Protein AF-A0A0S2KA77-F1 (afdb_monomer_lite)

InterPro domains:
  IPR001279 Metallo-beta-lactamase [PF00753] (304-527)
  IPR001279 Metallo-beta-lactamase [SM00849] (305-527)
  IPR029228 Alkyl sulfatase dimerisation domain [PF14863] (564-701)
  IPR029229 Alkyl sulfatase, C-terminal [PF14864] (712-833)
  IPR036527 SCP2 sterol-binding domain superfamily [G3DSA:3.30.1050.10] (709-834)
  IPR036527 SCP2 sterol-binding domain superfamily [SSF55718] (713-833)
  IPR036866 Ribonuclease Z/Hydroxyacylglutathione hydrolase-like [SSF56281] (205-703)
  IPR038536 Alkyl/aryl-sulfatase, dimerisation domain superfamily [G3DSA:1.25.40.880] (563-703)
  IPR044097 Alkyl/aryl-sulfatase Bds1/ SdsA1 , MBL-fold [cd07710] (288-533)
  IPR052195 Bacterial Alkyl/Aryl-Sulfatase [PTHR43223] (208-832)

pLDDT: mean 91.42, std 13.58, range [25.47, 98.94]

Radius of gyration: 31.45 Å; chains: 1; bounding box: 67×103×109 Å

Structure (mmCIF, N/CA/C/O backbone):
data_AF-A0A0S2KA77-F1
#
_entry.id   AF-A0A0S2KA77-F1
#
loop_
_atom_site.group_PDB
_atom_site.id
_atom_site.type_symbol
_atom_site.label_atom_id
_atom_site.label_alt_id
_atom_site.label_comp_id
_atom_site.label_asym_id
_atom_site.label_entity_id
_atom_site.label_seq_id
_atom_site.pdbx_PDB_ins_code
_atom_site.Cartn_x
_atom_site.Cartn_y
_atom_site.Cartn_z
_atom_site.occupancy
_atom_site.B_iso_or_equiv
_atom_site.auth_seq_id
_atom_site.auth_comp_id
_atom_site.auth_asym_id
_atom_site.auth_atom_id
_atom_site.pdbx_PDB_model_num
ATOM 1 N N . MET A 1 1 ? -24.319 67.300 56.321 1.00 33.41 1 MET A N 1
ATOM 2 C CA . MET A 1 1 ? -23.966 68.676 55.883 1.00 33.41 1 MET A CA 1
ATOM 3 C C . MET A 1 1 ? -23.239 68.600 54.540 1.00 33.41 1 MET A C 1
ATOM 5 O O . MET A 1 1 ? -22.687 67.552 54.251 1.00 33.41 1 MET A O 1
ATOM 9 N N . LYS A 1 2 ? -23.291 69.681 53.742 1.00 35.16 2 LYS A N 1
ATOM 10 C CA . LYS A 1 2 ? -22.674 69.912 52.405 1.00 35.16 2 LYS A CA 1
ATOM 11 C C . LYS A 1 2 ? -21.312 69.193 52.207 1.00 35.16 2 LYS A C 1
ATOM 13 O O . LYS A 1 2 ? -20.524 69.181 53.144 1.00 35.16 2 LYS A O 1
ATOM 18 N N . ARG A 1 3 ? -20.955 68.676 51.017 1.00 28.61 3 ARG A N 1
ATOM 19 C CA . ARG A 1 3 ? -20.763 69.432 49.751 1.00 28.61 3 ARG A CA 1
ATOM 20 C C . ARG A 1 3 ? -20.876 68.576 48.459 1.00 28.61 3 ARG A C 1
ATOM 22 O O . ARG A 1 3 ? -20.350 67.475 48.415 1.00 28.61 3 ARG A O 1
ATOM 29 N N . LEU A 1 4 ? -21.477 69.165 47.414 1.00 33.25 4 LEU A N 1
ATOM 30 C CA . LEU A 1 4 ? -21.161 68.983 45.972 1.00 33.25 4 LEU A CA 1
ATOM 31 C C . LEU A 1 4 ? -19.953 69.896 45.596 1.00 33.25 4 LEU A C 1
ATOM 33 O O . LEU A 1 4 ? -19.579 70.693 46.465 1.00 33.25 4 LEU A O 1
ATOM 37 N N . PRO A 1 5 ? -19.374 69.917 44.368 1.00 49.50 5 PRO A N 1
ATOM 38 C CA . PRO A 1 5 ? -19.813 69.360 43.069 1.00 49.50 5 PRO A CA 1
ATOM 39 C C . PRO A 1 5 ? -18.779 68.318 42.529 1.00 49.50 5 PRO A C 1
ATOM 41 O O . PRO A 1 5 ? -18.072 67.751 43.352 1.00 49.50 5 PRO A O 1
ATOM 44 N N . ALA A 1 6 ? -18.632 67.941 41.245 1.00 26.34 6 ALA A N 1
ATOM 45 C CA . ALA A 1 6 ? -19.124 68.484 39.967 1.00 26.34 6 ALA A CA 1
ATOM 46 C C . ALA A 1 6 ? -19.244 67.421 38.843 1.00 26.34 6 ALA A C 1
ATOM 48 O O . ALA A 1 6 ? -19.049 66.233 39.072 1.00 26.34 6 ALA A O 1
ATOM 49 N N . VAL A 1 7 ? -19.553 67.890 37.627 1.00 30.00 7 VAL A N 1
ATOM 50 C CA . VAL A 1 7 ? -19.587 67.160 36.346 1.00 30.00 7 VAL A CA 1
ATOM 51 C C . VAL A 1 7 ? -18.491 67.715 35.431 1.00 30.00 7 VAL A C 1
ATOM 53 O O . VAL A 1 7 ? -18.299 68.930 35.409 1.00 30.00 7 VAL A O 1
ATOM 56 N N . LEU A 1 8 ? -17.860 66.872 34.606 1.00 26.75 8 LEU A N 1
ATOM 57 C CA . LEU A 1 8 ? -17.358 67.304 33.298 1.00 26.75 8 LEU A CA 1
ATOM 58 C C . LEU A 1 8 ? -17.497 66.166 32.275 1.00 26.75 8 LEU A C 1
ATOM 60 O O . LEU A 1 8 ? -16.966 65.077 32.478 1.00 26.75 8 LEU A O 1
ATOM 64 N N . CYS A 1 9 ? -18.216 66.423 31.184 1.00 26.44 9 CYS A N 1
ATOM 65 C CA . CYS A 1 9 ? -18.263 65.530 30.029 1.00 26.44 9 CYS A CA 1
ATOM 66 C C . CYS A 1 9 ? -17.059 65.781 29.119 1.00 26.44 9 CYS A C 1
ATOM 68 O O . CYS A 1 9 ? -16.676 66.933 28.918 1.00 26.44 9 CYS A O 1
ATOM 70 N N . LEU A 1 10 ? -16.573 64.733 28.456 1.00 26.20 10 LEU A N 1
ATOM 71 C CA . LEU A 1 10 ? -15.947 64.874 27.143 1.00 26.20 10 LEU A CA 1
ATOM 72 C C . LEU A 1 10 ? -16.241 63.630 26.303 1.00 26.20 10 LEU A C 1
ATOM 74 O O . LEU A 1 10 ? -15.699 62.550 26.515 1.00 26.20 10 LEU A O 1
ATOM 78 N N . THR A 1 11 ? -17.179 63.802 25.379 1.00 29.02 11 THR A N 1
ATOM 79 C CA . THR A 1 11 ? -17.528 62.839 24.339 1.00 29.02 11 THR A CA 1
ATOM 80 C C . THR A 1 11 ? -16.498 62.894 23.218 1.00 29.02 11 THR A C 1
ATOM 82 O O . THR A 1 11 ? -16.337 63.949 22.605 1.00 29.02 11 THR A O 1
ATOM 85 N N . SER A 1 12 ? -15.911 61.751 22.873 1.00 28.08 12 SER A N 1
ATOM 86 C CA . SER A 1 12 ? -15.261 61.540 21.577 1.00 28.08 12 SER A CA 1
ATOM 87 C C . SER A 1 12 ? -15.871 60.300 20.944 1.00 28.08 12 SER A C 1
ATOM 89 O O . SER A 1 12 ? -15.640 59.184 21.400 1.00 28.08 12 SER A O 1
ATOM 91 N N . ALA A 1 13 ? -16.702 60.506 19.925 1.00 30.12 13 ALA A N 1
ATOM 92 C CA . ALA A 1 13 ? -17.252 59.421 19.130 1.00 30.12 13 ALA A CA 1
ATOM 93 C C . ALA A 1 13 ? -16.216 58.953 18.104 1.00 30.12 13 ALA A C 1
ATOM 95 O O . ALA A 1 13 ? -15.575 59.780 17.459 1.00 30.12 13 ALA A O 1
ATOM 96 N N . LEU A 1 14 ? -16.126 57.642 17.893 1.00 25.47 14 LEU A N 1
ATOM 97 C CA . LEU A 1 14 ? -15.603 57.069 16.658 1.00 25.47 14 LEU A CA 1
ATOM 98 C C . LEU A 1 14 ? -16.346 55.763 16.376 1.00 25.47 14 LEU A C 1
ATOM 100 O O . LEU A 1 14 ? -16.062 54.711 16.940 1.00 25.47 14 LEU A O 1
ATOM 104 N N . VAL A 1 15 ? -17.356 55.885 15.517 1.00 34.94 15 VAL A N 1
ATOM 105 C CA . VAL A 1 15 ? -17.971 54.757 14.820 1.00 34.94 15 VAL A CA 1
ATOM 106 C C . VAL A 1 15 ? -16.930 54.205 13.854 1.00 34.94 15 VAL A C 1
ATOM 108 O O . VAL A 1 15 ? -16.428 54.961 13.026 1.00 34.94 15 VAL A O 1
ATOM 111 N N . LEU A 1 16 ? -16.651 52.905 13.916 1.00 28.48 16 LEU A N 1
ATOM 112 C CA . LEU A 1 16 ? -15.954 52.185 12.853 1.00 28.48 16 LEU A CA 1
ATOM 113 C C . LEU A 1 16 ? -16.519 50.767 12.752 1.00 28.48 16 LEU A C 1
ATOM 115 O O . LEU A 1 16 ? -16.420 49.969 13.682 1.00 28.48 16 LEU A O 1
ATOM 119 N N . SER A 1 17 ? -17.155 50.486 11.617 1.00 30.53 17 SER A N 1
ATOM 120 C CA . SER A 1 17 ? -17.720 49.182 11.285 1.00 30.53 17 SER A CA 1
ATOM 121 C C . SER A 1 17 ? -16.620 48.132 11.154 1.00 30.53 17 SER A C 1
ATOM 123 O O . SER A 1 17 ? -15.739 48.279 10.309 1.00 30.53 17 SER A O 1
ATOM 125 N N . TYR A 1 18 ? -16.720 47.027 11.894 1.00 26.33 18 TYR A N 1
ATOM 126 C CA . TYR A 1 18 ? -15.957 45.815 11.587 1.00 26.33 18 TYR A CA 1
ATOM 127 C C . TYR A 1 18 ? -16.744 44.952 10.592 1.00 26.33 18 TYR A C 1
ATOM 129 O O . TYR A 1 18 ? -17.479 44.038 10.953 1.00 26.33 18 TYR A O 1
ATOM 137 N N . CYS A 1 19 ? -16.610 45.303 9.314 1.00 39.09 19 CYS A N 1
ATOM 138 C CA . CYS A 1 19 ? -17.022 44.493 8.168 1.00 39.09 19 CYS A CA 1
ATOM 139 C C . CYS A 1 19 ? -15.986 44.657 7.053 1.00 39.09 19 CYS A C 1
ATOM 141 O O . CYS A 1 19 ? -16.243 45.284 6.030 1.00 39.09 19 CYS A O 1
ATOM 143 N N . THR A 1 20 ? -14.806 44.084 7.271 1.00 27.17 20 THR A N 1
ATOM 144 C CA . THR A 1 20 ? -13.839 43.790 6.211 1.00 27.17 20 THR A CA 1
ATOM 145 C C . THR A 1 20 ? -13.246 42.417 6.472 1.00 27.17 20 THR A C 1
ATOM 147 O O . THR A 1 20 ? -12.421 42.232 7.365 1.00 27.17 20 THR A O 1
ATOM 150 N N . THR A 1 21 ? -13.682 41.450 5.675 1.00 34.03 21 THR A N 1
ATOM 151 C CA . THR A 1 21 ? -12.939 40.220 5.422 1.00 34.03 21 THR A CA 1
ATOM 152 C C . THR A 1 21 ? -11.523 40.581 4.975 1.00 34.03 21 THR A C 1
ATOM 154 O O . THR A 1 21 ? -11.365 41.153 3.895 1.00 34.03 21 THR A O 1
ATOM 157 N N . ASN A 1 22 ? -10.497 40.199 5.740 1.00 29.06 22 ASN A N 1
ATOM 158 C CA . ASN A 1 22 ? -9.128 40.131 5.220 1.00 29.06 22 ASN A CA 1
ATOM 159 C C . ASN A 1 22 ? -8.992 38.896 4.316 1.00 29.06 22 ASN A C 1
ATOM 161 O O . ASN A 1 22 ? -8.219 37.980 4.582 1.00 29.06 22 ASN A O 1
ATOM 165 N N . ALA A 1 23 ? -9.747 38.892 3.218 1.00 34.31 23 ALA A N 1
ATOM 166 C CA . ALA A 1 23 ? -9.221 38.295 2.011 1.00 34.31 23 ALA A CA 1
ATOM 167 C C . ALA A 1 23 ? -8.035 39.176 1.609 1.00 34.31 23 ALA A C 1
ATOM 169 O O . ALA A 1 23 ? -8.206 40.382 1.406 1.00 34.31 23 ALA A O 1
ATOM 170 N N . ASN A 1 24 ? -6.842 38.590 1.498 1.00 29.36 24 ASN A N 1
ATOM 171 C CA . ASN A 1 24 ? -5.805 39.221 0.693 1.00 29.36 24 ASN A CA 1
ATOM 172 C C . ASN A 1 24 ? -6.441 39.552 -0.663 1.00 29.36 24 ASN A C 1
ATOM 174 O O . ASN A 1 24 ? -7.117 38.678 -1.221 1.00 29.36 24 ASN A O 1
ATOM 178 N N . PRO A 1 25 ? -6.245 40.758 -1.222 1.00 31.30 25 PRO A N 1
ATOM 179 C CA . PRO A 1 25 ? -6.501 40.957 -2.629 1.00 31.30 25 PRO A CA 1
ATOM 180 C C . PRO A 1 25 ? -5.458 40.124 -3.374 1.00 31.30 25 PRO A C 1
ATOM 182 O O . PRO A 1 25 ? -4.401 40.619 -3.756 1.00 31.30 25 PRO A O 1
ATOM 185 N N . VAL A 1 26 ? -5.779 38.845 -3.590 1.00 34.81 26 VAL A N 1
ATOM 186 C CA . VAL A 1 26 ? -5.343 38.147 -4.790 1.00 34.81 26 VAL A CA 1
ATOM 187 C C . VAL A 1 26 ? -5.852 39.041 -5.902 1.00 34.81 26 VAL A C 1
ATOM 189 O O . VAL A 1 26 ? -7.052 39.090 -6.184 1.00 34.81 26 VAL A O 1
ATOM 192 N N . THR A 1 27 ? -4.953 39.852 -6.450 1.00 31.89 27 THR A N 1
ATOM 193 C CA . THR A 1 27 ? -5.211 40.561 -7.688 1.00 31.89 27 THR A CA 1
ATOM 194 C C . THR A 1 27 ? -5.478 39.465 -8.692 1.00 31.89 27 THR A C 1
ATOM 196 O O . THR A 1 27 ? -4.549 38.799 -9.143 1.00 31.89 27 THR A O 1
ATOM 199 N N . ASN A 1 28 ? -6.760 39.232 -8.960 1.00 39.97 28 ASN A N 1
ATOM 200 C CA . ASN A 1 28 ? -7.223 38.260 -9.928 1.00 39.97 28 ASN A CA 1
ATOM 201 C C . ASN A 1 28 ? -6.955 38.876 -11.307 1.00 39.97 28 ASN A C 1
ATOM 203 O O . ASN A 1 28 ? -7.856 39.374 -11.982 1.00 39.97 28 ASN A O 1
ATOM 207 N N . VAL A 1 29 ? -5.663 38.983 -11.631 1.00 46.34 29 VAL A N 1
ATOM 208 C CA . VAL A 1 29 ? -5.160 39.410 -12.928 1.00 46.34 29 VAL A CA 1
ATOM 209 C C . VAL A 1 29 ? -5.723 38.387 -13.892 1.00 46.34 29 VAL A C 1
ATOM 211 O O . VAL A 1 29 ? -5.432 37.199 -13.767 1.00 46.34 29 VAL A O 1
ATOM 214 N N . ALA A 1 30 ? -6.604 38.836 -14.785 1.00 58.44 30 ALA A N 1
ATOM 215 C CA . ALA A 1 30 ? -7.172 37.953 -15.787 1.00 58.44 30 ALA A CA 1
ATOM 216 C C . ALA A 1 30 ? -6.007 37.276 -16.531 1.00 58.44 30 ALA A C 1
ATOM 218 O O . ALA A 1 30 ? -5.078 37.994 -16.919 1.00 58.44 30 ALA A O 1
ATOM 219 N N . PRO A 1 31 ? -6.018 35.937 -16.683 1.00 71.81 31 PRO A N 1
ATOM 220 C CA . PRO A 1 31 ? -4.905 35.217 -17.287 1.00 71.81 31 PRO A CA 1
ATOM 221 C C . PRO A 1 31 ? -4.590 35.824 -18.650 1.00 71.81 31 PRO A C 1
ATOM 223 O O . PRO A 1 31 ? -5.504 36.148 -19.418 1.00 71.81 31 PRO A O 1
ATOM 226 N N . THR A 1 32 ? -3.304 36.011 -18.942 1.00 90.50 32 THR A N 1
ATOM 227 C CA . THR A 1 32 ? -2.899 36.536 -20.247 1.00 90.50 32 THR A CA 1
ATOM 228 C C . THR A 1 32 ? -3.339 35.558 -21.343 1.00 90.50 32 THR A C 1
ATOM 230 O O . THR A 1 32 ? -3.573 34.376 -21.061 1.00 90.50 32 THR A O 1
ATOM 233 N N . PRO A 1 33 ? -3.452 35.991 -22.611 1.00 93.81 33 PRO A N 1
ATOM 234 C CA . PRO A 1 33 ? -3.825 35.073 -23.682 1.00 93.81 33 PRO A CA 1
ATOM 235 C C . PRO A 1 33 ? -2.863 33.880 -23.807 1.00 93.81 33 PRO A C 1
ATOM 237 O O . PRO A 1 33 ? -3.310 32.794 -24.163 1.00 93.81 33 PRO A O 1
ATOM 240 N N . ALA A 1 34 ? -1.586 34.058 -23.445 1.00 93.62 34 ALA A N 1
ATOM 241 C CA . ALA A 1 34 ? -0.591 32.994 -23.328 1.00 93.62 34 ALA A CA 1
ATOM 242 C C . ALA A 1 34 ? -0.938 31.980 -22.219 1.00 93.62 34 ALA A C 1
ATOM 244 O O . ALA A 1 34 ? -0.999 30.780 -22.487 1.00 93.62 34 ALA A O 1
ATOM 245 N N . ASP A 1 35 ? -1.237 32.449 -21.001 1.00 92.81 35 ASP A N 1
ATOM 246 C CA . ASP A 1 35 ? -1.592 31.576 -19.867 1.00 92.81 35 ASP A CA 1
ATOM 247 C C . ASP A 1 35 ? -2.894 30.806 -20.150 1.00 92.81 35 ASP A C 1
ATOM 249 O O . ASP A 1 35 ? -2.994 29.605 -19.901 1.00 92.81 35 ASP A O 1
ATOM 253 N N . ALA A 1 36 ? -3.891 31.486 -20.728 1.00 94.31 36 ALA A N 1
ATOM 254 C CA . ALA A 1 36 ? -5.165 30.884 -21.111 1.00 94.31 36 ALA A CA 1
ATOM 255 C C . ALA A 1 36 ? -5.007 29.855 -22.247 1.00 94.31 36 ALA A C 1
ATOM 257 O O . ALA A 1 36 ? -5.675 28.821 -22.238 1.00 94.31 36 ALA A O 1
ATOM 258 N N . PHE A 1 37 ? -4.104 30.104 -23.201 1.00 97.00 37 PHE A N 1
ATOM 259 C CA . PHE A 1 37 ? -3.769 29.157 -24.264 1.00 97.00 37 PHE A CA 1
ATOM 260 C C . PHE A 1 37 ? -3.074 27.904 -23.716 1.00 97.00 37 PHE A C 1
ATOM 262 O O . PHE A 1 37 ? -3.484 26.788 -24.039 1.00 97.00 37 PHE A O 1
ATOM 269 N N . MET A 1 38 ? -2.087 28.065 -22.826 1.00 95.62 38 MET A N 1
ATOM 270 C CA . MET A 1 38 ? -1.446 26.929 -22.155 1.00 95.62 38 MET A CA 1
ATOM 271 C C . MET A 1 38 ? -2.445 26.134 -21.309 1.00 95.62 38 MET A C 1
ATOM 273 O O . MET A 1 38 ? -2.487 24.913 -21.427 1.00 95.62 38 MET A O 1
ATOM 277 N N . ALA A 1 39 ? -3.312 26.791 -20.532 1.00 92.31 39 ALA A N 1
ATOM 278 C CA . ALA A 1 39 ? -4.360 26.117 -19.760 1.00 92.31 39 ALA A CA 1
ATOM 279 C C . ALA A 1 39 ? -5.334 25.322 -20.654 1.00 92.31 39 ALA A C 1
ATOM 281 O O . ALA A 1 39 ? -5.694 24.188 -20.326 1.00 92.31 39 ALA A O 1
ATOM 282 N N . ASN A 1 40 ? -5.707 25.874 -21.816 1.00 96.06 40 ASN A N 1
ATOM 283 C CA . ASN A 1 40 ? -6.549 25.188 -22.797 1.00 96.06 40 ASN A CA 1
ATOM 284 C C . ASN A 1 40 ? -5.897 23.917 -23.365 1.00 96.06 40 ASN A C 1
ATOM 286 O O . ASN A 1 40 ? -6.624 22.986 -23.704 1.00 96.06 40 ASN A O 1
ATOM 290 N N . ILE A 1 41 ? -4.566 23.847 -23.461 1.00 95.81 41 ILE A N 1
ATOM 291 C CA . ILE A 1 41 ? -3.851 22.624 -23.861 1.00 95.81 41 ILE A CA 1
ATOM 292 C C . ILE A 1 41 ? -3.684 21.680 -22.660 1.00 95.81 41 ILE A C 1
ATOM 294 O O . ILE A 1 41 ? -3.951 20.485 -22.774 1.00 95.81 41 ILE A O 1
ATOM 298 N N . ALA A 1 42 ? -3.296 22.208 -21.496 1.00 88.62 42 ALA A N 1
ATOM 299 C CA . ALA A 1 42 ? -2.946 21.430 -20.307 1.00 88.62 42 ALA A CA 1
ATOM 300 C C . ALA A 1 42 ? -4.094 20.564 -19.758 1.00 88.62 42 ALA A C 1
ATOM 302 O O . ALA A 1 42 ? -3.833 19.517 -19.168 1.00 88.62 42 ALA A O 1
ATOM 303 N N . GLN A 1 43 ? -5.359 20.932 -20.001 1.00 92.69 43 GLN A N 1
ATOM 304 C CA . GLN A 1 43 ? -6.517 20.091 -19.647 1.00 92.69 43 GLN A CA 1
ATOM 305 C C . GLN A 1 43 ? -6.514 18.707 -20.334 1.00 92.69 43 GLN A C 1
ATOM 307 O O . GLN A 1 43 ? -7.209 17.797 -19.886 1.00 92.69 43 GLN A O 1
ATOM 312 N N . TYR A 1 44 ? -5.729 18.538 -21.404 1.00 89.75 44 TYR A N 1
ATOM 313 C CA . TYR A 1 44 ? -5.564 17.280 -22.133 1.00 89.75 44 TYR A CA 1
ATOM 314 C C . TYR A 1 44 ? -4.325 16.476 -21.713 1.00 89.75 44 TYR A C 1
ATOM 316 O O . TYR A 1 44 ? -4.019 15.471 -22.349 1.00 89.75 44 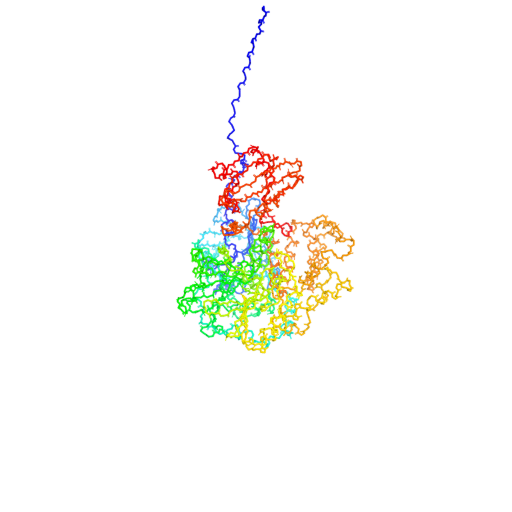TYR A O 1
ATOM 324 N N . CYS A 1 45 ? -3.618 16.879 -20.649 1.00 88.06 45 CYS A N 1
ATOM 325 C CA . CYS A 1 45 ? -2.428 16.177 -20.163 1.00 88.06 45 CYS A CA 1
ATOM 326 C C . CYS A 1 45 ? -2.679 14.667 -19.961 1.00 88.06 45 CYS A C 1
ATOM 328 O O . CYS A 1 45 ? -3.687 14.254 -19.384 1.00 88.06 45 CYS A O 1
ATOM 330 N N . GLY A 1 46 ? -1.760 13.844 -20.468 1.00 75.50 46 GLY A N 1
ATOM 331 C CA . GLY A 1 46 ? -1.834 12.384 -20.512 1.00 75.50 46 GLY A CA 1
ATOM 332 C C . GLY A 1 46 ? -2.600 11.803 -21.710 1.00 75.50 46 GLY A C 1
ATOM 333 O O . GLY A 1 46 ? -2.441 10.616 -21.997 1.00 75.50 46 GLY A O 1
ATOM 334 N N . GLN A 1 47 ? -3.396 12.597 -22.433 1.00 85.75 47 GLN A N 1
ATOM 335 C CA . GLN A 1 47 ? -4.259 12.118 -23.521 1.00 85.75 47 GLN A CA 1
ATOM 336 C C . GLN A 1 47 ? -3.561 12.170 -24.887 1.00 85.75 47 GLN A C 1
ATOM 338 O O . GLN A 1 47 ? -2.660 12.981 -25.119 1.00 85.75 47 GLN A O 1
ATOM 343 N N . SER A 1 48 ? -3.994 11.293 -25.798 1.00 91.12 48 SER A N 1
ATOM 344 C CA . SER A 1 48 ? -3.505 11.220 -27.180 1.00 91.12 48 SER A CA 1
ATOM 345 C C . SER A 1 48 ? -4.657 11.334 -28.169 1.00 91.12 48 SER A C 1
ATOM 347 O O . SER A 1 48 ? -5.759 10.878 -27.875 1.00 91.12 48 SER A O 1
ATOM 349 N N . PHE A 1 49 ? -4.406 11.920 -29.339 1.00 96.25 49 PHE A N 1
ATOM 350 C CA . PHE A 1 49 ? -5.430 12.240 -30.336 1.00 96.25 49 PHE A CA 1
ATOM 351 C C . PHE A 1 49 ? -4.926 11.938 -31.743 1.00 96.25 49 PHE A C 1
ATOM 353 O O . PHE A 1 49 ? -3.800 12.301 -32.095 1.00 96.25 49 PHE A O 1
ATOM 360 N N . SER A 1 50 ? -5.761 11.283 -32.549 1.00 96.25 50 SER A N 1
ATOM 361 C CA . SER A 1 50 ? -5.470 11.039 -33.960 1.00 96.25 50 SER A CA 1
ATOM 362 C C . SER A 1 50 ? -5.601 12.328 -34.768 1.00 96.25 50 SER A C 1
ATOM 364 O O . SER A 1 50 ? -6.433 13.191 -34.476 1.00 96.25 50 SER A O 1
ATOM 366 N N . GLY A 1 51 ? -4.761 12.459 -35.790 1.00 95.88 51 GLY A N 1
ATOM 367 C CA . GLY A 1 51 ? -4.727 13.619 -36.662 1.00 95.88 51 GLY A CA 1
ATOM 368 C C . GLY A 1 51 ? -4.726 13.293 -38.147 1.00 95.88 51 GLY A C 1
ATOM 369 O O . GLY A 1 51 ? -4.588 12.147 -38.573 1.00 95.88 51 GLY A O 1
ATOM 370 N N . ARG A 1 52 ? -4.897 14.343 -38.946 1.00 95.62 52 ARG A N 1
ATOM 371 C CA . ARG A 1 52 ? -4.920 14.307 -40.409 1.00 95.62 52 ARG A CA 1
ATOM 372 C C . ARG A 1 52 ? -4.351 15.599 -40.987 1.00 95.62 52 ARG A C 1
ATOM 374 O O . ARG A 1 52 ? -4.537 16.679 -40.426 1.00 95.62 52 ARG A O 1
ATOM 381 N N . ILE A 1 53 ? -3.704 15.503 -42.142 1.00 94.94 53 ILE A N 1
ATOM 382 C CA . ILE A 1 53 ? -3.269 16.677 -42.905 1.00 94.94 53 ILE A CA 1
ATOM 383 C C . ILE A 1 53 ? -4.516 17.392 -43.449 1.00 94.94 53 ILE A C 1
ATOM 385 O O . ILE A 1 53 ? -5.385 16.762 -44.055 1.00 94.94 53 ILE A O 1
ATOM 389 N N . VAL A 1 54 ? -4.612 18.705 -43.231 1.00 94.75 54 VAL A N 1
ATOM 390 C CA . VAL A 1 54 ? -5.704 19.560 -43.741 1.00 94.75 54 VAL A CA 1
ATOM 391 C C . VAL A 1 54 ? -5.226 20.644 -44.712 1.00 94.75 54 VAL A C 1
ATOM 393 O O . VAL A 1 54 ? -6.038 21.173 -45.467 1.00 94.75 54 VAL A O 1
ATOM 396 N N . ALA A 1 55 ? -3.923 20.937 -44.752 1.00 92.94 55 ALA A N 1
ATOM 397 C CA . ALA A 1 55 ? -3.291 21.709 -45.823 1.00 92.94 55 ALA A CA 1
ATOM 398 C C . ALA A 1 55 ? -1.851 21.229 -46.059 1.00 92.94 55 ALA A C 1
ATOM 400 O O . ALA A 1 55 ? -1.128 20.965 -45.100 1.00 92.94 55 ALA A O 1
ATOM 401 N N . ASN A 1 56 ? -1.437 21.141 -47.325 1.00 90.75 56 ASN A N 1
ATOM 402 C CA . ASN A 1 56 ? -0.061 20.841 -47.728 1.00 90.75 56 ASN A CA 1
ATOM 403 C C . ASN A 1 56 ? 0.223 21.461 -49.107 1.00 90.75 56 ASN A C 1
ATOM 405 O O . ASN A 1 56 ? 0.229 20.775 -50.125 1.00 90.75 56 ASN A O 1
ATOM 409 N N . ASN A 1 57 ? 0.379 22.783 -49.139 1.00 88.44 57 ASN A N 1
ATOM 410 C CA . ASN A 1 57 ? 0.529 23.565 -50.366 1.00 88.44 57 ASN A CA 1
ATOM 411 C C . ASN A 1 57 ? 1.911 24.246 -50.412 1.00 88.44 57 ASN A C 1
ATOM 413 O O . ASN A 1 57 ? 2.377 24.687 -49.361 1.00 88.44 57 ASN A O 1
ATOM 417 N N . PRO A 1 58 ? 2.572 24.321 -51.582 1.00 85.38 58 PRO A N 1
ATOM 418 C CA . PRO A 1 58 ? 2.466 23.297 -52.625 1.00 85.38 58 PRO A CA 1
ATOM 419 C C . PRO A 1 58 ? 2.776 21.899 -52.034 1.00 85.38 58 PRO A C 1
ATOM 421 O O . PRO A 1 58 ? 3.445 21.824 -50.996 1.00 85.38 58 PRO A O 1
ATOM 424 N N . PRO A 1 59 ? 2.298 20.804 -52.653 1.00 79.06 59 PRO A N 1
ATOM 425 C CA . PRO A 1 59 ? 2.691 19.454 -52.258 1.00 79.06 59 PRO A CA 1
ATOM 426 C C . PRO A 1 59 ? 4.210 19.279 -52.340 1.00 79.06 59 PRO A C 1
ATOM 428 O O . PRO A 1 59 ? 4.864 19.901 -53.181 1.00 79.06 59 PRO A O 1
ATOM 431 N N . VAL A 1 60 ? 4.759 18.435 -51.471 1.00 79.31 60 VAL A N 1
ATOM 432 C CA . VAL A 1 60 ? 6.182 18.081 -51.462 1.00 79.31 60 VAL A CA 1
ATOM 433 C C . VAL A 1 60 ? 6.316 16.667 -52.023 1.00 79.31 60 VAL A C 1
ATOM 435 O O . VAL A 1 60 ? 5.566 15.784 -51.616 1.00 79.31 60 VAL A O 1
ATOM 438 N N . ASP A 1 61 ? 7.242 16.456 -52.960 1.00 71.56 61 ASP A N 1
ATOM 439 C CA . ASP A 1 61 ? 7.572 15.107 -53.435 1.00 71.56 61 ASP A CA 1
ATOM 440 C C . ASP A 1 61 ? 8.159 14.282 -52.269 1.00 71.56 61 ASP A C 1
ATOM 442 O O . ASP A 1 61 ? 8.990 14.792 -51.515 1.00 71.56 61 ASP A O 1
ATOM 446 N N . ASP A 1 62 ? 7.725 13.025 -52.125 1.00 72.88 62 ASP A N 1
ATOM 447 C CA . ASP A 1 62 ? 8.060 12.125 -51.006 1.00 72.88 62 ASP A CA 1
ATOM 448 C C . ASP A 1 62 ? 7.760 12.713 -49.602 1.00 72.88 62 ASP A C 1
ATOM 450 O O . ASP A 1 62 ? 8.589 12.662 -48.690 1.00 72.88 62 ASP A O 1
ATOM 454 N N . ASP A 1 63 ? 6.555 13.270 -49.407 1.00 80.56 63 ASP A N 1
ATOM 455 C CA . ASP A 1 63 ? 6.105 13.793 -48.107 1.00 80.56 63 ASP A CA 1
ATOM 456 C C . ASP A 1 63 ? 6.086 12.691 -47.013 1.00 80.56 63 ASP A C 1
ATOM 458 O O . ASP A 1 63 ? 5.308 11.736 -47.112 1.00 80.56 63 ASP A O 1
ATOM 462 N N . PRO A 1 64 ? 6.882 12.817 -45.928 1.00 81.38 64 PRO A N 1
ATOM 463 C CA . PRO A 1 64 ? 6.983 11.794 -44.885 1.00 81.38 64 PRO A CA 1
ATOM 464 C C . PRO A 1 64 ? 5.711 11.636 -44.037 1.00 81.38 64 PRO A C 1
ATOM 466 O O . PRO A 1 64 ? 5.595 10.659 -43.298 1.00 81.38 64 PRO A O 1
ATOM 469 N N . PHE A 1 65 ? 4.764 12.576 -44.113 1.00 86.12 65 PHE A N 1
ATOM 470 C CA . PHE A 1 65 ? 3.477 12.511 -43.422 1.00 86.12 65 PHE A CA 1
ATOM 471 C C . PHE A 1 65 ? 2.377 11.858 -44.280 1.00 86.12 65 PHE A C 1
ATOM 473 O O . PHE A 1 65 ? 1.340 11.464 -43.739 1.00 86.12 65 PHE A O 1
ATOM 480 N N . GLU A 1 66 ? 2.554 11.740 -45.602 1.00 85.12 66 GLU A N 1
ATOM 481 C CA . GLU A 1 66 ? 1.507 11.222 -46.488 1.00 85.12 66 GLU A CA 1
ATOM 482 C C . GLU A 1 66 ? 1.298 9.708 -46.298 1.00 85.12 66 GLU A C 1
ATOM 484 O O . GLU A 1 66 ? 2.231 8.906 -46.269 1.00 85.12 66 GLU A O 1
ATOM 489 N N . GLY A 1 67 ? 0.036 9.305 -46.119 1.00 83.94 67 GLY A N 1
ATOM 490 C CA . GLY A 1 67 ? -0.344 7.911 -45.861 1.00 83.94 67 GLY A CA 1
ATOM 491 C C . GLY A 1 67 ? 0.009 7.373 -44.465 1.00 83.94 67 GLY A C 1
ATOM 492 O O . GLY A 1 67 ? -0.325 6.224 -44.176 1.00 83.94 67 GLY A O 1
ATOM 493 N N . GLN A 1 68 ? 0.639 8.170 -43.595 1.00 91.56 68 GLN A N 1
ATOM 494 C CA . GLN A 1 68 ? 1.007 7.763 -42.236 1.00 91.56 68 GLN A CA 1
ATOM 495 C C . GLN A 1 68 ? -0.109 8.020 -41.216 1.00 91.56 68 GLN A C 1
ATOM 497 O O . GLN A 1 68 ? -0.929 8.927 -41.365 1.00 91.56 68 GLN A O 1
ATOM 502 N N . SER A 1 69 ? -0.110 7.236 -40.134 1.00 92.38 69 SER A N 1
ATOM 503 C CA . SER A 1 69 ? -0.916 7.543 -38.947 1.00 92.38 69 SER A CA 1
ATOM 504 C C . SER A 1 69 ? -0.295 8.726 -38.210 1.00 92.38 69 SER A C 1
ATOM 506 O O . SER A 1 69 ? 0.883 8.672 -37.859 1.00 92.38 69 SER A O 1
ATOM 508 N N . LEU A 1 70 ? -1.072 9.780 -37.970 1.00 96.62 70 LEU A N 1
ATOM 509 C CA . LEU A 1 70 ? -0.632 10.958 -37.227 1.00 96.62 70 LEU A CA 1
ATOM 510 C C . LEU A 1 70 ? -1.259 10.930 -35.834 1.00 96.62 70 LEU A C 1
ATOM 512 O O . LEU A 1 70 ? -2.481 10.846 -35.718 1.00 96.62 70 LEU A O 1
ATOM 516 N N . VAL A 1 71 ? -0.447 11.014 -34.780 1.00 95.94 71 VAL A N 1
ATOM 517 C CA . VAL A 1 71 ? -0.937 11.056 -33.391 1.00 95.94 71 VAL A CA 1
ATOM 518 C C . VAL A 1 71 ? -0.173 12.118 -32.614 1.00 95.94 71 VAL A C 1
ATOM 520 O O . VAL A 1 71 ? 1.054 12.114 -32.613 1.00 95.94 71 VAL A O 1
ATOM 523 N N . MET A 1 72 ? -0.888 13.018 -31.939 1.00 96.81 72 MET A N 1
ATOM 524 C CA . MET A 1 72 ? -0.297 13.868 -30.902 1.00 96.81 72 MET A CA 1
ATOM 525 C C . MET A 1 72 ? -0.591 13.278 -29.527 1.00 96.81 72 MET A C 1
ATOM 527 O O . MET A 1 72 ? -1.686 12.763 -29.303 1.00 96.81 72 MET A O 1
ATOM 531 N N . GLN A 1 73 ? 0.337 13.415 -28.587 1.00 92.12 73 GLN A N 1
ATOM 532 C CA . GLN A 1 73 ? 0.085 13.183 -27.165 1.00 92.12 73 GLN A CA 1
ATOM 533 C C . GLN A 1 73 ? 0.363 14.476 -26.407 1.00 92.12 73 GLN A C 1
ATOM 535 O O . GLN A 1 73 ? 1.467 14.990 -26.499 1.00 92.12 73 GLN A O 1
ATOM 540 N N . VAL A 1 74 ? -0.574 14.999 -25.615 1.00 90.94 74 VAL A N 1
ATOM 541 C CA . VAL A 1 74 ? -0.255 16.090 -24.673 1.00 90.94 74 VAL A CA 1
ATOM 542 C C . VAL A 1 74 ? 0.357 15.432 -23.440 1.00 90.94 74 VAL A C 1
ATOM 544 O O . VAL A 1 74 ? -0.356 14.984 -22.549 1.00 90.94 74 VAL A O 1
ATOM 547 N N . ARG A 1 75 ? 1.679 15.239 -23.436 1.00 79.31 75 ARG A N 1
ATOM 548 C CA . ARG A 1 75 ? 2.328 14.245 -22.566 1.00 79.31 75 ARG A CA 1
ATOM 549 C C . ARG A 1 75 ? 2.767 14.787 -21.217 1.00 79.31 75 ARG A C 1
ATOM 551 O O . ARG A 1 75 ? 2.592 14.111 -20.210 1.00 79.31 75 ARG A O 1
ATOM 558 N N . GLU A 1 76 ? 3.363 15.972 -21.204 1.00 71.69 76 GLU A N 1
ATOM 559 C CA . GLU A 1 76 ? 3.934 16.576 -19.997 1.00 71.69 76 GLU A CA 1
ATOM 560 C C . GLU A 1 76 ? 3.388 18.000 -19.899 1.00 71.69 76 GLU A C 1
ATOM 562 O O . GLU A 1 76 ? 3.410 18.730 -20.887 1.00 71.69 76 GLU A O 1
ATOM 567 N N . CYS A 1 77 ? 2.845 18.390 -18.748 1.00 79.69 77 CYS A N 1
ATOM 568 C CA . CYS A 1 77 ? 2.304 19.730 -18.518 1.00 79.69 77 CYS A CA 1
ATOM 569 C C . CYS A 1 77 ? 2.720 20.208 -17.130 1.00 79.69 77 CYS A C 1
ATOM 571 O O . CYS A 1 77 ? 2.402 19.576 -16.126 1.00 79.69 77 CYS A O 1
ATOM 573 N N . THR A 1 78 ? 3.396 21.347 -17.089 1.00 78.81 78 THR A N 1
ATOM 574 C CA . THR A 1 78 ? 3.711 22.114 -15.881 1.00 78.81 78 THR A CA 1
ATOM 575 C C . THR A 1 78 ? 3.129 23.521 -16.035 1.00 78.81 78 THR A C 1
ATOM 577 O O . THR A 1 78 ? 2.638 23.876 -17.108 1.00 78.81 78 THR A O 1
ATOM 580 N N . ALA A 1 79 ? 3.214 24.358 -14.999 1.00 74.50 79 ALA A N 1
ATOM 581 C CA . ALA A 1 79 ? 2.783 25.757 -15.094 1.00 74.50 79 ALA A CA 1
ATOM 582 C C . ALA A 1 79 ? 3.522 26.556 -16.192 1.00 74.50 79 ALA A C 1
ATOM 584 O O . ALA A 1 79 ? 2.951 27.489 -16.749 1.00 74.50 79 ALA A O 1
ATOM 585 N N . ASN A 1 80 ? 4.766 26.174 -16.515 1.00 85.00 80 ASN A N 1
ATOM 586 C CA . ASN A 1 80 ? 5.653 26.932 -17.403 1.00 85.00 80 ASN A CA 1
ATOM 587 C C . ASN A 1 80 ? 6.064 26.179 -18.678 1.00 85.00 80 ASN A C 1
ATOM 589 O O . ASN A 1 80 ? 6.718 26.768 -19.529 1.00 85.00 80 ASN A O 1
ATOM 593 N N . GLU A 1 81 ? 5.733 24.898 -18.837 1.00 91.81 81 G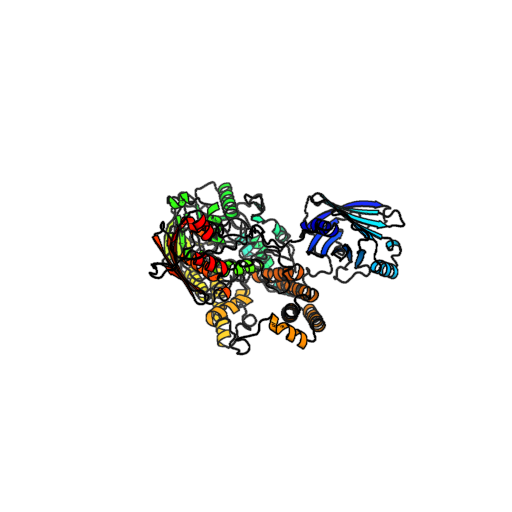LU A N 1
ATOM 594 C CA . GLU A 1 81 ? 6.118 24.111 -20.014 1.00 91.81 81 GLU A CA 1
ATOM 595 C C . GLU A 1 81 ? 5.117 22.989 -20.299 1.00 91.81 81 GLU A C 1
ATOM 597 O O . GLU A 1 81 ? 4.736 22.247 -19.391 1.00 91.81 81 GLU A O 1
ATOM 602 N N . ILE A 1 82 ? 4.731 22.847 -21.568 1.00 89.19 82 ILE A N 1
ATOM 603 C CA . ILE A 1 82 ? 3.921 21.746 -22.094 1.00 89.19 82 ILE A CA 1
ATOM 604 C C . ILE A 1 82 ? 4.711 21.030 -23.192 1.00 89.19 82 ILE A C 1
ATOM 606 O O . ILE A 1 82 ? 5.238 21.673 -24.098 1.00 89.19 82 ILE A O 1
ATOM 610 N N . ARG A 1 83 ? 4.771 19.697 -23.142 1.00 92.00 83 ARG A N 1
ATOM 611 C CA . ARG A 1 83 ? 5.429 18.854 -24.149 1.00 92.00 83 ARG A CA 1
ATOM 612 C C . ARG A 1 83 ? 4.411 17.984 -24.860 1.00 92.00 83 ARG A C 1
ATOM 614 O O . ARG A 1 83 ? 3.654 17.249 -24.223 1.00 92.00 83 ARG A O 1
ATOM 621 N N . ILE A 1 84 ? 4.430 18.061 -26.184 1.00 96.62 84 ILE A N 1
ATOM 622 C CA . ILE A 1 84 ? 3.493 17.395 -27.076 1.00 96.62 84 ILE A CA 1
ATOM 623 C C . ILE A 1 84 ? 4.279 16.551 -28.091 1.00 96.62 84 ILE A C 1
ATOM 625 O O . ILE A 1 84 ? 4.674 17.068 -29.140 1.00 96.62 84 ILE A O 1
ATOM 629 N N . PRO A 1 85 ? 4.573 15.274 -27.793 1.00 94.69 85 PRO A N 1
ATOM 630 C CA . PRO A 1 85 ? 5.081 14.337 -28.786 1.00 94.69 85 PRO A CA 1
ATOM 631 C C . PRO A 1 85 ? 4.144 14.215 -29.983 1.00 94.69 85 PRO A C 1
ATOM 633 O O . PRO A 1 85 ? 2.919 14.199 -29.824 1.00 94.69 85 PRO A O 1
ATOM 636 N N . PHE A 1 86 ? 4.740 14.144 -31.170 1.00 96.00 86 PHE A N 1
ATOM 637 C CA . PHE A 1 86 ? 4.034 14.049 -32.438 1.00 96.00 86 PHE A CA 1
ATOM 638 C C . PHE A 1 86 ? 4.600 12.900 -33.275 1.00 96.00 86 PHE A C 1
ATOM 640 O O . PHE A 1 86 ? 5.733 12.944 -33.759 1.00 96.00 86 PHE A O 1
ATOM 647 N N . HIS A 1 87 ? 3.771 11.877 -33.446 1.00 92.69 87 HIS A N 1
ATOM 648 C CA . HIS A 1 87 ? 4.117 10.601 -34.052 1.00 92.69 87 HIS A CA 1
ATOM 649 C C . HIS A 1 87 ? 3.637 10.525 -35.492 1.00 92.69 87 HIS A C 1
ATOM 651 O O . HIS A 1 87 ? 2.518 10.940 -35.809 1.00 92.69 87 HIS A O 1
ATOM 657 N N . VAL A 1 88 ? 4.488 9.956 -36.346 1.00 94.25 88 VAL A N 1
ATOM 658 C CA . VAL A 1 88 ? 4.261 9.818 -37.788 1.00 94.25 88 VAL A CA 1
ATOM 659 C C . VAL A 1 88 ? 4.508 8.360 -38.171 1.00 94.25 88 VAL A C 1
ATOM 661 O O . VAL A 1 88 ? 5.635 7.941 -38.427 1.00 94.25 88 VAL A O 1
ATOM 664 N N . GLY A 1 89 ? 3.457 7.544 -38.128 1.00 91.00 89 GLY A N 1
ATOM 665 C CA . GLY A 1 89 ? 3.586 6.090 -38.216 1.00 91.00 89 GLY A CA 1
ATOM 666 C C . GLY A 1 89 ? 4.434 5.550 -37.058 1.00 91.00 89 GLY A C 1
ATOM 667 O O . GLY A 1 89 ? 4.043 5.679 -35.901 1.00 91.00 89 GLY A O 1
ATOM 668 N N . ASN A 1 90 ? 5.595 4.973 -37.383 1.00 84.94 90 ASN A N 1
ATOM 669 C CA . ASN A 1 90 ? 6.574 4.455 -36.413 1.00 84.94 90 ASN A CA 1
ATOM 670 C C . ASN A 1 90 ? 7.724 5.441 -36.110 1.00 84.94 90 ASN A C 1
ATOM 672 O O . ASN A 1 90 ? 8.665 5.087 -35.405 1.00 84.94 90 ASN A O 1
ATOM 676 N N . ASP A 1 91 ? 7.698 6.653 -36.672 1.00 87.94 91 ASP A N 1
ATOM 677 C CA . ASP A 1 91 ? 8.682 7.694 -36.376 1.00 87.94 91 ASP A CA 1
ATOM 678 C C . ASP A 1 91 ? 8.224 8.499 -35.151 1.00 87.94 91 ASP A C 1
ATOM 680 O O . ASP A 1 91 ? 7.200 9.193 -35.183 1.00 87.94 91 ASP A O 1
ATOM 684 N N . HIS A 1 92 ? 8.985 8.369 -34.060 1.00 88.44 92 HIS A N 1
ATOM 685 C CA . HIS A 1 92 ? 8.717 9.002 -32.766 1.00 88.44 92 HIS A CA 1
ATOM 686 C C . HIS A 1 92 ? 9.757 10.089 -32.430 1.00 88.44 92 HIS A C 1
ATOM 688 O O . HIS A 1 92 ? 9.955 10.426 -31.260 1.00 88.44 92 HIS A O 1
ATOM 694 N N . SER A 1 93 ? 10.456 10.622 -33.437 1.00 88.12 93 SER A N 1
ATOM 695 C CA . SER A 1 93 ? 11.552 11.584 -33.250 1.00 88.12 93 SER A CA 1
ATOM 696 C C . SER A 1 93 ? 11.129 12.921 -32.642 1.00 88.12 93 SER A C 1
ATOM 698 O O . SER A 1 93 ? 11.983 13.607 -32.090 1.00 88.12 93 SER A O 1
ATOM 700 N N . ARG A 1 94 ? 9.853 13.322 -32.759 1.00 92.94 94 ARG A N 1
ATOM 701 C CA . ARG A 1 94 ? 9.427 14.727 -32.620 1.00 92.94 94 ARG A CA 1
ATOM 702 C C . ARG A 1 94 ? 8.649 14.987 -31.340 1.00 92.94 94 ARG A C 1
ATOM 704 O O . ARG A 1 94 ? 7.650 14.330 -31.057 1.00 92.94 94 ARG A O 1
ATOM 711 N N . THR A 1 95 ? 9.048 16.023 -30.608 1.00 94.38 95 THR A N 1
ATOM 712 C CA . THR A 1 95 ? 8.263 16.605 -29.514 1.00 94.38 95 THR A CA 1
ATOM 713 C C . THR A 1 95 ? 8.208 18.120 -29.642 1.00 94.38 95 THR A C 1
ATOM 715 O O . THR A 1 95 ? 9.241 18.789 -29.655 1.00 94.38 95 THR A O 1
ATOM 718 N N . TRP A 1 96 ? 7.000 18.679 -29.690 1.00 97.88 96 TRP A N 1
ATOM 719 C CA . TRP A 1 96 ? 6.797 20.115 -29.531 1.00 97.88 96 TRP A CA 1
ATOM 720 C C . TRP A 1 96 ? 6.916 20.489 -28.055 1.00 97.88 96 TRP A C 1
ATOM 722 O O . TRP A 1 96 ? 6.268 19.881 -27.208 1.00 97.88 96 TRP A O 1
ATOM 732 N N . ILE A 1 97 ? 7.725 21.492 -27.741 1.00 95.38 97 ILE A N 1
ATOM 733 C CA . ILE A 1 97 ? 7.901 22.047 -26.401 1.00 95.38 97 ILE A CA 1
ATOM 734 C C . ILE A 1 97 ? 7.368 23.477 -26.429 1.00 95.38 97 ILE A C 1
ATOM 736 O O . ILE A 1 97 ? 7.916 24.324 -27.133 1.00 95.38 97 ILE A O 1
ATOM 740 N N . LEU A 1 98 ? 6.301 23.731 -25.680 1.00 97.50 98 LEU A N 1
ATOM 741 C CA . LEU A 1 98 ? 5.681 25.037 -25.512 1.00 97.50 98 LEU A CA 1
ATOM 742 C C . LEU A 1 98 ? 6.016 25.571 -24.114 1.00 97.50 98 LEU A C 1
ATOM 744 O O . LEU A 1 98 ? 5.446 25.109 -23.127 1.00 97.50 98 LEU A O 1
ATOM 748 N N . THR A 1 99 ? 6.932 26.531 -24.028 1.00 94.50 99 THR A N 1
ATOM 749 C CA . THR A 1 99 ? 7.437 27.092 -22.766 1.00 94.50 99 THR A CA 1
ATOM 750 C C . THR A 1 99 ? 6.904 28.513 -22.557 1.00 94.50 99 THR A C 1
ATOM 752 O O . THR A 1 99 ? 6.912 29.329 -23.479 1.00 94.50 99 THR A O 1
ATOM 755 N N . ARG A 1 100 ? 6.473 28.843 -21.338 1.00 95.06 100 ARG A N 1
ATOM 756 C CA . ARG A 1 100 ? 6.123 30.203 -20.916 1.00 95.06 100 ARG A CA 1
ATOM 757 C C . ARG A 1 100 ? 7.398 31.030 -20.754 1.00 95.06 100 ARG A C 1
ATOM 759 O O . ARG A 1 100 ? 8.280 30.660 -19.982 1.00 95.06 100 ARG A O 1
ATOM 766 N N . THR A 1 101 ? 7.501 32.136 -21.482 1.00 91.19 101 THR A N 1
ATOM 767 C CA . THR A 1 101 ? 8.542 33.160 -21.276 1.00 91.19 101 THR A CA 1
ATOM 768 C C . THR A 1 101 ? 7.970 34.298 -20.430 1.00 91.19 101 THR A C 1
ATOM 770 O O . THR A 1 101 ? 6.795 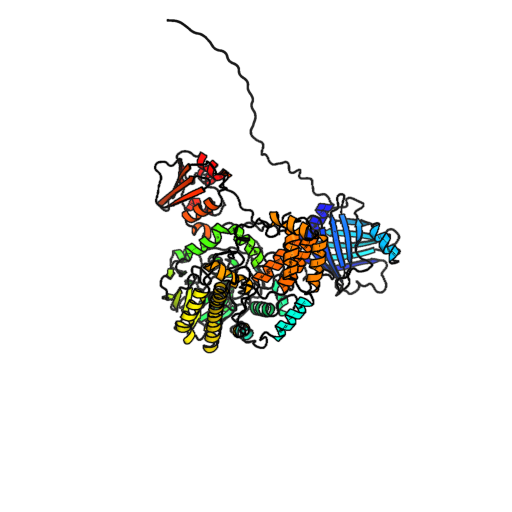34.245 -20.075 1.00 91.19 101 THR A O 1
ATOM 773 N N . ASP A 1 102 ? 8.751 35.331 -20.103 1.00 84.88 102 ASP A N 1
ATOM 774 C CA . ASP A 1 102 ? 8.229 36.495 -19.369 1.00 84.88 102 ASP A CA 1
ATOM 775 C C . ASP A 1 102 ? 7.106 37.195 -20.170 1.00 84.88 102 ASP A C 1
ATOM 777 O O . ASP A 1 102 ? 5.974 37.345 -19.696 1.00 84.88 102 ASP A O 1
ATOM 781 N N . ASP A 1 103 ? 7.385 37.523 -21.436 1.00 85.00 103 ASP A N 1
ATOM 782 C CA . ASP A 1 103 ? 6.519 38.354 -22.285 1.00 85.00 103 ASP A CA 1
ATOM 783 C C . ASP A 1 103 ? 5.541 37.569 -23.187 1.00 85.00 103 ASP A C 1
ATOM 785 O O . ASP A 1 103 ? 4.644 38.166 -23.783 1.00 85.00 103 ASP A O 1
ATOM 789 N N . GLY A 1 104 ? 5.665 36.240 -23.287 1.00 94.25 104 GLY A N 1
ATOM 790 C CA . GLY A 1 104 ? 4.811 35.428 -24.161 1.00 94.25 104 GLY A CA 1
ATOM 791 C C . GLY A 1 104 ? 5.079 33.926 -24.074 1.00 94.25 104 GLY A C 1
ATOM 792 O O . GLY A 1 104 ? 5.244 33.381 -22.980 1.00 94.25 104 GLY A O 1
ATOM 793 N N . LEU A 1 105 ? 5.103 33.246 -25.223 1.00 97.06 105 LEU A N 1
ATOM 794 C CA . LEU A 1 105 ? 5.387 31.812 -25.335 1.00 97.06 105 LEU A CA 1
ATOM 795 C C . LEU A 1 105 ? 6.551 31.541 -26.295 1.00 97.06 105 LEU A C 1
ATOM 797 O O . LEU A 1 105 ? 6.757 32.255 -27.275 1.00 97.06 105 LEU A O 1
ATOM 801 N N . ARG A 1 106 ? 7.263 30.446 -26.040 1.00 97.69 106 ARG A N 1
ATOM 802 C CA . ARG A 1 106 ? 8.295 29.862 -26.898 1.00 97.69 106 ARG A CA 1
ATOM 803 C C . ARG A 1 106 ? 7.831 28.498 -27.387 1.00 97.69 106 ARG A C 1
ATOM 805 O O . ARG A 1 106 ? 7.439 27.672 -26.570 1.00 97.69 106 ARG A O 1
ATOM 812 N N . LEU A 1 107 ? 7.939 28.237 -28.685 1.00 98.25 107 LEU A N 1
ATOM 813 C CA . LEU A 1 107 ? 7.770 26.908 -29.272 1.00 98.25 107 LEU A CA 1
ATOM 814 C C . LEU A 1 107 ? 9.128 26.377 -29.731 1.00 98.25 107 LEU A C 1
ATOM 816 O O . LEU A 1 107 ? 9.845 27.062 -30.459 1.00 98.25 107 LEU A O 1
ATOM 820 N N . LYS A 1 108 ? 9.462 25.143 -29.351 1.00 97.50 108 LYS A N 1
ATOM 821 C CA . LYS A 1 108 ? 10.658 24.411 -29.786 1.00 97.50 108 LYS A CA 1
ATOM 822 C C . LYS A 1 108 ? 10.326 22.990 -30.242 1.00 97.50 108 LYS A C 1
ATOM 824 O O . LYS A 1 108 ? 9.355 22.402 -29.782 1.00 97.50 108 LYS A O 1
ATOM 829 N N . HIS A 1 109 ? 11.132 22.450 -31.149 1.00 97.19 109 HIS A N 1
ATOM 830 C CA . HIS A 1 109 ? 10.980 21.120 -31.737 1.00 97.19 109 HIS A CA 1
ATOM 831 C C . HIS A 1 109 ? 12.160 20.249 -31.302 1.00 97.19 109 HIS A C 1
ATOM 833 O O . HIS A 1 109 ? 13.245 20.352 -31.866 1.00 97.19 109 HIS A O 1
ATOM 839 N N . ASP A 1 110 ? 11.968 19.427 -30.272 1.00 92.12 110 ASP A N 1
ATOM 840 C CA . ASP A 1 110 ? 12.954 18.438 -29.816 1.00 92.12 110 ASP A CA 1
ATOM 841 C C . ASP A 1 110 ? 12.885 17.255 -30.794 1.00 92.12 110 ASP A C 1
ATOM 843 O O . ASP A 1 110 ? 11.889 16.528 -30.828 1.00 92.12 110 ASP A O 1
ATOM 847 N N . HIS A 1 111 ? 13.893 17.153 -31.661 1.00 91.56 111 HIS A N 1
ATOM 848 C CA . HIS A 1 111 ? 14.101 16.072 -32.621 1.00 91.56 111 HIS A CA 1
ATOM 849 C C . HIS A 1 111 ? 15.231 15.154 -32.145 1.00 91.56 111 HIS A C 1
ATOM 851 O O . HIS A 1 111 ? 16.301 15.616 -31.731 1.00 91.56 111 HIS A O 1
ATOM 857 N N . ARG A 1 112 ? 14.973 13.847 -32.204 1.00 83.00 112 ARG A N 1
ATOM 858 C CA . ARG A 1 112 ? 15.836 12.784 -31.677 1.00 83.00 112 ARG A CA 1
ATOM 859 C C . ARG A 1 112 ? 16.039 11.682 -32.705 1.00 83.00 112 ARG A C 1
ATOM 861 O O . ARG A 1 112 ? 15.129 11.388 -33.476 1.00 83.00 112 ARG A O 1
ATOM 868 N N . HIS A 1 113 ? 17.189 11.024 -32.659 1.00 77.94 113 HIS A N 1
ATOM 869 C CA . HIS A 1 113 ? 17.392 9.726 -33.304 1.00 77.94 113 HIS A CA 1
ATOM 870 C C . HIS A 1 113 ? 16.827 8.587 -32.433 1.00 77.94 113 HIS A C 1
ATOM 872 O O . HIS A 1 113 ? 16.565 8.783 -31.247 1.00 77.94 113 HIS A O 1
ATOM 878 N N . GLU A 1 114 ? 16.639 7.389 -33.001 1.00 73.62 114 GLU A N 1
ATOM 879 C CA . GLU A 1 114 ? 16.065 6.222 -32.297 1.00 73.62 114 GLU A CA 1
ATOM 880 C C . GLU A 1 114 ? 16.893 5.782 -31.073 1.00 73.62 114 GLU A C 1
ATOM 882 O O . GLU A 1 114 ? 16.334 5.367 -30.059 1.00 73.62 114 GLU A O 1
ATOM 887 N N . ASP A 1 115 ? 18.218 5.965 -31.121 1.00 61.22 115 ASP A N 1
ATOM 888 C CA . ASP A 1 115 ? 19.131 5.741 -29.988 1.00 61.22 115 ASP A CA 1
ATOM 889 C C . ASP A 1 115 ? 19.031 6.812 -28.879 1.00 61.22 115 ASP A C 1
ATOM 891 O O . ASP A 1 115 ? 19.646 6.690 -27.818 1.00 61.22 115 ASP A O 1
ATOM 895 N N . GLY A 1 116 ? 18.232 7.855 -29.112 1.00 57.19 116 GLY A N 1
ATOM 896 C CA . GLY A 1 116 ? 17.961 8.950 -28.196 1.00 57.19 116 GLY A CA 1
ATOM 897 C C . GLY A 1 116 ? 18.923 10.135 -28.255 1.00 57.19 116 GLY A C 1
ATOM 898 O O . GLY A 1 116 ? 18.732 11.100 -27.505 1.00 57.19 116 GLY A O 1
ATOM 899 N N . SER A 1 117 ? 19.921 10.100 -29.139 1.00 67.06 117 SER A N 1
ATOM 900 C CA . SER A 1 117 ? 20.791 11.249 -29.399 1.00 67.06 117 SER A CA 1
ATOM 901 C C . SER A 1 117 ? 20.040 12.415 -30.068 1.00 67.06 117 SER A C 1
ATOM 903 O O . SER A 1 117 ? 18.947 12.248 -30.618 1.00 67.06 117 SER A O 1
ATOM 905 N N . ASP A 1 118 ? 20.599 13.622 -29.949 1.00 69.38 118 ASP A N 1
ATOM 906 C CA . ASP A 1 118 ? 20.093 14.828 -30.617 1.00 69.38 118 ASP A CA 1
ATOM 907 C C . ASP A 1 118 ? 20.220 14.677 -32.143 1.00 69.38 118 ASP A C 1
ATOM 909 O O . ASP A 1 118 ? 21.303 14.360 -32.638 1.00 69.38 118 ASP A O 1
ATOM 913 N N . ASP A 1 119 ? 19.149 14.963 -32.890 1.00 88.00 119 ASP A N 1
ATOM 914 C CA . ASP A 1 119 ? 19.259 15.194 -34.336 1.00 88.00 119 ASP A CA 1
ATOM 915 C C . ASP A 1 119 ? 20.010 16.518 -34.593 1.00 88.00 119 ASP A C 1
ATOM 917 O O . ASP A 1 119 ? 19.877 17.468 -33.818 1.00 88.00 119 ASP A O 1
ATOM 921 N N . ALA A 1 120 ? 20.777 16.622 -35.684 1.00 82.50 120 ALA A N 1
ATOM 922 C CA . ALA A 1 120 ? 21.469 17.866 -36.047 1.00 82.50 120 ALA A CA 1
ATOM 923 C C . ALA A 1 120 ? 20.496 19.055 -36.226 1.00 82.50 120 ALA A C 1
ATOM 925 O O . ALA A 1 120 ? 20.835 20.200 -35.926 1.00 82.50 120 ALA A O 1
ATOM 926 N N . VAL A 1 121 ? 19.259 18.773 -36.647 1.00 92.19 121 VAL A N 1
ATOM 927 C CA . VAL A 1 121 ? 18.170 19.733 -36.860 1.00 92.19 121 VAL A CA 1
ATOM 928 C C . VAL A 1 121 ? 17.171 19.647 -35.696 1.00 92.19 121 VAL A C 1
ATOM 930 O O . VAL A 1 121 ? 15.981 19.381 -35.878 1.00 92.19 121 VAL A O 1
ATOM 933 N N . THR A 1 122 ? 17.657 19.878 -34.472 1.00 91.38 122 THR A N 1
ATOM 934 C CA . THR A 1 122 ? 16.860 19.858 -33.229 1.00 91.38 122 THR A CA 1
ATOM 935 C C . THR A 1 122 ? 16.750 21.232 -32.560 1.00 91.38 122 THR A C 1
ATOM 937 O O . THR A 1 122 ? 17.467 22.178 -32.887 1.00 91.38 122 THR A O 1
ATOM 940 N N . MET A 1 123 ? 15.815 21.359 -31.616 1.00 89.50 123 MET A N 1
ATOM 941 C CA . MET A 1 123 ? 15.522 22.559 -30.820 1.00 89.50 123 MET A CA 1
ATOM 942 C C . MET A 1 123 ? 15.290 23.832 -31.655 1.00 89.50 123 MET A C 1
ATOM 944 O O . MET A 1 123 ? 15.526 24.956 -31.199 1.00 89.50 123 MET A O 1
ATOM 948 N N . TYR A 1 124 ? 14.770 23.678 -32.874 1.00 96.44 124 TYR A N 1
ATOM 949 C CA . TYR A 1 124 ? 14.338 24.799 -33.707 1.00 96.44 124 TYR A CA 1
ATOM 950 C C . TYR A 1 124 ? 12.921 25.254 -33.350 1.00 96.44 124 TYR A C 1
ATOM 952 O O . TYR A 1 124 ? 12.138 24.506 -32.768 1.00 96.44 124 TYR A O 1
ATOM 960 N N . GLY A 1 125 ? 12.562 26.482 -33.702 1.00 96.88 125 GLY A N 1
ATOM 961 C CA . GLY A 1 125 ? 11.254 27.058 -33.421 1.00 96.88 125 GLY A CA 1
ATOM 962 C C . GLY A 1 125 ? 11.305 28.579 -33.321 1.00 96.88 125 GLY A C 1
ATOM 963 O O . GLY A 1 125 ? 12.088 29.222 -34.020 1.00 96.88 125 GLY A O 1
ATOM 964 N N . GLY A 1 126 ? 10.472 29.148 -32.457 1.00 96.81 126 GLY A N 1
ATOM 965 C CA . GLY A 1 126 ? 10.237 30.586 -32.403 1.00 96.81 126 GLY A CA 1
ATOM 966 C C . GLY A 1 126 ? 9.647 31.058 -31.081 1.00 96.81 126 GLY A C 1
ATOM 967 O O . GLY A 1 126 ? 9.136 30.255 -30.298 1.00 96.81 126 GLY A O 1
ATOM 968 N N . ASP A 1 127 ? 9.679 32.369 -30.878 1.00 96.81 127 ASP A N 1
ATOM 969 C CA . ASP A 1 127 ? 9.001 33.063 -29.781 1.00 96.81 127 ASP A CA 1
ATOM 970 C C . ASP A 1 127 ? 7.807 33.849 -30.341 1.00 96.81 127 ASP A C 1
ATOM 972 O O . ASP A 1 127 ? 7.814 34.249 -31.505 1.00 96.81 127 ASP A O 1
ATOM 976 N N . THR A 1 128 ? 6.773 34.080 -29.534 1.00 96.44 128 THR A N 1
ATOM 977 C CA . THR A 1 128 ? 5.618 34.898 -29.935 1.00 96.44 128 THR A CA 1
ATOM 978 C C . THR A 1 128 ? 6.008 36.368 -30.130 1.00 96.44 128 THR A C 1
ATOM 980 O O . THR A 1 128 ? 6.423 37.015 -29.170 1.00 96.44 128 THR A O 1
ATOM 983 N N . GLU A 1 129 ? 5.831 36.913 -31.342 1.00 88.81 129 GLU A N 1
ATOM 984 C CA . GLU A 1 129 ? 6.011 38.356 -31.626 1.00 88.81 129 GLU A CA 1
ATOM 985 C C . GLU A 1 129 ? 4.832 39.210 -31.104 1.00 88.81 129 GLU A C 1
ATOM 987 O O . GLU A 1 129 ? 5.029 40.353 -30.695 1.00 88.81 129 GLU A O 1
ATOM 992 N N . ASP A 1 130 ? 3.618 38.649 -31.090 1.00 89.38 130 ASP A N 1
ATOM 993 C CA . ASP A 1 130 ? 2.371 39.294 -30.657 1.00 89.38 130 ASP A CA 1
ATOM 994 C C . ASP A 1 130 ? 1.754 38.570 -29.447 1.00 89.38 130 ASP A C 1
ATOM 996 O O . ASP A 1 130 ? 1.969 37.378 -29.243 1.00 89.38 130 ASP A O 1
ATOM 1000 N N . VAL A 1 131 ? 0.885 39.253 -28.690 1.00 89.19 131 VAL A N 1
ATOM 1001 C CA . VAL A 1 131 ? 0.182 38.683 -27.513 1.00 89.19 131 VAL A CA 1
ATOM 1002 C C . VAL A 1 131 ? -0.737 37.487 -27.827 1.00 89.19 131 VAL A C 1
ATOM 1004 O O . VAL A 1 131 ? -1.196 36.802 -26.910 1.00 89.19 131 VAL A O 1
ATOM 1007 N N . GLY A 1 132 ? -1.042 37.255 -29.107 1.00 93.31 132 GLY A N 1
ATOM 1008 C CA . GLY A 1 132 ? -1.885 36.160 -29.582 1.00 93.31 132 GLY A CA 1
ATOM 1009 C C . GLY A 1 132 ? -3.298 36.157 -28.989 1.00 93.31 132 GLY A C 1
ATOM 1010 O O . GLY A 1 132 ? -3.882 37.195 -28.665 1.00 93.31 132 GLY A O 1
ATOM 1011 N N . THR A 1 133 ? -3.879 34.965 -28.861 1.00 96.06 133 THR A N 1
ATOM 1012 C CA . THR A 1 133 ? -5.195 34.748 -28.243 1.00 96.06 133 THR A CA 1
ATOM 1013 C C . THR A 1 133 ? -5.175 33.503 -27.353 1.00 96.06 133 THR A C 1
ATOM 1015 O O . THR A 1 133 ? -4.291 32.658 -27.470 1.00 96.06 133 THR A O 1
ATOM 1018 N N . ALA A 1 134 ? -6.205 33.325 -26.521 1.00 95.25 134 ALA A N 1
ATOM 1019 C CA . ALA A 1 134 ? -6.400 32.095 -25.744 1.00 95.25 134 ALA A CA 1
ATOM 1020 C C . ALA A 1 134 ? -6.621 30.831 -26.609 1.00 95.25 134 ALA A C 1
ATOM 1022 O O . ALA A 1 134 ? -6.675 29.728 -26.069 1.00 95.25 134 ALA A O 1
ATOM 1023 N N . MET A 1 135 ? -6.785 30.977 -27.931 1.00 97.06 135 MET A N 1
ATOM 1024 C CA . MET A 1 135 ? -7.076 29.884 -28.869 1.00 97.06 135 MET A CA 1
ATOM 1025 C C . MET A 1 135 ? -6.040 29.743 -29.990 1.00 97.06 135 MET A C 1
ATOM 1027 O O . MET A 1 135 ? -6.054 28.725 -30.666 1.00 97.06 135 MET A O 1
ATOM 1031 N N . ARG A 1 136 ? -5.148 30.716 -30.212 1.00 97.69 136 ARG A N 1
ATOM 1032 C CA . ARG A 1 136 ? -4.114 30.678 -31.260 1.00 97.69 136 ARG A CA 1
ATOM 1033 C C . ARG A 1 136 ? -2.897 31.509 -30.873 1.00 97.69 136 ARG A C 1
ATOM 1035 O O . ARG A 1 136 ? -3.056 32.646 -30.423 1.00 97.69 136 ARG A O 1
ATOM 1042 N N . GLN A 1 137 ? -1.718 30.944 -31.110 1.00 97.88 137 GLN A N 1
ATOM 1043 C CA . GLN A 1 137 ? -0.404 31.543 -30.878 1.00 97.88 137 GLN A CA 1
ATOM 1044 C C . GLN A 1 137 ? 0.498 31.269 -32.092 1.00 97.88 137 GLN A C 1
ATOM 1046 O O . GLN A 1 137 ? 0.413 30.193 -32.691 1.00 97.88 137 GLN A O 1
ATOM 1051 N N . GLU A 1 138 ? 1.328 32.243 -32.470 1.00 97.81 138 GLU A N 1
ATOM 1052 C CA . GLU A 1 138 ? 2.208 32.178 -33.646 1.00 97.81 138 GLU A CA 1
ATOM 1053 C C . GLU A 1 138 ? 3.660 32.446 -33.245 1.00 97.81 138 GLU A C 1
ATOM 1055 O O . GLU A 1 138 ? 3.931 33.322 -32.429 1.00 97.81 138 GLU A O 1
ATOM 1060 N N . PHE A 1 139 ? 4.584 31.692 -33.835 1.00 97.88 139 PHE A N 1
ATOM 1061 C CA . PHE A 1 139 ? 5.990 31.603 -33.452 1.00 97.88 139 PHE A CA 1
ATOM 1062 C C . PHE A 1 139 ? 6.869 31.794 -34.698 1.00 97.88 139 PHE A C 1
ATOM 1064 O O . PHE A 1 139 ? 7.200 30.822 -35.387 1.00 97.88 139 PHE A O 1
ATOM 1071 N N . PRO A 1 140 ? 7.211 33.040 -35.053 1.00 97.50 140 PRO A N 1
ATOM 1072 C CA . PRO A 1 140 ? 8.196 33.337 -36.086 1.00 97.50 140 PRO A CA 1
ATOM 1073 C C . PRO A 1 140 ? 9.581 32.813 -35.702 1.00 97.50 140 PRO A C 1
ATOM 1075 O O . PRO A 1 140 ? 9.953 32.809 -34.529 1.00 97.50 140 PRO A O 1
ATOM 1078 N N . VAL A 1 141 ? 10.333 32.337 -36.695 1.00 97.06 141 VAL A N 1
ATOM 1079 C CA . VAL A 1 141 ? 11.619 31.660 -36.484 1.00 97.06 141 VAL A CA 1
ATOM 1080 C C . VAL A 1 141 ? 12.641 32.509 -35.717 1.00 97.06 141 VAL A C 1
ATOM 1082 O O . VAL A 1 141 ? 12.927 33.647 -36.085 1.00 97.06 141 VAL A O 1
ATOM 1085 N N . ASP A 1 142 ? 13.198 31.940 -34.641 1.00 95.44 142 ASP A N 1
ATOM 1086 C CA . ASP A 1 142 ? 14.166 32.627 -33.781 1.00 95.44 142 ASP A CA 1
ATOM 1087 C C . ASP A 1 142 ? 15.606 32.567 -34.320 1.00 95.44 142 ASP A C 1
ATOM 1089 O O . ASP A 1 142 ? 15.944 31.775 -35.204 1.00 95.44 142 ASP A O 1
ATOM 1093 N N . GLN A 1 143 ? 16.487 33.400 -33.754 1.00 93.81 143 GLN A N 1
ATOM 1094 C CA . GLN A 1 143 ? 17.881 33.491 -34.201 1.00 93.81 143 GLN A CA 1
ATOM 1095 C C . GLN A 1 143 ? 18.637 32.161 -34.061 1.00 93.81 143 GLN A C 1
ATOM 1097 O O . GLN A 1 143 ? 19.411 31.816 -34.947 1.00 93.81 143 GLN A O 1
ATOM 1102 N N . PHE A 1 144 ? 18.376 31.382 -33.002 1.00 91.88 144 PHE A N 1
ATOM 1103 C CA . PHE A 1 144 ? 18.964 30.046 -32.837 1.00 91.88 144 PHE A CA 1
ATOM 1104 C C . PHE A 1 144 ? 18.633 29.143 -34.032 1.00 91.88 144 PHE A C 1
ATOM 1106 O O . PHE A 1 144 ? 19.506 28.476 -34.586 1.00 91.88 144 PHE A O 1
ATOM 1113 N N . SER A 1 145 ? 17.368 29.147 -34.450 1.00 94.69 145 SER A N 1
ATOM 1114 C CA . SER A 1 145 ? 16.897 28.343 -35.574 1.00 94.69 145 SER A CA 1
ATOM 1115 C C . SER A 1 145 ? 17.445 28.859 -36.902 1.00 94.69 145 SER A C 1
ATOM 1117 O O . SER A 1 145 ? 17.816 28.055 -37.747 1.00 94.69 145 SER A O 1
ATOM 1119 N N . ILE A 1 146 ? 17.553 30.181 -37.080 1.00 95.06 146 ILE A N 1
ATOM 1120 C CA . ILE A 1 146 ? 18.206 30.800 -38.245 1.00 95.06 146 ILE A CA 1
ATOM 1121 C C . ILE A 1 146 ? 19.668 30.351 -38.358 1.00 95.06 146 ILE A C 1
ATOM 1123 O O . ILE A 1 146 ? 20.102 29.947 -39.439 1.00 95.06 146 ILE A O 1
ATOM 1127 N N . ASP A 1 147 ? 20.417 30.386 -37.256 1.00 86.56 147 ASP A N 1
ATOM 1128 C CA . ASP A 1 147 ? 21.831 30.010 -37.224 1.00 86.56 147 ASP A CA 1
ATOM 1129 C C . ASP A 1 147 ? 22.010 28.512 -37.524 1.00 86.56 147 ASP A C 1
ATOM 1131 O O . ASP A 1 147 ? 22.821 28.148 -38.379 1.00 86.56 147 ASP A O 1
ATOM 1135 N N . MET A 1 148 ? 21.201 27.647 -36.896 1.00 95.62 148 MET A N 1
ATOM 1136 C CA . MET A 1 148 ? 21.219 26.200 -37.136 1.00 95.62 148 MET A CA 1
ATOM 1137 C C . MET A 1 148 ? 20.808 25.851 -38.573 1.00 95.62 148 MET A C 1
ATOM 1139 O O . MET A 1 148 ? 21.551 25.162 -39.268 1.00 95.62 148 MET A O 1
ATOM 1143 N N . PHE A 1 149 ? 19.691 26.385 -39.082 1.00 94.81 149 PHE A N 1
ATOM 1144 C CA . PHE A 1 149 ? 19.272 26.134 -40.465 1.00 94.81 149 PHE A CA 1
ATOM 1145 C C . PHE A 1 149 ? 20.295 26.656 -41.482 1.00 94.81 149 PHE A C 1
ATOM 1147 O O . PHE A 1 149 ? 20.464 26.049 -42.536 1.00 94.81 149 PHE A O 1
ATOM 1154 N N . THR A 1 150 ? 21.005 27.748 -41.182 1.00 92.62 150 THR A N 1
ATOM 1155 C CA . THR A 1 150 ? 22.101 28.236 -42.034 1.00 92.62 150 THR A CA 1
ATOM 1156 C C . THR A 1 150 ? 23.302 27.287 -42.004 1.00 92.62 150 THR A C 1
ATOM 1158 O O . THR A 1 150 ? 23.921 27.063 -43.044 1.00 92.62 150 THR A O 1
ATOM 1161 N N . HIS A 1 151 ? 23.622 26.703 -40.843 1.00 91.62 151 HIS A N 1
ATOM 1162 C CA . HIS A 1 151 ? 24.697 25.718 -40.693 1.00 91.62 151 HIS A CA 1
ATOM 1163 C C . HIS A 1 151 ? 24.405 24.421 -41.464 1.00 91.62 151 HIS A C 1
ATOM 1165 O O . HIS A 1 151 ? 25.237 23.980 -42.255 1.00 91.62 151 HIS A O 1
ATOM 1171 N N . GLU A 1 152 ? 23.193 23.885 -41.311 1.00 93.00 152 GLU A N 1
ATOM 1172 C CA . GLU A 1 152 ? 22.726 22.640 -41.941 1.00 93.00 152 GLU A CA 1
ATOM 1173 C C . GLU A 1 152 ? 22.245 22.825 -43.400 1.00 93.00 152 GLU A C 1
ATOM 1175 O O . GLU A 1 152 ? 21.726 21.905 -44.030 1.00 93.00 152 GLU A O 1
ATOM 1180 N N . GLY A 1 153 ? 22.399 24.024 -43.978 1.00 93.31 153 GLY A N 1
ATOM 1181 C CA . GLY A 1 153 ? 22.061 24.318 -45.380 1.00 93.31 153 GLY A CA 1
ATOM 1182 C C . GLY A 1 153 ? 20.559 24.442 -45.692 1.00 93.31 153 GLY A C 1
ATOM 1183 O O . GLY A 1 153 ? 20.172 24.576 -46.855 1.00 93.31 153 GLY A O 1
ATOM 1184 N N . LEU A 1 154 ? 19.701 24.462 -44.672 1.00 90.50 154 LEU A N 1
ATOM 1185 C CA . LEU A 1 154 ? 18.239 24.537 -44.742 1.00 90.50 154 LEU A CA 1
ATOM 1186 C C . LEU A 1 154 ? 17.721 25.977 -44.937 1.00 90.50 154 LEU A C 1
ATOM 1188 O O . LEU A 1 154 ? 16.781 26.417 -44.276 1.00 90.50 154 LEU A O 1
ATOM 1192 N N . MET A 1 155 ? 18.297 26.712 -45.895 1.00 91.19 155 MET A N 1
ATOM 1193 C CA . MET A 1 155 ? 18.023 28.142 -46.139 1.00 91.19 155 MET A CA 1
ATOM 1194 C C . MET A 1 155 ? 16.538 28.479 -46.384 1.00 91.19 155 MET A C 1
ATOM 1196 O O . MET A 1 155 ? 16.110 29.604 -46.145 1.00 91.19 155 MET A O 1
ATOM 1200 N N . VAL A 1 156 ? 15.736 27.509 -46.835 1.00 88.88 156 VAL A N 1
ATOM 1201 C CA . VAL A 1 156 ? 14.280 27.656 -47.029 1.00 88.88 156 VAL A CA 1
ATOM 1202 C C . VAL A 1 156 ? 13.486 27.746 -45.721 1.00 88.88 156 VAL A C 1
ATOM 1204 O O . VAL A 1 156 ? 12.304 28.063 -45.757 1.00 88.88 156 VAL A O 1
ATOM 1207 N N . SER A 1 157 ? 14.098 27.443 -44.574 1.00 92.31 157 SER A N 1
ATOM 1208 C CA . SER A 1 157 ? 13.451 27.472 -43.256 1.00 92.31 157 SER A CA 1
ATOM 1209 C C . SER A 1 157 ? 13.665 28.785 -42.489 1.00 92.31 157 SER A C 1
ATOM 1211 O O . SER A 1 157 ? 13.075 28.977 -41.428 1.00 92.31 157 SER A O 1
ATOM 1213 N N . LEU A 1 158 ? 14.457 29.717 -43.035 1.00 94.62 158 LEU A N 1
ATOM 1214 C CA . LEU A 1 158 ? 14.787 31.013 -42.416 1.00 94.62 158 LEU A CA 1
ATOM 1215 C C . LEU A 1 158 ? 13.617 32.013 -42.372 1.00 94.62 158 LEU A C 1
ATOM 1217 O O . LEU A 1 158 ? 13.747 33.097 -41.812 1.00 94.62 158 LEU A O 1
ATOM 1221 N N . THR A 1 159 ? 12.483 31.660 -42.973 1.00 95.31 159 THR A N 1
ATOM 1222 C CA . THR A 1 159 ? 11.251 32.463 -43.043 1.00 95.31 159 THR A CA 1
ATOM 1223 C C . THR A 1 159 ? 10.044 31.734 -42.451 1.00 95.31 159 THR A C 1
ATOM 1225 O O . THR A 1 159 ? 8.908 32.196 -42.612 1.00 95.31 159 THR A O 1
ATOM 1228 N N . ASN A 1 160 ? 10.278 30.594 -41.785 1.00 97.00 160 ASN A N 1
ATOM 1229 C CA . ASN A 1 160 ? 9.237 29.792 -41.154 1.00 97.00 160 ASN A CA 1
ATOM 1230 C C . ASN A 1 160 ? 8.502 30.598 -40.067 1.00 97.00 160 ASN A C 1
ATOM 1232 O O . ASN A 1 160 ? 9.103 31.320 -39.270 1.00 97.00 160 ASN A O 1
ATOM 1236 N N . VAL A 1 161 ? 7.189 30.409 -40.012 1.00 97.31 161 VAL A N 1
ATOM 1237 C CA . VAL A 1 161 ? 6.328 30.785 -38.892 1.00 97.31 161 VAL A CA 1
ATOM 1238 C C . VAL A 1 161 ? 5.531 29.546 -38.534 1.00 97.31 161 VAL A C 1
ATOM 1240 O O . VAL A 1 161 ? 4.820 28.996 -39.377 1.00 97.31 161 VAL A O 1
ATOM 1243 N N . TRP A 1 162 ? 5.662 29.096 -37.294 1.00 98.38 162 TRP A N 1
ATOM 1244 C CA . TRP A 1 162 ? 4.816 28.040 -36.757 1.00 98.38 162 TRP A CA 1
ATOM 1245 C C . TRP A 1 162 ? 3.586 28.649 -36.099 1.00 98.38 162 TRP A C 1
ATOM 1247 O O . TRP A 1 162 ? 3.657 29.751 -35.563 1.00 98.38 162 TRP A O 1
ATOM 1257 N N . ALA A 1 163 ? 2.469 27.935 -36.085 1.00 97.81 163 ALA A N 1
ATOM 1258 C CA . ALA A 1 163 ? 1.325 28.313 -35.269 1.00 97.81 163 ALA A CA 1
ATOM 1259 C C . ALA A 1 163 ? 0.699 27.090 -34.605 1.00 97.81 163 ALA A C 1
ATOM 1261 O O . ALA A 1 163 ? 0.679 25.990 -35.162 1.00 97.81 163 ALA A O 1
ATOM 1262 N N . MET A 1 164 ? 0.172 27.306 -33.406 1.00 98.44 164 MET A N 1
ATOM 1263 C CA . MET A 1 164 ? -0.645 26.336 -32.690 1.00 98.44 164 MET A CA 1
ATOM 1264 C C . MET A 1 164 ? -2.004 26.962 -32.404 1.00 98.44 164 MET A C 1
ATOM 1266 O O . MET A 1 164 ? -2.090 28.115 -31.979 1.00 98.44 164 MET A O 1
ATOM 1270 N N . GLU A 1 165 ? -3.071 26.206 -32.638 1.00 98.19 165 GLU A N 1
ATOM 1271 C CA . GLU A 1 165 ? -4.448 26.668 -32.477 1.00 98.19 165 GLU A CA 1
ATOM 1272 C C . GLU A 1 165 ? -5.287 25.581 -31.796 1.00 98.19 165 GLU A C 1
ATOM 1274 O O . GLU A 1 165 ? -5.226 24.417 -32.181 1.00 98.19 165 GLU A O 1
ATOM 1279 N N . ILE A 1 166 ? -6.072 25.942 -30.782 1.00 97.75 166 ILE A N 1
ATOM 1280 C CA . ILE A 1 166 ? -6.854 25.004 -29.976 1.00 97.75 166 ILE A CA 1
ATOM 1281 C C . ILE A 1 166 ? -8.303 25.460 -29.798 1.00 97.75 166 ILE A C 1
ATOM 1283 O O . ILE A 1 166 ? -8.597 26.575 -29.367 1.00 97.75 166 ILE A O 1
ATOM 1287 N N . HIS A 1 167 ? -9.214 24.531 -30.077 1.00 96.81 167 HIS A N 1
ATOM 1288 C CA . HIS A 1 167 ? -10.646 24.632 -29.822 1.00 96.81 167 HIS A CA 1
ATOM 1289 C C . HIS A 1 167 ? -11.027 23.512 -28.847 1.00 96.81 167 HIS A C 1
ATOM 1291 O O . HIS A 1 167 ? -11.231 22.378 -29.294 1.00 96.81 167 HIS A O 1
ATOM 1297 N N . PRO A 1 168 ? -11.091 23.791 -27.528 1.00 93.06 168 PRO A N 1
ATOM 1298 C CA . PRO A 1 168 ? -11.375 22.785 -26.508 1.00 93.06 168 PRO A CA 1
ATOM 1299 C C . PRO A 1 168 ? -12.599 21.914 -26.822 1.00 93.06 168 PRO A C 1
ATOM 1301 O O . PRO A 1 168 ? -13.657 22.407 -27.216 1.00 93.06 168 PRO A O 1
ATOM 1304 N N . GLY A 1 169 ? -12.427 20.601 -26.668 1.00 88.94 169 GLY A N 1
ATOM 1305 C CA . GLY A 1 169 ? -13.427 19.564 -26.935 1.00 88.94 169 GLY A CA 1
ATOM 1306 C C . GLY A 1 169 ? -13.703 19.319 -28.419 1.00 88.94 169 GLY A C 1
ATOM 1307 O O . GLY A 1 169 ? -14.678 18.646 -28.744 1.00 88.94 169 GLY A O 1
ATOM 1308 N N . ARG A 1 170 ? -12.903 19.907 -29.320 1.00 95.00 170 ARG A N 1
ATOM 1309 C CA . ARG A 1 170 ? -13.079 19.794 -30.772 1.00 95.00 170 ARG A CA 1
ATOM 1310 C C . ARG A 1 170 ? -11.776 19.483 -31.495 1.00 95.00 170 ARG A C 1
ATOM 1312 O O . ARG A 1 170 ? -11.583 18.349 -31.906 1.00 95.00 170 ARG A O 1
ATOM 1319 N N . HIS A 1 171 ? -10.891 20.465 -31.663 1.00 96.56 171 HIS A N 1
ATOM 1320 C CA . HIS A 1 171 ? -9.721 20.315 -32.532 1.00 96.56 171 HIS A CA 1
ATOM 1321 C C . HIS A 1 171 ? -8.483 21.022 -31.980 1.00 96.56 171 HIS A C 1
ATOM 1323 O O . HIS A 1 171 ? -8.577 22.140 -31.469 1.00 96.56 171 HIS A O 1
ATOM 1329 N N . PHE A 1 172 ? -7.324 20.392 -32.153 1.00 98.19 172 PHE A N 1
ATOM 1330 C CA . PHE A 1 172 ? -6.015 21.040 -32.078 1.00 98.19 172 PHE A CA 1
ATOM 1331 C C . PHE A 1 172 ? -5.440 21.134 -33.491 1.00 98.19 172 PHE A C 1
ATOM 1333 O O . PHE A 1 172 ? -5.584 20.202 -34.281 1.00 98.19 172 PHE A O 1
ATOM 1340 N N . TYR A 1 173 ? -4.776 22.237 -33.810 1.00 98.31 173 TYR A N 1
ATOM 1341 C CA . TYR A 1 173 ? -4.052 22.409 -35.058 1.00 98.31 173 TYR A CA 1
ATOM 1342 C C . TYR A 1 173 ? -2.605 22.786 -34.789 1.00 98.31 173 TYR A C 1
ATOM 1344 O O . TYR A 1 173 ? -2.320 23.664 -33.974 1.00 98.31 173 TYR A O 1
ATOM 1352 N N . TYR A 1 174 ? -1.718 22.173 -35.562 1.00 97.94 174 TYR A N 1
ATOM 1353 C CA . TYR A 1 174 ? -0.341 22.609 -35.727 1.00 97.94 174 TYR A CA 1
ATOM 1354 C C . TYR A 1 174 ? -0.135 23.031 -37.184 1.00 97.94 174 TYR A C 1
ATOM 1356 O O . TYR A 1 174 ? -0.598 22.357 -38.110 1.00 97.94 174 TYR A O 1
ATOM 1364 N N . GLU A 1 175 ? 0.540 24.155 -37.387 1.00 97.50 175 GLU A N 1
ATOM 1365 C CA . GLU A 1 175 ? 0.703 24.806 -38.681 1.00 97.50 175 GLU A CA 1
ATOM 1366 C C . GLU A 1 175 ? 2.147 25.281 -38.877 1.00 97.50 175 GLU A C 1
ATOM 1368 O O . GLU A 1 175 ? 2.797 25.751 -37.944 1.00 97.50 175 GLU A O 1
ATOM 1373 N N . LEU A 1 176 ? 2.637 25.172 -40.111 1.00 96.00 176 LEU A N 1
ATOM 1374 C CA . LEU A 1 176 ? 3.893 25.738 -40.587 1.00 96.00 176 LEU A CA 1
ATOM 1375 C C . LEU A 1 176 ? 3.608 26.523 -41.872 1.00 96.00 176 LEU A C 1
ATOM 1377 O O . LEU A 1 176 ? 3.207 25.946 -42.885 1.00 96.00 176 LEU A O 1
ATOM 1381 N N . ALA A 1 177 ? 3.868 27.825 -41.834 1.00 95.56 177 ALA A N 1
ATOM 1382 C CA . ALA A 1 177 ? 3.832 28.723 -42.980 1.00 95.56 177 ALA A CA 1
ATOM 1383 C C . ALA A 1 177 ? 5.220 29.334 -43.240 1.00 95.56 177 ALA A C 1
ATOM 1385 O O . ALA A 1 177 ? 6.098 29.288 -42.376 1.00 95.56 177 ALA A O 1
ATOM 1386 N N . ARG A 1 178 ? 5.432 29.937 -44.415 1.00 93.00 178 ARG A N 1
ATOM 1387 C CA . ARG A 1 178 ? 6.638 30.735 -44.716 1.00 93.00 178 ARG A CA 1
ATOM 1388 C C . ARG A 1 178 ? 6.266 32.135 -45.180 1.00 93.00 178 ARG A C 1
ATOM 1390 O O . ARG A 1 178 ? 5.380 32.291 -46.011 1.00 93.00 178 ARG A O 1
ATOM 1397 N N . ARG A 1 179 ? 6.955 33.162 -44.669 1.00 88.38 179 ARG A N 1
ATOM 1398 C CA . ARG A 1 179 ? 6.658 34.578 -44.988 1.00 88.38 179 ARG A CA 1
ATOM 1399 C C . ARG A 1 179 ? 7.009 34.988 -46.432 1.00 88.38 179 ARG A C 1
ATOM 1401 O O . ARG A 1 179 ? 6.551 36.034 -46.881 1.00 88.38 179 ARG A O 1
ATOM 1408 N N . ASP A 1 180 ? 7.812 34.202 -47.150 1.00 87.62 180 ASP A N 1
ATOM 1409 C CA . ASP A 1 180 ? 8.372 34.517 -48.478 1.00 87.62 180 ASP A CA 1
ATOM 1410 C C . ASP A 1 180 ? 7.883 33.606 -49.623 1.00 87.62 180 ASP A C 1
ATOM 1412 O O . ASP A 1 180 ? 8.296 33.780 -50.770 1.00 87.62 180 ASP A O 1
ATOM 1416 N N . SER A 1 181 ? 7.006 32.642 -49.336 1.00 88.44 181 SER A N 1
ATOM 1417 C CA . SER A 1 181 ? 6.481 31.676 -50.308 1.00 88.44 181 SER A CA 1
ATOM 1418 C C . SER A 1 181 ? 5.028 31.304 -49.995 1.00 88.44 181 SER A C 1
ATOM 1420 O O . SER A 1 181 ? 4.478 31.691 -48.971 1.00 88.44 181 SER A O 1
ATOM 1422 N N . ASP A 1 182 ? 4.385 30.541 -50.877 1.00 88.69 182 ASP A N 1
ATOM 1423 C CA . ASP A 1 182 ? 3.034 29.999 -50.690 1.00 88.69 182 ASP A CA 1
ATOM 1424 C C . ASP A 1 182 ? 3.006 28.715 -49.836 1.00 88.69 182 ASP A C 1
ATOM 1426 O O . ASP A 1 182 ? 1.996 28.006 -49.807 1.00 88.69 182 ASP A O 1
ATOM 1430 N N . ARG A 1 183 ? 4.102 28.409 -49.120 1.00 93.31 183 ARG A N 1
ATOM 1431 C CA . ARG A 1 183 ? 4.206 27.211 -48.284 1.00 93.31 183 ARG A CA 1
ATOM 1432 C C . ARG A 1 183 ? 3.250 27.291 -47.095 1.00 93.31 183 ARG A C 1
ATOM 1434 O O . ARG A 1 183 ? 3.432 28.126 -46.212 1.00 93.31 183 ARG A O 1
ATOM 1441 N N . LEU A 1 184 ? 2.311 26.349 -47.040 1.00 93.62 184 LEU A N 1
ATOM 1442 C CA . LEU A 1 184 ? 1.417 26.095 -45.914 1.00 93.62 184 LEU A CA 1
ATOM 1443 C C . LEU A 1 184 ? 1.287 24.586 -45.670 1.00 93.62 184 LEU A C 1
ATOM 1445 O O . LEU A 1 184 ? 0.791 23.852 -46.525 1.00 93.62 184 LEU A O 1
ATOM 1449 N N . PHE A 1 185 ? 1.671 24.145 -44.477 1.00 94.62 185 PHE A N 1
ATOM 1450 C CA . PHE A 1 185 ? 1.417 22.809 -43.945 1.00 94.62 185 PHE A CA 1
ATOM 1451 C C . PHE A 1 185 ? 0.569 22.928 -42.679 1.00 94.62 185 PHE A C 1
ATOM 1453 O O . PHE A 1 185 ? 0.904 23.720 -41.802 1.00 94.62 185 PHE A O 1
ATOM 1460 N N . ARG A 1 186 ? -0.520 22.163 -42.564 1.00 96.62 186 ARG A N 1
ATOM 1461 C CA . ARG A 1 186 ? -1.399 22.176 -41.385 1.00 96.62 186 ARG A CA 1
ATOM 1462 C C . ARG A 1 186 ? -1.929 20.777 -41.092 1.00 96.62 186 ARG A C 1
ATOM 1464 O O . ARG A 1 186 ? -2.489 20.130 -41.979 1.00 96.62 186 ARG A O 1
ATOM 1471 N N . VAL A 1 187 ? -1.803 20.355 -39.837 1.00 97.00 187 VAL A N 1
ATOM 1472 C CA . VAL A 1 187 ? -2.359 19.107 -39.294 1.00 97.00 187 VAL A CA 1
ATOM 1473 C C . VAL A 1 187 ? -3.475 19.458 -38.312 1.00 97.00 187 VAL A C 1
ATOM 1475 O O . VAL A 1 187 ? -3.336 20.392 -37.526 1.00 97.00 187 VAL A O 1
ATOM 1478 N N . GLU A 1 188 ? -4.585 18.730 -38.382 1.00 97.81 188 GLU A N 1
ATOM 1479 C CA . GLU A 1 188 ? -5.717 18.784 -37.451 1.00 97.81 188 GLU A CA 1
ATOM 1480 C C . GLU A 1 188 ? -5.742 17.504 -36.618 1.00 97.81 188 GLU A C 1
ATOM 1482 O O . GLU A 1 188 ? -5.610 16.427 -37.192 1.00 97.81 188 GLU A O 1
ATOM 1487 N N . PHE A 1 189 ? -5.969 17.610 -35.310 1.00 98.12 189 PHE A N 1
ATOM 1488 C CA . PHE A 1 189 ? -6.172 16.485 -34.394 1.00 98.12 189 PHE A CA 1
ATOM 1489 C C . PHE A 1 189 ? -7.546 16.585 -33.725 1.00 98.12 189 PHE A C 1
ATOM 1491 O O . PHE A 1 189 ? -7.964 17.682 -33.343 1.00 98.12 189 PHE A O 1
ATOM 1498 N N . ASP A 1 190 ? -8.252 15.462 -33.585 1.00 96.94 190 ASP A N 1
ATOM 1499 C CA . ASP A 1 190 ? -9.597 15.410 -32.994 1.00 96.94 190 ASP A CA 1
ATOM 1500 C C . ASP A 1 190 ? -9.525 15.299 -31.463 1.00 96.94 190 ASP A C 1
ATOM 1502 O O . ASP A 1 190 ? -9.241 14.236 -30.921 1.00 96.94 190 ASP A O 1
ATOM 1506 N N . LEU A 1 191 ? -9.809 16.398 -30.755 1.00 95.69 191 LEU A N 1
ATOM 1507 C CA . LEU A 1 191 ? -9.844 16.443 -29.286 1.00 95.69 191 LEU A CA 1
ATOM 1508 C C . LEU A 1 191 ? -11.150 15.883 -28.693 1.00 95.69 191 LEU A C 1
ATOM 1510 O O . LEU A 1 191 ? -11.288 15.818 -27.471 1.00 95.69 191 LEU A O 1
ATOM 1514 N N . GLY A 1 192 ? -12.129 15.527 -29.528 1.00 91.50 192 GLY A N 1
ATOM 1515 C CA . GLY A 1 192 ? -13.387 14.916 -29.103 1.00 91.50 192 GLY A CA 1
ATOM 1516 C C . GLY A 1 192 ? -13.287 13.408 -28.858 1.00 91.50 192 GLY A C 1
ATOM 1517 O O . GLY A 1 192 ? -14.153 12.854 -28.179 1.00 91.50 192 GLY A O 1
ATOM 1518 N N . GLN A 1 193 ? -12.254 12.742 -29.388 1.00 90.31 193 GLN A N 1
ATOM 1519 C CA . GLN A 1 193 ? -12.057 11.292 -29.272 1.00 90.31 193 GLN A CA 1
ATOM 1520 C C . GLN A 1 193 ? -10.599 10.949 -28.918 1.00 90.31 193 GLN A C 1
ATOM 1522 O O . GLN A 1 193 ? -9.758 10.832 -29.811 1.00 90.31 193 GLN A O 1
ATOM 1527 N N . PRO A 1 194 ? -10.279 10.758 -27.622 1.00 89.75 194 PRO A N 1
ATOM 1528 C CA . PRO A 1 194 ? -8.977 10.246 -27.210 1.00 89.75 194 PRO A CA 1
ATOM 1529 C C . PRO A 1 194 ? -8.701 8.861 -27.812 1.00 89.75 194 PRO A C 1
ATOM 1531 O O . PRO A 1 194 ? -9.569 7.986 -27.810 1.00 89.75 194 PRO A O 1
ATOM 1534 N N . VAL A 1 195 ? -7.474 8.649 -28.282 1.00 85.69 195 VAL A N 1
ATOM 1535 C CA . VAL A 1 195 ? -6.971 7.362 -28.782 1.00 85.69 195 VAL A CA 1
ATOM 1536 C C . VAL A 1 195 ? -5.949 6.760 -27.817 1.00 85.69 195 VAL A C 1
ATOM 1538 O O . VAL A 1 195 ? -5.457 7.435 -26.910 1.00 85.69 195 VAL A O 1
ATOM 1541 N N . SER A 1 196 ? -5.617 5.479 -28.011 1.00 77.12 196 SER A N 1
ATOM 1542 C CA . SER A 1 196 ? -4.537 4.828 -27.260 1.00 77.12 196 SER A CA 1
ATOM 1543 C C . SER A 1 196 ? -3.220 5.590 -27.428 1.00 77.12 196 SER A C 1
ATOM 1545 O O . SER A 1 196 ? -2.925 6.100 -28.513 1.00 77.12 196 SER A O 1
ATOM 1547 N N . ALA A 1 197 ? -2.433 5.673 -26.356 1.00 74.88 197 ALA A N 1
ATOM 1548 C CA . ALA A 1 197 ? -1.177 6.406 -26.385 1.00 74.88 197 ALA A CA 1
ATOM 1549 C C . ALA A 1 197 ? -0.157 5.689 -27.289 1.00 74.88 197 ALA A C 1
ATOM 1551 O O . ALA A 1 197 ? 0.003 4.469 -27.169 1.00 74.88 197 ALA A O 1
ATOM 1552 N N . PRO A 1 198 ? 0.548 6.409 -28.178 1.00 76.88 198 PRO A N 1
ATOM 1553 C CA . PRO A 1 198 ? 1.608 5.810 -28.972 1.00 76.88 198 PRO A CA 1
ATOM 1554 C C . PRO A 1 198 ? 2.824 5.476 -28.080 1.00 76.88 198 PRO A C 1
ATOM 1556 O O . PRO A 1 198 ? 2.883 5.905 -26.920 1.00 76.88 198 PRO A O 1
ATOM 1559 N N . PRO A 1 199 ? 3.820 4.719 -28.579 1.00 73.31 199 PRO A N 1
ATOM 1560 C CA . PRO A 1 199 ? 5.043 4.459 -27.821 1.00 73.31 199 PRO A CA 1
ATOM 1561 C C . PRO A 1 199 ? 5.765 5.771 -27.455 1.00 73.31 199 PRO A C 1
ATOM 1563 O O . PRO A 1 199 ? 5.574 6.775 -28.137 1.00 73.31 199 PRO A O 1
ATOM 1566 N N . PRO A 1 200 ? 6.609 5.814 -26.412 1.00 71.38 200 PRO A N 1
ATOM 1567 C CA . PRO A 1 200 ? 7.318 7.036 -26.036 1.00 71.38 200 PRO A CA 1
ATOM 1568 C C . PRO A 1 200 ? 8.127 7.652 -27.197 1.00 71.38 200 PRO A C 1
ATOM 1570 O O . PRO A 1 200 ? 8.689 6.899 -27.999 1.00 71.38 200 PRO A O 1
ATOM 1573 N N . PRO A 1 201 ? 8.230 8.996 -27.278 1.00 80.81 201 PRO A N 1
ATOM 1574 C CA . PRO A 1 201 ? 9.197 9.646 -28.158 1.00 80.81 201 PRO A CA 1
ATOM 1575 C C . PRO A 1 201 ? 10.620 9.185 -27.834 1.00 80.81 201 PRO A C 1
ATOM 1577 O O . PRO A 1 201 ? 10.946 8.893 -26.677 1.00 80.81 201 PRO A O 1
ATOM 1580 N N . TRP A 1 202 ? 11.473 9.143 -28.855 1.00 77.56 202 TRP A N 1
ATOM 1581 C CA . TRP A 1 202 ? 12.878 8.779 -28.686 1.00 77.56 202 TRP A CA 1
ATOM 1582 C C . TRP A 1 202 ? 13.615 9.802 -27.795 1.00 77.56 202 TRP A C 1
ATOM 1584 O O . TRP A 1 202 ? 13.153 10.924 -27.593 1.00 77.56 202 TRP A O 1
ATOM 1594 N N . GLY A 1 203 ? 14.749 9.422 -27.199 1.00 59.81 203 GLY A N 1
ATOM 1595 C CA . GLY A 1 203 ? 15.587 10.342 -26.402 1.00 59.81 203 GLY A CA 1
ATOM 1596 C C . GLY A 1 203 ? 15.079 10.724 -25.010 1.00 59.81 203 GLY A C 1
ATOM 1597 O O . GLY A 1 203 ? 15.749 11.479 -24.306 1.00 59.81 203 GLY A O 1
ATOM 1598 N N . ARG A 1 204 ? 13.940 10.183 -24.565 1.00 61.06 204 ARG A N 1
ATOM 1599 C CA . ARG A 1 204 ? 13.479 10.263 -23.169 1.00 61.06 204 ARG A CA 1
ATOM 1600 C C . ARG A 1 204 ? 13.468 8.852 -22.567 1.00 61.06 204 ARG A C 1
ATOM 1602 O O . ARG A 1 204 ? 12.933 7.944 -23.204 1.00 61.06 204 ARG A O 1
ATOM 1609 N N . PRO A 1 205 ? 14.036 8.630 -21.366 1.00 51.88 205 PRO A N 1
ATOM 1610 C CA . PRO A 1 205 ? 14.133 7.298 -20.784 1.00 51.88 205 PRO A CA 1
ATOM 1611 C C . PRO A 1 205 ? 12.778 6.832 -20.244 1.00 51.88 205 PRO A C 1
ATOM 1613 O O . PRO A 1 205 ? 12.519 6.880 -19.055 1.00 51.88 205 PRO A O 1
ATOM 1616 N N . ASN A 1 206 ? 11.926 6.323 -21.127 1.00 56.88 206 ASN A N 1
ATOM 1617 C CA . ASN A 1 206 ? 10.901 5.346 -20.756 1.00 56.88 206 ASN A CA 1
ATOM 1618 C C . ASN A 1 206 ? 11.306 3.932 -21.186 1.00 56.88 206 ASN A C 1
ATOM 1620 O O . ASN A 1 206 ? 10.708 2.956 -20.754 1.00 56.88 206 ASN A O 1
ATOM 1624 N N . THR A 1 207 ? 12.333 3.783 -22.020 1.00 71.44 207 THR A N 1
ATOM 1625 C CA . THR A 1 207 ? 12.859 2.472 -22.394 1.00 71.44 207 THR A CA 1
ATOM 1626 C C . THR A 1 207 ? 13.662 1.850 -21.250 1.00 71.44 207 THR A C 1
ATOM 1628 O O . THR A 1 207 ? 14.311 2.529 -20.447 1.00 71.44 207 THR A O 1
ATOM 1631 N N . ALA A 1 208 ? 13.625 0.523 -21.166 1.00 83.62 208 ALA A N 1
ATOM 1632 C CA . ALA A 1 208 ? 14.571 -0.211 -20.343 1.00 83.62 208 ALA A CA 1
ATOM 1633 C C . ALA A 1 208 ? 15.978 -0.059 -20.933 1.00 83.62 208 ALA A C 1
ATOM 1635 O O . ALA A 1 208 ? 16.176 -0.186 -22.139 1.00 83.62 208 ALA A O 1
ATOM 1636 N N . SER A 1 209 ? 16.953 0.225 -20.076 1.00 86.62 209 SER A N 1
ATOM 1637 C CA . SER A 1 209 ? 18.365 0.212 -20.454 1.00 86.62 209 SER A CA 1
ATOM 1638 C C . SER A 1 209 ? 18.847 -1.205 -20.771 1.00 86.62 209 SER A C 1
ATOM 1640 O O . SER A 1 209 ? 18.317 -2.177 -20.229 1.00 86.62 209 SER A O 1
ATOM 1642 N N . ASP A 1 210 ? 19.957 -1.334 -21.503 1.00 86.44 210 ASP A N 1
ATOM 1643 C CA . ASP A 1 210 ? 20.607 -2.634 -21.713 1.00 86.44 210 ASP A CA 1
ATOM 1644 C C . ASP A 1 210 ? 20.913 -3.381 -20.402 1.00 86.44 210 ASP A C 1
ATOM 1646 O O . ASP A 1 210 ? 20.971 -4.609 -20.385 1.00 86.44 210 ASP A O 1
ATOM 1650 N N . ALA A 1 211 ? 21.161 -2.665 -19.297 1.00 91.19 211 ALA A N 1
ATOM 1651 C CA . ALA A 1 211 ? 21.394 -3.283 -17.994 1.00 91.19 211 ALA A CA 1
ATOM 1652 C C . ALA A 1 211 ? 20.118 -3.955 -17.463 1.00 91.19 211 ALA A C 1
ATOM 1654 O O . ALA A 1 211 ? 20.161 -5.131 -17.097 1.00 91.19 211 ALA A O 1
ATOM 1655 N N . THR A 1 212 ? 18.990 -3.243 -17.511 1.00 94.94 212 THR A N 1
ATOM 1656 C CA . THR A 1 212 ? 17.656 -3.758 -17.171 1.00 94.94 212 THR A CA 1
ATOM 1657 C C . THR A 1 212 ? 17.252 -4.911 -18.095 1.00 94.94 212 THR A C 1
ATOM 1659 O O . THR A 1 212 ? 16.915 -5.991 -17.613 1.00 94.94 212 THR A O 1
ATOM 1662 N N . THR A 1 213 ? 17.388 -4.757 -19.416 1.00 91.75 213 THR A N 1
ATOM 1663 C CA . THR A 1 213 ? 17.053 -5.811 -20.390 1.00 91.75 213 THR A CA 1
ATOM 1664 C C . THR A 1 213 ? 17.913 -7.066 -20.203 1.00 91.75 213 THR A C 1
ATOM 1666 O O . THR A 1 213 ? 17.389 -8.183 -20.236 1.00 91.75 213 THR A O 1
ATOM 1669 N N . ARG A 1 214 ? 19.221 -6.933 -19.921 1.00 94.44 214 ARG A N 1
ATOM 1670 C CA . ARG A 1 214 ? 20.083 -8.084 -19.575 1.00 94.44 214 ARG A CA 1
ATOM 1671 C C . ARG A 1 214 ? 19.636 -8.781 -18.290 1.00 94.44 214 ARG A C 1
ATOM 1673 O O . ARG A 1 214 ? 19.626 -10.010 -18.256 1.00 94.44 214 ARG A O 1
ATOM 1680 N N . GLN A 1 215 ? 19.248 -8.030 -17.258 1.00 96.75 215 GLN A N 1
ATOM 1681 C CA . GLN A 1 215 ? 18.706 -8.598 -16.020 1.00 96.75 215 GLN A CA 1
ATOM 1682 C C . GLN A 1 215 ? 17.403 -9.365 -16.288 1.00 96.75 215 GLN A C 1
ATOM 1684 O O . GLN A 1 215 ? 17.276 -10.512 -15.867 1.00 96.75 215 GLN A O 1
ATOM 1689 N N . HIS A 1 216 ? 16.465 -8.789 -17.045 1.00 97.12 216 HIS A N 1
ATOM 1690 C CA . HIS A 1 216 ? 15.198 -9.443 -17.391 1.00 97.12 216 HIS A CA 1
ATOM 1691 C C . HIS A 1 216 ? 15.409 -10.693 -18.253 1.00 97.12 216 HIS A C 1
ATOM 1693 O O . HIS A 1 216 ? 14.776 -11.719 -18.018 1.00 97.12 216 HIS A O 1
ATOM 1699 N N . THR A 1 217 ? 16.369 -10.657 -19.179 1.00 95.94 217 THR A N 1
ATOM 1700 C CA . THR A 1 217 ? 16.777 -11.824 -19.977 1.00 95.94 217 THR A CA 1
ATOM 1701 C C . THR A 1 217 ? 17.331 -12.947 -19.095 1.00 95.94 217 THR A C 1
ATOM 1703 O O . THR A 1 217 ? 16.962 -14.105 -19.272 1.00 95.94 217 THR A O 1
ATOM 1706 N N . ALA A 1 218 ? 18.173 -12.619 -18.109 1.00 97.50 218 ALA A N 1
ATOM 1707 C CA . ALA A 1 218 ? 18.696 -13.602 -17.163 1.00 97.50 218 ALA A CA 1
ATOM 1708 C C . ALA A 1 218 ? 17.584 -14.214 -16.291 1.00 97.50 218 ALA A C 1
ATOM 1710 O O . ALA A 1 218 ? 17.567 -15.425 -16.094 1.00 97.50 218 ALA A O 1
ATOM 1711 N N . LEU A 1 219 ? 16.626 -13.399 -15.834 1.00 97.12 219 LEU A N 1
ATOM 1712 C CA . LEU A 1 219 ? 15.478 -13.840 -15.032 1.00 97.12 219 LEU A CA 1
ATOM 1713 C C . LEU A 1 219 ? 14.524 -14.757 -15.809 1.00 97.12 219 LEU A C 1
ATOM 1715 O O . LEU A 1 219 ? 14.095 -15.777 -15.275 1.00 97.12 219 LEU A O 1
ATOM 1719 N N . ARG A 1 220 ? 14.238 -14.441 -17.082 1.00 95.69 220 ARG A N 1
ATOM 1720 C CA . ARG A 1 220 ? 13.475 -15.315 -17.997 1.00 95.69 220 ARG A CA 1
ATOM 1721 C C . ARG A 1 220 ? 14.118 -16.699 -18.163 1.00 95.69 220 ARG A C 1
ATOM 1723 O O . ARG A 1 220 ? 13.410 -17.660 -18.428 1.00 95.69 220 ARG A O 1
ATOM 1730 N N . ALA A 1 221 ? 15.438 -16.803 -17.994 1.00 96.00 221 ALA A N 1
ATOM 1731 C CA . ALA A 1 221 ? 16.188 -18.054 -18.100 1.00 96.00 221 ALA A CA 1
ATOM 1732 C C . ALA A 1 221 ? 16.418 -18.786 -16.758 1.00 96.00 221 ALA A C 1
ATOM 1734 O O . ALA A 1 221 ? 16.912 -19.913 -16.776 1.00 96.00 221 ALA A O 1
ATOM 1735 N N . SER A 1 222 ? 16.124 -18.164 -15.606 1.00 95.44 222 SER A N 1
ATOM 1736 C CA . SER A 1 222 ? 16.415 -18.718 -14.269 1.00 95.44 222 SER A CA 1
ATOM 1737 C C . SER A 1 222 ? 15.189 -18.973 -13.386 1.00 95.44 222 SER A C 1
ATOM 1739 O O . SER A 1 222 ? 15.309 -19.649 -12.359 1.00 95.44 222 SER A O 1
ATOM 1741 N N . LEU A 1 223 ? 14.034 -18.413 -13.747 1.00 96.81 223 LEU A N 1
ATOM 1742 C CA . LEU A 1 223 ? 12.751 -18.651 -13.089 1.00 96.81 223 LEU A CA 1
ATOM 1743 C C . LEU A 1 223 ? 11.946 -19.717 -13.857 1.00 96.81 223 LEU A C 1
ATOM 1745 O O . LEU A 1 223 ? 12.085 -19.794 -15.079 1.00 96.81 223 LEU A O 1
ATOM 1749 N N . PRO A 1 224 ? 11.094 -20.505 -13.175 1.00 96.94 224 PRO A N 1
ATOM 1750 C CA . PRO A 1 224 ? 10.436 -21.680 -13.749 1.00 96.94 224 PRO A CA 1
ATOM 1751 C C . PRO A 1 224 ? 9.205 -21.302 -14.591 1.00 96.94 224 PRO A C 1
ATOM 1753 O O . PRO A 1 224 ? 8.063 -21.607 -14.240 1.00 96.94 224 PRO A O 1
ATOM 1756 N N . PHE A 1 225 ? 9.411 -20.561 -15.684 1.00 96.62 225 PHE A N 1
ATOM 1757 C CA . PHE A 1 225 ? 8.339 -20.120 -16.591 1.00 96.62 225 PHE A CA 1
ATOM 1758 C C . PHE A 1 225 ? 7.644 -21.280 -17.320 1.00 96.62 225 PHE A C 1
ATOM 1760 O O . PHE A 1 225 ? 6.547 -21.096 -17.840 1.00 96.62 225 PHE A O 1
ATOM 1767 N N . GLU A 1 226 ? 8.243 -22.470 -17.316 1.00 96.62 226 GLU A N 1
ATOM 1768 C CA . GLU A 1 226 ? 7.621 -23.727 -17.728 1.00 96.62 226 GLU A CA 1
ATOM 1769 C C . GLU A 1 226 ? 6.544 -24.247 -16.757 1.00 96.62 226 GLU A C 1
ATOM 1771 O O . GLU A 1 226 ? 5.758 -25.108 -17.146 1.00 96.62 226 GLU A O 1
ATOM 1776 N N . ASP A 1 227 ? 6.477 -23.739 -15.518 1.00 97.19 227 ASP A N 1
ATOM 1777 C CA . ASP A 1 227 ? 5.373 -24.019 -14.592 1.00 97.19 227 ASP A CA 1
ATOM 1778 C C . ASP A 1 227 ? 4.193 -23.067 -14.861 1.00 97.19 227 ASP A C 1
ATOM 1780 O O . ASP A 1 227 ? 4.073 -21.966 -14.304 1.00 97.19 227 ASP A O 1
ATOM 1784 N N . ASP A 1 228 ? 3.308 -23.524 -15.746 1.00 95.94 228 ASP A N 1
ATOM 1785 C CA . ASP A 1 228 ? 2.080 -22.852 -16.166 1.00 95.94 228 ASP A CA 1
ATOM 1786 C C . ASP A 1 228 ? 0.850 -23.208 -15.307 1.00 95.94 228 ASP A C 1
ATOM 1788 O O . ASP A 1 228 ? -0.249 -22.718 -15.589 1.00 95.94 228 ASP A O 1
ATOM 1792 N N . ARG A 1 229 ? 1.014 -23.991 -14.223 1.00 97.56 229 ARG A N 1
ATOM 1793 C CA . ARG A 1 229 ? -0.097 -24.482 -13.380 1.00 97.56 229 ARG A CA 1
ATOM 1794 C C . ARG A 1 229 ? -1.028 -23.363 -12.913 1.00 97.56 229 ARG A C 1
ATOM 1796 O O . ARG A 1 229 ? -2.243 -23.533 -12.964 1.00 97.56 229 ARG A O 1
ATOM 1803 N N . ASP A 1 230 ? -0.479 -22.205 -12.538 1.00 98.38 230 ASP A N 1
ATOM 1804 C CA . ASP A 1 230 ? -1.274 -21.048 -12.104 1.00 98.38 230 ASP A CA 1
ATOM 1805 C C . ASP A 1 230 ? -2.225 -20.518 -13.192 1.00 98.38 230 ASP A C 1
ATOM 1807 O O . ASP A 1 230 ? -3.304 -20.033 -12.862 1.00 98.38 230 ASP A O 1
ATOM 1811 N N . PHE A 1 231 ? -1.878 -20.613 -14.483 1.00 98.12 231 PHE A N 1
ATOM 1812 C CA . PHE A 1 231 ? -2.774 -20.177 -15.559 1.00 98.12 231 PHE A CA 1
ATOM 1813 C C . PHE A 1 231 ? -4.004 -21.082 -15.626 1.00 98.12 231 PHE A C 1
ATOM 1815 O O . PHE A 1 231 ? -5.131 -20.580 -15.608 1.00 98.12 231 PHE A O 1
ATOM 1822 N N . ALA A 1 232 ? -3.798 -22.402 -15.599 1.00 97.94 232 ALA A N 1
ATOM 1823 C CA . ALA A 1 232 ? -4.879 -23.382 -15.555 1.00 97.94 232 ALA A CA 1
ATOM 1824 C C . ALA A 1 232 ? -5.717 -23.269 -14.267 1.00 97.94 232 ALA A C 1
ATOM 1826 O O . ALA A 1 232 ? -6.944 -23.326 -14.325 1.00 97.94 232 ALA A O 1
ATOM 1827 N N . GLU A 1 233 ? -5.075 -23.063 -13.112 1.00 98.38 233 GLU A N 1
ATOM 1828 C CA . GLU A 1 233 ? -5.751 -22.829 -11.829 1.00 98.38 233 GLU A CA 1
ATOM 1829 C C . GLU A 1 233 ? -6.569 -21.526 -11.860 1.00 98.38 233 GLU A C 1
ATOM 1831 O O . GLU A 1 233 ? -7.723 -21.518 -11.440 1.00 98.38 233 GLU A O 1
ATOM 1836 N N . SER A 1 234 ? -6.042 -20.437 -12.427 1.00 97.50 234 SER A N 1
ATOM 1837 C CA . SER A 1 234 ? -6.782 -19.174 -12.519 1.00 97.50 234 SER A CA 1
ATOM 1838 C C . SER A 1 234 ? -8.017 -19.280 -13.420 1.00 97.50 234 SER A C 1
ATOM 1840 O O . SER A 1 234 ? -9.064 -18.734 -13.076 1.00 97.50 234 SER A O 1
ATOM 1842 N N . GLN A 1 235 ? -7.928 -19.989 -14.552 1.00 97.81 235 GLN A N 1
ATOM 1843 C CA . GLN A 1 235 ? -9.018 -20.129 -15.531 1.00 97.81 235 GLN A CA 1
ATOM 1844 C C . GLN A 1 235 ? -10.077 -21.161 -15.125 1.00 97.81 235 GLN A C 1
ATOM 1846 O O . GLN A 1 235 ? -11.189 -21.156 -15.659 1.00 97.81 235 GLN A O 1
ATOM 1851 N N . ARG A 1 236 ? -9.755 -22.061 -14.191 1.00 98.44 236 ARG A N 1
ATOM 1852 C CA . ARG A 1 236 ? -10.653 -23.138 -13.780 1.00 98.44 236 ARG A CA 1
ATOM 1853 C C . ARG A 1 236 ? -11.942 -22.587 -13.169 1.00 98.44 236 ARG A C 1
ATOM 1855 O O . ARG A 1 236 ? -11.912 -21.794 -12.234 1.00 98.44 236 ARG A O 1
ATOM 1862 N N . GLY A 1 237 ? -13.071 -23.071 -13.686 1.00 98.31 237 GLY A N 1
ATOM 1863 C CA . GLY A 1 237 ? -14.401 -22.703 -13.204 1.00 98.31 237 GLY A CA 1
ATOM 1864 C C . GLY A 1 237 ? -14.976 -21.420 -13.803 1.00 98.31 237 GLY A C 1
ATOM 1865 O O . GLY A 1 237 ? -16.041 -21.006 -13.365 1.00 98.31 237 GLY A O 1
ATOM 1866 N N . PHE A 1 238 ? -14.315 -20.779 -14.775 1.00 98.69 238 PHE A N 1
ATOM 1867 C CA . PHE A 1 238 ? -14.847 -19.575 -15.426 1.00 98.69 238 PHE A CA 1
ATOM 1868 C C . PHE A 1 238 ? -16.270 -19.793 -15.966 1.00 98.69 238 PHE A C 1
ATOM 1870 O O . PHE A 1 238 ? -16.493 -20.685 -16.787 1.00 98.69 238 PHE A O 1
ATOM 1877 N N . ILE A 1 239 ? -17.208 -18.955 -15.519 1.00 98.56 239 ILE A N 1
ATOM 1878 C CA . ILE A 1 239 ? -18.597 -18.933 -15.994 1.00 98.56 239 ILE A CA 1
ATOM 1879 C C . ILE A 1 239 ? -18.742 -17.858 -17.071 1.00 98.56 239 ILE A C 1
ATOM 1881 O O . ILE A 1 239 ? -19.102 -18.152 -18.210 1.00 98.56 239 ILE A O 1
ATOM 1885 N N . ALA A 1 240 ? -18.461 -16.607 -16.700 1.00 98.19 240 ALA A N 1
ATOM 1886 C CA . ALA A 1 240 ? -18.631 -15.441 -17.555 1.00 98.19 240 ALA A CA 1
ATOM 1887 C C . ALA A 1 240 ? -17.810 -14.247 -17.044 1.00 98.19 240 ALA A C 1
ATOM 1889 O O . ALA A 1 240 ? -17.554 -14.108 -15.847 1.00 98.19 240 ALA A O 1
ATOM 1890 N N . ALA A 1 241 ? -17.471 -13.342 -17.959 1.00 96.25 241 ALA A N 1
ATOM 1891 C CA . ALA A 1 241 ? -17.041 -11.980 -17.658 1.00 96.25 241 ALA A CA 1
ATOM 1892 C C . ALA A 1 241 ? -18.168 -11.014 -18.070 1.00 96.25 241 ALA A C 1
ATOM 1894 O O . ALA A 1 241 ? -18.930 -11.342 -18.988 1.00 96.25 241 ALA A O 1
ATOM 1895 N N . PRO A 1 242 ? -18.312 -9.852 -17.412 1.00 92.62 242 PRO A N 1
ATOM 1896 C CA . PRO A 1 242 ? -19.300 -8.857 -17.810 1.00 92.62 242 PRO A CA 1
ATOM 1897 C C . PRO A 1 242 ? -19.027 -8.326 -19.230 1.00 92.62 242 PRO A C 1
ATOM 1899 O O . PRO A 1 242 ? -17.881 -8.312 -19.678 1.00 92.62 242 PRO A O 1
ATOM 1902 N N . PRO A 1 243 ? -20.046 -7.799 -19.934 1.00 90.88 243 PRO A N 1
ATOM 1903 C CA . PRO A 1 243 ? -19.867 -7.127 -21.223 1.00 90.88 243 PRO A CA 1
ATOM 1904 C C . PRO A 1 243 ? -19.278 -5.705 -21.095 1.00 90.88 243 PRO A C 1
ATOM 1906 O O . PRO A 1 243 ? -19.242 -4.972 -22.082 1.00 90.88 243 PRO A O 1
ATOM 1909 N N . TYR A 1 244 ? -18.878 -5.294 -19.887 1.00 90.81 244 TYR A N 1
ATOM 1910 C CA . TYR A 1 244 ? -18.309 -3.987 -19.565 1.00 90.81 244 TYR A CA 1
ATOM 1911 C C . TYR A 1 244 ? -16.946 -4.146 -18.883 1.00 90.81 244 TYR A C 1
ATOM 1913 O O . TYR A 1 244 ? -16.737 -5.046 -18.076 1.00 90.81 244 TYR A O 1
ATOM 1921 N N . ASP A 1 245 ? -16.040 -3.220 -19.172 1.00 91.88 245 ASP A N 1
ATOM 1922 C CA . ASP A 1 245 ? -14.687 -3.126 -18.617 1.00 91.88 245 ASP A CA 1
ATOM 1923 C C . ASP A 1 245 ? -14.579 -2.101 -17.470 1.00 91.88 245 ASP A C 1
ATOM 1925 O O . ASP A 1 245 ? -13.551 -2.018 -16.793 1.00 91.88 245 ASP A O 1
ATOM 1929 N N . ARG A 1 246 ? -15.639 -1.312 -17.246 1.00 95.62 246 ARG A N 1
ATOM 1930 C CA . ARG A 1 246 ? -15.694 -0.196 -16.294 1.00 95.62 246 ARG A CA 1
ATOM 1931 C C . ARG A 1 246 ? -16.911 -0.257 -15.383 1.00 95.62 246 ARG A C 1
ATOM 1933 O O . ARG A 1 246 ? -18.030 -0.471 -15.841 1.00 95.62 246 ARG A O 1
ATOM 1940 N N . ILE A 1 247 ? -16.693 0.044 -14.105 1.00 96.81 247 ILE A N 1
ATOM 1941 C CA . ILE A 1 247 ? -17.752 0.252 -13.109 1.00 96.81 247 ILE A CA 1
ATOM 1942 C C . ILE A 1 247 ? -17.847 1.754 -12.841 1.00 96.81 247 ILE A C 1
ATOM 1944 O O . ILE A 1 247 ? -16.848 2.406 -12.523 1.00 96.81 247 ILE A O 1
ATOM 1948 N N . MET A 1 248 ? -19.051 2.306 -12.988 1.00 94.50 248 MET A N 1
ATOM 1949 C CA . MET A 1 248 ? -19.320 3.740 -12.884 1.00 94.50 248 MET A CA 1
ATOM 1950 C C . MET A 1 248 ? -19.988 4.076 -11.550 1.00 94.50 248 MET A C 1
ATOM 1952 O O . MET A 1 248 ? -20.917 3.396 -11.122 1.00 94.50 248 MET A O 1
ATOM 1956 N N . GLY A 1 249 ? -19.544 5.158 -10.914 1.00 90.19 249 GLY A N 1
ATOM 1957 C CA . GLY A 1 249 ? -20.186 5.722 -9.731 1.00 90.19 249 GLY A CA 1
ATOM 1958 C C . GLY A 1 249 ? -21.433 6.533 -10.084 1.00 90.19 249 GLY A C 1
ATOM 1959 O O . GLY A 1 249 ? -21.591 7.008 -11.210 1.00 90.19 249 GLY A O 1
ATOM 1960 N N . ALA A 1 250 ? -22.304 6.761 -9.098 1.00 88.00 250 ALA A N 1
ATOM 1961 C CA . ALA A 1 250 ? -23.559 7.500 -9.285 1.00 88.00 250 ALA A CA 1
ATOM 1962 C C . ALA A 1 250 ? -23.371 8.951 -9.787 1.00 88.00 250 ALA A C 1
ATOM 1964 O O . ALA A 1 250 ? -24.285 9.522 -10.378 1.00 88.00 250 ALA A O 1
ATOM 1965 N N . ALA A 1 251 ? -22.186 9.542 -9.586 1.00 82.31 251 ALA A N 1
ATOM 1966 C CA . ALA A 1 251 ? -21.820 10.864 -10.099 1.00 82.31 251 ALA A CA 1
ATOM 1967 C C . ALA A 1 251 ? -21.237 10.842 -11.532 1.00 82.31 251 ALA A C 1
ATOM 1969 O O . ALA A 1 251 ? -20.780 11.872 -12.023 1.00 82.31 251 ALA A O 1
ATOM 1970 N N . GLY A 1 252 ? -21.218 9.684 -12.205 1.00 84.25 252 GLY A N 1
ATOM 1971 C CA . GLY A 1 252 ? -20.645 9.513 -13.546 1.00 84.25 252 GLY A CA 1
ATOM 1972 C C . GLY A 1 252 ? -19.117 9.391 -13.579 1.00 84.25 252 GLY A C 1
ATOM 1973 O O . GLY A 1 252 ? -18.534 9.326 -14.659 1.00 84.25 252 GLY A O 1
ATOM 1974 N N . ASN A 1 253 ? -18.454 9.342 -12.421 1.00 85.81 253 ASN A N 1
ATOM 1975 C CA . ASN A 1 253 ? -17.026 9.053 -12.319 1.00 85.81 253 ASN A CA 1
ATOM 1976 C C . ASN A 1 253 ? -16.744 7.558 -12.534 1.00 85.81 253 ASN A C 1
ATOM 1978 O O . ASN A 1 253 ? -17.549 6.705 -12.165 1.00 85.81 253 ASN A O 1
ATOM 1982 N N . VAL A 1 254 ? -15.567 7.232 -13.063 1.00 88.88 254 VAL A N 1
ATOM 1983 C CA . VAL A 1 254 ? -15.078 5.847 -13.111 1.00 88.88 254 VAL A CA 1
ATOM 1984 C C . VAL A 1 254 ? -14.659 5.425 -11.698 1.00 88.88 254 VAL A C 1
ATOM 1986 O O . VAL A 1 254 ? -13.852 6.107 -11.064 1.00 88.88 254 VAL A O 1
ATOM 1989 N N . VAL A 1 255 ? -15.219 4.321 -11.201 1.00 93.50 255 VAL A N 1
ATOM 1990 C CA . VAL A 1 255 ? -14.856 3.697 -9.915 1.00 93.50 255 VAL A CA 1
ATOM 1991 C C . VAL A 1 255 ? -13.833 2.586 -10.135 1.00 93.50 255 VAL A C 1
ATOM 1993 O O . VAL A 1 255 ? -12.847 2.513 -9.403 1.00 93.50 255 VAL A O 1
ATOM 1996 N N . TRP A 1 256 ? -14.036 1.772 -11.171 1.00 96.06 256 TRP A N 1
ATOM 1997 C CA . TRP A 1 256 ? -13.123 0.713 -11.595 1.00 96.06 256 TRP A CA 1
ATOM 1998 C C . TRP A 1 256 ? -12.962 0.730 -13.114 1.00 96.06 256 TRP A C 1
ATOM 2000 O O . TRP A 1 256 ? -13.926 1.001 -13.828 1.00 96.06 256 TRP A O 1
ATOM 2010 N N . ASP A 1 257 ? -11.755 0.441 -13.595 1.00 94.00 257 ASP A N 1
ATOM 2011 C CA . ASP A 1 257 ? -11.426 0.293 -15.014 1.00 94.00 257 ASP A CA 1
ATOM 2012 C C . ASP A 1 257 ? -10.437 -0.869 -15.152 1.00 94.00 257 ASP A C 1
ATOM 2014 O O . ASP A 1 257 ? -9.281 -0.775 -14.724 1.00 94.00 257 ASP A O 1
ATOM 2018 N N . MET A 1 258 ? -10.935 -1.970 -15.708 1.00 95.19 258 MET A N 1
ATOM 2019 C CA . MET A 1 258 ? -10.175 -3.171 -16.034 1.00 95.19 258 MET A CA 1
ATOM 2020 C C . MET A 1 258 ? -9.563 -3.077 -17.442 1.00 95.19 258 MET A C 1
ATOM 2022 O O . MET A 1 258 ? -8.448 -3.554 -17.666 1.00 95.19 258 MET A O 1
ATOM 2026 N N . GLY A 1 259 ? -10.262 -2.420 -18.375 1.00 90.50 259 GLY A N 1
ATOM 2027 C CA . GLY A 1 259 ? -9.880 -2.288 -19.787 1.00 90.50 259 GLY A CA 1
ATOM 2028 C C . GLY A 1 259 ? -8.550 -1.562 -19.994 1.00 90.50 259 GLY A C 1
ATOM 2029 O O . GLY A 1 259 ? -7.760 -1.926 -20.865 1.00 90.50 259 GLY A O 1
ATOM 2030 N N . ARG A 1 260 ? -8.199 -0.616 -19.112 1.00 89.88 260 ARG A N 1
ATOM 2031 C CA . ARG A 1 260 ? -6.893 0.077 -19.125 1.00 89.88 260 ARG A CA 1
ATOM 2032 C C . ARG A 1 260 ? -5.668 -0.847 -19.006 1.00 89.88 260 ARG A C 1
ATOM 2034 O O . ARG A 1 260 ? -4.545 -0.385 -19.194 1.00 89.88 260 ARG A O 1
ATOM 2041 N N . TYR A 1 261 ? -5.861 -2.126 -18.681 1.00 93.56 261 TYR A N 1
ATOM 2042 C CA . TYR A 1 261 ? -4.805 -3.131 -18.556 1.00 93.56 261 TYR A CA 1
ATOM 2043 C C . TYR A 1 261 ? -4.721 -4.130 -19.721 1.00 93.56 261 TYR A C 1
ATOM 2045 O O . TYR A 1 261 ? -3.844 -4.996 -19.704 1.00 93.56 261 TYR A O 1
ATOM 2053 N N . GLU A 1 262 ? -5.572 -4.015 -20.747 1.00 89.56 262 GLU A N 1
ATOM 2054 C CA . GLU A 1 262 ? -5.618 -4.946 -21.891 1.00 89.56 262 GLU A CA 1
ATOM 2055 C C . GLU A 1 262 ? -4.270 -5.137 -22.601 1.00 89.56 262 GLU A C 1
ATOM 2057 O O . GLU A 1 262 ? -4.011 -6.210 -23.143 1.00 89.56 262 GLU A O 1
ATOM 2062 N N . PHE A 1 263 ? -3.359 -4.157 -22.532 1.00 86.44 263 PHE A N 1
ATOM 2063 C CA . PHE A 1 263 ? -2.011 -4.274 -23.101 1.00 86.44 263 PHE A CA 1
ATOM 2064 C C . PHE A 1 263 ? -1.225 -5.500 -22.588 1.00 86.44 263 PHE A C 1
ATOM 2066 O O . PHE A 1 263 ? -0.385 -6.035 -23.308 1.00 86.44 263 PHE A O 1
ATOM 2073 N N . LEU A 1 264 ? -1.524 -5.990 -21.377 1.00 93.00 264 LEU A N 1
ATOM 2074 C CA . LEU A 1 264 ? -0.919 -7.194 -20.789 1.00 93.00 264 LEU A CA 1
ATOM 2075 C C . LEU A 1 264 ? -1.335 -8.504 -21.482 1.00 93.00 264 LEU A C 1
ATOM 2077 O O . LEU A 1 264 ? -0.715 -9.541 -21.239 1.00 93.00 264 LEU A O 1
ATOM 2081 N N . LEU A 1 265 ? -2.381 -8.476 -22.315 1.00 92.81 265 LEU A N 1
ATOM 2082 C CA . LEU A 1 265 ? -2.927 -9.638 -23.026 1.00 92.81 265 LEU A CA 1
ATOM 2083 C C . LEU A 1 265 ? -2.382 -9.787 -24.456 1.00 92.81 265 LEU A C 1
ATOM 2085 O O . LEU A 1 265 ? -2.645 -10.792 -25.112 1.00 92.81 265 LEU A O 1
ATOM 2089 N N . ASN A 1 266 ? -1.572 -8.836 -24.931 1.00 85.62 266 ASN A N 1
ATOM 2090 C CA . ASN A 1 266 ? -1.060 -8.797 -26.307 1.00 85.62 266 ASN A CA 1
ATOM 2091 C C . ASN A 1 266 ? 0.007 -9.864 -26.637 1.00 85.62 266 ASN A C 1
ATOM 2093 O O . ASN A 1 266 ? 0.526 -9.882 -27.751 1.00 85.62 266 ASN A O 1
ATOM 2097 N N . GLY A 1 267 ? 0.387 -10.723 -25.683 1.00 80.06 267 GLY A N 1
ATOM 2098 C CA . GLY A 1 267 ? 1.451 -11.724 -25.864 1.00 80.06 267 GLY A CA 1
ATOM 2099 C C . GLY A 1 267 ? 2.853 -11.128 -26.063 1.00 80.06 267 GLY A C 1
ATOM 2100 O O . GLY A 1 267 ? 3.752 -11.823 -26.530 1.00 80.06 267 GLY A O 1
ATOM 2101 N N . GLN A 1 268 ? 3.035 -9.845 -25.738 1.00 85.75 268 GLN A N 1
ATOM 2102 C CA . GLN A 1 268 ? 4.299 -9.124 -25.851 1.00 85.75 268 GLN A CA 1
ATOM 2103 C C . GLN A 1 268 ? 5.049 -9.133 -24.518 1.00 85.75 268 GLN A C 1
ATOM 2105 O O . GLN A 1 268 ? 4.504 -8.724 -23.497 1.00 85.75 268 GLN A O 1
ATOM 2110 N N . ASP A 1 269 ? 6.329 -9.491 -24.548 1.00 89.06 269 ASP A N 1
ATOM 2111 C CA . ASP A 1 269 ? 7.255 -9.272 -23.437 1.00 89.06 269 ASP A CA 1
ATOM 2112 C C . ASP A 1 269 ? 7.685 -7.797 -23.372 1.00 89.06 269 ASP A C 1
ATOM 2114 O O . ASP A 1 269 ? 8.143 -7.228 -24.366 1.00 89.06 269 ASP A O 1
ATOM 2118 N N . TYR A 1 270 ? 7.563 -7.174 -22.196 1.00 89.06 270 TYR A N 1
ATOM 2119 C CA . TYR A 1 270 ? 7.941 -5.776 -21.980 1.00 89.06 270 TYR A CA 1
ATOM 2120 C C . TYR A 1 270 ? 9.216 -5.683 -21.144 1.00 89.06 270 TYR A C 1
ATOM 2122 O O . TYR A 1 270 ? 9.213 -6.007 -19.961 1.00 89.06 270 TYR A O 1
ATOM 2130 N N . ASP A 1 271 ? 10.310 -5.172 -21.711 1.00 88.75 271 ASP A N 1
ATOM 2131 C CA . ASP A 1 271 ? 11.558 -5.018 -20.949 1.00 88.75 271 ASP A CA 1
ATOM 2132 C C . ASP A 1 271 ? 11.487 -3.933 -19.861 1.00 88.75 271 ASP A C 1
ATOM 2134 O O . ASP A 1 271 ? 12.308 -3.934 -18.949 1.00 88.75 271 ASP A O 1
ATOM 2138 N N . SER A 1 272 ? 10.480 -3.056 -19.885 1.00 91.88 272 SER A N 1
ATOM 2139 C CA . SER A 1 272 ? 10.167 -2.123 -18.792 1.00 91.88 272 SER A CA 1
ATOM 2140 C C . SER A 1 272 ? 9.349 -2.746 -17.649 1.00 91.88 272 SER A C 1
ATOM 2142 O O . SER A 1 272 ? 8.971 -2.037 -16.715 1.00 91.88 272 SER A O 1
ATOM 2144 N N . ILE A 1 273 ? 9.055 -4.051 -17.688 1.00 97.25 273 ILE A N 1
ATOM 2145 C CA . ILE A 1 273 ? 8.382 -4.790 -16.611 1.00 97.25 273 ILE A CA 1
ATOM 2146 C C . ILE A 1 273 ? 9.256 -5.983 -16.212 1.00 97.25 273 ILE A C 1
ATOM 2148 O O . ILE A 1 273 ? 9.691 -6.759 -17.060 1.00 97.25 273 ILE A O 1
ATOM 2152 N N . HIS A 1 274 ? 9.486 -6.170 -14.912 1.00 98.56 274 HIS A N 1
ATOM 2153 C CA . HIS A 1 274 ? 10.136 -7.374 -14.401 1.00 98.56 274 HIS A CA 1
ATOM 2154 C C . HIS A 1 274 ? 9.348 -8.626 -14.857 1.00 98.56 274 HIS A C 1
ATOM 2156 O O . HIS A 1 274 ? 8.145 -8.705 -14.599 1.00 98.56 274 HIS A O 1
ATOM 2162 N N . PRO A 1 275 ? 9.964 -9.632 -15.506 1.00 98.25 275 PRO A N 1
ATOM 2163 C CA . PRO A 1 275 ? 9.224 -10.661 -16.252 1.00 98.25 275 PRO A CA 1
ATOM 2164 C C . PRO A 1 275 ? 8.322 -11.532 -15.361 1.00 98.25 275 PRO A C 1
ATOM 2166 O O . PRO A 1 275 ? 7.219 -11.910 -15.748 1.00 98.25 275 PRO A O 1
ATOM 2169 N N . SER A 1 276 ? 8.745 -11.787 -14.121 1.00 98.50 276 SER A N 1
ATOM 2170 C CA . SER A 1 276 ? 7.921 -12.470 -13.112 1.00 98.50 276 SER A CA 1
ATOM 2171 C C . SER A 1 276 ? 6.704 -11.635 -12.692 1.00 98.50 276 SER A C 1
ATOM 2173 O O . SER A 1 276 ? 5.617 -12.173 -12.500 1.00 98.50 276 SER A O 1
ATOM 2175 N N . LEU A 1 277 ? 6.863 -10.308 -12.591 1.00 98.69 277 LEU A N 1
ATOM 2176 C CA . LEU A 1 277 ? 5.749 -9.404 -12.301 1.00 98.69 277 LEU A CA 1
ATOM 2177 C C . LEU A 1 277 ? 4.791 -9.338 -13.494 1.00 98.69 277 LEU A C 1
ATOM 2179 O O . LEU A 1 277 ? 3.583 -9.308 -13.295 1.00 98.69 277 LEU A O 1
ATOM 2183 N N . GLN A 1 278 ? 5.305 -9.373 -14.726 1.00 98.62 278 GLN A N 1
ATOM 2184 C CA . GLN A 1 278 ? 4.457 -9.438 -15.912 1.00 98.62 278 GLN A CA 1
ATOM 2185 C C . GLN A 1 278 ? 3.587 -10.710 -15.910 1.00 98.62 278 GLN A C 1
ATOM 2187 O O . GLN A 1 278 ? 2.386 -10.602 -16.141 1.00 98.62 278 GLN A O 1
ATOM 2192 N N . ARG A 1 279 ? 4.137 -11.883 -15.546 1.00 98.38 279 ARG A N 1
ATOM 2193 C CA . ARG A 1 279 ? 3.356 -13.124 -15.342 1.00 98.38 279 ARG A CA 1
ATOM 2194 C C . ARG A 1 279 ? 2.218 -12.922 -14.337 1.00 98.38 279 ARG A C 1
ATOM 2196 O O . ARG A 1 279 ? 1.074 -13.242 -14.653 1.00 98.38 279 ARG A O 1
ATOM 2203 N N . GLN A 1 280 ? 2.512 -12.361 -13.161 1.00 98.69 280 GLN A N 1
ATOM 2204 C CA . GLN A 1 280 ? 1.500 -12.084 -12.132 1.00 98.69 280 GLN A CA 1
ATOM 2205 C C . GLN A 1 280 ? 0.433 -11.098 -12.625 1.00 98.69 280 GLN A C 1
ATOM 2207 O O . GLN A 1 280 ? -0.761 -11.320 -12.433 1.00 98.69 280 GLN A O 1
ATOM 2212 N N . ALA A 1 281 ? 0.852 -10.043 -13.324 1.00 98.56 281 ALA A N 1
ATOM 2213 C CA . ALA A 1 281 ? -0.046 -9.057 -13.900 1.00 98.56 281 ALA A CA 1
ATOM 2214 C C . ALA A 1 281 ? -0.971 -9.683 -14.958 1.00 98.56 281 ALA A C 1
ATOM 2216 O O . ALA A 1 281 ? -2.165 -9.391 -14.958 1.00 98.56 281 ALA A O 1
ATOM 2217 N N . THR A 1 282 ? -0.472 -10.565 -15.826 1.00 98.31 282 THR A N 1
ATOM 2218 C CA . THR A 1 282 ? -1.306 -11.287 -16.800 1.00 98.31 282 THR A CA 1
ATOM 2219 C C . THR A 1 282 ? -2.253 -12.280 -16.113 1.00 98.31 282 THR A C 1
ATOM 2221 O O . THR A 1 282 ? -3.413 -12.363 -16.504 1.00 98.31 282 THR A O 1
ATOM 2224 N N . LEU A 1 283 ? -1.837 -12.974 -15.046 1.00 98.50 283 LEU A N 1
ATOM 2225 C CA . LEU A 1 283 ? -2.732 -13.839 -14.256 1.00 98.50 283 LEU A CA 1
ATOM 2226 C C . LEU A 1 283 ? -3.871 -13.042 -13.596 1.00 98.50 283 LEU A C 1
ATOM 2228 O O . LEU A 1 283 ? -5.036 -13.433 -13.677 1.00 98.50 283 LEU A O 1
ATOM 2232 N N . ASN A 1 284 ? -3.562 -11.870 -13.036 1.00 98.50 284 ASN A N 1
ATOM 2233 C CA . ASN A 1 284 ? -4.552 -10.946 -12.478 1.00 98.50 284 ASN A CA 1
ATOM 2234 C C . ASN A 1 284 ? -5.433 -10.258 -13.545 1.00 98.50 284 ASN A C 1
ATOM 2236 O O . ASN A 1 284 ? -6.358 -9.539 -13.175 1.00 98.50 284 ASN A O 1
ATOM 2240 N N . MET A 1 285 ? -5.203 -10.463 -14.853 1.00 97.75 285 MET A N 1
ATOM 2241 C CA . MET A 1 285 ? -6.172 -10.071 -15.895 1.00 97.75 285 MET A CA 1
ATOM 2242 C C . MET A 1 285 ? -7.373 -11.019 -15.985 1.00 97.75 285 MET A C 1
ATOM 2244 O O . MET A 1 285 ? -8.323 -10.723 -16.702 1.00 97.75 285 MET A O 1
ATOM 2248 N N . ASN A 1 286 ? -7.359 -12.155 -15.286 1.00 95.75 286 ASN A N 1
ATOM 2249 C CA . ASN A 1 286 ? -8.388 -13.183 -15.395 1.00 95.75 286 ASN A CA 1
ATOM 2250 C C . ASN A 1 286 ? -9.598 -12.889 -14.478 1.00 95.75 286 ASN A C 1
ATOM 2252 O O . ASN A 1 286 ? -9.839 -13.575 -13.476 1.00 95.75 286 ASN A O 1
ATOM 2256 N N . TYR A 1 287 ? -10.315 -11.807 -14.802 1.00 97.19 287 TYR A N 1
ATOM 2257 C CA . TYR A 1 287 ? -11.490 -11.300 -14.079 1.00 97.19 287 TYR A CA 1
ATOM 2258 C C . TYR A 1 287 ? -12.791 -12.033 -14.453 1.00 97.19 287 TYR A C 1
ATOM 2260 O O . TYR A 1 287 ? -12.807 -12.870 -15.356 1.00 97.19 287 TYR A O 1
ATOM 2268 N N . GLY A 1 288 ? -13.875 -11.748 -13.726 1.00 98.06 288 GLY A N 1
ATOM 2269 C CA . GLY A 1 288 ? -15.209 -12.317 -13.960 1.00 98.06 288 GLY A CA 1
ATOM 2270 C C . GLY A 1 288 ? -15.711 -13.212 -12.823 1.00 98.06 288 GLY A C 1
ATOM 2271 O O . GLY A 1 288 ? -15.193 -13.165 -11.706 1.00 98.06 288 GLY A O 1
ATOM 2272 N N . LEU A 1 289 ? -16.736 -14.011 -13.124 1.00 98.81 289 LEU A N 1
ATOM 2273 C CA . LEU A 1 289 ? -17.392 -14.953 -12.217 1.00 98.81 289 LEU A CA 1
ATOM 2274 C C . LEU A 1 289 ? -16.875 -16.384 -12.433 1.00 98.81 289 LEU A C 1
ATOM 2276 O O . LEU A 1 289 ? -16.809 -16.865 -13.567 1.00 98.81 289 LEU A O 1
ATOM 2280 N N . TYR A 1 290 ? -16.578 -17.074 -11.332 1.00 98.88 290 TYR A N 1
ATOM 2281 C CA . TYR A 1 290 ? -16.021 -18.427 -11.310 1.00 98.88 290 TYR A CA 1
ATOM 2282 C C . TYR A 1 290 ? -16.821 -19.347 -10.382 1.00 98.88 290 TYR A C 1
ATOM 2284 O O . TYR A 1 290 ? -17.100 -18.972 -9.247 1.00 98.88 290 TYR A O 1
ATOM 2292 N N . GLU A 1 291 ? -17.120 -20.567 -10.828 1.00 98.75 291 GLU A N 1
ATOM 2293 C CA . GLU A 1 291 ? -17.560 -21.689 -9.993 1.00 98.75 291 GLU A CA 1
ATOM 2294 C C . GLU A 1 291 ? -16.334 -22.423 -9.431 1.00 98.75 291 GLU A C 1
ATOM 2296 O O . GLU A 1 291 ? -15.586 -23.085 -10.152 1.00 98.75 291 GLU A O 1
ATOM 2301 N N . VAL A 1 292 ? -16.100 -22.291 -8.128 1.00 98.56 292 VAL A N 1
ATOM 2302 C CA . VAL A 1 292 ? -14.925 -22.851 -7.442 1.00 98.56 292 VAL A CA 1
ATOM 2303 C C . VAL A 1 292 ? -15.214 -24.253 -6.905 1.00 98.56 292 VAL A C 1
ATOM 2305 O O . VAL A 1 292 ? -14.367 -25.151 -7.010 1.00 98.56 292 VAL A O 1
ATOM 2308 N N . VAL A 1 293 ? -16.426 -24.444 -6.373 1.00 98.38 293 VAL A N 1
ATOM 2309 C CA . VAL A 1 293 ? -16.995 -25.738 -5.978 1.00 98.38 293 VAL A CA 1
ATOM 2310 C C . VAL A 1 293 ? -18.403 -25.840 -6.572 1.00 98.38 293 VAL A C 1
ATOM 2312 O O . VAL A 1 293 ? -19.214 -24.965 -6.261 1.00 98.38 293 VAL A O 1
ATOM 2315 N N . PRO A 1 294 ? -18.702 -26.874 -7.387 1.00 97.69 294 PRO A N 1
ATOM 2316 C CA . PRO A 1 294 ? -19.973 -26.996 -8.097 1.00 97.69 294 PRO A CA 1
ATOM 2317 C C . PRO A 1 294 ? -21.201 -26.806 -7.211 1.00 97.69 294 PRO A C 1
ATOM 2319 O O . PRO A 1 294 ? -21.265 -27.382 -6.124 1.00 97.69 294 PRO A O 1
ATOM 2322 N N . ASP A 1 295 ? -22.149 -25.994 -7.684 1.00 95.94 295 ASP A N 1
ATOM 2323 C CA . ASP A 1 295 ? -23.399 -25.624 -7.000 1.00 95.94 295 ASP A CA 1
ATOM 2324 C C . ASP A 1 295 ? -23.252 -24.947 -5.613 1.00 95.94 295 ASP A C 1
ATOM 2326 O O . ASP A 1 295 ? -24.273 -24.612 -5.005 1.00 95.94 295 ASP A O 1
ATOM 2330 N N . PHE A 1 296 ? -22.029 -24.720 -5.101 1.00 98.44 296 PHE A N 1
ATOM 2331 C CA . PHE A 1 296 ? -21.789 -24.372 -3.692 1.00 98.44 296 PHE A CA 1
ATOM 2332 C C . PHE A 1 296 ? -20.933 -23.116 -3.450 1.00 98.44 296 PHE A C 1
ATOM 2334 O O . PHE A 1 296 ? -21.362 -22.259 -2.681 1.00 98.44 296 PHE A O 1
ATOM 2341 N N . ILE A 1 297 ? -19.748 -22.976 -4.065 1.00 98.81 297 ILE A N 1
ATOM 2342 C CA . ILE A 1 297 ? -18.873 -21.797 -3.872 1.00 98.81 297 ILE A CA 1
ATOM 2343 C C . ILE A 1 297 ? -18.530 -21.166 -5.210 1.00 98.81 297 ILE A C 1
ATOM 2345 O O . ILE A 1 297 ? -17.994 -21.826 -6.104 1.00 98.81 297 ILE A O 1
ATOM 2349 N N . TYR A 1 298 ? -18.732 -19.856 -5.278 1.00 98.88 298 TYR A N 1
ATOM 2350 C CA . TYR A 1 298 ? -18.407 -19.000 -6.405 1.00 98.88 298 TYR A CA 1
ATOM 2351 C C . TYR A 1 298 ? -17.480 -17.859 -5.972 1.00 98.88 298 TYR A C 1
ATOM 2353 O O . TYR A 1 298 ? -17.453 -17.477 -4.802 1.00 98.88 298 TYR A O 1
ATOM 2361 N N . GLN A 1 299 ? -16.736 -17.280 -6.912 1.00 98.75 299 GLN A N 1
ATOM 2362 C CA . GLN A 1 299 ? -15.988 -16.040 -6.691 1.00 98.75 299 GLN A CA 1
ATOM 2363 C C . GLN A 1 299 ? -16.177 -15.066 -7.852 1.00 98.75 299 GLN A C 1
ATOM 2365 O O . GLN A 1 299 ? -16.012 -15.446 -9.013 1.00 98.75 299 GLN A O 1
ATOM 2370 N N . ILE A 1 300 ? -16.451 -13.801 -7.530 1.00 98.38 300 ILE A N 1
ATOM 2371 C CA . ILE A 1 300 ? -16.208 -12.673 -8.435 1.00 98.38 300 ILE A CA 1
ATOM 2372 C C . ILE A 1 300 ? -14.776 -12.195 -8.191 1.00 98.38 300 ILE A C 1
ATOM 2374 O O . ILE A 1 300 ? -14.398 -11.929 -7.048 1.00 98.38 300 ILE A O 1
ATOM 2378 N N . ARG A 1 301 ? -13.989 -12.067 -9.263 1.00 98.56 301 ARG A N 1
ATOM 2379 C CA . ARG A 1 301 ? -12.579 -11.653 -9.211 1.00 98.56 301 ARG A CA 1
ATOM 2380 C C . ARG A 1 301 ? -12.306 -10.496 -10.166 1.00 98.56 301 ARG A C 1
ATOM 2382 O O . ARG A 1 301 ? -12.919 -10.420 -11.231 1.00 98.56 301 ARG A O 1
ATOM 2389 N N . GLY A 1 302 ? -11.360 -9.622 -9.817 1.00 97.19 302 GLY A N 1
ATOM 2390 C CA . GLY A 1 302 ? -10.910 -8.517 -10.680 1.00 97.19 302 GLY A CA 1
ATOM 2391 C C . GLY A 1 302 ? -11.927 -7.383 -10.880 1.00 97.19 302 GLY A C 1
ATOM 2392 O O . GLY A 1 302 ? -11.805 -6.617 -11.832 1.00 97.19 302 GLY A O 1
ATOM 2393 N N . TYR A 1 303 ? -12.926 -7.279 -9.999 1.00 97.69 303 TYR A N 1
ATOM 2394 C CA . TYR A 1 303 ? -13.834 -6.124 -9.893 1.00 97.69 303 TYR A CA 1
ATOM 2395 C C . TYR A 1 303 ? -13.283 -5.031 -8.954 1.00 97.69 303 TYR A C 1
ATOM 2397 O O . TYR A 1 303 ? -13.807 -3.920 -8.928 1.00 97.69 303 TYR A O 1
ATOM 2405 N N . ASP A 1 304 ? -12.251 -5.363 -8.175 1.00 97.44 304 ASP A N 1
ATOM 2406 C CA . ASP A 1 304 ? -11.570 -4.510 -7.199 1.00 97.44 304 ASP A CA 1
ATOM 2407 C C . ASP A 1 304 ? -10.165 -5.094 -6.916 1.00 97.44 304 ASP A C 1
ATOM 2409 O O . ASP A 1 304 ? -9.688 -5.959 -7.664 1.00 97.44 304 ASP A O 1
ATOM 2413 N N . LEU A 1 305 ? -9.504 -4.664 -5.833 1.00 97.75 305 LEU A N 1
ATOM 2414 C CA . LEU A 1 305 ? -8.277 -5.302 -5.335 1.00 97.75 305 LEU A CA 1
ATOM 2415 C C . LEU A 1 305 ? -8.534 -6.720 -4.790 1.00 97.75 305 LEU A C 1
ATOM 2417 O O . LEU A 1 305 ? -7.748 -7.630 -5.062 1.00 97.75 305 LEU A O 1
ATOM 2421 N N . ALA A 1 306 ? -9.628 -6.888 -4.044 1.00 98.44 306 ALA A N 1
ATOM 2422 C CA . ALA A 1 306 ? -10.076 -8.148 -3.454 1.00 98.44 306 ALA A CA 1
ATOM 2423 C C . ALA A 1 306 ? -11.043 -8.929 -4.363 1.00 98.44 306 ALA A C 1
ATOM 2425 O O . ALA A 1 306 ? -11.586 -8.417 -5.347 1.00 98.44 306 ALA A O 1
ATOM 2426 N N . ASN A 1 307 ? -11.266 -10.191 -4.005 1.00 98.69 307 ASN A N 1
ATOM 2427 C CA . ASN A 1 307 ? -12.353 -11.027 -4.498 1.00 98.69 307 ASN A CA 1
ATOM 2428 C C . ASN A 1 307 ? -13.570 -10.902 -3.569 1.00 98.69 307 ASN A C 1
ATOM 2430 O O . ASN A 1 307 ? -13.421 -10.701 -2.367 1.00 98.69 307 ASN A O 1
ATOM 2434 N N . MET A 1 308 ? -14.768 -11.142 -4.103 1.00 98.88 308 MET A N 1
ATOM 2435 C CA . MET A 1 308 ? -15.945 -11.461 -3.287 1.00 98.88 308 MET A CA 1
ATOM 2436 C C . MET A 1 308 ? -16.285 -12.933 -3.488 1.00 98.88 308 MET A C 1
ATOM 2438 O O . MET A 1 308 ? -16.458 -13.389 -4.622 1.00 98.88 308 MET A O 1
ATOM 2442 N N . THR A 1 309 ? -16.373 -13.680 -2.390 1.00 98.94 309 THR A N 1
ATOM 2443 C CA . THR A 1 309 ? -16.704 -15.109 -2.408 1.00 98.94 309 THR A CA 1
ATOM 2444 C C . THR A 1 309 ? -18.176 -15.286 -2.046 1.00 98.94 309 THR A C 1
ATOM 2446 O O . THR A 1 309 ? -18.612 -14.811 -1.004 1.00 98.94 309 THR A O 1
ATOM 2449 N N . LEU A 1 310 ? -18.948 -15.965 -2.896 1.00 98.88 310 LEU A N 1
ATOM 2450 C CA . LEU A 1 310 ? -20.367 -16.242 -2.672 1.00 98.88 310 LEU A CA 1
ATOM 2451 C C . LEU A 1 310 ? -20.539 -17.728 -2.366 1.00 98.88 310 LEU A C 1
ATOM 2453 O O . LEU A 1 310 ? -20.147 -18.577 -3.168 1.00 98.88 310 LEU A O 1
ATOM 2457 N N . ILE A 1 311 ? -21.131 -18.044 -1.218 1.00 98.81 311 ILE A N 1
ATOM 2458 C CA . ILE A 1 311 ? -21.390 -19.416 -0.781 1.00 98.81 311 ILE A CA 1
ATOM 2459 C C . ILE A 1 311 ? -22.897 -19.634 -0.722 1.00 98.81 311 ILE A C 1
ATOM 2461 O O . ILE A 1 311 ? -23.627 -18.839 -0.128 1.00 98.81 311 ILE A O 1
ATOM 2465 N N . ARG A 1 312 ? -23.370 -20.704 -1.359 1.00 98.69 312 ARG A N 1
ATOM 2466 C CA . ARG A 1 312 ? -24.789 -21.047 -1.425 1.00 98.69 312 ARG A CA 1
ATOM 2467 C C . ARG A 1 312 ? -25.233 -21.724 -0.128 1.00 98.69 312 ARG A C 1
ATOM 2469 O O . ARG A 1 312 ? -24.800 -22.840 0.160 1.00 98.69 312 ARG A O 1
ATOM 2476 N N . GLY A 1 313 ? -26.090 -21.050 0.632 1.00 98.38 313 GLY A N 1
ATOM 2477 C CA . GLY A 1 313 ? -26.792 -21.618 1.781 1.00 98.38 313 GLY A CA 1
ATOM 2478 C C . GLY A 1 313 ? -28.106 -22.304 1.398 1.00 98.38 313 GLY A C 1
ATOM 2479 O O . GLY A 1 313 ? -28.437 -22.465 0.220 1.00 98.38 313 GLY A O 1
ATOM 2480 N N . GLU A 1 314 ? -28.873 -22.709 2.409 1.00 97.94 314 GLU A N 1
ATOM 2481 C CA . GLU A 1 314 ? -30.220 -23.270 2.254 1.00 97.94 314 GLU A CA 1
ATOM 2482 C C . GLU A 1 314 ? -31.229 -22.239 1.731 1.00 97.94 314 GLU A C 1
ATOM 2484 O O . GLU A 1 314 ? -32.143 -22.605 0.986 1.00 97.94 314 GLU A O 1
ATOM 2489 N N . THR A 1 315 ? -31.089 -20.966 2.123 1.00 97.75 315 THR A N 1
ATOM 2490 C CA . THR A 1 315 ? -32.066 -19.911 1.811 1.00 97.75 315 THR A CA 1
ATOM 2491 C C . THR A 1 315 ? -31.502 -18.727 1.027 1.00 97.75 315 THR A C 1
ATOM 2493 O O . THR A 1 315 ? -32.285 -18.026 0.380 1.00 97.75 315 THR A O 1
ATOM 2496 N N . GLY A 1 316 ? -30.180 -18.527 0.998 1.00 98.31 316 GLY A N 1
ATOM 2497 C CA . GLY A 1 316 ? -29.570 -17.449 0.226 1.00 98.31 316 GLY A CA 1
ATOM 2498 C C . GLY A 1 316 ? -28.049 -17.516 0.052 1.00 98.31 316 GLY A C 1
ATOM 2499 O O . GLY A 1 316 ? -27.445 -18.589 0.026 1.00 98.31 316 GLY A O 1
ATOM 2500 N N . TRP A 1 317 ? -27.437 -16.344 -0.128 1.00 98.81 317 TRP A N 1
ATOM 2501 C CA . TRP A 1 317 ? -25.992 -16.160 -0.233 1.00 98.81 317 TRP A CA 1
ATOM 2502 C C . TRP A 1 317 ? -25.366 -15.822 1.123 1.00 98.81 317 TRP A C 1
ATOM 2504 O O . TRP A 1 317 ? -25.744 -14.845 1.774 1.00 98.81 317 TRP A O 1
ATOM 2514 N N . ILE A 1 318 ? -24.320 -16.563 1.477 1.00 98.94 318 ILE A N 1
ATOM 2515 C CA . ILE A 1 318 ? -23.345 -16.177 2.495 1.00 98.94 318 ILE A CA 1
ATOM 2516 C C . ILE A 1 318 ? -22.169 -15.538 1.753 1.00 98.94 318 ILE A C 1
ATOM 2518 O O . ILE A 1 318 ? -21.510 -16.201 0.949 1.00 98.94 318 ILE A O 1
ATOM 2522 N N . LEU A 1 319 ? -21.913 -14.254 1.993 1.00 98.94 319 LEU A N 1
ATOM 2523 C CA . LEU A 1 319 ? -20.811 -13.527 1.363 1.00 98.94 319 LEU A CA 1
ATOM 2524 C C . LEU A 1 319 ? -19.566 -13.573 2.253 1.00 98.94 319 LEU A C 1
ATOM 2526 O O . LEU A 1 319 ? -19.646 -13.301 3.446 1.00 98.94 319 LEU A O 1
ATOM 2530 N N . PHE A 1 320 ? -18.420 -13.899 1.669 1.00 98.88 320 PHE A N 1
ATOM 2531 C CA . PHE A 1 320 ? -17.103 -13.851 2.301 1.00 98.88 320 PHE A CA 1
ATOM 2532 C C . PHE A 1 320 ? -16.291 -12.751 1.620 1.00 98.88 320 PHE A C 1
ATOM 2534 O O . PHE A 1 320 ? -15.907 -12.896 0.452 1.00 98.88 320 PHE A O 1
ATOM 2541 N N . ASP A 1 321 ? -16.073 -11.677 2.380 1.00 98.69 321 ASP A N 1
ATOM 2542 C CA . ASP A 1 321 ? -15.586 -10.360 1.966 1.00 98.69 321 ASP A CA 1
ATOM 2543 C C . ASP A 1 321 ? -16.437 -9.673 0.878 1.00 98.69 321 ASP A C 1
ATOM 2545 O O . ASP A 1 321 ? -17.111 -10.303 0.062 1.00 98.69 321 ASP A O 1
ATOM 2549 N N . VAL A 1 322 ? -16.463 -8.338 0.907 1.00 98.38 322 VAL A N 1
ATOM 2550 C CA . VAL A 1 322 ? -17.424 -7.509 0.153 1.00 98.38 322 VAL A CA 1
ATOM 2551 C C . VAL A 1 322 ? -16.772 -6.309 -0.540 1.00 98.38 322 VAL A C 1
ATOM 2553 O O . VAL A 1 322 ? -17.413 -5.279 -0.721 1.00 98.38 322 VAL A O 1
ATOM 2556 N N . LEU A 1 323 ? -15.518 -6.463 -0.980 1.00 98.56 323 LEU A N 1
ATOM 2557 C CA . LEU A 1 323 ? -14.752 -5.490 -1.777 1.00 98.56 323 LEU A CA 1
ATOM 2558 C C . LEU A 1 323 ? -14.522 -4.128 -1.079 1.00 98.56 323 LEU A C 1
ATOM 2560 O O . LEU A 1 323 ? -14.910 -3.908 0.071 1.00 98.56 323 LEU A O 1
ATOM 2564 N N . LEU A 1 324 ? -13.855 -3.195 -1.772 1.00 95.62 324 LEU A N 1
ATOM 2565 C CA . LEU A 1 324 ? -13.446 -1.897 -1.223 1.00 95.62 324 LEU A CA 1
ATOM 2566 C C . LEU A 1 324 ? -14.560 -0.847 -1.264 1.00 95.62 324 LEU A C 1
ATOM 2568 O O . LEU A 1 324 ? -14.565 0.080 -0.445 1.00 95.62 324 LEU A O 1
ATOM 2572 N N . THR A 1 325 ? -15.474 -0.933 -2.234 1.00 95.88 325 THR A N 1
ATOM 2573 C CA . THR A 1 325 ? -16.480 0.111 -2.470 1.00 95.88 325 THR A CA 1
ATOM 2574 C C . THR A 1 325 ? -17.858 -0.462 -2.766 1.00 95.88 325 THR A C 1
ATOM 2576 O O . THR A 1 325 ? -18.027 -1.568 -3.276 1.00 95.88 325 THR A O 1
ATOM 2579 N N . SER A 1 326 ? -18.880 0.315 -2.421 1.00 96.62 326 SER A N 1
ATOM 2580 C CA . SER A 1 326 ? -20.282 -0.091 -2.538 1.00 96.62 326 SER A CA 1
ATOM 2581 C C . SER A 1 326 ? -20.662 -0.354 -3.997 1.00 96.62 326 SER A C 1
ATOM 2583 O O . SER A 1 326 ? -21.471 -1.227 -4.288 1.00 96.62 326 SER A O 1
ATOM 2585 N N . GLU A 1 327 ? -20.059 0.380 -4.932 1.00 97.94 327 GLU A N 1
ATOM 2586 C CA . GLU A 1 327 ? -20.299 0.241 -6.365 1.00 97.94 327 GLU A CA 1
ATOM 2587 C C . GLU A 1 327 ? -19.663 -1.031 -6.943 1.00 97.94 327 GLU A C 1
ATOM 2589 O O . GLU A 1 327 ? -20.301 -1.696 -7.760 1.00 97.94 327 GLU A O 1
ATOM 2594 N N . THR A 1 328 ? -18.445 -1.402 -6.522 1.00 98.50 328 THR A N 1
ATOM 2595 C CA . THR A 1 328 ? -17.804 -2.649 -6.977 1.00 98.50 328 THR A CA 1
ATOM 2596 C C . THR A 1 328 ? -18.526 -3.867 -6.412 1.00 98.50 328 THR A C 1
ATOM 2598 O O . THR A 1 328 ? -18.838 -4.791 -7.165 1.00 98.50 328 THR A O 1
ATOM 2601 N N . ALA A 1 329 ? -18.885 -3.837 -5.125 1.00 98.62 329 ALA A N 1
ATOM 2602 C CA . ALA A 1 329 ? -19.633 -4.902 -4.460 1.00 98.62 329 ALA A CA 1
ATOM 2603 C C . ALA A 1 329 ? -21.040 -5.093 -5.052 1.00 98.62 329 ALA A C 1
ATOM 2605 O O . ALA A 1 329 ? -21.423 -6.218 -5.382 1.00 98.62 329 ALA A O 1
ATOM 2606 N N . ALA A 1 330 ? -21.782 -4.002 -5.280 1.00 98.44 330 ALA A N 1
ATOM 2607 C CA . ALA A 1 330 ? -23.094 -4.056 -5.923 1.00 98.44 330 ALA A CA 1
ATOM 2608 C C . ALA A 1 330 ? -23.013 -4.605 -7.356 1.00 98.44 330 ALA A C 1
ATOM 2610 O O . ALA A 1 330 ? -23.807 -5.468 -7.727 1.00 98.44 330 ALA A O 1
ATOM 2611 N N . ALA A 1 331 ? -22.043 -4.151 -8.161 1.00 98.44 331 ALA A N 1
ATOM 2612 C CA . ALA A 1 331 ? -21.854 -4.639 -9.530 1.00 98.44 331 ALA A CA 1
ATOM 2613 C C . ALA A 1 331 ? -21.487 -6.133 -9.570 1.00 98.44 331 ALA A C 1
ATOM 2615 O O . ALA A 1 331 ? -21.988 -6.873 -10.419 1.00 98.44 331 ALA A O 1
ATOM 2616 N N . ALA A 1 332 ? -20.645 -6.581 -8.637 1.00 98.56 332 ALA A N 1
ATOM 2617 C CA . ALA A 1 332 ? -20.231 -7.971 -8.501 1.00 98.56 332 ALA A CA 1
ATOM 2618 C C . ALA A 1 332 ? -21.394 -8.892 -8.081 1.00 98.56 332 ALA A C 1
ATOM 2620 O O . ALA A 1 332 ? -21.615 -9.919 -8.722 1.00 98.56 332 ALA A O 1
ATOM 2621 N N . LEU A 1 333 ? -22.179 -8.515 -7.062 1.00 98.69 333 LEU A N 1
ATOM 2622 C CA . LEU A 1 333 ? -23.348 -9.293 -6.628 1.00 98.69 333 LEU A CA 1
ATOM 2623 C C . LEU A 1 333 ? -24.458 -9.296 -7.691 1.00 98.69 333 LEU A C 1
ATOM 2625 O O . LEU A 1 333 ? -25.049 -10.342 -7.956 1.00 98.69 333 LEU A O 1
ATOM 2629 N N . ALA A 1 334 ? -24.713 -8.159 -8.346 1.00 98.31 334 ALA A N 1
ATOM 2630 C CA . ALA A 1 334 ? -25.687 -8.075 -9.433 1.00 98.31 334 ALA A CA 1
ATOM 2631 C C . ALA A 1 334 ? -25.304 -8.984 -10.612 1.00 98.31 334 ALA A C 1
ATOM 2633 O O . ALA A 1 334 ? -26.156 -9.712 -11.118 1.00 98.31 334 ALA A O 1
ATOM 2634 N N . PHE A 1 335 ? -24.026 -9.002 -11.010 1.00 98.50 335 PHE A N 1
ATOM 2635 C CA . PHE A 1 335 ? -23.545 -9.894 -12.066 1.00 98.50 335 PHE A CA 1
ATOM 2636 C C . PHE A 1 335 ? -23.605 -11.373 -11.651 1.00 98.50 335 PHE A C 1
ATOM 2638 O O . PHE A 1 335 ? -24.024 -12.212 -12.446 1.00 98.50 335 PHE A O 1
ATOM 2645 N N . ALA A 1 336 ? -23.272 -11.709 -10.400 1.00 98.12 336 ALA A N 1
ATOM 2646 C CA . ALA A 1 336 ? -23.443 -13.070 -9.889 1.00 98.12 336 ALA A CA 1
ATOM 2647 C C . ALA A 1 336 ? -24.916 -13.523 -9.942 1.00 98.12 336 ALA A C 1
ATOM 2649 O O . ALA A 1 336 ? -25.205 -14.603 -10.455 1.00 98.12 336 ALA A O 1
ATOM 2650 N N . ASN A 1 337 ? -25.851 -12.676 -9.500 1.00 98.31 337 ASN A N 1
ATOM 2651 C CA . ASN A 1 337 ? -27.291 -12.947 -9.557 1.00 98.31 337 ASN A CA 1
ATOM 2652 C C . ASN A 1 337 ? -27.829 -13.046 -11.000 1.00 98.31 337 ASN A C 1
ATOM 2654 O O . ASN A 1 337 ? -28.732 -13.842 -11.252 1.00 98.31 337 ASN A O 1
ATOM 2658 N N . GLU A 1 338 ? -27.271 -12.296 -11.958 1.00 97.94 338 GLU A N 1
ATOM 2659 C CA . GLU A 1 338 ? -27.614 -12.413 -13.386 1.00 97.94 338 GLU A CA 1
ATOM 2660 C C . GLU A 1 338 ? -27.274 -13.807 -13.943 1.00 97.94 338 GLU A C 1
ATOM 2662 O O . GLU A 1 338 ? -28.077 -14.392 -14.670 1.00 97.94 338 GLU A O 1
ATOM 2667 N N . GLN A 1 339 ? -26.104 -14.352 -13.588 1.00 98.19 339 GLN A N 1
ATOM 2668 C CA . GLN A 1 339 ? -25.627 -15.638 -14.113 1.00 98.19 339 GLN A CA 1
ATOM 2669 C C . GLN A 1 339 ? -26.161 -16.858 -13.339 1.00 98.19 339 GLN A C 1
ATOM 2671 O O . GLN A 1 339 ? -26.395 -17.907 -13.938 1.00 98.19 339 GLN A O 1
ATOM 2676 N N . LEU A 1 340 ? -26.337 -16.743 -12.017 1.00 97.81 340 LEU A N 1
ATOM 2677 C CA . LEU A 1 340 ? -26.661 -17.864 -11.115 1.00 97.81 340 LEU A CA 1
ATOM 2678 C C . LEU A 1 340 ? -28.134 -17.899 -10.672 1.00 97.81 340 LEU A C 1
ATOM 2680 O O . LEU A 1 340 ? -28.594 -18.904 -10.126 1.00 97.81 340 LEU A O 1
ATOM 2684 N N . GLY A 1 341 ? -28.877 -16.818 -10.922 1.00 97.06 341 GLY A N 1
ATOM 2685 C CA . GLY A 1 341 ? -30.192 -16.566 -10.343 1.00 97.06 341 GLY A CA 1
ATOM 2686 C C . GLY A 1 341 ? -30.099 -15.773 -9.037 1.00 97.06 341 GLY A C 1
ATOM 2687 O O . GLY A 1 341 ? -29.169 -15.933 -8.249 1.00 97.06 341 GLY A O 1
ATOM 2688 N N . GLU A 1 342 ? -31.081 -14.901 -8.814 1.00 97.50 342 GLU A N 1
ATOM 2689 C CA . GLU A 1 342 ? -31.128 -14.022 -7.647 1.00 97.50 342 GLU A CA 1
ATOM 2690 C C . GLU A 1 342 ? -31.452 -14.796 -6.361 1.00 97.50 342 GLU A C 1
ATOM 2692 O O . GLU A 1 342 ? -32.470 -15.488 -6.273 1.00 97.50 342 GLU A O 1
ATOM 2697 N N . LEU A 1 343 ? -30.598 -14.634 -5.349 1.00 97.62 343 LEU A N 1
ATOM 2698 C CA . LEU A 1 343 ? -30.821 -15.088 -3.978 1.00 97.62 343 LEU A CA 1
ATOM 2699 C C . LEU A 1 343 ? -30.598 -13.918 -3.002 1.00 97.62 343 LEU A C 1
ATOM 2701 O O . LEU A 1 343 ? -29.747 -13.061 -3.265 1.00 97.62 343 LEU A O 1
ATOM 2705 N N . PRO A 1 344 ? -31.328 -13.861 -1.870 1.00 97.88 344 PRO A N 1
ATOM 2706 C CA . PRO A 1 344 ? -31.079 -12.862 -0.836 1.00 97.88 344 PRO A CA 1
ATOM 2707 C C . PRO A 1 344 ? -29.722 -13.114 -0.169 1.00 97.88 344 PRO A C 1
ATOM 2709 O O . PRO A 1 344 ? -29.315 -14.262 -0.010 1.00 97.88 344 PRO A O 1
ATOM 2712 N N . VAL A 1 345 ? -29.043 -12.063 0.288 1.00 98.69 345 VAL A N 1
ATOM 2713 C CA . VAL A 1 345 ? -27.918 -12.225 1.222 1.00 98.69 345 VAL A CA 1
ATOM 2714 C C . VAL A 1 345 ? -28.486 -12.630 2.584 1.00 98.69 345 VAL A C 1
ATOM 2716 O O . VAL A 1 345 ? -29.423 -11.996 3.065 1.00 98.69 345 VAL A O 1
ATOM 2719 N N . THR A 1 346 ? -27.949 -13.688 3.192 1.00 98.62 346 THR A N 1
ATOM 2720 C CA . THR A 1 346 ? -28.373 -14.221 4.504 1.00 98.62 346 THR A CA 1
ATOM 2721 C C . THR A 1 346 ? -27.296 -14.043 5.572 1.00 98.62 346 THR A C 1
ATOM 2723 O O . THR A 1 346 ? -27.608 -13.860 6.751 1.00 98.62 346 THR A O 1
ATOM 2726 N N . ALA A 1 347 ? -26.025 -14.004 5.170 1.00 98.88 347 ALA A N 1
ATOM 2727 C CA . ALA A 1 347 ? -24.917 -13.643 6.044 1.00 98.88 347 ALA A CA 1
ATOM 2728 C C . ALA A 1 347 ? -23.762 -12.984 5.278 1.00 98.88 347 ALA A C 1
ATOM 2730 O O . ALA A 1 347 ? -23.600 -13.177 4.073 1.00 98.88 347 ALA A O 1
ATOM 2731 N N . ILE A 1 348 ? -22.945 -12.223 6.001 1.00 98.94 348 ILE A N 1
ATOM 2732 C CA . ILE A 1 348 ? -21.680 -11.655 5.529 1.00 98.94 348 ILE A CA 1
ATOM 2733 C C . ILE A 1 348 ? -20.591 -12.033 6.531 1.00 98.94 348 ILE A C 1
ATOM 2735 O O . ILE A 1 348 ? -20.809 -11.989 7.740 1.00 98.94 348 ILE A O 1
ATOM 2739 N N . VAL A 1 349 ? -19.412 -12.384 6.041 1.00 98.94 349 VAL A N 1
ATOM 2740 C CA . VAL A 1 349 ? -18.210 -12.616 6.834 1.00 98.94 349 VAL A CA 1
ATOM 2741 C C . VAL A 1 349 ? -17.163 -11.607 6.388 1.00 98.94 349 VAL A C 1
ATOM 2743 O O . VAL A 1 349 ? -16.756 -11.627 5.228 1.00 98.94 349 VAL A O 1
ATOM 2746 N N . TYR A 1 350 ? -16.728 -10.739 7.301 1.00 98.81 350 TYR A N 1
ATOM 2747 C CA . TYR A 1 350 ? -15.482 -9.998 7.133 1.00 98.81 350 TYR A CA 1
ATOM 2748 C C . TYR A 1 350 ? -14.354 -10.890 7.637 1.00 98.81 350 TYR A C 1
ATOM 2750 O O . TYR A 1 350 ? -14.319 -11.242 8.819 1.00 98.81 350 TYR A O 1
ATOM 2758 N N . SER A 1 351 ? -13.433 -11.268 6.761 1.00 98.56 351 SER A N 1
ATOM 2759 C CA . SER A 1 351 ? -12.299 -12.100 7.151 1.00 98.56 351 SER A CA 1
ATOM 2760 C C . SER A 1 351 ? -11.345 -11.379 8.092 1.00 98.56 351 SER A C 1
ATOM 2762 O O . SER A 1 351 ? -10.807 -12.002 9.007 1.00 98.56 351 SER A O 1
ATOM 2764 N N . HIS A 1 352 ? -11.151 -10.074 7.890 1.00 98.06 352 HIS A N 1
ATOM 2765 C CA . HIS A 1 352 ? -10.209 -9.274 8.658 1.00 98.06 352 HIS A CA 1
ATOM 2766 C C . HIS A 1 352 ? -10.446 -7.760 8.549 1.00 98.06 352 HIS A C 1
ATOM 2768 O O . HIS A 1 352 ? -11.326 -7.294 7.828 1.00 98.06 352 HIS A O 1
ATOM 2774 N N . SER A 1 353 ? -9.665 -6.979 9.300 1.00 94.81 353 SER A N 1
ATOM 2775 C CA . SER A 1 353 ? -9.876 -5.541 9.521 1.00 94.81 353 SER A CA 1
ATOM 2776 C C . SER A 1 353 ? -9.356 -4.580 8.431 1.00 94.81 353 SER A C 1
ATOM 2778 O O . SER A 1 353 ? -9.201 -3.395 8.731 1.00 94.81 353 SER A O 1
ATOM 2780 N N . HIS A 1 354 ? -9.101 -5.018 7.189 1.00 93.56 354 HIS A N 1
ATOM 2781 C CA . HIS A 1 354 ? -8.734 -4.109 6.087 1.00 93.56 354 HIS A CA 1
ATOM 2782 C C . HIS A 1 354 ? -9.927 -3.734 5.194 1.00 93.56 354 HIS A C 1
ATOM 2784 O O . HIS A 1 354 ? -10.882 -4.485 4.994 1.00 93.56 354 HIS A O 1
ATOM 2790 N N . ILE A 1 355 ? -9.877 -2.506 4.677 1.00 91.75 355 ILE A N 1
ATOM 2791 C CA . ILE A 1 355 ? -11.016 -1.821 4.054 1.00 91.75 355 ILE A CA 1
ATOM 2792 C C . ILE A 1 355 ? -11.455 -2.421 2.710 1.00 91.75 355 ILE A C 1
ATOM 2794 O O . ILE A 1 355 ? -12.610 -2.260 2.334 1.00 91.75 355 ILE A O 1
ATOM 2798 N N . ASP A 1 356 ? -10.594 -3.150 2.006 1.00 95.19 356 ASP A N 1
ATOM 2799 C CA . ASP A 1 356 ? -10.927 -3.897 0.788 1.00 95.19 356 ASP A CA 1
ATOM 2800 C C . ASP A 1 356 ? -11.750 -5.174 1.028 1.00 95.19 356 ASP A C 1
ATOM 2802 O O . ASP A 1 356 ? -12.238 -5.769 0.069 1.00 95.19 356 ASP A O 1
ATOM 2806 N N . HIS A 1 357 ? -11.998 -5.532 2.293 1.00 98.06 357 HIS A N 1
ATOM 2807 C CA . HIS A 1 357 ? -12.771 -6.717 2.682 1.00 98.06 357 HIS A CA 1
ATOM 2808 C C . HIS A 1 357 ? -14.150 -6.381 3.258 1.00 98.06 357 HIS A C 1
ATOM 2810 O O . HIS A 1 357 ? -15.077 -7.179 3.127 1.00 98.06 357 HIS A O 1
ATOM 2816 N N . PHE A 1 358 ? -14.320 -5.191 3.845 1.00 96.56 358 PHE A N 1
ATOM 2817 C CA . PHE A 1 358 ? -15.603 -4.720 4.392 1.00 96.56 358 PHE A CA 1
ATOM 2818 C C . PHE A 1 358 ? -16.167 -3.468 3.699 1.00 96.56 358 PHE A C 1
ATOM 2820 O O . PHE A 1 358 ? -17.348 -3.154 3.864 1.00 96.56 358 PHE A O 1
ATOM 2827 N N . GLY A 1 359 ? -15.349 -2.729 2.943 1.00 95.06 359 GLY A N 1
ATOM 2828 C CA . GLY A 1 359 ? -15.663 -1.379 2.472 1.00 95.06 359 GLY A CA 1
ATOM 2829 C C . GLY A 1 359 ? -16.875 -1.295 1.547 1.00 95.06 359 GLY A C 1
ATOM 2830 O O . GLY A 1 359 ? -17.578 -0.285 1.549 1.00 95.06 359 GLY A O 1
ATOM 2831 N N . GLY A 1 360 ? -17.173 -2.346 0.787 1.00 97.19 360 GLY A N 1
ATOM 2832 C CA . GLY A 1 360 ? -18.334 -2.403 -0.096 1.00 97.19 360 GLY A CA 1
ATOM 2833 C C . GLY A 1 360 ? -19.620 -2.947 0.526 1.00 97.19 360 GLY A C 1
ATOM 2834 O O . GLY A 1 360 ? -20.602 -3.099 -0.197 1.00 97.19 360 GLY A O 1
ATOM 2835 N N . VAL A 1 361 ? -19.686 -3.182 1.846 1.00 97.94 361 VAL A N 1
ATOM 2836 C CA . VAL A 1 361 ? -20.867 -3.779 2.513 1.00 97.94 361 VAL A CA 1
ATOM 2837 C C . VAL A 1 361 ? -22.199 -3.087 2.177 1.00 97.94 361 VAL A C 1
ATOM 2839 O O . VAL A 1 361 ? -23.205 -3.753 1.934 1.00 97.94 361 VAL A O 1
ATOM 2842 N N . ARG A 1 362 ? -22.208 -1.751 2.073 1.00 95.88 362 ARG A N 1
ATOM 2843 C CA . ARG A 1 362 ? -23.398 -0.951 1.717 1.00 95.88 362 ARG A CA 1
ATOM 2844 C C . ARG A 1 362 ? -23.900 -1.191 0.285 1.00 95.88 362 ARG A C 1
ATOM 2846 O O . ARG A 1 362 ? -25.001 -0.761 -0.044 1.00 95.88 362 ARG A O 1
ATOM 2853 N N . GLY A 1 363 ? -23.112 -1.857 -0.559 1.00 97.06 363 GLY A N 1
ATOM 2854 C CA . GLY A 1 363 ? -23.495 -2.298 -1.900 1.00 97.06 363 GLY A CA 1
ATOM 2855 C C . GLY A 1 363 ? -24.234 -3.639 -1.946 1.00 97.06 363 GLY A C 1
ATOM 2856 O O . GLY A 1 363 ? -24.817 -3.957 -2.980 1.00 97.06 363 GLY A O 1
ATOM 2857 N N . VAL A 1 364 ? -24.218 -4.423 -0.859 1.00 98.25 364 VAL A N 1
ATOM 2858 C CA . VAL A 1 364 ? -24.762 -5.797 -0.835 1.00 98.25 364 VAL A CA 1
ATOM 2859 C C . VAL A 1 364 ? -25.822 -6.049 0.242 1.00 98.25 364 VAL A C 1
ATOM 2861 O O . VAL A 1 364 ? -26.536 -7.044 0.150 1.00 98.25 364 VAL A O 1
ATOM 2864 N N . VAL A 1 365 ? -25.966 -5.171 1.243 1.00 97.75 365 VAL A N 1
ATOM 2865 C CA . VAL A 1 365 ? -26.995 -5.302 2.291 1.00 97.75 365 VAL A CA 1
ATOM 2866 C C . VAL A 1 365 ? -27.473 -3.944 2.822 1.00 97.75 365 VAL A C 1
ATOM 2868 O O . VAL A 1 365 ? -26.695 -2.993 2.927 1.00 97.75 365 VAL A O 1
ATOM 2871 N N . ASP A 1 366 ? -28.751 -3.863 3.205 1.00 94.56 366 ASP A N 1
ATOM 2872 C CA . ASP A 1 366 ? -29.292 -2.748 3.988 1.00 94.56 366 ASP A CA 1
ATOM 2873 C C . ASP A 1 366 ? -29.081 -3.008 5.495 1.00 94.56 366 ASP A C 1
ATOM 2875 O O . ASP A 1 366 ? -29.372 -4.080 6.028 1.00 94.56 366 ASP A O 1
ATOM 2879 N N . GLU A 1 367 ? -28.617 -2.002 6.230 1.00 91.31 367 GLU A N 1
ATOM 2880 C CA . GLU A 1 367 ? -28.469 -2.059 7.690 1.00 91.31 367 GLU A CA 1
ATOM 2881 C C . GLU A 1 367 ? -29.806 -2.310 8.413 1.00 91.31 367 GLU A C 1
ATOM 2883 O O . GLU A 1 367 ? -29.815 -2.847 9.522 1.00 91.31 367 GLU A O 1
ATOM 2888 N N . ALA A 1 368 ? -30.946 -2.003 7.784 1.00 93.94 368 ALA A N 1
ATOM 2889 C CA . ALA A 1 368 ? -32.272 -2.374 8.271 1.00 93.94 368 ALA A CA 1
ATOM 2890 C C . ALA A 1 368 ? -32.543 -3.893 8.236 1.00 93.94 368 ALA A C 1
ATOM 2892 O O . ALA A 1 368 ? -33.384 -4.377 9.003 1.00 93.94 368 ALA A O 1
ATOM 2893 N N . ASP A 1 369 ? -31.860 -4.659 7.378 1.00 96.88 369 ASP A N 1
ATOM 2894 C CA . ASP A 1 369 ? -31.913 -6.126 7.370 1.00 96.88 369 ASP A CA 1
ATOM 2895 C C . ASP A 1 369 ? -31.039 -6.713 8.480 1.00 96.88 369 ASP A C 1
ATOM 2897 O O . ASP A 1 369 ? -31.490 -7.594 9.218 1.00 96.88 369 ASP A O 1
ATOM 2901 N N . VAL A 1 370 ? -29.841 -6.153 8.670 1.00 96.25 370 VAL A N 1
ATOM 2902 C CA . VAL A 1 370 ? -28.920 -6.509 9.763 1.00 96.25 370 VAL A CA 1
ATOM 2903 C C . VAL A 1 370 ? -29.556 -6.218 11.129 1.00 96.25 370 VAL A C 1
ATOM 2905 O O . VAL A 1 370 ? -29.662 -7.101 11.979 1.00 96.25 370 VAL A O 1
ATOM 2908 N N . SER A 1 371 ? -30.100 -5.011 11.313 1.00 91.94 371 SER A N 1
ATOM 2909 C CA . SER A 1 371 ? -30.776 -4.577 12.550 1.00 91.94 371 SER A CA 1
ATOM 2910 C C . SER A 1 371 ? -32.026 -5.398 12.881 1.00 91.94 371 SER A C 1
ATOM 2912 O O . SER A 1 371 ? -32.413 -5.511 14.043 1.00 91.94 371 SER A O 1
ATOM 2914 N N . ALA A 1 372 ? -32.679 -5.966 11.865 1.00 95.62 372 ALA A N 1
ATOM 2915 C CA . ALA A 1 372 ? -33.836 -6.837 12.035 1.00 95.62 372 ALA A CA 1
ATOM 2916 C C . ALA A 1 372 ? -33.468 -8.321 12.216 1.00 95.62 372 ALA A C 1
ATOM 2918 O O . ALA A 1 372 ? -34.371 -9.151 12.333 1.00 95.62 372 ALA A O 1
ATOM 2919 N N . GLY A 1 373 ? -32.175 -8.667 12.207 1.00 95.56 373 GLY A N 1
ATOM 2920 C CA . GLY A 1 373 ? -31.691 -10.044 12.296 1.00 95.56 373 GLY A CA 1
ATOM 2921 C C . GLY A 1 373 ? -31.988 -10.896 11.058 1.00 95.56 373 GLY A C 1
ATOM 2922 O O . GLY A 1 373 ? -31.985 -12.120 11.165 1.00 95.56 373 GLY A O 1
ATOM 2923 N N . ARG A 1 374 ? -32.275 -10.274 9.902 1.00 97.12 374 ARG A N 1
ATOM 2924 C CA . ARG A 1 374 ? -32.431 -10.975 8.612 1.00 97.12 374 ARG A CA 1
ATOM 2925 C C . ARG A 1 374 ? -31.085 -11.336 7.988 1.00 97.12 374 ARG A C 1
ATOM 2927 O O . ARG A 1 374 ? -31.006 -12.352 7.310 1.00 97.12 374 ARG A O 1
ATOM 2934 N N . VAL A 1 375 ? -30.055 -10.529 8.247 1.00 98.56 375 VAL A N 1
ATOM 2935 C CA . VAL A 1 375 ? -28.666 -10.796 7.852 1.00 98.56 375 VAL A CA 1
ATOM 2936 C C . VAL A 1 375 ? -27.778 -10.758 9.085 1.00 98.56 375 VAL A C 1
ATOM 2938 O O . VAL A 1 375 ? -27.901 -9.847 9.903 1.00 98.56 375 VAL A O 1
ATOM 2941 N N . GLN A 1 376 ? -26.884 -11.735 9.221 1.00 98.38 376 GLN A N 1
ATOM 2942 C CA . GLN A 1 376 ? -25.849 -11.733 10.259 1.00 98.38 376 GLN A CA 1
ATOM 2943 C C . GLN A 1 376 ? -24.493 -11.368 9.656 1.00 98.38 376 GLN A C 1
ATOM 2945 O O . GLN A 1 376 ? -24.136 -11.853 8.585 1.00 98.38 376 GLN A O 1
ATOM 2950 N N . ILE A 1 377 ? -23.738 -10.521 10.351 1.00 98.75 377 ILE A N 1
ATOM 2951 C CA . ILE A 1 377 ? -22.378 -10.137 9.975 1.00 98.75 377 ILE A CA 1
ATOM 2952 C C . ILE A 1 377 ? -21.404 -10.737 10.992 1.00 98.75 377 ILE A C 1
ATOM 2954 O O . ILE A 1 377 ? -21.508 -10.452 12.186 1.00 98.75 377 ILE A O 1
ATOM 2958 N N . TYR A 1 378 ? -20.472 -11.559 10.515 1.00 98.88 378 TYR A N 1
ATOM 2959 C CA . TYR A 1 378 ? -19.426 -12.216 11.298 1.00 98.88 378 TYR A CA 1
ATOM 2960 C C . TYR A 1 378 ? -18.089 -11.500 11.095 1.00 98.88 378 TYR A C 1
ATOM 2962 O O . TYR A 1 378 ? -17.767 -11.105 9.975 1.00 98.88 378 TYR A O 1
ATOM 2970 N N . ALA A 1 379 ? -17.298 -11.368 12.158 1.00 98.75 379 ALA A N 1
ATOM 2971 C CA . ALA A 1 379 ? -15.938 -10.834 12.096 1.00 98.75 379 ALA A CA 1
ATOM 2972 C C . ALA A 1 379 ? -15.047 -11.440 13.200 1.00 98.75 379 ALA A C 1
ATOM 2974 O O . ALA A 1 379 ? -15.579 -11.879 14.226 1.00 98.75 379 ALA A O 1
ATOM 2975 N N . PRO A 1 380 ? -13.711 -11.438 13.039 1.00 98.56 380 PRO A N 1
ATOM 2976 C CA . PRO A 1 380 ? -12.788 -11.858 14.090 1.00 98.56 380 PRO A CA 1
ATOM 2977 C C . PRO A 1 380 ? -12.814 -10.912 15.300 1.00 98.56 380 PRO A C 1
ATOM 2979 O O . PRO A 1 380 ? -13.156 -9.726 15.204 1.00 98.56 380 PRO A O 1
ATOM 2982 N N . VAL A 1 381 ? -12.397 -11.426 16.456 1.00 97.81 381 VAL A N 1
ATOM 2983 C CA . VAL A 1 381 ? -12.169 -10.625 17.665 1.00 97.81 381 VAL A CA 1
ATOM 2984 C C . VAL A 1 381 ? -11.201 -9.465 17.391 1.00 97.81 381 VAL A C 1
ATOM 2986 O O . VAL A 1 381 ? -10.184 -9.624 16.724 1.00 97.81 381 VAL A O 1
ATOM 2989 N N . GLY A 1 382 ? -11.538 -8.271 17.890 1.00 94.94 382 GLY A N 1
ATOM 2990 C CA . GLY A 1 382 ? -10.764 -7.038 17.679 1.00 94.94 382 GLY A CA 1
ATOM 2991 C C . GLY A 1 382 ? -11.104 -6.248 16.405 1.00 94.94 382 GLY A C 1
ATOM 2992 O O . GLY A 1 382 ? -10.707 -5.090 16.303 1.00 94.94 382 GLY A O 1
ATOM 2993 N N . PHE A 1 383 ? -11.896 -6.798 15.472 1.00 95.44 383 PHE A N 1
ATOM 2994 C CA . PHE A 1 383 ? -12.181 -6.180 14.164 1.00 95.44 383 PHE A CA 1
ATOM 2995 C C . PHE A 1 383 ? -12.562 -4.685 14.220 1.00 95.44 383 PHE A C 1
ATOM 2997 O O . PHE A 1 383 ? -11.973 -3.877 13.506 1.00 95.44 383 PHE A O 1
ATOM 3004 N N . MET A 1 384 ? -13.514 -4.298 15.082 1.00 91.06 384 MET A N 1
ATOM 3005 C CA . MET A 1 384 ? -13.998 -2.907 15.168 1.00 91.06 384 MET A CA 1
ATOM 3006 C C . MET A 1 384 ? -12.966 -1.927 15.739 1.00 91.06 384 MET A C 1
ATOM 3008 O O . MET A 1 384 ? -13.011 -0.742 15.418 1.00 91.06 384 MET A O 1
ATOM 3012 N N . GLU A 1 385 ? -12.059 -2.397 16.596 1.00 89.38 385 GLU A N 1
ATOM 3013 C CA . GLU A 1 385 ? -10.983 -1.563 17.135 1.00 89.38 385 GLU A CA 1
ATOM 3014 C C . GLU A 1 385 ? -9.963 -1.266 16.033 1.00 89.38 385 GLU A C 1
ATOM 3016 O O . GLU A 1 385 ? -9.626 -0.106 15.795 1.00 89.38 385 GLU A O 1
ATOM 3021 N N . GLU A 1 386 ? -9.561 -2.303 15.299 1.00 89.75 386 GLU A N 1
ATOM 3022 C CA . GLU A 1 386 ? -8.443 -2.250 14.356 1.00 89.75 386 GLU A CA 1
ATOM 3023 C C . GLU A 1 386 ? -8.824 -1.657 12.992 1.00 89.75 386 GLU A C 1
ATOM 3025 O O . GLU A 1 386 ? -8.044 -0.909 12.403 1.00 89.75 386 GLU A O 1
ATOM 3030 N N . ALA A 1 387 ? -10.068 -1.857 12.537 1.00 86.50 387 ALA A N 1
ATOM 3031 C CA . ALA A 1 387 ? -10.600 -1.184 11.347 1.00 86.50 387 ALA A CA 1
ATOM 3032 C C . ALA A 1 387 ? -10.615 0.356 11.491 1.00 86.50 387 ALA A C 1
ATOM 3034 O O . ALA A 1 387 ? -10.574 1.082 10.492 1.00 86.50 387 ALA A O 1
ATOM 3035 N N . ILE A 1 388 ? -10.651 0.864 12.731 1.00 82.62 388 ILE A N 1
ATOM 3036 C CA . ILE A 1 388 ? -10.628 2.296 13.059 1.00 82.62 388 ILE A CA 1
ATOM 3037 C C . ILE A 1 388 ? -9.213 2.767 13.432 1.00 82.62 388 ILE A C 1
ATOM 3039 O O . ILE A 1 388 ? -8.768 3.791 12.910 1.00 82.62 388 ILE A O 1
ATOM 3043 N N . SER A 1 389 ? -8.498 2.041 14.302 1.00 78.75 389 SER A N 1
ATOM 3044 C CA . SER A 1 389 ? -7.184 2.440 14.839 1.00 78.75 389 SER A CA 1
ATOM 3045 C C . SER A 1 389 ? -6.171 2.730 13.723 1.00 78.75 389 SER A C 1
ATOM 3047 O O . SER A 1 389 ? -5.520 3.780 13.722 1.00 78.75 389 SER A O 1
ATOM 3049 N N . GLU A 1 390 ? -6.097 1.836 12.733 1.00 72.62 390 GLU A N 1
ATOM 3050 C CA . GLU A 1 390 ? -5.100 1.871 11.669 1.00 72.62 390 GLU A CA 1
ATOM 3051 C C . GLU A 1 390 ? -5.315 3.067 10.732 1.00 72.62 390 GLU A C 1
ATOM 3053 O O . GLU A 1 390 ? -4.364 3.705 10.284 1.00 72.62 390 GLU A O 1
ATOM 3058 N N . ASN A 1 391 ? -6.575 3.406 10.457 1.00 69.25 391 ASN A N 1
ATOM 3059 C CA . ASN A 1 391 ? -6.942 4.345 9.399 1.00 69.25 391 ASN A CA 1
ATOM 3060 C C . ASN A 1 391 ? -7.032 5.807 9.865 1.00 69.25 391 ASN A C 1
ATOM 3062 O O . ASN A 1 391 ? -7.029 6.715 9.032 1.00 69.25 391 ASN A O 1
ATOM 3066 N N . VAL A 1 392 ? -7.110 6.058 11.177 1.00 77.69 392 VAL A N 1
ATOM 3067 C CA . VAL A 1 392 ? -7.443 7.385 11.724 1.00 77.69 392 VAL A CA 1
ATOM 3068 C C . VAL A 1 392 ? -6.205 8.155 12.183 1.00 77.69 392 VAL A C 1
ATOM 3070 O O . VAL A 1 392 ? -5.915 9.222 11.641 1.00 77.69 392 VAL A O 1
ATOM 3073 N N . TYR A 1 393 ? -5.439 7.637 13.150 1.00 81.81 393 TYR A N 1
ATOM 3074 C CA . TYR A 1 393 ? -4.414 8.435 13.845 1.00 81.81 393 TYR A CA 1
ATOM 3075 C C . TYR A 1 393 ? -3.244 8.868 12.953 1.00 81.81 393 TYR A C 1
ATOM 3077 O O . TYR A 1 393 ? -2.719 9.968 13.117 1.00 81.81 393 TYR A O 1
ATOM 3085 N N . ALA A 1 394 ? -2.868 8.035 11.981 1.00 84.00 394 ALA A N 1
ATOM 3086 C CA . ALA A 1 394 ? -1.858 8.345 10.969 1.00 84.00 394 ALA A CA 1
ATOM 3087 C C . ALA A 1 394 ? -2.460 8.502 9.554 1.00 84.00 394 ALA A C 1
ATOM 3089 O O . ALA A 1 394 ? -1.719 8.542 8.567 1.00 84.00 394 ALA A O 1
ATOM 3090 N N . GLY A 1 395 ? -3.789 8.639 9.443 1.00 83.31 395 GLY A N 1
ATOM 3091 C CA . GLY A 1 395 ? -4.541 8.540 8.187 1.00 83.31 395 GLY A CA 1
ATOM 3092 C C . GLY A 1 395 ? -4.063 9.469 7.067 1.00 83.31 395 GLY A C 1
ATOM 3093 O O . GLY A 1 395 ? -3.954 9.036 5.918 1.00 83.31 395 GLY A O 1
ATOM 3094 N N . ASN A 1 396 ? -3.686 10.716 7.381 1.00 87.56 396 ASN A N 1
ATOM 3095 C CA . ASN A 1 396 ? -3.148 11.654 6.383 1.00 87.56 396 ASN A CA 1
ATOM 3096 C C . ASN A 1 396 ? -1.807 11.170 5.799 1.00 87.56 396 ASN A C 1
ATOM 3098 O O . ASN A 1 396 ? -1.629 11.108 4.581 1.00 87.56 396 ASN A O 1
ATOM 3102 N N . ALA A 1 397 ? -0.876 10.766 6.669 1.00 90.56 397 ALA A N 1
ATOM 3103 C CA . ALA A 1 397 ? 0.430 10.255 6.262 1.00 90.56 397 ALA A CA 1
ATOM 3104 C C . ALA A 1 397 ? 0.303 8.938 5.483 1.00 90.56 397 ALA A C 1
ATOM 3106 O O . ALA A 1 397 ? 0.948 8.762 4.448 1.00 90.56 397 ALA A O 1
ATOM 3107 N N . MET A 1 398 ? -0.566 8.040 5.949 1.00 89.81 398 MET A N 1
ATOM 3108 C CA . MET A 1 398 ? -0.808 6.740 5.330 1.00 89.81 398 MET A CA 1
ATOM 3109 C C . MET A 1 398 ? -1.483 6.864 3.967 1.00 89.81 398 MET A C 1
ATOM 3111 O O . MET A 1 398 ? -1.038 6.223 3.022 1.00 89.81 398 MET A O 1
ATOM 3115 N N . THR A 1 399 ? -2.483 7.737 3.818 1.00 88.25 399 THR A N 1
ATOM 3116 C CA . THR A 1 399 ? -3.156 7.988 2.531 1.00 88.25 399 THR A CA 1
ATOM 3117 C C . THR A 1 399 ? -2.186 8.572 1.505 1.00 88.25 399 THR A C 1
ATOM 3119 O O . THR A 1 399 ? -2.100 8.084 0.373 1.00 88.25 399 THR A O 1
ATOM 3122 N N . ARG A 1 400 ? -1.382 9.567 1.906 1.00 92.06 400 ARG A N 1
ATOM 3123 C CA . ARG A 1 400 ? -0.360 10.161 1.038 1.00 92.06 400 ARG A CA 1
ATOM 3124 C C . ARG A 1 400 ? 0.679 9.125 0.602 1.00 92.06 400 ARG A C 1
ATOM 3126 O O . ARG A 1 400 ? 0.980 9.034 -0.585 1.00 92.06 400 ARG A O 1
ATOM 3133 N N . ARG A 1 401 ? 1.168 8.275 1.507 1.00 94.81 401 ARG A N 1
ATOM 3134 C CA . ARG A 1 401 ? 2.131 7.202 1.183 1.00 94.81 401 ARG A CA 1
ATOM 3135 C C . ARG A 1 401 ? 1.511 6.042 0.391 1.00 94.81 401 ARG A C 1
ATOM 3137 O O . ARG A 1 401 ? 2.177 5.469 -0.467 1.00 94.81 401 ARG A O 1
ATOM 3144 N N . ALA A 1 402 ? 0.235 5.728 0.607 1.00 92.62 402 ALA A N 1
ATOM 3145 C CA . ALA A 1 402 ? -0.502 4.746 -0.188 1.00 92.62 402 ALA A CA 1
ATOM 3146 C C . ALA A 1 402 ? -0.603 5.166 -1.663 1.00 92.62 402 ALA A C 1
ATOM 3148 O O . ALA A 1 402 ? -0.588 4.303 -2.540 1.00 92.62 402 ALA A O 1
ATOM 3149 N N . SER A 1 403 ? -0.630 6.475 -1.957 1.00 91.88 403 SER A N 1
ATOM 3150 C CA . SER A 1 403 ? -0.610 6.964 -3.343 1.00 91.88 403 SER A CA 1
ATOM 3151 C C . SER A 1 403 ? 0.623 6.497 -4.128 1.00 91.88 403 SER A C 1
ATOM 3153 O O . SER A 1 403 ? 0.484 6.149 -5.299 1.00 91.88 403 SER A O 1
ATOM 3155 N N . TYR A 1 404 ? 1.778 6.380 -3.462 1.00 96.38 404 TYR A N 1
ATOM 3156 C CA . TYR A 1 404 ? 3.001 5.804 -4.021 1.00 96.38 404 TYR A CA 1
ATOM 3157 C C . TYR A 1 404 ? 2.918 4.273 -4.132 1.00 96.38 404 TYR A C 1
ATOM 3159 O O . TYR A 1 404 ? 3.167 3.736 -5.205 1.00 96.38 404 TYR A O 1
ATOM 3167 N N . GLN A 1 405 ? 2.543 3.557 -3.060 1.00 97.06 405 GLN A N 1
ATOM 3168 C CA . GLN A 1 405 ? 2.489 2.078 -3.060 1.00 97.06 405 GLN A CA 1
ATOM 3169 C C . GLN A 1 405 ? 1.572 1.508 -4.154 1.00 97.06 405 GLN A C 1
ATOM 3171 O O . GLN A 1 405 ? 1.916 0.518 -4.799 1.00 97.06 405 GLN A O 1
ATOM 3176 N N . TYR A 1 406 ? 0.422 2.140 -4.383 1.00 95.56 406 TYR A N 1
ATOM 3177 C CA . TYR A 1 406 ? -0.551 1.692 -5.381 1.00 95.56 406 TYR A CA 1
ATOM 3178 C C . TYR A 1 406 ? -0.404 2.385 -6.743 1.00 95.56 406 TYR A C 1
ATOM 3180 O O . TYR A 1 406 ? -1.174 2.096 -7.655 1.00 95.56 406 TYR A O 1
ATOM 3188 N N . GLY A 1 407 ? 0.573 3.286 -6.906 1.00 92.88 407 GLY A N 1
ATOM 3189 C CA . GLY A 1 407 ? 0.827 3.969 -8.177 1.00 92.88 407 GLY A CA 1
ATOM 3190 C C . GLY A 1 407 ? -0.343 4.848 -8.620 1.00 92.88 407 GLY A C 1
ATOM 3191 O O . GLY A 1 407 ? -0.644 4.937 -9.805 1.00 92.88 407 GLY A O 1
ATOM 3192 N N . ASN A 1 408 ? -1.044 5.470 -7.668 1.00 84.81 408 ASN A N 1
ATOM 3193 C CA . ASN A 1 408 ? -2.306 6.168 -7.910 1.00 84.81 408 ASN A CA 1
ATOM 3194 C C . ASN A 1 408 ? -2.278 7.287 -8.978 1.00 84.81 408 ASN A C 1
ATOM 3196 O O . ASN A 1 408 ? -3.327 7.473 -9.607 1.00 84.81 408 ASN A O 1
ATOM 3200 N N . PRO A 1 409 ? -1.185 8.051 -9.179 1.00 82.19 409 PRO A N 1
ATOM 3201 C CA . PRO A 1 409 ? -1.095 9.045 -10.254 1.00 82.19 409 PRO A CA 1
ATOM 3202 C C . PRO A 1 409 ? -0.494 8.498 -11.564 1.00 82.19 409 PRO A C 1
ATOM 3204 O O . PRO A 1 409 ? -0.453 9.224 -12.559 1.00 82.19 409 PRO A O 1
ATOM 3207 N N . LEU A 1 410 ? -0.039 7.239 -11.592 1.00 83.00 410 LEU A N 1
ATOM 3208 C CA . LEU A 1 410 ? 0.592 6.637 -12.766 1.00 83.00 410 LEU A CA 1
ATOM 3209 C C . LEU A 1 410 ? -0.459 6.147 -13.778 1.00 83.00 410 LEU A C 1
ATOM 3211 O O . LEU A 1 410 ? -1.465 5.549 -13.383 1.00 83.00 410 LEU A O 1
ATOM 3215 N N . PRO A 1 411 ? -0.219 6.312 -15.092 1.00 81.62 411 PRO A N 1
ATOM 3216 C CA . PRO A 1 411 ? -1.040 5.678 -16.115 1.00 81.62 411 PRO A CA 1
ATOM 3217 C C . PRO A 1 411 ? -0.810 4.160 -16.136 1.00 81.62 411 PRO A C 1
ATOM 3219 O O . PRO A 1 411 ? 0.313 3.685 -15.930 1.00 81.62 411 PRO A O 1
ATOM 3222 N N . ALA A 1 412 ? -1.860 3.404 -16.461 1.00 85.31 412 ALA A N 1
ATOM 3223 C CA . ALA A 1 412 ? -1.744 1.980 -16.757 1.00 85.31 412 ALA A CA 1
ATOM 3224 C C . ALA A 1 412 ? -1.019 1.801 -18.102 1.00 85.31 412 ALA A C 1
ATOM 3226 O O . ALA A 1 412 ? -1.524 2.215 -19.143 1.00 85.31 412 ALA A O 1
ATOM 3227 N N . SER A 1 413 ? 0.209 1.280 -18.072 1.00 87.56 413 SER A N 1
ATOM 3228 C CA . SER A 1 413 ? 1.054 1.090 -19.264 1.00 87.56 413 SER A CA 1
ATOM 3229 C C . SER A 1 413 ? 2.301 0.259 -18.928 1.00 87.56 413 SER A C 1
ATOM 3231 O O . SER A 1 413 ? 2.666 0.176 -17.751 1.00 87.56 413 SER A O 1
ATOM 3233 N N . PRO A 1 414 ? 3.050 -0.260 -19.924 1.00 86.69 414 PRO A N 1
ATOM 3234 C CA . PRO A 1 414 ? 4.332 -0.936 -19.687 1.00 86.69 414 PRO A CA 1
ATOM 3235 C C . PRO A 1 414 ? 5.373 -0.110 -18.917 1.00 86.69 414 PRO A C 1
ATOM 3237 O O . PRO A 1 414 ? 6.293 -0.674 -18.321 1.00 86.69 414 PRO A O 1
ATOM 3240 N N . PHE A 1 415 ? 5.230 1.217 -18.907 1.00 85.25 415 PHE A N 1
ATOM 3241 C CA . PHE A 1 415 ? 6.152 2.167 -18.279 1.00 85.25 415 PHE A CA 1
ATOM 3242 C C . PHE A 1 415 ? 5.631 2.729 -16.948 1.00 85.25 415 PHE A C 1
ATOM 3244 O O . PHE A 1 415 ? 6.371 3.420 -16.253 1.00 85.25 415 PHE A O 1
ATOM 3251 N N . GLY A 1 416 ? 4.373 2.441 -16.599 1.00 87.56 416 GLY A N 1
ATOM 3252 C CA . GLY A 1 416 ? 3.681 2.954 -15.418 1.00 87.56 416 GLY A CA 1
ATOM 3253 C C . GLY A 1 416 ? 3.217 1.837 -14.485 1.00 87.56 416 GLY A C 1
ATOM 3254 O O . GLY A 1 416 ? 3.917 0.835 -14.288 1.00 87.56 416 GLY A O 1
ATOM 3255 N N . GLN A 1 417 ? 2.030 2.010 -13.904 1.00 94.94 417 GLN A N 1
ATOM 3256 C CA . GLN A 1 417 ? 1.409 0.995 -13.053 1.00 94.94 417 GLN A CA 1
ATOM 3257 C C . GLN A 1 417 ? 0.906 -0.163 -13.934 1.00 94.94 417 GLN A C 1
ATOM 3259 O O . GLN A 1 417 ? 0.392 0.047 -15.033 1.00 94.94 417 GLN A O 1
ATOM 3264 N N . VAL A 1 418 ? 1.129 -1.396 -13.476 1.00 97.25 418 VAL A N 1
ATOM 3265 C CA . VAL A 1 418 ? 0.804 -2.627 -14.228 1.00 97.25 418 VAL A CA 1
ATOM 3266 C C . VAL A 1 418 ? -0.072 -3.586 -13.424 1.00 97.25 418 VAL A C 1
ATOM 3268 O O . VAL A 1 418 ? -0.832 -4.362 -14.004 1.00 97.25 418 VAL A O 1
ATOM 3271 N N . ASP A 1 419 ? 0.060 -3.551 -12.095 1.00 98.50 419 ASP A N 1
ATOM 3272 C CA . ASP A 1 419 ? -0.605 -4.454 -11.164 1.00 98.50 419 ASP A CA 1
ATOM 3273 C C . ASP A 1 419 ? -0.433 -3.988 -9.703 1.00 98.50 419 ASP A C 1
ATOM 3275 O O . ASP A 1 419 ? 0.382 -3.104 -9.400 1.00 98.50 419 ASP A O 1
ATOM 3279 N N . SER A 1 420 ? -1.151 -4.631 -8.781 1.00 97.50 420 SER A N 1
ATOM 3280 C CA . SER A 1 420 ? -0.975 -4.522 -7.324 1.00 97.50 420 SER A CA 1
ATOM 3281 C C . SER A 1 420 ? -0.839 -5.893 -6.637 1.00 97.50 420 SER A C 1
ATOM 3283 O O . SER A 1 420 ? -1.048 -6.005 -5.435 1.00 97.50 420 SER A O 1
ATOM 3285 N N . ALA A 1 421 ? -0.405 -6.920 -7.381 1.00 97.81 421 ALA A N 1
ATOM 3286 C CA . ALA A 1 421 ? -0.010 -8.267 -6.959 1.00 97.81 421 ALA A CA 1
ATOM 3287 C C . ALA A 1 421 ? -1.134 -9.174 -6.439 1.00 97.81 421 ALA A C 1
ATOM 3289 O O . ALA A 1 421 ? -1.352 -10.259 -6.986 1.00 97.81 421 ALA A O 1
ATOM 3290 N N . ILE A 1 422 ? -1.851 -8.741 -5.408 1.00 98.00 422 ILE A N 1
ATOM 3291 C CA . ILE A 1 422 ? -3.042 -9.423 -4.874 1.00 98.00 422 ILE A CA 1
ATOM 3292 C C . ILE A 1 422 ? -4.302 -9.118 -5.715 1.00 98.00 422 ILE A C 1
ATOM 3294 O O . ILE A 1 422 ? -5.253 -9.893 -5.732 1.00 98.00 422 ILE A O 1
ATOM 3298 N N . GLY A 1 423 ? -4.240 -8.055 -6.520 1.00 97.56 423 GLY A N 1
ATOM 3299 C CA . GLY A 1 423 ? -5.197 -7.704 -7.568 1.00 97.56 423 GLY A CA 1
ATOM 3300 C C . GLY A 1 423 ? -4.642 -6.578 -8.446 1.00 97.56 423 GLY A C 1
ATOM 3301 O O . GLY A 1 423 ? -3.458 -6.241 -8.367 1.00 97.56 423 GLY A O 1
ATOM 3302 N N . LYS A 1 424 ? -5.481 -5.968 -9.289 1.00 97.12 424 LYS A N 1
ATOM 3303 C CA . LYS A 1 424 ? -5.042 -4.966 -10.283 1.00 97.12 424 LYS A CA 1
ATOM 3304 C C . LYS A 1 424 ? -4.674 -3.601 -9.694 1.00 97.12 424 LYS A C 1
ATOM 3306 O O . LYS A 1 424 ? -3.762 -2.938 -10.192 1.00 97.12 424 LYS A O 1
ATOM 3311 N N . GLY A 1 425 ? -5.386 -3.181 -8.654 1.00 94.38 425 GLY A N 1
ATOM 3312 C CA . GLY A 1 425 ? -5.298 -1.861 -8.030 1.00 94.38 425 GLY A CA 1
ATOM 3313 C C . GLY A 1 425 ? -6.509 -1.604 -7.134 1.00 94.38 425 GLY A C 1
ATOM 3314 O O . GLY A 1 425 ? -7.361 -2.473 -6.999 1.00 94.38 425 GLY A O 1
ATOM 3315 N N . LEU A 1 426 ? -6.599 -0.412 -6.542 1.00 93.12 426 LEU A N 1
ATOM 3316 C CA . LEU A 1 426 ? -7.716 -0.013 -5.674 1.00 93.12 426 LEU A CA 1
ATOM 3317 C C . LEU A 1 426 ? -8.841 0.672 -6.464 1.00 93.12 426 LEU A C 1
ATOM 3319 O O . LEU A 1 426 ? -8.573 1.619 -7.215 1.00 93.12 426 LEU A O 1
ATOM 3323 N N . ALA A 1 427 ? -10.094 0.280 -6.225 1.00 93.50 427 ALA A N 1
ATOM 3324 C CA . ALA A 1 427 ? -11.255 1.014 -6.719 1.00 93.50 427 ALA A CA 1
ATOM 3325 C C . ALA A 1 427 ? -11.421 2.411 -6.076 1.00 93.50 427 ALA A C 1
ATOM 3327 O O . ALA A 1 427 ? -10.890 2.746 -5.008 1.00 93.50 427 ALA A O 1
ATOM 3328 N N . ARG A 1 428 ? -12.157 3.290 -6.768 1.00 89.81 428 ARG A N 1
ATOM 3329 C CA . ARG A 1 428 ? -12.319 4.715 -6.421 1.00 89.81 428 ARG A CA 1
ATOM 3330 C C . ARG A 1 428 ? -13.778 5.146 -6.282 1.00 89.81 428 ARG A C 1
ATOM 3332 O O . ARG A 1 428 ? -14.218 6.102 -6.914 1.00 89.81 428 ARG A O 1
ATOM 3339 N N . GLY A 1 429 ? -14.493 4.438 -5.419 1.00 88.81 429 GLY A N 1
ATOM 3340 C CA . GLY A 1 429 ? -15.898 4.662 -5.087 1.00 88.81 429 GLY A CA 1
ATOM 3341 C C . GLY A 1 429 ? -16.122 5.017 -3.617 1.00 88.81 429 GLY A C 1
ATOM 3342 O O . GLY A 1 429 ? -15.238 5.572 -2.957 1.00 88.81 429 GLY A O 1
ATOM 3343 N N . SER A 1 430 ? -17.318 4.705 -3.123 1.00 89.81 430 SER A N 1
ATOM 3344 C CA . SER A 1 430 ? -17.773 4.976 -1.759 1.00 89.81 430 SER A CA 1
ATOM 3345 C C . SER A 1 430 ? -17.604 3.760 -0.840 1.00 89.81 430 SER A C 1
ATOM 3347 O O . SER A 1 430 ? -18.198 2.707 -1.067 1.00 89.81 430 SER A O 1
ATOM 3349 N N . SER A 1 431 ? -16.810 3.915 0.223 1.00 89.19 431 SER A N 1
ATOM 3350 C CA . SER A 1 431 ? -16.588 2.873 1.236 1.00 89.19 431 SER A CA 1
ATOM 3351 C C . SER A 1 431 ? -17.443 3.113 2.487 1.00 89.19 431 SER A C 1
ATOM 3353 O O . SER A 1 431 ? -17.511 4.234 3.004 1.00 89.19 431 SER A O 1
ATOM 3355 N N . GLY A 1 432 ? -18.072 2.054 2.986 1.00 88.75 432 GLY A N 1
ATOM 3356 C CA . GLY A 1 432 ? -18.892 2.016 4.193 1.00 88.75 432 GLY A CA 1
ATOM 3357 C C . GLY A 1 432 ? -18.411 0.968 5.198 1.00 88.75 432 GLY A C 1
ATOM 3358 O O . GLY A 1 432 ? -17.366 0.347 5.024 1.00 88.75 432 GLY A O 1
ATOM 3359 N N . LEU A 1 433 ? -19.181 0.804 6.268 1.00 92.00 433 LEU A N 1
ATOM 3360 C CA . LEU A 1 433 ? -18.985 -0.198 7.314 1.00 92.00 433 LEU A CA 1
ATOM 3361 C C . LEU A 1 433 ? -20.319 -0.421 8.043 1.00 92.00 433 LEU A C 1
ATOM 3363 O O . LEU A 1 433 ? -20.972 0.525 8.480 1.00 92.00 433 LEU A O 1
ATOM 3367 N N . ILE A 1 434 ? -20.704 -1.680 8.223 1.00 93.38 434 ILE A N 1
ATOM 3368 C CA . ILE A 1 434 ? -21.774 -2.078 9.143 1.00 93.38 434 ILE A CA 1
ATOM 3369 C C . ILE A 1 434 ? -21.127 -2.973 10.194 1.00 93.38 434 ILE A C 1
ATOM 3371 O O . ILE A 1 434 ? -20.378 -3.887 9.844 1.00 93.38 434 ILE A O 1
ATOM 3375 N N . ALA A 1 435 ? -21.367 -2.682 11.472 1.00 93.12 435 ALA A N 1
ATOM 3376 C CA . ALA A 1 435 ? -20.737 -3.402 12.574 1.00 93.12 435 ALA A CA 1
ATOM 3377 C C . ALA A 1 435 ? -21.123 -4.899 12.574 1.00 93.12 435 ALA A C 1
ATOM 3379 O O . ALA A 1 435 ? -22.267 -5.232 12.248 1.00 93.12 435 ALA A O 1
ATOM 3380 N N . PRO A 1 436 ? -20.204 -5.806 12.956 1.00 96.50 436 PRO A N 1
ATOM 3381 C CA . PRO A 1 436 ? -20.503 -7.226 13.056 1.00 96.50 436 PRO A CA 1
ATOM 3382 C C . PRO A 1 436 ? -21.545 -7.497 14.148 1.00 96.50 436 PRO A C 1
ATOM 3384 O O . PRO A 1 436 ? -21.489 -6.936 15.242 1.00 96.50 436 PRO A O 1
ATOM 3387 N N . THR A 1 437 ? -22.487 -8.391 13.853 1.00 97.62 437 THR A N 1
ATOM 3388 C CA . THR A 1 437 ? -23.491 -8.886 14.809 1.00 97.62 437 THR A CA 1
ATOM 3389 C C . THR A 1 437 ? -23.005 -10.112 15.578 1.00 97.62 437 THR A C 1
ATOM 3391 O O . THR A 1 437 ? -23.539 -10.420 16.641 1.00 97.62 437 THR A O 1
ATOM 3394 N N . VAL A 1 438 ? -22.014 -10.825 15.033 1.00 98.44 438 VAL A N 1
ATOM 3395 C CA . VAL A 1 438 ? -21.353 -11.982 15.641 1.00 98.44 438 VAL A CA 1
ATOM 3396 C C . VAL A 1 438 ? -19.846 -11.740 15.608 1.00 98.44 438 VAL A C 1
ATOM 3398 O O . VAL A 1 438 ? -19.289 -11.399 14.566 1.00 98.44 438 VAL A O 1
ATOM 3401 N N . VAL A 1 439 ? -19.187 -11.916 16.750 1.00 98.56 439 VAL A N 1
ATOM 3402 C CA . VAL A 1 439 ? -17.727 -11.833 16.866 1.00 98.56 439 VAL A CA 1
ATOM 3403 C C . VAL A 1 439 ? -17.208 -13.228 17.175 1.00 98.56 439 VAL A C 1
ATOM 3405 O O . VAL A 1 439 ? -17.644 -13.826 18.154 1.00 98.56 439 VAL A O 1
ATOM 3408 N N . VAL A 1 440 ? -16.295 -13.724 16.345 1.00 98.69 440 VAL A N 1
ATOM 3409 C CA . VAL A 1 440 ? -15.617 -15.011 16.529 1.00 98.69 440 VAL A CA 1
ATOM 3410 C C . VAL A 1 440 ? -14.495 -14.808 17.541 1.00 98.69 440 VAL A C 1
ATOM 3412 O O . VAL A 1 440 ? -13.562 -14.041 17.289 1.00 98.69 440 VAL A O 1
ATOM 3415 N N . THR A 1 441 ? -14.592 -15.450 18.704 1.00 98.06 441 THR A N 1
ATOM 3416 C CA . THR A 1 441 ? -13.753 -15.141 19.878 1.00 98.06 441 THR A CA 1
ATOM 3417 C C . THR A 1 441 ? -12.761 -16.227 20.259 1.00 98.06 441 THR A C 1
ATOM 3419 O O . THR A 1 441 ? -11.667 -15.888 20.711 1.00 98.06 441 THR A O 1
ATOM 3422 N N . ASP A 1 442 ? -13.103 -17.500 20.068 1.00 98.38 442 ASP A N 1
ATOM 3423 C CA . ASP A 1 442 ? -12.187 -18.605 20.357 1.00 98.38 442 ASP A CA 1
ATOM 3424 C C . ASP A 1 442 ? -11.133 -18.761 19.241 1.00 98.38 442 ASP A C 1
ATOM 3426 O O . ASP A 1 442 ? -11.337 -18.331 18.104 1.00 98.38 442 ASP A O 1
ATOM 3430 N N . ASP A 1 443 ? -10.000 -19.417 19.535 1.00 98.12 443 ASP A N 1
ATOM 3431 C CA . ASP A 1 443 ? -8.980 -19.753 18.519 1.00 98.12 443 ASP A CA 1
ATOM 3432 C C . ASP A 1 443 ? -9.596 -20.540 17.344 1.00 98.12 443 ASP A C 1
ATOM 3434 O O . ASP A 1 443 ? -9.178 -20.386 16.195 1.00 98.12 443 ASP A O 1
ATOM 3438 N N . PHE A 1 444 ? -10.600 -21.376 17.645 1.00 98.69 444 PHE A N 1
ATOM 3439 C CA . PHE A 1 444 ? -11.413 -22.122 16.688 1.00 98.69 444 PHE A CA 1
ATOM 3440 C C . PHE A 1 444 ? -12.878 -22.129 17.135 1.00 98.69 444 PHE A C 1
ATOM 3442 O O . PHE A 1 444 ? -13.175 -22.648 18.212 1.00 98.69 444 PHE A O 1
ATOM 3449 N N . GLU A 1 445 ? -13.790 -21.639 16.296 1.00 98.69 445 GLU A N 1
ATOM 3450 C CA . GLU A 1 445 ? -15.228 -21.560 16.601 1.00 98.69 445 GLU A CA 1
ATOM 3451 C C . GLU A 1 445 ? -16.046 -22.175 15.449 1.00 98.69 445 GLU A C 1
ATOM 3453 O O . GLU A 1 445 ? -15.802 -21.876 14.279 1.00 98.69 445 GLU A O 1
ATOM 3458 N N . GLU A 1 446 ? -16.986 -23.081 15.755 1.00 98.69 446 GLU A N 1
ATOM 3459 C CA . GLU A 1 446 ? -17.861 -23.719 14.755 1.00 98.69 446 GLU A CA 1
ATOM 3460 C C . GLU A 1 446 ? -19.242 -23.052 14.749 1.00 98.69 446 GLU A C 1
ATOM 3462 O O . GLU A 1 446 ? -19.915 -22.981 15.779 1.00 98.69 446 GLU A O 1
ATOM 3467 N N . HIS A 1 447 ? -19.694 -22.630 13.568 1.00 98.75 447 HIS A N 1
ATOM 3468 C CA . HIS A 1 447 ? -21.018 -22.057 13.347 1.00 98.75 447 HIS A CA 1
ATOM 3469 C C . HIS A 1 447 ? -21.776 -22.819 12.257 1.00 98.75 447 HIS A C 1
ATOM 3471 O O . HIS A 1 447 ? -21.198 -23.392 11.331 1.00 98.75 447 HIS A O 1
ATOM 3477 N N . MET A 1 448 ? -23.102 -22.770 12.358 1.00 98.62 448 MET A N 1
ATOM 3478 C CA . MET A 1 448 ? -24.021 -23.145 11.289 1.00 98.62 448 MET A CA 1
ATOM 3479 C C . MET A 1 448 ? -24.627 -21.858 10.729 1.00 98.62 448 MET A C 1
ATOM 3481 O O . MET A 1 448 ? -25.376 -21.180 11.432 1.00 98.62 448 MET A O 1
ATOM 3485 N N . ILE A 1 449 ? -24.279 -21.513 9.493 1.00 98.56 449 ILE A N 1
ATOM 3486 C CA . ILE A 1 449 ? -24.669 -20.269 8.823 1.00 98.56 449 ILE A CA 1
ATOM 3487 C C . ILE A 1 449 ? -25.520 -20.664 7.617 1.00 98.56 449 ILE A C 1
ATOM 3489 O O . ILE A 1 449 ? -25.002 -21.295 6.707 1.00 98.56 449 ILE A O 1
ATOM 3493 N N . ASP A 1 450 ? -26.825 -20.369 7.630 1.00 98.38 450 ASP A N 1
ATOM 3494 C CA . ASP A 1 450 ? -27.769 -20.722 6.545 1.00 98.38 450 ASP A CA 1
ATOM 3495 C C . ASP A 1 450 ? -27.623 -22.183 6.042 1.00 98.38 450 ASP A C 1
ATOM 3497 O O . ASP A 1 450 ? -27.504 -22.451 4.850 1.00 98.38 450 ASP A O 1
ATOM 3501 N N . GLY A 1 451 ? -27.535 -23.138 6.978 1.00 98.31 451 GLY A N 1
ATOM 3502 C CA . GLY A 1 451 ? -27.346 -24.572 6.699 1.00 98.31 451 GLY A CA 1
ATOM 3503 C C . GLY A 1 451 ? -25.920 -25.002 6.313 1.00 98.31 451 GLY A C 1
ATOM 3504 O O . GLY A 1 451 ? -25.647 -26.198 6.201 1.00 98.31 451 GLY A O 1
ATOM 3505 N N . VAL A 1 452 ? -24.984 -24.061 6.170 1.00 98.81 452 VAL A N 1
ATOM 3506 C CA . VAL A 1 452 ? -23.564 -24.325 5.912 1.00 98.81 452 VAL A CA 1
ATOM 3507 C C . VAL A 1 452 ? -22.789 -24.389 7.225 1.00 98.81 452 VAL A C 1
ATOM 3509 O O . VAL A 1 452 ? -22.771 -23.438 8.009 1.00 98.81 452 VAL A O 1
ATOM 3512 N N . ARG A 1 453 ? -22.094 -25.505 7.455 1.00 98.81 453 ARG A N 1
ATOM 3513 C CA . ARG A 1 453 ? -21.184 -25.659 8.592 1.00 98.81 453 ARG A CA 1
ATOM 3514 C C . ARG A 1 453 ? -19.831 -25.023 8.286 1.00 98.81 453 ARG A C 1
ATOM 3516 O O . ARG A 1 453 ? -19.195 -25.371 7.291 1.00 98.81 453 ARG A O 1
ATOM 3523 N N . VAL A 1 454 ? -19.385 -24.133 9.167 1.00 98.88 454 VAL A N 1
ATOM 3524 C CA . VAL A 1 454 ? -18.128 -23.386 9.039 1.00 98.88 454 VAL A CA 1
ATOM 3525 C C . VAL A 1 454 ? -17.362 -23.458 10.354 1.00 98.88 454 VAL A C 1
ATOM 3527 O O . VAL A 1 454 ? -17.930 -23.199 11.411 1.00 98.88 454 VAL A O 1
ATOM 3530 N N . VAL A 1 455 ? -16.074 -23.788 10.294 1.00 98.88 455 VAL A N 1
ATOM 3531 C CA . VAL A 1 455 ? -15.144 -23.676 11.425 1.00 98.88 455 VAL A CA 1
ATOM 3532 C C . VAL A 1 455 ? -14.194 -22.522 11.135 1.00 98.88 455 VAL A C 1
ATOM 3534 O O . VAL A 1 455 ? -13.378 -22.621 10.220 1.00 98.88 455 VAL A O 1
ATOM 3537 N N . PHE A 1 456 ? -14.290 -21.434 11.891 1.00 98.94 456 PHE A N 1
ATOM 3538 C CA . PHE A 1 456 ? -13.327 -20.340 11.804 1.00 98.94 456 PHE A CA 1
ATOM 3539 C C . PHE A 1 456 ? -12.047 -20.680 12.577 1.00 98.94 456 PHE A C 1
ATOM 3541 O O . PHE A 1 456 ? -12.079 -21.448 13.539 1.00 98.94 456 PHE A O 1
ATOM 3548 N N . GLN A 1 457 ? -10.922 -20.102 12.158 1.00 98.88 457 GLN A N 1
ATOM 3549 C CA . GLN A 1 457 ? -9.654 -20.088 12.891 1.00 98.88 457 GLN A CA 1
ATOM 3550 C C . GLN A 1 457 ? -9.208 -18.636 13.030 1.00 98.88 457 GLN A C 1
ATOM 3552 O O . GLN A 1 457 ? -8.838 -18.032 12.025 1.00 98.88 457 GLN A O 1
ATOM 3557 N N . ASN A 1 458 ? -9.187 -18.098 14.248 1.00 98.75 458 ASN A N 1
ATOM 3558 C CA . ASN A 1 458 ? -8.636 -16.768 14.509 1.00 98.75 458 ASN A CA 1
ATOM 3559 C C . ASN A 1 458 ? -7.107 -16.772 14.305 1.00 98.75 458 ASN A C 1
ATOM 3561 O O . ASN A 1 458 ? -6.389 -17.628 14.825 1.00 98.75 458 ASN A O 1
ATOM 3565 N N . THR A 1 459 ? -6.594 -15.794 13.559 1.00 98.31 459 THR A N 1
ATOM 3566 C CA . THR A 1 459 ? -5.172 -15.648 13.205 1.00 98.31 459 THR A CA 1
ATOM 3567 C C . THR A 1 459 ? -4.651 -14.223 13.450 1.00 98.31 459 THR A C 1
ATOM 3569 O O . THR A 1 459 ? -4.101 -13.597 12.544 1.00 98.31 459 THR A O 1
ATOM 3572 N N . PRO A 1 460 ? -4.782 -13.673 14.672 1.00 96.69 460 PRO A N 1
ATOM 3573 C CA . PRO A 1 460 ? -4.439 -12.281 14.952 1.00 96.69 460 PRO A CA 1
ATOM 3574 C C . PRO A 1 460 ? -2.942 -11.969 14.778 1.00 96.69 460 PRO A C 1
ATOM 3576 O O . PRO A 1 460 ? -2.060 -12.767 15.120 1.00 96.69 460 PRO A O 1
ATOM 3579 N N . GLY A 1 461 ? -2.655 -10.767 14.275 1.00 92.25 461 GLY A N 1
ATOM 3580 C CA . GLY A 1 461 ? -1.301 -10.247 14.059 1.00 92.25 461 GLY A CA 1
ATOM 3581 C C . GLY A 1 461 ? -0.549 -10.870 12.877 1.00 92.25 461 GLY A C 1
ATOM 3582 O O . GLY A 1 461 ? 0.687 -10.811 12.857 1.00 92.25 461 GLY A O 1
ATOM 3583 N N . THR A 1 462 ? -1.272 -11.484 11.933 1.00 97.12 462 THR A N 1
ATOM 3584 C CA . THR A 1 462 ? -0.711 -12.132 10.739 1.00 97.12 462 THR A CA 1
ATOM 3585 C C . THR A 1 462 ? -0.744 -11.191 9.533 1.00 97.12 462 THR A C 1
ATOM 3587 O O . THR A 1 462 ? 0.143 -10.339 9.466 1.00 97.12 462 THR A O 1
ATOM 3590 N N . GLU A 1 463 ? -1.719 -11.269 8.624 1.00 97.50 463 GLU A N 1
ATOM 3591 C CA . GLU A 1 463 ? -1.918 -10.213 7.621 1.00 97.50 463 GLU A CA 1
ATOM 3592 C C . GLU A 1 463 ? -2.513 -8.985 8.325 1.00 97.50 463 GLU A C 1
ATOM 3594 O O . GLU A 1 463 ? -1.901 -7.914 8.316 1.00 97.50 463 GLU A O 1
ATOM 3599 N N . ALA A 1 464 ? -3.592 -9.160 9.089 1.00 94.62 464 ALA A N 1
ATOM 3600 C CA . ALA A 1 464 ? -4.171 -8.093 9.904 1.00 94.62 464 ALA A CA 1
ATOM 3601 C C . ALA A 1 464 ? -3.996 -8.324 11.419 1.00 94.62 464 ALA A C 1
ATOM 3603 O O . ALA A 1 464 ? -3.732 -9.447 11.870 1.00 94.62 464 ALA A O 1
ATOM 3604 N N . PRO A 1 465 ? -4.161 -7.279 12.255 1.00 93.25 465 PRO A N 1
ATOM 3605 C CA . PRO A 1 465 ? -4.245 -7.443 13.705 1.00 93.25 465 PRO A CA 1
ATOM 3606 C C . PRO A 1 465 ? -5.429 -8.328 14.128 1.00 93.25 465 PRO A C 1
ATOM 3608 O O . PRO A 1 465 ? -5.252 -9.191 14.984 1.00 93.25 465 PRO A O 1
ATOM 3611 N N . ALA A 1 466 ? -6.583 -8.178 13.466 1.00 96.62 466 ALA A N 1
ATOM 3612 C CA . ALA A 1 466 ? -7.773 -9.010 13.624 1.00 96.62 466 ALA A CA 1
ATOM 3613 C C . ALA A 1 466 ? -8.116 -9.688 12.285 1.00 96.62 466 ALA A C 1
ATOM 3615 O O . ALA A 1 466 ? -8.544 -9.014 11.349 1.00 96.62 466 ALA A O 1
ATOM 3616 N N . GLU A 1 467 ? -7.917 -11.005 12.197 1.00 98.38 467 GLU A N 1
ATOM 3617 C CA . GLU A 1 467 ? -8.088 -11.828 10.988 1.00 98.38 467 GLU A CA 1
ATOM 3618 C C . GLU A 1 467 ? -8.515 -13.252 11.360 1.00 98.38 467 GLU A C 1
ATOM 3620 O O . GLU A 1 467 ? -8.135 -13.744 12.426 1.00 98.38 467 GLU A O 1
ATOM 3625 N N . MET A 1 468 ? -9.265 -13.924 10.482 1.00 98.75 468 MET A N 1
ATOM 3626 C CA . MET A 1 468 ? -9.600 -15.341 10.614 1.00 98.75 468 MET A CA 1
ATOM 3627 C C . MET A 1 468 ? -9.703 -16.084 9.272 1.00 98.75 468 MET A C 1
ATOM 3629 O O . MET A 1 468 ? -10.265 -15.584 8.299 1.00 98.75 468 MET A O 1
ATOM 3633 N N . ASN A 1 469 ? -9.229 -17.332 9.256 1.00 98.88 469 ASN A N 1
ATOM 3634 C CA . ASN A 1 469 ? -9.479 -18.300 8.182 1.00 98.88 469 ASN A CA 1
ATOM 3635 C C . ASN A 1 469 ? -10.814 -19.035 8.407 1.00 98.88 469 ASN A C 1
ATOM 3637 O O . ASN A 1 469 ? -11.350 -19.029 9.516 1.00 98.88 469 ASN A O 1
ATOM 3641 N N . ALA A 1 470 ? -11.314 -19.747 7.392 1.00 98.88 470 ALA A N 1
ATOM 3642 C CA . ALA A 1 470 ? -12.499 -20.599 7.499 1.00 98.88 470 ALA A CA 1
ATOM 3643 C C . ALA A 1 470 ? -12.295 -21.991 6.877 1.00 98.88 470 ALA A C 1
ATOM 3645 O O . ALA A 1 470 ? -11.653 -22.159 5.841 1.00 98.88 470 ALA A O 1
ATOM 3646 N N . TRP A 1 471 ? -12.883 -23.009 7.497 1.00 98.88 471 TRP A N 1
ATOM 3647 C CA . TRP A 1 471 ? -12.885 -24.393 7.033 1.00 98.88 471 TRP A CA 1
ATOM 3648 C C . TRP A 1 471 ? -14.319 -24.901 6.884 1.00 98.88 471 TRP A C 1
ATOM 3650 O O . TRP A 1 471 ? -15.117 -24.825 7.817 1.00 98.88 471 TRP A O 1
ATOM 3660 N N . PHE A 1 472 ? -14.626 -25.462 5.716 1.00 98.88 472 PHE A N 1
ATOM 3661 C CA . PHE A 1 472 ? -15.919 -26.056 5.390 1.00 98.88 472 PHE A CA 1
ATOM 3662 C C . PHE A 1 472 ? -15.769 -27.586 5.408 1.00 98.88 472 PHE A C 1
ATOM 3664 O O . PHE A 1 472 ? -15.371 -28.172 4.396 1.00 98.88 472 PHE A O 1
ATOM 3671 N N . PRO A 1 473 ? -16.029 -28.267 6.542 1.00 98.38 473 PRO A N 1
ATOM 3672 C CA . PRO A 1 473 ? -15.717 -29.689 6.707 1.00 98.38 473 PRO A CA 1
ATOM 3673 C C . PRO A 1 473 ? -16.475 -30.616 5.750 1.00 98.38 473 PRO A C 1
ATOM 3675 O O . PRO A 1 473 ? -15.943 -31.657 5.372 1.00 98.38 473 PRO A O 1
ATOM 3678 N N . ASP A 1 474 ? -17.697 -30.253 5.358 1.00 98.12 474 ASP A N 1
ATOM 3679 C CA . ASP A 1 474 ? -18.573 -31.115 4.555 1.00 98.12 474 ASP A CA 1
ATOM 3680 C C . ASP A 1 474 ? -18.240 -31.084 3.052 1.00 98.12 474 ASP A C 1
ATOM 3682 O O . ASP A 1 474 ? -18.418 -32.083 2.358 1.00 98.12 474 ASP A O 1
ATOM 3686 N N . SER A 1 475 ? -17.682 -29.971 2.563 1.00 97.88 475 SER A N 1
ATOM 3687 C CA . SER A 1 475 ? -17.176 -29.796 1.191 1.00 97.88 475 SER A CA 1
ATOM 3688 C C . SER A 1 475 ? -15.646 -29.888 1.084 1.00 97.88 475 SER A C 1
ATOM 3690 O O . SER A 1 475 ? -15.107 -29.883 -0.022 1.00 97.88 475 SER A O 1
ATOM 3692 N N . LYS A 1 476 ? -14.947 -29.978 2.225 1.00 98.69 476 LYS A N 1
ATOM 3693 C CA . LYS A 1 476 ? -13.481 -29.993 2.365 1.00 98.69 476 LYS A CA 1
ATOM 3694 C C . LYS A 1 476 ? -12.781 -28.790 1.726 1.00 98.69 476 LYS A C 1
ATOM 3696 O O . LYS A 1 476 ? -11.736 -28.929 1.079 1.00 98.69 476 LYS A O 1
ATOM 3701 N N . VAL A 1 477 ? -13.354 -27.606 1.914 1.00 98.88 477 VAL A N 1
ATOM 3702 C CA . VAL A 1 477 ? -12.790 -26.349 1.408 1.00 98.88 477 VAL A CA 1
ATOM 3703 C C . VAL A 1 477 ? -12.088 -25.613 2.537 1.00 98.88 477 VAL A C 1
ATOM 3705 O O . VAL A 1 477 ? -12.689 -25.365 3.581 1.00 98.88 477 VAL A O 1
ATOM 3708 N N . PHE A 1 478 ? -10.832 -25.228 2.322 1.00 98.94 478 PHE A N 1
ATOM 3709 C CA . PHE A 1 478 ? -10.122 -24.301 3.201 1.00 98.94 478 PHE A CA 1
ATOM 3710 C C . PHE A 1 478 ? -10.107 -22.907 2.571 1.00 98.94 478 PHE A C 1
ATOM 3712 O O . PHE A 1 478 ? -9.547 -22.715 1.496 1.00 98.94 478 PHE A O 1
ATOM 3719 N N . TRP A 1 479 ? -10.742 -21.939 3.221 1.00 98.81 479 TRP A N 1
ATOM 3720 C CA . TRP A 1 479 ? -10.752 -20.544 2.808 1.00 98.81 479 TRP A CA 1
ATOM 3721 C C . TRP A 1 479 ? -9.751 -19.774 3.681 1.00 98.81 479 TRP A C 1
ATOM 3723 O O . TRP A 1 479 ? -9.929 -19.632 4.890 1.00 98.81 479 TRP A O 1
ATOM 3733 N N . ALA A 1 480 ? -8.648 -19.362 3.066 1.00 98.50 480 ALA A N 1
ATOM 3734 C CA . ALA A 1 480 ? -7.388 -19.007 3.708 1.00 98.50 480 ALA A CA 1
ATOM 3735 C C . ALA A 1 480 ? -7.184 -17.492 3.889 1.00 98.50 480 ALA A C 1
ATOM 3737 O O . ALA A 1 480 ? -6.037 -17.036 3.900 1.00 98.50 480 ALA A O 1
ATOM 3738 N N . ALA A 1 481 ? -8.288 -16.733 3.965 1.00 98.50 481 ALA A N 1
ATOM 3739 C CA . ALA A 1 481 ? -8.302 -15.275 4.088 1.00 98.50 481 ALA A CA 1
ATOM 3740 C C . ALA A 1 481 ? -7.278 -14.615 3.154 1.00 98.50 481 ALA A C 1
ATOM 3742 O O . ALA A 1 481 ? -7.199 -14.977 1.973 1.00 98.50 481 ALA A O 1
ATOM 3743 N N . GLU A 1 482 ? -6.484 -13.693 3.693 1.00 98.62 482 GLU A N 1
ATOM 3744 C CA . GLU A 1 482 ? -5.300 -13.147 3.036 1.00 98.62 482 GLU A CA 1
ATOM 3745 C C . GLU A 1 482 ? -3.987 -13.742 3.598 1.00 98.62 482 GLU A C 1
ATOM 3747 O O . GLU A 1 482 ? -2.895 -13.552 3.053 1.00 98.62 482 GLU A O 1
ATOM 3752 N N . ASN A 1 483 ? -4.111 -14.590 4.624 1.00 98.62 483 ASN A N 1
ATOM 3753 C CA . ASN A 1 483 ? -3.070 -15.445 5.188 1.00 98.62 483 ASN A CA 1
ATOM 3754 C C . ASN A 1 483 ? -2.299 -16.259 4.135 1.00 98.62 483 ASN A C 1
ATOM 3756 O O . ASN A 1 483 ? -1.088 -16.454 4.285 1.00 98.62 483 ASN A O 1
ATOM 3760 N N . ILE A 1 484 ? -2.974 -16.746 3.088 1.00 98.62 484 ILE A N 1
ATOM 3761 C CA . ILE A 1 484 ? -2.353 -17.448 1.957 1.00 98.62 484 ILE A CA 1
ATOM 3762 C C . ILE A 1 484 ? -2.897 -16.878 0.647 1.00 98.62 484 ILE A C 1
ATOM 3764 O O . ILE A 1 484 ? -4.072 -17.039 0.335 1.00 98.62 484 ILE A O 1
ATOM 3768 N N . THR A 1 485 ? -2.025 -16.277 -0.159 1.00 98.06 485 THR A N 1
ATOM 3769 C CA . THR A 1 485 ? -2.337 -15.723 -1.491 1.00 98.06 485 THR A CA 1
ATOM 3770 C C . THR A 1 485 ? -1.321 -16.222 -2.531 1.00 98.06 485 THR A C 1
ATOM 3772 O O . THR A 1 485 ? -0.494 -17.087 -2.231 1.00 98.06 485 THR A O 1
ATOM 3775 N N . ALA A 1 486 ? -1.352 -15.714 -3.769 1.00 97.31 486 ALA A N 1
ATOM 3776 C CA . ALA A 1 486 ? -0.384 -16.082 -4.816 1.00 97.31 486 ALA A CA 1
ATOM 3777 C C . ALA A 1 486 ? 0.952 -15.302 -4.720 1.00 97.31 486 ALA A C 1
ATOM 3779 O O . ALA A 1 486 ? 1.633 -15.090 -5.720 1.00 97.31 486 ALA A O 1
ATOM 3780 N N . THR A 1 487 ? 1.307 -14.819 -3.528 1.00 98.38 487 THR A N 1
ATOM 3781 C CA . THR A 1 487 ? 2.505 -14.017 -3.249 1.00 98.38 487 THR A CA 1
ATOM 3782 C C . THR A 1 487 ? 2.885 -14.147 -1.776 1.00 98.38 487 THR A C 1
ATOM 3784 O O . THR A 1 487 ? 2.039 -14.433 -0.929 1.00 98.38 487 THR A O 1
ATOM 3787 N N . ILE A 1 488 ? 4.136 -13.837 -1.433 1.00 98.06 488 ILE A N 1
ATOM 3788 C CA . ILE A 1 488 ? 4.449 -13.390 -0.071 1.00 98.06 488 ILE A CA 1
ATOM 3789 C C . ILE A 1 488 ? 3.996 -11.943 0.094 1.00 98.06 488 ILE A C 1
ATOM 3791 O O . ILE A 1 488 ? 4.186 -11.094 -0.787 1.00 98.06 488 ILE A O 1
ATOM 3795 N N . HIS A 1 489 ? 3.361 -11.678 1.226 1.00 97.75 489 HIS A N 1
ATOM 3796 C CA . HIS A 1 489 ? 2.729 -10.406 1.530 1.00 97.75 489 HIS A CA 1
ATOM 3797 C C . HIS A 1 489 ? 3.684 -9.451 2.258 1.00 97.75 489 HIS A C 1
ATOM 3799 O O . HIS A 1 489 ? 4.860 -9.738 2.503 1.00 97.75 489 HIS A O 1
ATOM 3805 N N . ASN A 1 490 ? 3.180 -8.276 2.597 1.00 97.94 490 ASN A N 1
ATOM 3806 C CA . ASN A 1 490 ? 3.840 -7.303 3.440 1.00 97.94 490 ASN A CA 1
ATOM 3807 C C . ASN A 1 490 ? 3.879 -7.775 4.901 1.00 97.94 490 ASN A C 1
ATOM 3809 O O . ASN A 1 490 ? 2.843 -7.946 5.535 1.00 97.94 490 ASN A O 1
ATOM 3813 N N . ILE A 1 491 ? 5.084 -7.864 5.466 1.00 98.06 491 ILE A N 1
ATOM 3814 C CA . ILE A 1 491 ? 5.318 -7.810 6.921 1.00 98.06 491 ILE A CA 1
ATOM 3815 C C . ILE A 1 491 ? 5.311 -6.349 7.404 1.00 98.06 491 ILE A C 1
ATOM 3817 O O . ILE A 1 491 ? 4.946 -6.050 8.539 1.00 98.06 491 ILE A O 1
ATOM 3821 N N . TYR A 1 492 ? 5.665 -5.423 6.511 1.00 96.94 492 TYR A N 1
ATOM 3822 C CA . TYR A 1 492 ? 5.435 -3.990 6.657 1.00 96.94 492 TYR A CA 1
ATOM 3823 C C . TYR A 1 492 ? 4.963 -3.429 5.319 1.00 96.94 492 TYR A C 1
ATOM 3825 O O . TYR A 1 492 ? 5.663 -3.543 4.316 1.00 96.94 492 TYR A O 1
ATOM 3833 N N . THR A 1 493 ? 3.773 -2.838 5.306 1.00 95.19 493 THR A N 1
ATOM 3834 C CA . THR A 1 493 ? 3.194 -2.218 4.111 1.00 95.19 493 THR A CA 1
ATOM 3835 C C . THR A 1 493 ? 3.771 -0.811 3.920 1.00 95.19 493 THR A C 1
ATOM 3837 O O . THR A 1 493 ? 3.905 -0.051 4.883 1.00 95.19 493 THR A O 1
ATOM 3840 N N . LEU A 1 494 ? 4.157 -0.443 2.693 1.00 96.19 494 LEU A N 1
ATOM 3841 C CA . LEU A 1 494 ? 4.905 0.798 2.436 1.00 96.19 494 LEU A CA 1
ATOM 3842 C C . LEU A 1 494 ? 4.069 2.071 2.678 1.00 96.19 494 LEU A C 1
ATOM 3844 O O . LEU A 1 494 ? 4.640 3.109 3.030 1.00 96.19 494 LEU A O 1
ATOM 3848 N N . ARG A 1 495 ? 2.729 1.985 2.634 1.00 93.12 495 ARG A N 1
ATOM 3849 C CA . ARG A 1 495 ? 1.805 3.031 3.115 1.00 93.12 495 ARG A CA 1
ATOM 3850 C C . ARG A 1 495 ? 2.077 3.418 4.572 1.00 93.12 495 ARG A C 1
ATOM 3852 O O . ARG A 1 495 ? 1.916 4.578 4.932 1.00 93.12 495 ARG A O 1
ATOM 3859 N N . GLY A 1 496 ? 2.631 2.499 5.359 1.00 90.06 496 GLY A N 1
ATOM 3860 C CA . GLY A 1 496 ? 2.865 2.635 6.788 1.00 90.06 496 GLY A CA 1
ATOM 3861 C C . GLY A 1 496 ? 1.745 1.958 7.571 1.00 90.06 496 GLY A C 1
ATOM 3862 O O . GLY A 1 496 ? 0.574 2.214 7.318 1.00 90.06 496 GLY A O 1
ATOM 3863 N N . ALA A 1 497 ? 2.138 1.079 8.487 1.00 89.38 497 ALA A N 1
ATOM 3864 C CA . ALA A 1 497 ? 1.306 0.430 9.496 1.00 89.38 497 ALA A CA 1
ATOM 3865 C C . ALA A 1 497 ? 2.231 -0.087 10.616 1.00 89.38 497 ALA A C 1
ATOM 3867 O O . ALA A 1 497 ? 3.459 0.061 10.532 1.00 89.38 497 ALA A O 1
ATOM 3868 N N . LEU A 1 498 ? 1.665 -0.732 11.638 1.00 89.88 498 LEU A N 1
ATOM 3869 C CA . LEU A 1 498 ? 2.444 -1.541 12.577 1.00 89.88 498 LEU A CA 1
ATOM 3870 C C . LEU A 1 498 ? 3.102 -2.732 11.853 1.00 89.88 498 LEU A C 1
ATOM 3872 O O . LEU A 1 498 ? 2.622 -3.200 10.821 1.00 89.88 498 LEU A O 1
ATOM 3876 N N . VAL A 1 499 ? 4.227 -3.222 12.382 1.00 95.88 499 VAL A N 1
ATOM 3877 C CA . VAL A 1 499 ? 4.937 -4.364 11.786 1.00 95.88 499 VAL A CA 1
ATOM 3878 C C . VAL A 1 499 ? 4.292 -5.680 12.222 1.00 95.88 499 VAL A C 1
ATOM 3880 O O . VAL A 1 499 ? 4.263 -5.991 13.416 1.00 95.88 499 VAL A O 1
ATOM 3883 N N . ARG A 1 500 ? 3.843 -6.467 11.243 1.00 97.44 500 ARG A N 1
ATOM 3884 C CA . ARG A 1 500 ? 3.191 -7.778 11.399 1.00 97.44 500 ARG A CA 1
ATOM 3885 C C . ARG A 1 500 ? 4.164 -8.858 11.886 1.00 97.44 500 ARG A C 1
ATOM 3887 O O . ARG A 1 500 ? 5.383 -8.678 11.834 1.00 97.44 500 ARG A O 1
ATOM 3894 N N . ASP A 1 501 ? 3.654 -9.988 12.375 1.00 97.94 501 ASP A N 1
ATOM 3895 C CA . ASP A 1 501 ? 4.491 -11.060 12.926 1.00 97.94 501 ASP A CA 1
ATOM 3896 C C . ASP A 1 501 ? 4.660 -12.240 11.955 1.00 97.94 501 ASP A C 1
ATOM 3898 O O . ASP A 1 501 ? 3.853 -13.168 11.919 1.00 97.94 501 ASP A O 1
ATOM 3902 N N . ALA A 1 502 ? 5.762 -12.238 11.198 1.00 98.31 502 ALA A N 1
ATOM 3903 C CA . ALA A 1 502 ? 6.102 -13.314 10.262 1.00 98.31 502 ALA A CA 1
ATOM 3904 C C . ALA A 1 502 ? 6.213 -14.706 10.927 1.00 98.31 502 ALA A C 1
ATOM 3906 O O . ALA A 1 502 ? 5.945 -15.725 10.287 1.00 98.31 502 ALA A O 1
ATOM 3907 N N . LEU A 1 503 ? 6.591 -14.782 12.211 1.00 98.44 503 LEU A N 1
ATOM 3908 C CA . LEU A 1 503 ? 6.668 -16.053 12.932 1.00 98.44 503 LEU A CA 1
ATOM 3909 C C . LEU A 1 503 ? 5.280 -16.542 13.363 1.00 98.44 503 LEU A C 1
ATOM 3911 O O . LEU A 1 503 ? 5.014 -17.741 13.272 1.00 98.44 503 LEU A O 1
ATOM 3915 N N . SER A 1 504 ? 4.404 -15.638 13.812 1.00 98.25 504 SER A N 1
ATOM 3916 C CA . SER A 1 504 ? 2.994 -15.946 14.082 1.00 98.25 504 SER A CA 1
ATOM 3917 C C . SER A 1 504 ? 2.303 -16.434 12.810 1.00 98.25 504 SER A C 1
ATOM 3919 O O . SER A 1 504 ? 1.718 -17.513 12.803 1.00 98.25 504 SER A O 1
ATOM 3921 N N . TRP A 1 505 ? 2.484 -15.714 11.702 1.00 98.69 505 TRP A N 1
ATOM 3922 C CA . TRP A 1 505 ? 1.907 -16.037 10.396 1.00 98.69 505 TRP A CA 1
ATOM 3923 C C . TRP A 1 505 ? 2.303 -17.435 9.915 1.00 98.69 505 TRP A C 1
ATOM 3925 O O . TRP A 1 505 ? 1.446 -18.267 9.618 1.00 98.69 505 TRP A O 1
ATOM 3935 N N . SER A 1 506 ? 3.601 -17.753 9.954 1.00 98.88 506 SER A N 1
ATOM 3936 C CA . SER A 1 506 ? 4.087 -19.103 9.655 1.00 98.88 506 SER A CA 1
ATOM 3937 C C . SER A 1 506 ? 3.449 -20.173 10.556 1.00 98.88 506 SER A C 1
ATOM 3939 O O . SER A 1 506 ? 3.048 -21.236 10.079 1.00 98.88 506 SER A O 1
ATOM 3941 N N . ARG A 1 507 ? 3.310 -19.904 11.861 1.00 98.75 507 ARG A N 1
ATOM 3942 C CA . ARG A 1 507 ? 2.686 -20.844 12.807 1.00 98.75 507 ARG A CA 1
ATOM 3943 C C . ARG A 1 507 ? 1.207 -21.069 12.511 1.00 98.75 507 ARG A C 1
ATOM 3945 O O . ARG A 1 507 ? 0.793 -22.225 12.520 1.00 98.75 507 ARG A O 1
ATOM 3952 N N . GLN A 1 508 ? 0.454 -20.018 12.196 1.00 98.75 508 GLN A N 1
ATOM 3953 C CA . GLN A 1 508 ? -0.971 -20.114 11.881 1.00 98.75 508 GLN A CA 1
ATOM 3954 C C . GLN A 1 508 ? -1.223 -20.890 10.580 1.00 98.75 508 GLN A C 1
ATOM 3956 O O . GLN A 1 508 ? -2.056 -21.798 10.568 1.00 98.75 508 GLN A O 1
ATOM 3961 N N . ILE A 1 509 ? -0.419 -20.654 9.532 1.00 98.88 509 ILE A N 1
ATOM 3962 C CA . ILE A 1 509 ? -0.438 -21.470 8.303 1.00 98.88 509 ILE A CA 1
ATOM 3963 C C . ILE A 1 509 ? -0.085 -22.932 8.613 1.00 98.88 509 ILE A C 1
ATOM 3965 O O . ILE A 1 509 ? -0.714 -23.852 8.092 1.00 98.88 509 ILE A O 1
ATOM 3969 N N . ASN A 1 510 ? 0.913 -23.181 9.468 1.00 98.88 510 ASN A N 1
ATOM 3970 C CA . ASN A 1 510 ? 1.284 -24.544 9.847 1.00 98.88 510 ASN A CA 1
ATOM 3971 C C . ASN A 1 510 ? 0.165 -25.253 10.625 1.00 98.88 510 ASN A C 1
ATOM 3973 O O . ASN A 1 510 ? -0.055 -26.448 10.433 1.00 98.88 510 ASN A O 1
ATOM 3977 N N . GLU A 1 511 ? -0.539 -24.540 11.499 1.00 98.81 511 GLU A N 1
ATOM 3978 C CA . GLU A 1 511 ? -1.678 -25.081 12.233 1.00 98.81 511 GLU A CA 1
ATOM 3979 C C . GLU A 1 511 ? -2.850 -25.397 11.293 1.00 98.81 511 GLU A C 1
ATOM 3981 O O . GLU A 1 511 ? -3.343 -26.528 11.310 1.00 98.81 511 GLU A O 1
ATOM 3986 N N . ALA A 1 512 ? -3.193 -24.479 10.384 1.00 98.81 512 ALA A N 1
ATOM 3987 C CA . ALA A 1 512 ? -4.170 -24.709 9.321 1.00 98.81 512 ALA A CA 1
ATOM 3988 C C . ALA A 1 512 ? -3.797 -25.913 8.434 1.00 98.81 512 ALA A C 1
ATOM 3990 O O . ALA A 1 512 ? -4.643 -26.753 8.128 1.00 98.81 512 ALA A O 1
ATOM 3991 N N . LEU A 1 513 ? -2.519 -26.063 8.067 1.00 98.81 513 LEU A N 1
ATOM 3992 C CA . LEU A 1 513 ? -2.018 -27.189 7.270 1.00 98.81 513 LEU A CA 1
ATOM 3993 C C . LEU A 1 513 ? -2.271 -28.536 7.962 1.00 98.81 513 LEU A C 1
ATOM 3995 O O . LEU A 1 513 ? -2.725 -29.486 7.323 1.00 98.81 513 LEU A O 1
ATOM 3999 N N . TYR A 1 514 ? -1.993 -28.640 9.265 1.00 98.69 514 TYR A N 1
ATOM 4000 C CA . TYR A 1 514 ? -2.194 -29.892 9.999 1.00 98.69 514 TYR A CA 1
ATOM 4001 C C . TYR A 1 514 ? -3.647 -30.126 10.432 1.00 98.69 514 TYR A C 1
ATOM 4003 O O . TYR A 1 514 ? -4.036 -31.291 10.556 1.00 98.69 514 TYR A O 1
ATOM 4011 N N . ARG A 1 515 ? -4.460 -29.084 10.635 1.00 98.38 515 ARG A N 1
ATOM 4012 C CA . ARG A 1 515 ? -5.884 -29.219 10.992 1.00 98.38 515 ARG A CA 1
ATOM 4013 C C . ARG A 1 515 ? -6.795 -29.442 9.789 1.00 98.38 515 ARG A C 1
ATOM 4015 O O . ARG A 1 515 ? -7.678 -30.285 9.875 1.00 98.38 515 ARG A O 1
ATOM 4022 N N . PHE A 1 516 ? -6.558 -28.721 8.696 1.00 98.56 516 PHE A N 1
ATOM 4023 C CA . PHE A 1 516 ? -7.459 -28.633 7.543 1.00 98.56 516 PHE A CA 1
ATOM 4024 C C . PHE A 1 516 ? -6.767 -29.051 6.243 1.00 98.56 516 PHE A C 1
ATOM 4026 O O . PHE A 1 516 ? -7.284 -29.884 5.504 1.00 98.56 516 PHE A O 1
ATOM 4033 N N . GLY A 1 517 ? -5.551 -28.554 5.989 1.00 97.94 517 GLY A N 1
ATOM 4034 C CA . GLY A 1 517 ? -4.817 -28.782 4.735 1.00 97.94 517 GLY A CA 1
ATOM 4035 C C . GLY A 1 517 ? -4.527 -30.253 4.408 1.00 97.94 517 GLY A C 1
ATOM 4036 O O . GLY A 1 517 ? -4.353 -30.599 3.243 1.00 97.94 517 GLY A O 1
ATOM 4037 N N . ARG A 1 518 ? -4.520 -31.145 5.408 1.00 97.81 518 ARG A N 1
ATOM 4038 C CA . ARG A 1 518 ? -4.421 -32.601 5.197 1.00 97.81 518 ARG A CA 1
ATOM 4039 C C . ARG A 1 518 ? -5.665 -33.216 4.560 1.00 97.81 518 ARG A C 1
ATOM 4041 O O . ARG A 1 518 ? -5.511 -34.176 3.813 1.00 97.81 518 ARG A O 1
ATOM 4048 N N . ASP A 1 519 ? -6.843 -32.653 4.801 1.00 98.44 519 ASP A N 1
ATOM 4049 C CA . ASP A 1 519 ? -8.127 -33.158 4.303 1.00 98.44 519 ASP A CA 1
ATOM 4050 C C . ASP A 1 519 ? -8.735 -32.264 3.207 1.00 98.44 519 ASP A C 1
ATOM 4052 O O . ASP A 1 519 ? -9.649 -32.698 2.509 1.00 98.44 519 ASP A O 1
ATOM 4056 N N . ALA A 1 520 ? -8.217 -31.044 3.023 1.00 98.75 520 ALA A N 1
ATOM 4057 C CA . ALA A 1 520 ? -8.676 -30.085 2.022 1.00 98.75 520 ALA A CA 1
ATOM 4058 C C . ALA A 1 520 ? -8.549 -30.614 0.582 1.00 98.75 520 ALA A C 1
ATOM 4060 O O . ALA A 1 520 ? -7.499 -31.123 0.176 1.00 98.75 520 ALA A O 1
ATOM 4061 N N . GLU A 1 521 ? -9.612 -30.439 -0.204 1.00 98.81 521 GLU A N 1
ATOM 4062 C CA . GLU A 1 521 ? -9.660 -30.762 -1.638 1.00 98.81 521 GLU A CA 1
ATOM 4063 C C . GLU A 1 521 ? -9.651 -29.499 -2.516 1.00 98.81 521 GLU A C 1
ATOM 4065 O O . GLU A 1 521 ? -9.185 -29.553 -3.660 1.00 98.81 521 GLU A O 1
ATOM 4070 N N . VAL A 1 522 ? -10.074 -28.356 -1.958 1.00 98.88 522 VAL A N 1
ATOM 4071 C CA . VAL A 1 522 ? -9.967 -27.014 -2.557 1.00 98.88 522 VAL A CA 1
ATOM 4072 C C . VAL A 1 522 ? -9.457 -26.019 -1.509 1.00 98.88 522 VAL A C 1
ATOM 4074 O O . VAL A 1 522 ? -9.883 -26.063 -0.355 1.00 98.88 522 VAL A O 1
ATOM 4077 N N . MET A 1 523 ? -8.563 -25.116 -1.911 1.00 98.88 523 MET A N 1
ATOM 4078 C CA . MET A 1 523 ? -8.154 -23.951 -1.125 1.00 98.88 523 MET A CA 1
ATOM 4079 C C . MET A 1 523 ? -8.524 -22.667 -1.866 1.00 98.88 523 MET A C 1
ATOM 4081 O O . MET A 1 523 ? -8.249 -22.549 -3.057 1.00 98.88 523 MET A O 1
ATOM 4085 N N . VAL A 1 524 ? -9.137 -21.721 -1.165 1.00 98.44 524 VAL A N 1
ATOM 4086 C CA . VAL A 1 524 ? -9.684 -20.459 -1.689 1.00 98.44 524 VAL A CA 1
ATOM 4087 C C . VAL A 1 524 ? -9.135 -19.305 -0.851 1.00 98.44 524 VAL A C 1
ATOM 4089 O O . VAL A 1 524 ? -8.832 -19.517 0.317 1.00 98.44 524 VAL A O 1
ATOM 4092 N N . SER A 1 525 ? -9.019 -18.102 -1.409 1.00 97.94 525 SER A N 1
ATOM 4093 C CA . SER A 1 525 ? -8.475 -16.928 -0.708 1.00 97.94 525 SER A CA 1
ATOM 4094 C C . SER A 1 525 ? -9.262 -15.663 -1.056 1.00 97.94 525 SER A C 1
ATOM 4096 O O . SER A 1 525 ? -9.954 -15.622 -2.084 1.00 97.94 525 SER A O 1
ATOM 4098 N N . SER A 1 526 ? -9.128 -14.619 -0.234 1.00 98.12 526 SER A N 1
ATOM 4099 C CA . SER A 1 526 ? -9.728 -13.298 -0.479 1.00 98.12 526 SER A CA 1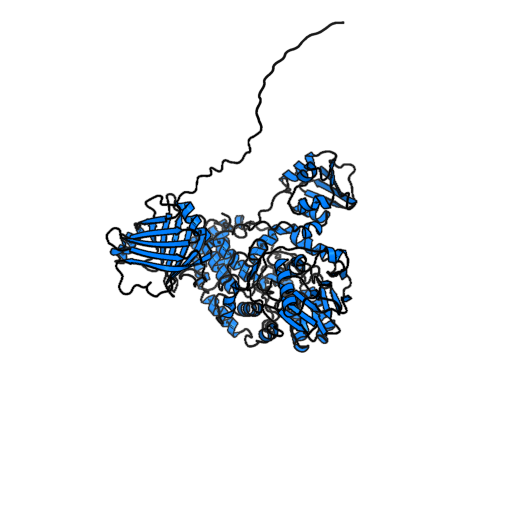
ATOM 4100 C C . SER A 1 526 ? -9.105 -12.563 -1.678 1.00 98.12 526 SER A C 1
ATOM 4102 O O . SER A 1 526 ? -9.722 -11.653 -2.218 1.00 98.12 526 SER A O 1
ATOM 4104 N N . HIS A 1 527 ? -7.941 -13.008 -2.166 1.00 98.69 527 HIS A N 1
ATOM 4105 C CA . HIS A 1 527 ? -7.260 -12.485 -3.358 1.00 98.69 527 HIS A CA 1
ATOM 4106 C C . HIS A 1 527 ? -6.797 -13.591 -4.313 1.00 98.69 527 HIS A C 1
ATOM 4108 O O . HIS A 1 527 ? -6.735 -14.769 -3.956 1.00 98.69 527 HIS A O 1
ATOM 4114 N N . ASN A 1 528 ? -6.414 -13.195 -5.533 1.00 98.31 528 ASN A N 1
ATOM 4115 C CA . ASN A 1 528 ? -5.931 -14.081 -6.599 1.00 98.31 528 ASN A CA 1
ATOM 4116 C C . ASN A 1 528 ? -6.913 -15.239 -6.906 1.00 98.31 528 ASN A C 1
ATOM 4118 O O . ASN A 1 528 ? -8.121 -15.022 -6.954 1.00 98.31 528 ASN A O 1
ATOM 4122 N N . TRP A 1 529 ? -6.418 -16.449 -7.192 1.00 98.56 529 TRP A N 1
ATOM 4123 C CA . TRP A 1 529 ? -7.210 -17.608 -7.629 1.00 98.56 529 TRP A CA 1
ATOM 4124 C C . TRP A 1 529 ? -7.044 -18.829 -6.700 1.00 98.56 529 TRP A C 1
ATOM 4126 O O . TRP A 1 529 ? -6.006 -18.938 -6.042 1.00 98.56 529 TRP A O 1
ATOM 4136 N N . PRO A 1 530 ? -8.009 -19.775 -6.671 1.00 98.69 530 PRO A N 1
ATOM 4137 C CA . PRO A 1 530 ? -7.954 -20.971 -5.821 1.00 98.69 530 PRO A CA 1
ATOM 4138 C C . PRO A 1 530 ? -6.835 -21.974 -6.177 1.00 98.69 530 PRO A C 1
ATOM 4140 O O . PRO A 1 530 ? -6.105 -21.824 -7.160 1.00 98.69 530 PRO A O 1
ATOM 4143 N N . ARG A 1 531 ? -6.708 -23.036 -5.374 1.00 98.56 531 ARG A N 1
ATOM 4144 C CA . ARG A 1 531 ? -5.895 -24.241 -5.636 1.00 98.56 531 ARG A CA 1
ATOM 4145 C C . ARG A 1 531 ? -6.754 -25.491 -5.444 1.00 98.56 531 ARG A C 1
ATOM 4147 O O . ARG A 1 531 ? -7.582 -25.534 -4.539 1.00 98.56 531 ARG A O 1
ATOM 4154 N N . TRP A 1 532 ? -6.545 -26.522 -6.262 1.00 98.75 532 TRP A N 1
ATOM 4155 C CA . TRP A 1 532 ? -7.329 -27.765 -6.216 1.00 98.75 532 TRP A CA 1
ATOM 4156 C C . TRP A 1 532 ? -6.428 -28.989 -6.116 1.00 98.75 532 TRP A C 1
ATOM 4158 O O . TRP A 1 532 ? -5.380 -29.057 -6.755 1.00 98.75 532 TRP A O 1
ATOM 4168 N N . GLY A 1 533 ? -6.900 -29.999 -5.389 1.00 98.44 533 GLY A N 1
ATOM 4169 C CA . GLY A 1 533 ? -6.168 -31.237 -5.158 1.00 98.44 533 GLY A CA 1
ATOM 4170 C C . GLY A 1 533 ? -5.285 -31.142 -3.917 1.00 98.44 533 GLY A C 1
ATOM 4171 O O . GLY A 1 533 ? -4.470 -30.235 -3.761 1.00 98.44 533 GLY A O 1
ATOM 4172 N N . ASN A 1 534 ? -5.445 -32.120 -3.032 1.00 98.50 534 ASN A N 1
ATOM 4173 C CA . ASN A 1 534 ? -4.849 -32.133 -1.700 1.00 98.50 534 ASN A CA 1
ATOM 4174 C C . ASN A 1 534 ? -3.311 -31.993 -1.697 1.00 98.50 534 ASN A C 1
ATOM 4176 O O . ASN A 1 534 ? -2.759 -31.261 -0.880 1.00 98.50 534 ASN A O 1
ATOM 4180 N N . GLU A 1 535 ? -2.615 -32.631 -2.643 1.00 98.50 535 GLU A N 1
ATOM 4181 C CA . GLU A 1 535 ? -1.154 -32.524 -2.780 1.00 98.50 535 GLU A CA 1
ATOM 4182 C C . GLU A 1 535 ? -0.708 -31.091 -3.117 1.00 98.50 535 GLU A C 1
ATOM 4184 O O . GLU A 1 535 ? 0.164 -30.550 -2.441 1.00 98.50 535 GLU A O 1
ATOM 4189 N N . ARG A 1 536 ? -1.369 -30.449 -4.090 1.00 98.12 536 ARG A N 1
ATOM 4190 C CA . ARG A 1 536 ? -1.109 -29.067 -4.530 1.00 98.12 536 ARG A CA 1
ATOM 4191 C C . ARG A 1 536 ? -1.428 -28.038 -3.444 1.00 98.12 536 ARG A C 1
ATOM 4193 O O . ARG A 1 536 ? -0.698 -27.067 -3.273 1.00 98.12 536 ARG A O 1
ATOM 4200 N N . ILE A 1 537 ? -2.487 -28.264 -2.669 1.00 98.81 537 ILE A N 1
ATOM 4201 C CA . ILE A 1 537 ? -2.821 -27.419 -1.514 1.00 98.81 537 ILE A CA 1
ATOM 4202 C C . ILE A 1 537 ? -1.718 -27.525 -0.455 1.00 98.81 537 ILE A C 1
ATOM 4204 O O . ILE A 1 537 ? -1.191 -26.509 -0.008 1.00 98.81 537 ILE A O 1
ATOM 4208 N N . GLN A 1 538 ? -1.297 -28.742 -0.098 1.00 98.81 538 GLN A N 1
ATOM 4209 C CA . GLN A 1 538 ? -0.228 -28.925 0.883 1.00 98.81 538 GLN A CA 1
ATOM 4210 C C . GLN A 1 538 ? 1.171 -28.521 0.371 1.00 98.81 538 GLN A C 1
ATOM 4212 O O . GLN A 1 538 ? 2.042 -28.264 1.200 1.00 98.81 538 GLN A O 1
ATOM 4217 N N . GLU A 1 539 ? 1.420 -28.484 -0.943 1.00 98.50 539 GLU A N 1
ATOM 4218 C CA . GLU A 1 539 ? 2.598 -27.845 -1.564 1.00 98.50 539 GLU A CA 1
ATOM 4219 C C . GLU A 1 539 ? 2.590 -26.346 -1.217 1.00 98.50 539 GLU A C 1
ATOM 4221 O O . GLU A 1 539 ? 3.440 -25.886 -0.454 1.00 98.50 539 GLU A O 1
ATOM 4226 N N . VAL A 1 540 ? 1.553 -25.617 -1.647 1.00 98.69 540 VAL A N 1
ATOM 4227 C CA . VAL A 1 540 ? 1.439 -24.161 -1.451 1.00 98.69 540 VAL A CA 1
ATOM 4228 C C . VAL A 1 540 ? 1.433 -23.763 0.030 1.00 98.69 540 VAL A C 1
ATOM 4230 O O . VAL A 1 540 ? 2.133 -22.828 0.415 1.00 98.69 540 VAL A O 1
ATOM 4233 N N . MET A 1 541 ? 0.705 -24.485 0.890 1.00 98.88 541 MET A N 1
ATOM 4234 C CA . MET A 1 541 ? 0.687 -24.206 2.334 1.00 98.88 541 MET A CA 1
ATOM 4235 C C . MET A 1 541 ? 2.057 -24.419 2.999 1.00 98.88 541 MET A C 1
ATOM 4237 O O . MET A 1 541 ? 2.392 -23.705 3.945 1.00 98.88 541 MET A O 1
ATOM 4241 N N . ARG A 1 542 ? 2.860 -25.392 2.537 1.00 98.75 542 ARG A N 1
ATOM 4242 C CA . ARG A 1 542 ? 4.226 -25.597 3.049 1.00 98.75 542 ARG A CA 1
ATOM 4243 C C . ARG A 1 542 ? 5.161 -24.501 2.571 1.00 98.75 542 ARG A C 1
ATOM 4245 O O . ARG A 1 542 ? 5.869 -23.950 3.407 1.00 98.75 542 ARG A O 1
ATOM 4252 N N . ASP A 1 543 ? 5.116 -24.156 1.288 1.00 98.62 543 ASP A N 1
ATOM 4253 C CA . ASP A 1 543 ? 5.942 -23.089 0.722 1.00 98.62 543 ASP A CA 1
ATOM 4254 C C . ASP A 1 543 ? 5.692 -21.765 1.451 1.00 98.62 543 ASP A C 1
ATOM 4256 O O . ASP A 1 543 ? 6.634 -21.147 1.944 1.00 98.62 543 ASP A O 1
ATOM 4260 N N . GLN A 1 544 ? 4.424 -21.368 1.602 1.00 98.75 544 GLN A N 1
ATOM 4261 C CA . GLN A 1 544 ? 4.022 -20.143 2.302 1.00 98.75 544 GLN A CA 1
ATOM 4262 C C . GLN A 1 544 ? 4.464 -20.147 3.775 1.00 98.75 544 GLN A C 1
ATOM 4264 O O . GLN A 1 544 ? 5.133 -19.213 4.228 1.00 98.75 544 GLN A O 1
ATOM 4269 N N . ARG A 1 545 ? 4.202 -21.237 4.515 1.00 98.75 545 ARG A N 1
ATOM 4270 C CA . ARG A 1 545 ? 4.711 -21.420 5.887 1.00 98.75 545 ARG A CA 1
ATOM 4271 C C . ARG A 1 545 ? 6.226 -21.239 5.957 1.00 98.75 545 ARG A C 1
ATOM 4273 O O . ARG A 1 545 ? 6.718 -20.542 6.849 1.00 98.75 545 ARG A O 1
ATOM 4280 N N . ASP A 1 546 ? 6.955 -21.920 5.077 1.00 98.81 546 ASP A N 1
ATOM 4281 C CA . ASP A 1 546 ? 8.411 -22.016 5.123 1.00 98.81 546 ASP A CA 1
ATOM 4282 C C . ASP A 1 546 ? 9.077 -20.721 4.653 1.00 98.81 546 ASP A C 1
ATOM 4284 O O . ASP A 1 546 ? 10.124 -20.357 5.186 1.00 98.81 546 ASP A O 1
ATOM 4288 N N . ALA A 1 547 ? 8.444 -19.968 3.753 1.00 98.62 547 ALA A N 1
ATOM 4289 C CA . ALA A 1 547 ? 8.868 -18.631 3.360 1.00 98.62 547 ALA A CA 1
ATOM 4290 C C . ALA A 1 547 ? 8.735 -17.621 4.511 1.00 98.62 547 ALA A C 1
ATOM 4292 O O . ALA A 1 547 ? 9.723 -16.958 4.834 1.00 98.62 547 ALA A O 1
ATOM 4293 N N . TYR A 1 548 ? 7.589 -17.555 5.203 1.00 98.81 548 TYR A N 1
ATOM 4294 C CA . TYR A 1 548 ? 7.447 -16.695 6.389 1.00 98.81 548 TYR A CA 1
ATOM 4295 C C . TYR A 1 548 ? 8.370 -17.132 7.543 1.00 98.81 548 TYR A C 1
ATOM 4297 O O . TYR A 1 548 ? 9.008 -16.289 8.183 1.00 98.81 548 TYR A O 1
ATOM 4305 N N . ALA A 1 549 ? 8.531 -18.444 7.768 1.00 98.75 549 ALA A N 1
ATOM 4306 C CA . ALA A 1 549 ? 9.488 -18.972 8.745 1.00 98.75 549 ALA A CA 1
ATOM 4307 C C . ALA A 1 549 ? 10.932 -18.592 8.398 1.00 98.75 549 ALA A C 1
ATOM 4309 O O . ALA A 1 549 ? 11.687 -18.188 9.282 1.00 98.75 549 ALA A O 1
ATOM 4310 N N . ASN A 1 550 ? 11.339 -18.742 7.136 1.00 98.69 550 ASN A N 1
ATOM 4311 C CA . ASN A 1 550 ? 12.694 -18.435 6.696 1.00 98.69 550 ASN A CA 1
ATOM 4312 C C . ASN A 1 550 ? 12.982 -16.937 6.808 1.00 98.69 550 ASN A C 1
ATOM 4314 O O . ASN A 1 550 ? 13.989 -16.568 7.409 1.00 98.69 550 ASN A O 1
ATOM 4318 N N . LEU A 1 551 ? 12.062 -16.099 6.330 1.00 98.62 551 LEU A N 1
ATOM 4319 C CA . LEU A 1 551 ? 12.124 -14.648 6.446 1.00 98.62 551 LEU A CA 1
ATOM 4320 C C . LEU A 1 551 ? 12.328 -14.205 7.899 1.00 98.62 551 LEU A C 1
ATOM 4322 O O . LEU A 1 551 ? 13.215 -13.403 8.168 1.00 98.62 551 LEU A O 1
ATOM 4326 N N . ASN A 1 552 ? 11.582 -14.767 8.854 1.00 98.81 552 ASN A N 1
ATOM 4327 C CA . ASN A 1 552 ? 11.808 -14.477 10.268 1.00 98.81 552 ASN A CA 1
ATOM 4328 C C . ASN A 1 552 ? 13.163 -15.015 10.768 1.00 98.81 552 ASN A C 1
ATOM 4330 O O . ASN A 1 552 ? 13.996 -14.286 11.310 1.00 98.81 552 ASN A O 1
ATOM 4334 N N . ASN A 1 553 ? 13.387 -16.319 10.605 1.00 98.75 553 ASN A N 1
ATOM 4335 C CA . ASN A 1 553 ? 14.452 -17.039 11.298 1.00 98.75 553 ASN A CA 1
ATOM 4336 C C . ASN A 1 553 ? 15.843 -16.723 10.734 1.00 98.75 553 ASN A C 1
ATOM 4338 O O . ASN A 1 553 ? 16.803 -16.630 11.499 1.00 98.75 553 ASN A O 1
ATOM 4342 N N . GLN A 1 554 ? 15.967 -16.542 9.417 1.00 98.69 554 GLN A N 1
ATOM 4343 C CA . GLN A 1 554 ? 17.236 -16.211 8.770 1.00 98.69 554 GLN A CA 1
ATOM 4344 C C . GLN A 1 554 ? 17.616 -14.746 9.003 1.00 98.69 554 GLN A C 1
ATOM 4346 O O . GLN A 1 554 ? 18.785 -14.464 9.264 1.00 98.69 554 GLN A O 1
ATOM 4351 N N . VAL A 1 555 ? 16.648 -13.824 9.003 1.00 98.75 555 VAL A N 1
ATOM 4352 C CA . VAL A 1 555 ? 16.894 -12.428 9.396 1.00 98.75 555 VAL A CA 1
ATOM 4353 C C . VAL A 1 555 ? 17.355 -12.351 10.848 1.00 98.75 555 VAL A C 1
ATOM 4355 O O . VAL A 1 555 ? 18.367 -11.714 11.131 1.00 98.75 555 VAL A O 1
ATOM 4358 N N . LEU A 1 556 ? 16.697 -13.063 11.770 1.00 98.81 556 LEU A N 1
ATOM 4359 C CA . LEU A 1 556 ? 17.155 -13.135 13.159 1.00 98.81 556 LEU A CA 1
ATOM 4360 C C . LEU A 1 556 ? 18.515 -13.835 13.302 1.00 98.81 556 LEU A C 1
ATOM 4362 O O . LEU A 1 556 ? 19.307 -13.437 14.156 1.00 98.81 556 LEU A O 1
ATOM 4366 N N . ASN A 1 557 ? 18.843 -14.833 12.473 1.00 98.81 557 ASN A N 1
ATOM 4367 C CA . ASN A 1 557 ? 20.178 -15.441 12.454 1.00 98.81 557 ASN A CA 1
ATOM 4368 C C . ASN A 1 557 ? 21.264 -14.422 12.076 1.00 98.81 557 ASN A C 1
ATOM 4370 O O . ASN A 1 557 ? 22.293 -14.337 12.747 1.00 98.81 557 ASN A O 1
ATOM 4374 N N . LEU A 1 558 ? 21.017 -13.639 11.024 1.00 98.75 558 LEU A N 1
ATOM 4375 C CA . LEU A 1 558 ? 21.916 -12.594 10.542 1.00 98.75 558 LEU A CA 1
ATOM 4376 C C . LEU A 1 558 ? 22.019 -11.431 11.549 1.00 98.75 558 LEU A C 1
ATOM 4378 O O . LEU A 1 558 ? 23.124 -10.981 11.848 1.00 98.75 558 LEU A O 1
ATOM 4382 N N . ALA A 1 559 ? 20.909 -11.010 12.164 1.00 98.62 559 ALA A N 1
ATOM 4383 C CA . ALA A 1 559 ? 20.900 -9.971 13.198 1.00 98.62 559 ALA A CA 1
ATOM 4384 C C . ALA A 1 559 ? 21.704 -10.385 14.444 1.00 98.62 559 ALA A C 1
ATOM 4386 O O . ALA A 1 559 ? 22.543 -9.626 14.924 1.00 98.62 559 ALA A O 1
ATOM 4387 N N . ASN A 1 560 ? 21.560 -11.635 14.907 1.00 98.69 560 ASN A N 1
ATOM 4388 C CA . ASN A 1 560 ? 22.386 -12.196 15.989 1.00 98.69 560 ASN A CA 1
ATOM 4389 C C . ASN A 1 560 ? 23.877 -12.359 15.615 1.00 98.69 560 ASN A C 1
ATOM 4391 O O . ASN A 1 560 ? 24.707 -12.618 16.485 1.00 98.69 560 ASN A O 1
ATOM 4395 N N . ARG A 1 561 ? 24.233 -12.202 14.334 1.00 98.56 561 ARG A N 1
ATOM 4396 C CA . ARG A 1 561 ? 25.616 -12.139 13.830 1.00 98.56 561 ARG A CA 1
ATOM 4397 C C . ARG A 1 561 ? 26.120 -10.706 13.615 1.00 98.56 561 ARG A C 1
ATOM 4399 O O . ARG A 1 561 ? 27.250 -10.536 13.167 1.00 98.56 561 ARG A O 1
ATOM 4406 N N . GLY A 1 562 ? 25.319 -9.695 13.958 1.00 98.12 562 GLY A N 1
ATOM 4407 C CA . GLY A 1 562 ? 25.669 -8.278 13.842 1.00 98.12 562 GLY A CA 1
ATOM 4408 C C . GLY A 1 562 ? 25.275 -7.615 12.519 1.00 98.12 562 GLY A C 1
ATOM 4409 O O . GLY A 1 562 ? 25.657 -6.468 12.306 1.00 98.12 562 GLY A O 1
ATOM 4410 N N . VAL A 1 563 ? 24.517 -8.288 11.643 1.00 98.69 563 VAL A N 1
ATOM 4411 C CA . VAL A 1 563 ? 23.959 -7.652 10.436 1.00 98.69 563 VAL A CA 1
ATOM 4412 C C . VAL A 1 563 ? 22.847 -6.690 10.844 1.00 98.69 563 VAL A C 1
ATOM 4414 O O . VAL A 1 563 ? 21.859 -7.094 11.457 1.00 98.69 563 VAL A O 1
ATOM 4417 N N . THR A 1 564 ? 22.992 -5.414 10.497 1.00 98.38 564 THR A N 1
ATOM 4418 C CA . THR A 1 564 ? 22.073 -4.366 10.957 1.00 98.38 564 THR A CA 1
ATOM 4419 C C . THR A 1 564 ? 20.860 -4.171 10.039 1.00 98.38 564 THR A C 1
ATOM 4421 O O . THR A 1 564 ? 20.835 -4.639 8.898 1.00 98.38 564 THR A O 1
ATOM 4424 N N . ILE A 1 565 ? 19.860 -3.398 10.488 1.00 98.19 565 ILE A N 1
ATOM 4425 C CA . ILE A 1 565 ? 18.693 -3.007 9.669 1.00 98.19 565 ILE A CA 1
ATOM 4426 C C . ILE A 1 565 ? 19.072 -2.280 8.365 1.00 98.19 565 ILE A C 1
ATOM 4428 O O . ILE A 1 565 ? 18.334 -2.334 7.378 1.00 98.19 565 ILE A O 1
ATOM 4432 N N . ASN A 1 566 ? 20.243 -1.644 8.323 1.00 96.62 566 ASN A N 1
ATOM 4433 C CA . ASN A 1 566 ? 20.760 -0.949 7.144 1.00 96.62 566 ASN A CA 1
ATOM 4434 C C . ASN A 1 566 ? 21.573 -1.861 6.208 1.00 96.62 566 ASN A C 1
ATOM 4436 O O . ASN A 1 566 ? 21.862 -1.467 5.084 1.00 96.62 566 ASN A O 1
ATOM 4440 N N . GLN A 1 567 ? 21.870 -3.095 6.623 1.00 98.12 567 GLN A N 1
ATOM 4441 C CA . GLN A 1 567 ? 22.580 -4.101 5.823 1.00 98.12 567 GLN A CA 1
ATOM 4442 C C . GLN A 1 567 ? 21.670 -5.249 5.370 1.00 98.12 567 GLN A C 1
ATOM 4444 O O . GLN A 1 567 ? 21.828 -5.743 4.258 1.00 98.12 567 GLN A O 1
ATOM 4449 N N . MET A 1 568 ? 20.697 -5.645 6.201 1.00 98.25 568 MET A N 1
ATOM 4450 C CA . MET A 1 568 ? 19.932 -6.895 6.065 1.00 98.25 568 MET A CA 1
ATOM 4451 C C . MET A 1 568 ? 19.337 -7.139 4.681 1.00 98.25 568 MET A C 1
ATOM 4453 O O . MET A 1 568 ? 19.402 -8.250 4.175 1.00 98.25 568 MET A O 1
ATOM 4457 N N . HIS A 1 569 ? 18.814 -6.096 4.046 1.00 96.56 569 HIS A N 1
ATOM 4458 C CA . HIS A 1 569 ? 18.189 -6.160 2.727 1.00 96.56 569 HIS A CA 1
ATOM 4459 C C . HIS A 1 569 ? 19.166 -6.473 1.571 1.00 96.56 569 HIS A C 1
ATOM 4461 O O . HIS A 1 569 ? 18.736 -6.587 0.430 1.00 96.56 569 HIS A O 1
ATOM 4467 N N . ASN A 1 570 ? 20.471 -6.581 1.847 1.00 96.69 570 ASN A N 1
ATOM 4468 C CA . ASN A 1 570 ? 21.498 -7.050 0.907 1.00 96.69 570 ASN A CA 1
ATOM 4469 C C . ASN A 1 570 ? 22.116 -8.403 1.327 1.00 96.69 570 ASN A C 1
ATOM 4471 O O . ASN A 1 570 ? 22.798 -9.032 0.523 1.00 96.69 570 ASN A O 1
ATOM 4475 N N . GLU A 1 571 ? 21.890 -8.836 2.573 1.00 98.06 571 GLU A N 1
ATOM 4476 C CA . GLU A 1 571 ? 22.465 -10.049 3.184 1.00 98.06 571 GLU A CA 1
ATOM 4477 C C . GLU A 1 571 ? 21.446 -11.199 3.259 1.00 98.06 571 GLU A C 1
ATOM 4479 O O . GLU A 1 571 ? 21.788 -12.368 3.078 1.00 98.06 571 GLU A O 1
ATOM 4484 N N . TYR A 1 572 ? 20.175 -10.882 3.524 1.00 98.25 572 TYR A N 1
ATOM 4485 C CA . TYR A 1 572 ? 19.079 -11.836 3.437 1.00 98.25 572 TYR A CA 1
ATOM 4486 C C . TYR A 1 572 ? 18.777 -12.145 1.969 1.00 98.25 572 TYR A C 1
ATOM 4488 O O . TYR A 1 572 ? 18.563 -11.247 1.158 1.00 98.25 572 TYR A O 1
ATOM 4496 N N . GLN A 1 573 ? 18.714 -13.435 1.649 1.00 96.38 573 GLN A N 1
ATOM 4497 C CA . GLN A 1 573 ? 18.284 -13.941 0.353 1.00 96.38 573 GLN A CA 1
ATOM 4498 C C . GLN A 1 573 ? 17.264 -15.052 0.584 1.00 96.38 573 GLN A C 1
ATOM 4500 O O . GLN A 1 573 ? 17.484 -15.936 1.415 1.00 96.38 573 GLN A O 1
ATOM 4505 N N . VAL A 1 574 ? 16.168 -15.027 -0.176 1.00 95.88 574 VAL A N 1
ATOM 4506 C CA . VAL A 1 574 ? 15.193 -16.124 -0.191 1.00 95.88 574 VAL A CA 1
ATOM 4507 C C . VAL A 1 574 ? 15.907 -17.401 -0.673 1.00 95.88 574 VAL A C 1
ATOM 4509 O O . VAL A 1 574 ? 16.592 -17.346 -1.696 1.00 95.88 574 VAL A O 1
ATOM 4512 N N . PRO A 1 575 ? 15.785 -18.555 0.010 1.00 96.88 575 PRO A N 1
ATOM 4513 C CA . PRO A 1 575 ? 16.400 -19.808 -0.423 1.00 96.88 575 PRO A CA 1
ATOM 4514 C C . PRO A 1 575 ? 16.014 -20.194 -1.853 1.00 96.88 575 PRO A C 1
ATOM 4516 O O . PRO A 1 575 ? 14.849 -20.073 -2.230 1.00 96.88 575 PRO A O 1
ATOM 4519 N N . GLN A 1 576 ? 16.962 -20.726 -2.634 1.00 94.88 576 GLN A N 1
ATOM 4520 C CA . GLN A 1 576 ? 16.726 -21.085 -4.040 1.00 94.88 576 GLN A CA 1
ATOM 4521 C C . GLN A 1 576 ? 15.510 -22.009 -4.221 1.00 94.88 576 GLN A C 1
ATOM 4523 O O . GLN A 1 576 ? 14.748 -21.815 -5.158 1.00 94.88 576 GLN A O 1
ATOM 4528 N N . SER A 1 577 ? 15.282 -22.964 -3.313 1.00 95.19 577 SER A N 1
ATOM 4529 C CA . SER A 1 577 ? 14.117 -23.859 -3.369 1.00 95.19 577 SER A CA 1
ATOM 4530 C C . SER A 1 577 ? 12.776 -23.123 -3.286 1.00 95.19 577 SER A C 1
ATOM 4532 O O . SER A 1 577 ? 11.836 -23.523 -3.956 1.00 95.19 577 SER A O 1
ATOM 4534 N N . LEU A 1 578 ? 12.696 -22.038 -2.508 1.00 96.69 578 LEU A N 1
ATOM 4535 C CA . LEU A 1 578 ? 11.499 -21.196 -2.414 1.00 96.69 578 LEU A CA 1
ATOM 4536 C C . LEU A 1 578 ? 11.414 -20.214 -3.591 1.00 96.69 578 LEU A C 1
ATOM 4538 O O . LEU A 1 578 ? 10.330 -19.961 -4.098 1.00 96.69 578 LEU A O 1
ATOM 4542 N N . GLN A 1 579 ? 12.548 -19.712 -4.097 1.00 94.81 579 GLN A N 1
ATOM 4543 C CA . GLN A 1 579 ? 12.557 -18.860 -5.297 1.00 94.81 579 GLN A CA 1
ATOM 4544 C C . GLN A 1 579 ? 11.982 -19.552 -6.545 1.00 94.81 579 GLN A C 1
ATOM 4546 O O . GLN A 1 579 ? 11.528 -18.855 -7.452 1.00 94.81 579 GLN A O 1
ATOM 4551 N N . GLN A 1 580 ? 12.018 -20.888 -6.596 1.00 96.56 580 GLN A N 1
ATOM 4552 C CA . GLN A 1 580 ? 11.470 -21.714 -7.679 1.00 96.56 580 GLN A CA 1
ATOM 4553 C C . GLN A 1 580 ? 9.983 -22.077 -7.480 1.00 96.56 580 GLN A C 1
ATOM 4555 O O . GLN A 1 580 ? 9.455 -22.884 -8.235 1.00 96.56 580 GLN A O 1
ATOM 4560 N N . SER A 1 581 ? 9.294 -21.496 -6.491 1.00 97.06 581 SER A N 1
ATOM 4561 C CA . SER A 1 581 ? 7.842 -21.633 -6.332 1.00 97.06 581 SER A CA 1
ATOM 4562 C C . SER A 1 581 ? 7.149 -20.301 -6.600 1.00 97.06 581 SER A C 1
ATOM 4564 O O . SER A 1 581 ? 7.425 -19.285 -5.953 1.00 97.06 581 SER A O 1
ATOM 4566 N N . TRP A 1 582 ? 6.217 -20.306 -7.557 1.00 98.12 582 TRP A N 1
ATOM 4567 C CA . TRP A 1 582 ? 5.414 -19.132 -7.903 1.00 98.12 582 TRP A CA 1
ATOM 4568 C C . TRP A 1 582 ? 4.575 -18.625 -6.724 1.00 98.12 582 TRP A C 1
ATOM 4570 O O . TRP A 1 582 ? 4.396 -17.420 -6.574 1.00 98.12 582 TRP A O 1
ATOM 4580 N N . ALA A 1 583 ? 4.150 -19.528 -5.833 1.00 96.62 583 ALA A N 1
ATOM 4581 C CA . ALA A 1 583 ? 3.290 -19.211 -4.695 1.00 96.62 583 ALA A CA 1
ATOM 4582 C C . ALA A 1 583 ? 3.950 -18.290 -3.650 1.00 96.62 583 ALA A C 1
ATOM 4584 O O . ALA A 1 583 ? 3.244 -17.690 -2.844 1.00 96.62 583 ALA A O 1
ATOM 4585 N N . VAL A 1 584 ? 5.287 -18.178 -3.648 1.00 97.75 584 VAL A N 1
ATOM 4586 C CA . VAL A 1 584 ? 6.055 -17.392 -2.661 1.00 97.75 584 VAL A CA 1
ATOM 4587 C C . VAL A 1 584 ? 7.012 -16.368 -3.277 1.00 97.75 584 VAL A C 1
ATOM 4589 O O . VAL A 1 584 ? 7.933 -15.869 -2.617 1.00 97.75 584 VAL A O 1
ATOM 4592 N N . ARG A 1 585 ? 6.779 -15.994 -4.540 1.00 98.06 585 ARG A N 1
ATOM 4593 C CA . ARG A 1 585 ? 7.401 -14.800 -5.130 1.00 98.06 585 ARG A CA 1
ATOM 4594 C C . ARG A 1 585 ? 6.975 -13.547 -4.365 1.00 98.06 585 ARG A C 1
ATOM 4596 O O . ARG A 1 585 ? 5.941 -13.524 -3.695 1.00 98.06 585 ARG A O 1
ATOM 4603 N N . GLN A 1 586 ? 7.802 -12.509 -4.419 1.00 95.88 586 GLN A N 1
ATOM 4604 C CA . GLN A 1 586 ? 7.623 -11.320 -3.591 1.00 95.88 586 GLN A CA 1
ATOM 4605 C C . GLN A 1 586 ? 6.921 -10.214 -4.400 1.00 95.88 586 GLN A C 1
ATOM 4607 O O . GLN A 1 586 ? 7.506 -9.174 -4.696 1.00 95.88 586 GLN A O 1
ATOM 4612 N N . TYR A 1 587 ? 5.678 -10.467 -4.823 1.00 98.50 587 TYR A N 1
ATOM 4613 C CA . TYR A 1 587 ? 4.927 -9.529 -5.662 1.00 98.50 587 TYR A CA 1
ATOM 4614 C C . TYR A 1 587 ? 4.297 -8.388 -4.857 1.00 98.50 587 TYR A C 1
ATOM 4616 O O . TYR A 1 587 ? 4.339 -7.243 -5.301 1.00 98.50 587 TYR A O 1
ATOM 4624 N N . HIS A 1 588 ? 3.700 -8.672 -3.694 1.00 97.94 588 HIS A N 1
ATOM 4625 C CA . HIS A 1 588 ? 3.093 -7.635 -2.847 1.00 97.94 588 HIS A CA 1
ATOM 4626 C C . HIS A 1 588 ? 4.069 -7.124 -1.780 1.00 97.94 588 HIS A C 1
ATOM 4628 O O . HIS A 1 588 ? 4.330 -5.919 -1.697 1.00 97.94 588 HIS A O 1
ATOM 4634 N N . GLY A 1 589 ? 4.652 -8.050 -1.010 1.00 96.56 589 GLY A N 1
ATOM 4635 C CA . GLY A 1 589 ? 5.813 -7.782 -0.164 1.00 96.56 589 GLY A CA 1
ATOM 4636 C C . GLY A 1 589 ? 7.106 -7.637 -0.971 1.00 96.56 589 GLY A C 1
ATOM 4637 O O . GLY A 1 589 ? 7.091 -7.610 -2.198 1.00 96.56 589 GLY A O 1
ATOM 4638 N N . SER A 1 590 ? 8.237 -7.553 -0.275 1.00 97.19 590 SER A N 1
ATOM 4639 C CA . SER A 1 590 ? 9.577 -7.741 -0.844 1.00 97.19 590 SER A CA 1
ATOM 4640 C C . SER A 1 590 ? 10.534 -8.220 0.235 1.00 97.19 590 SER A C 1
ATOM 4642 O O . SER A 1 590 ? 10.495 -7.735 1.364 1.00 97.19 590 SER A O 1
ATOM 4644 N N . GLU A 1 591 ? 11.455 -9.103 -0.131 1.00 95.38 591 GLU A N 1
ATOM 4645 C CA . GLU A 1 591 ? 12.644 -9.447 0.637 1.00 95.38 591 GLU A CA 1
ATOM 4646 C C . GLU A 1 591 ? 13.423 -8.207 1.113 1.00 95.38 591 GLU A C 1
ATOM 4648 O O . GLU A 1 591 ? 13.952 -8.216 2.228 1.00 95.38 591 GLU A O 1
ATOM 4653 N N . PHE A 1 592 ? 13.430 -7.114 0.337 1.00 96.69 592 PHE A N 1
ATOM 4654 C CA . PHE A 1 592 ? 14.116 -5.873 0.694 1.00 96.69 592 PHE A CA 1
ATOM 4655 C C . PHE A 1 592 ? 13.491 -5.190 1.917 1.00 96.69 592 PHE A C 1
ATOM 4657 O O . PHE A 1 592 ? 14.201 -4.892 2.879 1.00 96.69 592 PHE A O 1
ATOM 4664 N N . HIS A 1 593 ? 12.178 -4.928 1.920 1.00 97.50 593 HIS A N 1
ATOM 4665 C CA . HIS A 1 593 ? 11.537 -4.228 3.043 1.00 97.50 593 HIS A CA 1
ATOM 4666 C C . HIS A 1 593 ? 11.048 -5.165 4.146 1.00 97.50 593 HIS A C 1
ATOM 4668 O O . HIS A 1 593 ? 11.165 -4.805 5.316 1.00 97.50 593 HIS A O 1
ATOM 4674 N N . ASN A 1 594 ? 10.595 -6.380 3.824 1.00 98.56 594 ASN A N 1
ATOM 4675 C CA . ASN A 1 594 ? 10.150 -7.346 4.828 1.00 98.56 594 ASN A CA 1
ATOM 4676 C C . ASN A 1 594 ? 11.298 -7.799 5.743 1.00 98.56 594 ASN A C 1
ATOM 4678 O O . ASN A 1 594 ? 11.095 -7.945 6.947 1.00 98.56 594 ASN A O 1
ATOM 4682 N N . SER A 1 595 ? 12.519 -7.971 5.220 1.00 98.50 595 SER A N 1
ATOM 4683 C CA . SER A 1 595 ? 13.669 -8.340 6.060 1.00 98.50 595 SER A CA 1
ATOM 4684 C C . SER A 1 595 ? 14.057 -7.226 7.042 1.00 98.50 595 SER A C 1
ATOM 4686 O O . SER A 1 595 ? 14.362 -7.490 8.205 1.00 98.50 595 SER A O 1
ATOM 4688 N N . ARG A 1 596 ? 13.964 -5.956 6.620 1.00 98.50 596 ARG A N 1
ATOM 4689 C CA . ARG A 1 596 ? 14.143 -4.793 7.508 1.00 98.50 596 ARG A CA 1
ATOM 4690 C C . ARG A 1 596 ? 12.998 -4.670 8.514 1.00 98.50 596 ARG A C 1
ATOM 4692 O O . ARG A 1 596 ? 13.249 -4.317 9.661 1.00 98.50 596 ARG A O 1
ATOM 4699 N N . ALA A 1 597 ? 11.772 -5.002 8.110 1.00 98.44 597 ALA A N 1
ATOM 4700 C CA . ALA A 1 597 ? 10.599 -5.001 8.977 1.00 98.44 597 ALA A CA 1
ATOM 4701 C C . ALA A 1 597 ? 10.744 -5.995 10.136 1.00 98.44 597 ALA A C 1
ATOM 4703 O O . ALA A 1 597 ? 10.572 -5.599 11.287 1.00 98.44 597 ALA A O 1
ATOM 4704 N N . VAL A 1 598 ? 11.156 -7.240 9.861 1.00 98.62 598 VAL A N 1
ATOM 4705 C CA . VAL A 1 598 ? 11.441 -8.237 10.909 1.00 98.62 598 VAL A CA 1
ATOM 4706 C C . VAL A 1 598 ? 12.436 -7.679 11.936 1.00 98.62 598 VAL A C 1
ATOM 4708 O O . VAL A 1 598 ? 12.175 -7.761 13.132 1.00 98.62 598 VAL A O 1
ATOM 4711 N N . ILE A 1 599 ? 13.526 -7.025 11.514 1.00 97.38 599 ILE A N 1
ATOM 4712 C CA . ILE A 1 599 ? 14.451 -6.379 12.469 1.00 97.38 599 ILE A CA 1
ATOM 4713 C C . ILE A 1 599 ? 13.763 -5.259 13.242 1.00 97.38 599 ILE A C 1
ATOM 4715 O O . ILE A 1 599 ? 13.882 -5.218 14.463 1.00 97.38 599 ILE A O 1
ATOM 4719 N N . ASN A 1 600 ? 13.033 -4.377 12.559 1.00 98.19 600 ASN A N 1
ATOM 4720 C CA . ASN A 1 600 ? 12.356 -3.249 13.192 1.00 98.19 600 ASN A CA 1
ATOM 4721 C C . ASN A 1 600 ? 11.375 -3.705 14.291 1.00 98.19 600 ASN A C 1
ATOM 4723 O O . ASN A 1 600 ? 11.262 -3.043 15.318 1.00 98.19 600 ASN A O 1
ATOM 4727 N N . ARG A 1 601 ? 10.730 -4.869 14.122 1.00 97.69 601 ARG A N 1
ATOM 4728 C CA . ARG A 1 601 ? 9.865 -5.492 15.139 1.00 97.69 601 ARG A CA 1
ATOM 4729 C C . ARG A 1 601 ? 10.625 -5.935 16.396 1.00 97.69 601 ARG A C 1
ATOM 4731 O O . ARG A 1 601 ? 10.093 -5.794 17.491 1.00 97.69 601 ARG A O 1
ATOM 4738 N N . TYR A 1 602 ? 11.838 -6.474 16.254 1.00 98.25 602 TYR A N 1
ATOM 4739 C CA . TYR A 1 602 ? 12.594 -7.059 17.374 1.00 98.25 602 TYR A CA 1
ATOM 4740 C C . TYR A 1 602 ? 13.633 -6.125 18.013 1.00 98.25 602 TYR A C 1
ATOM 4742 O O . TYR A 1 602 ? 13.896 -6.248 19.207 1.00 98.25 602 TYR A O 1
ATOM 4750 N N . LEU A 1 603 ? 14.245 -5.229 17.234 1.00 98.00 603 LEU A N 1
ATOM 4751 C CA . LEU A 1 603 ? 15.367 -4.370 17.645 1.00 98.00 603 LEU A CA 1
ATOM 4752 C C . LEU A 1 603 ? 15.113 -2.871 17.390 1.00 98.00 603 LEU A C 1
ATOM 4754 O O . LEU A 1 603 ? 15.913 -2.039 17.815 1.00 98.00 603 LEU A O 1
ATOM 4758 N N . GLY A 1 604 ? 14.004 -2.513 16.736 1.00 97.50 604 GLY A N 1
ATOM 4759 C CA . GLY A 1 604 ? 13.680 -1.133 16.374 1.00 97.50 604 GLY A CA 1
ATOM 4760 C C . GLY A 1 604 ? 14.465 -0.600 15.169 1.00 97.50 604 GLY A C 1
ATOM 4761 O O . GLY A 1 604 ? 15.113 -1.340 14.428 1.00 97.50 604 GLY A O 1
ATOM 4762 N N . TYR A 1 605 ? 14.386 0.717 14.973 1.00 96.12 605 TYR A N 1
ATOM 4763 C CA . TYR A 1 605 ? 14.941 1.407 13.803 1.00 96.12 605 TYR A CA 1
ATOM 4764 C C . TYR A 1 605 ? 16.454 1.664 13.883 1.00 96.12 605 TYR A C 1
ATOM 4766 O O . TYR A 1 605 ? 17.083 1.936 12.859 1.00 96.12 605 TYR A O 1
ATOM 4774 N N . TRP A 1 606 ? 17.037 1.646 15.086 1.00 97.69 606 TRP A N 1
ATOM 4775 C CA . TRP A 1 606 ? 18.436 2.010 15.302 1.00 97.69 606 TRP A CA 1
ATOM 4776 C C . TRP A 1 606 ? 19.363 0.828 15.004 1.00 97.69 606 TRP A C 1
ATOM 4778 O O . TRP A 1 606 ? 19.141 -0.291 15.457 1.00 97.69 606 TRP A O 1
ATOM 4788 N N . ASP A 1 607 ? 20.433 1.080 14.250 1.00 97.62 607 ASP A N 1
ATOM 4789 C CA . ASP A 1 607 ? 21.337 0.037 13.755 1.00 97.62 607 ASP A CA 1
ATOM 4790 C C . ASP A 1 607 ? 22.481 -0.330 14.721 1.00 97.62 607 ASP A C 1
ATOM 4792 O O . ASP A 1 607 ? 23.336 -1.149 14.385 1.00 97.62 607 ASP A O 1
ATOM 4796 N N . GLY A 1 608 ? 22.489 0.254 15.924 1.00 97.50 608 GLY A N 1
ATOM 4797 C CA . GLY A 1 608 ? 23.497 0.028 16.964 1.00 97.50 608 GLY A CA 1
ATOM 4798 C C . GLY A 1 608 ? 24.753 0.901 16.843 1.00 97.50 608 GLY A C 1
ATOM 4799 O O . GLY A 1 608 ? 25.591 0.887 17.746 1.00 97.50 608 GLY A O 1
ATOM 4800 N N . ASN A 1 609 ? 24.901 1.690 15.773 1.00 98.00 609 ASN A N 1
ATOM 4801 C CA . ASN A 1 609 ? 26.016 2.620 15.609 1.00 98.00 609 ASN A CA 1
ATOM 4802 C C . ASN A 1 609 ? 25.702 3.975 16.282 1.00 98.00 609 ASN A C 1
ATOM 4804 O O . ASN A 1 609 ? 24.704 4.609 15.945 1.00 98.00 609 ASN A O 1
ATOM 4808 N N . PRO A 1 610 ? 26.543 4.509 17.188 1.00 97.94 610 PRO A N 1
ATOM 4809 C CA . PRO A 1 610 ? 26.322 5.842 17.756 1.00 97.94 610 PRO A CA 1
ATOM 4810 C C . PRO A 1 610 ? 26.235 6.971 16.713 1.00 97.94 610 PRO A C 1
ATOM 4812 O O . PRO A 1 610 ? 25.562 7.967 16.960 1.00 97.94 610 PRO A O 1
ATOM 4815 N N . ALA A 1 611 ? 26.858 6.815 15.537 1.00 97.75 611 ALA A N 1
ATOM 4816 C CA . ALA A 1 611 ? 26.802 7.802 14.453 1.00 97.75 611 ALA A CA 1
ATOM 4817 C C . ALA A 1 611 ? 25.416 7.931 13.782 1.00 97.75 611 ALA A C 1
ATOM 4819 O O . ALA A 1 611 ? 25.181 8.894 13.058 1.00 97.75 611 ALA A O 1
ATOM 4820 N N . THR A 1 612 ? 24.505 6.979 14.012 1.00 96.88 612 THR A N 1
ATOM 4821 C CA . THR A 1 612 ? 23.144 6.935 13.441 1.00 96.88 612 THR A CA 1
ATOM 4822 C C . THR A 1 612 ? 22.052 7.114 14.503 1.00 96.88 612 THR A C 1
ATOM 4824 O O . THR A 1 612 ? 20.870 7.054 14.176 1.00 96.88 612 THR A O 1
ATOM 4827 N N . LEU A 1 613 ? 22.425 7.325 15.773 1.00 97.25 613 LEU A N 1
ATOM 4828 C CA . LEU A 1 613 ? 21.484 7.422 16.896 1.00 97.25 613 LEU A CA 1
ATOM 4829 C C . LEU A 1 613 ? 20.666 8.724 16.875 1.00 97.25 613 LEU A C 1
ATOM 4831 O O . LEU A 1 613 ? 19.490 8.722 17.225 1.00 97.25 613 LEU A O 1
ATOM 4835 N N . ALA A 1 614 ? 21.299 9.829 16.480 1.00 97.12 614 ALA A N 1
ATOM 4836 C CA . ALA A 1 614 ? 20.686 11.150 16.354 1.00 97.12 614 ALA A CA 1
ATOM 4837 C C . ALA A 1 614 ? 21.312 11.899 15.157 1.00 97.12 614 ALA A C 1
ATOM 4839 O O . ALA A 1 614 ? 22.133 12.798 15.355 1.00 97.12 614 ALA A O 1
ATOM 4840 N N . PRO A 1 615 ? 21.025 11.471 13.913 1.00 95.81 615 PRO A N 1
ATOM 4841 C CA . PRO A 1 615 ? 21.542 12.127 12.718 1.00 95.81 615 PRO A CA 1
ATOM 4842 C C . PRO A 1 615 ? 20.888 13.504 12.522 1.00 95.81 615 PRO A C 1
ATOM 4844 O O . PRO A 1 615 ? 19.760 13.728 12.958 1.00 95.81 615 PRO A O 1
ATOM 4847 N N . LEU A 1 616 ? 21.583 14.401 11.817 1.00 97.81 616 LEU A N 1
ATOM 4848 C CA . LEU A 1 616 ? 20.965 15.600 11.237 1.00 97.81 616 LEU A CA 1
ATOM 4849 C C . LEU A 1 616 ? 19.871 15.202 10.240 1.00 97.81 616 LEU A C 1
ATOM 4851 O O . LEU A 1 616 ? 19.960 14.133 9.620 1.00 97.81 616 LEU A O 1
ATOM 4855 N N . SER A 1 617 ? 18.902 16.087 10.012 1.00 97.31 617 SER A N 1
ATOM 4856 C CA . SER A 1 617 ? 17.927 15.863 8.948 1.00 97.31 617 SER A CA 1
ATOM 4857 C C . SER A 1 617 ? 18.613 15.820 7.565 1.00 97.31 617 SER A C 1
ATOM 4859 O O . SER A 1 617 ? 19.697 16.397 7.368 1.00 97.31 617 SER A O 1
ATOM 4861 N N . PRO A 1 618 ? 18.031 15.119 6.571 1.00 96.19 618 PRO A N 1
ATOM 4862 C CA . PRO A 1 618 ? 18.611 15.027 5.232 1.00 96.19 618 PRO A CA 1
ATOM 4863 C C . PRO A 1 618 ? 18.893 16.394 4.594 1.00 96.19 618 PRO A C 1
ATOM 4865 O O . PRO A 1 618 ? 19.983 16.587 4.059 1.00 96.19 618 PRO A O 1
ATOM 4868 N N . GLU A 1 619 ? 17.966 17.343 4.714 1.00 96.44 619 GLU A N 1
ATOM 4869 C CA . GLU A 1 619 ? 18.054 18.715 4.202 1.00 96.44 619 GLU A CA 1
ATOM 4870 C C . GLU A 1 619 ? 19.134 19.568 4.890 1.00 96.44 619 GLU A C 1
ATOM 4872 O O . GLU A 1 619 ? 19.747 20.415 4.247 1.00 96.44 619 GLU A O 1
ATOM 4877 N N . GLU A 1 620 ? 19.438 19.314 6.167 1.00 97.81 620 GLU A N 1
ATOM 4878 C CA . GLU A 1 620 ? 20.498 20.025 6.897 1.00 97.81 620 GLU A CA 1
ATOM 4879 C C . GLU A 1 620 ? 21.896 19.542 6.490 1.00 97.81 620 GLU A C 1
ATOM 4881 O O . GLU A 1 620 ? 22.845 20.322 6.421 1.00 97.81 620 GLU A O 1
ATOM 4886 N N . SER A 1 621 ? 22.039 18.237 6.235 1.00 97.88 621 SER A N 1
ATOM 4887 C CA . SER A 1 621 ? 23.337 17.606 5.962 1.00 97.88 621 SER A CA 1
ATOM 4888 C C . SER A 1 621 ? 23.703 17.548 4.477 1.00 97.88 621 SER A C 1
ATOM 4890 O O . SER A 1 621 ? 24.886 17.532 4.133 1.00 97.88 621 SER A O 1
ATOM 4892 N N . ALA A 1 622 ? 22.716 17.501 3.579 1.00 98.19 622 ALA A N 1
ATOM 4893 C CA . ALA A 1 622 ? 22.941 17.328 2.147 1.00 98.19 622 ALA A CA 1
ATOM 4894 C C . ALA A 1 622 ? 23.796 18.425 1.475 1.00 98.19 622 ALA A C 1
ATOM 4896 O O . ALA A 1 622 ? 24.678 18.042 0.701 1.00 98.19 622 ALA A O 1
ATOM 4897 N N . PRO A 1 623 ? 23.643 19.736 1.768 1.00 98.38 623 PRO A N 1
ATOM 4898 C CA . PRO A 1 623 ? 24.467 20.778 1.147 1.00 98.38 623 PRO A CA 1
ATOM 4899 C C . PRO A 1 623 ? 25.975 20.594 1.381 1.00 98.38 623 PRO A C 1
ATOM 4901 O O . PRO A 1 623 ? 26.774 20.779 0.462 1.00 98.38 623 PRO A O 1
ATOM 4904 N N . GLU A 1 624 ? 26.377 20.158 2.581 1.00 98.44 624 GLU A N 1
ATOM 4905 C CA . GLU A 1 624 ? 27.787 19.889 2.894 1.00 98.44 624 GLU A CA 1
ATOM 4906 C C . GLU A 1 624 ? 28.301 18.662 2.128 1.00 98.44 624 GLU A C 1
ATOM 4908 O O . GLU A 1 624 ? 29.381 18.704 1.543 1.00 98.44 624 GLU A O 1
ATOM 4913 N N . PHE A 1 625 ? 27.502 17.592 2.024 1.00 98.38 625 PHE A N 1
ATOM 4914 C CA . PHE A 1 625 ? 27.853 16.442 1.183 1.00 98.38 625 PHE A CA 1
ATOM 4915 C C . PHE A 1 625 ? 28.014 16.827 -0.297 1.00 98.38 625 PHE A C 1
ATOM 4917 O O . PHE A 1 625 ? 28.937 16.336 -0.949 1.00 98.38 625 PHE A O 1
ATOM 4924 N N . VAL A 1 626 ? 27.166 17.718 -0.825 1.00 98.62 626 VAL A N 1
ATOM 4925 C CA . VAL A 1 626 ? 27.287 18.234 -2.200 1.00 98.62 626 VAL A CA 1
ATOM 4926 C C . VAL A 1 626 ? 28.582 19.031 -2.377 1.00 98.62 626 VAL A C 1
ATOM 4928 O O . VAL A 1 626 ? 29.323 18.787 -3.331 1.00 98.62 626 VAL A O 1
ATOM 4931 N N . SER A 1 627 ? 28.902 19.917 -1.429 1.00 98.38 627 SER A N 1
ATOM 4932 C CA . SER A 1 627 ? 30.163 20.670 -1.384 1.00 98.38 627 SER A CA 1
ATOM 4933 C C . SER A 1 627 ? 31.386 19.738 -1.386 1.00 98.38 627 SER A C 1
ATOM 4935 O O . SER A 1 627 ? 32.243 19.826 -2.270 1.00 98.38 627 SER A O 1
ATOM 4937 N N . MET A 1 628 ? 31.424 18.765 -0.468 1.00 98.44 628 MET A N 1
ATOM 4938 C CA . MET A 1 628 ? 32.510 17.785 -0.335 1.00 98.44 628 MET A CA 1
ATOM 4939 C C . MET A 1 628 ? 32.707 16.907 -1.582 1.00 98.44 628 MET A C 1
ATOM 4941 O O . MET A 1 628 ? 33.831 16.487 -1.860 1.00 98.44 628 MET A O 1
ATOM 4945 N N . MET A 1 629 ? 31.642 16.627 -2.341 1.00 98.44 629 MET A N 1
ATOM 4946 C CA . MET A 1 629 ? 31.700 15.846 -3.585 1.00 98.44 629 MET A CA 1
ATOM 4947 C C . MET A 1 629 ? 32.088 16.670 -4.828 1.00 98.44 629 MET A C 1
ATOM 4949 O O . MET A 1 629 ? 32.179 16.112 -5.921 1.00 98.44 629 MET A O 1
ATOM 4953 N N . GLY A 1 630 ? 32.364 17.972 -4.681 1.00 98.12 630 GLY A N 1
ATOM 4954 C CA . GLY A 1 630 ? 32.763 18.853 -5.785 1.00 98.12 630 GLY A CA 1
ATOM 4955 C C . GLY A 1 630 ? 31.599 19.547 -6.503 1.00 98.12 630 GLY A C 1
ATOM 4956 O O . GLY A 1 630 ? 31.774 20.017 -7.629 1.00 98.12 630 GLY A O 1
ATOM 4957 N N . GLY A 1 631 ? 30.429 19.626 -5.865 1.00 97.81 631 GLY A N 1
ATOM 4958 C CA . GLY A 1 631 ? 29.236 20.305 -6.374 1.00 97.81 631 GLY A CA 1
ATOM 4959 C C . GLY A 1 631 ? 28.430 19.503 -7.401 1.00 97.81 631 GLY A C 1
ATOM 4960 O O . GLY A 1 631 ? 28.835 18.426 -7.852 1.00 97.81 631 GLY A O 1
ATOM 4961 N N . ALA A 1 632 ? 27.280 20.060 -7.799 1.00 97.12 632 ALA A N 1
ATOM 4962 C CA . ALA A 1 632 ? 26.306 19.424 -8.691 1.00 97.12 632 ALA A CA 1
ATOM 4963 C C . ALA A 1 632 ? 26.925 18.771 -9.938 1.00 97.12 632 ALA A C 1
ATOM 4965 O O . ALA A 1 632 ? 26.674 17.601 -10.210 1.00 97.12 632 ALA A O 1
ATOM 4966 N N . ASN A 1 633 ? 27.786 19.488 -10.668 1.00 95.31 633 ASN A N 1
ATOM 4967 C CA . ASN A 1 633 ? 28.379 19.000 -11.920 1.00 95.31 633 ASN A CA 1
ATOM 4968 C C . ASN A 1 633 ? 29.225 17.727 -11.738 1.00 95.31 633 ASN A C 1
ATOM 4970 O O . ASN A 1 633 ? 29.218 16.853 -12.606 1.00 95.31 633 ASN A O 1
ATOM 4974 N N . ALA A 1 634 ? 29.949 17.606 -10.620 1.00 98.06 634 ALA A N 1
ATOM 4975 C CA . ALA A 1 634 ? 30.751 16.422 -10.320 1.00 98.06 634 ALA A CA 1
ATOM 4976 C C . ALA A 1 634 ? 29.861 15.217 -9.973 1.00 98.06 634 ALA A C 1
ATOM 4978 O O . ALA A 1 634 ? 30.093 14.113 -10.474 1.00 98.06 634 ALA A O 1
ATOM 4979 N N . ILE A 1 635 ? 28.804 15.448 -9.185 1.00 98.56 635 ILE A N 1
ATOM 4980 C CA . ILE A 1 635 ? 27.811 14.426 -8.829 1.00 98.56 635 ILE A CA 1
ATOM 4981 C C . ILE A 1 635 ? 27.051 13.946 -10.067 1.00 98.56 635 ILE A C 1
ATOM 4983 O O . ILE A 1 635 ? 26.950 12.738 -10.272 1.00 98.56 635 ILE A O 1
ATOM 4987 N N . MET A 1 636 ? 26.564 14.861 -10.909 1.00 97.00 636 MET A N 1
ATOM 4988 C CA . MET A 1 636 ? 25.839 14.538 -12.143 1.00 97.00 636 MET A CA 1
ATOM 4989 C C . MET A 1 636 ? 26.694 13.665 -13.061 1.00 97.00 636 MET A C 1
ATOM 4991 O O . MET A 1 636 ? 26.312 12.532 -13.343 1.00 97.00 636 MET A O 1
ATOM 4995 N N . LYS A 1 637 ? 27.917 14.112 -13.392 1.00 94.31 637 LYS A N 1
ATOM 4996 C CA . LYS A 1 637 ? 28.853 13.328 -14.212 1.00 94.31 637 LYS A CA 1
ATOM 4997 C C . LYS A 1 637 ? 29.094 11.929 -13.634 1.00 94.31 637 LYS A C 1
ATOM 4999 O O . LYS A 1 637 ? 29.065 10.943 -14.368 1.00 94.31 637 LYS A O 1
ATOM 5004 N N . ARG A 1 638 ? 29.345 11.819 -12.323 1.00 97.88 638 ARG A N 1
ATOM 5005 C CA . ARG A 1 638 ? 29.588 10.513 -11.695 1.00 97.88 638 ARG A CA 1
ATOM 5006 C C . ARG A 1 638 ? 28.340 9.627 -11.707 1.00 97.88 638 ARG A C 1
ATOM 5008 O O . ARG A 1 638 ? 28.456 8.412 -11.845 1.00 97.88 638 ARG A O 1
ATOM 5015 N N . SER A 1 639 ? 27.161 10.223 -11.583 1.00 95.94 639 SER A N 1
ATOM 5016 C CA . SER A 1 639 ? 25.884 9.514 -11.650 1.00 95.94 639 SER A CA 1
ATOM 5017 C C . SER A 1 639 ? 25.610 8.992 -13.060 1.00 95.94 639 SER A C 1
ATOM 5019 O O . SER A 1 639 ? 25.153 7.862 -13.196 1.00 95.94 639 SER A O 1
ATOM 5021 N N . ASP A 1 640 ? 25.988 9.735 -14.103 1.00 90.12 640 ASP A N 1
ATOM 5022 C CA . ASP A 1 640 ? 25.902 9.281 -15.496 1.00 90.12 640 ASP A CA 1
ATOM 5023 C C . ASP A 1 640 ? 26.827 8.093 -15.783 1.00 90.12 640 ASP A C 1
ATOM 5025 O O . ASP A 1 640 ? 26.395 7.106 -16.380 1.00 90.12 640 ASP A O 1
ATOM 5029 N N . GLU A 1 641 ? 28.069 8.131 -15.287 1.00 94.31 641 GLU A N 1
ATOM 5030 C CA . GLU A 1 641 ? 28.990 6.987 -15.353 1.00 94.31 641 GLU A CA 1
ATOM 5031 C C . GLU A 1 641 ? 28.395 5.738 -14.676 1.00 94.31 641 GLU A C 1
ATOM 5033 O O . GLU A 1 641 ? 28.525 4.630 -15.197 1.00 94.31 641 GLU A O 1
ATOM 5038 N N . LEU A 1 642 ? 27.737 5.905 -13.523 1.00 96.94 642 LEU A N 1
ATOM 5039 C CA . LEU A 1 642 ? 27.091 4.813 -12.789 1.00 96.94 642 LEU A CA 1
ATOM 5040 C C . LEU A 1 642 ? 25.845 4.285 -13.511 1.00 96.94 642 LEU A C 1
ATOM 5042 O O . LEU A 1 642 ? 25.673 3.071 -13.596 1.00 96.94 642 LEU A O 1
ATOM 5046 N N . VAL A 1 643 ? 25.010 5.162 -14.072 1.00 91.19 643 VAL A N 1
ATOM 5047 C CA . VAL A 1 643 ? 23.834 4.783 -14.873 1.00 91.19 643 VAL A CA 1
ATOM 5048 C C . VAL A 1 643 ? 24.242 3.996 -16.117 1.00 91.19 643 VAL A C 1
ATOM 5050 O O . VAL A 1 643 ? 23.656 2.948 -16.380 1.00 91.19 643 VAL A O 1
ATOM 5053 N N . ALA A 1 644 ? 25.291 4.424 -16.826 1.00 86.88 644 ALA A N 1
ATOM 5054 C CA . ALA A 1 644 ? 25.836 3.696 -17.975 1.00 86.88 644 ALA A CA 1
ATOM 5055 C C . ALA A 1 644 ? 26.385 2.300 -17.603 1.00 86.88 644 ALA A C 1
ATOM 5057 O O . ALA A 1 644 ? 26.428 1.400 -18.439 1.00 86.88 644 ALA A O 1
ATOM 5058 N N . GLN A 1 645 ? 26.782 2.099 -16.342 1.00 91.44 645 GLN A N 1
ATOM 5059 C CA . GLN A 1 645 ? 27.222 0.805 -15.803 1.00 91.44 645 GLN A CA 1
ATOM 5060 C C . GLN A 1 645 ? 26.070 -0.062 -15.262 1.00 91.44 645 GLN A C 1
ATOM 5062 O O . GLN A 1 645 ? 26.309 -1.209 -14.891 1.00 91.44 645 GLN A O 1
ATOM 5067 N N . GLY A 1 646 ? 24.841 0.459 -15.182 1.00 91.56 646 GLY A N 1
ATOM 5068 C CA . GLY A 1 646 ? 23.715 -0.208 -14.519 1.00 91.56 646 GLY A CA 1
ATOM 5069 C C . GLY A 1 646 ? 23.705 -0.094 -12.986 1.00 91.56 646 GLY A C 1
ATOM 5070 O O . GLY A 1 646 ? 22.923 -0.764 -12.318 1.00 91.56 646 GLY A O 1
ATOM 5071 N N . ASN A 1 647 ? 24.553 0.754 -12.398 1.00 97.69 647 ASN A N 1
ATOM 5072 C CA . ASN A 1 647 ? 24.727 0.903 -10.948 1.00 97.69 647 ASN A CA 1
ATOM 5073 C C . ASN A 1 647 ? 23.677 1.847 -10.319 1.00 97.69 647 ASN A C 1
ATOM 5075 O O . ASN A 1 647 ? 24.012 2.774 -9.574 1.00 97.69 647 ASN A O 1
ATOM 5079 N N . TYR A 1 648 ? 22.394 1.608 -10.610 1.00 98.25 648 TYR A N 1
ATOM 5080 C CA . TYR A 1 648 ? 21.273 2.498 -10.272 1.00 98.25 648 TYR A CA 1
ATOM 5081 C C . TYR A 1 648 ? 21.160 2.823 -8.783 1.00 98.25 648 TYR A C 1
ATOM 5083 O O . TYR A 1 648 ? 21.004 3.987 -8.427 1.00 98.25 648 TYR A O 1
ATOM 5091 N N . ARG A 1 649 ? 21.309 1.831 -7.896 1.00 97.62 649 ARG A N 1
ATOM 5092 C CA . ARG A 1 649 ? 21.210 2.045 -6.440 1.00 97.62 649 ARG A CA 1
ATOM 5093 C C . ARG A 1 649 ? 22.271 3.018 -5.905 1.00 97.62 649 ARG A C 1
ATOM 5095 O O . ARG A 1 649 ? 21.969 3.787 -5.002 1.00 97.62 649 ARG A O 1
ATOM 5102 N N . LEU A 1 650 ? 23.474 3.040 -6.486 1.00 98.25 650 LEU A N 1
ATOM 5103 C CA . LEU A 1 650 ? 24.523 3.985 -6.086 1.00 98.25 650 LEU A CA 1
ATOM 5104 C C . LEU A 1 650 ? 24.329 5.365 -6.733 1.00 98.25 650 LEU A C 1
ATOM 5106 O O . LEU A 1 650 ? 24.539 6.379 -6.074 1.00 98.25 650 LEU A O 1
ATOM 5110 N N . ALA A 1 651 ? 23.880 5.422 -7.993 1.00 98.50 651 ALA A N 1
ATOM 5111 C CA . ALA A 1 651 ? 23.497 6.687 -8.626 1.00 98.50 651 ALA A CA 1
ATOM 5112 C C . ALA A 1 651 ? 22.362 7.378 -7.844 1.00 98.50 651 ALA A C 1
ATOM 5114 O O . ALA A 1 651 ? 22.429 8.577 -7.590 1.00 98.50 651 ALA A O 1
ATOM 5115 N N . MET A 1 652 ? 21.373 6.604 -7.386 1.00 98.44 652 MET A N 1
ATOM 5116 C CA . MET A 1 652 ? 20.276 7.049 -6.524 1.00 98.44 652 MET A CA 1
ATOM 5117 C C . MET A 1 652 ? 20.783 7.706 -5.236 1.00 98.44 652 MET A C 1
ATOM 5119 O O . MET A 1 652 ? 20.324 8.793 -4.901 1.00 98.44 652 MET A O 1
ATOM 5123 N N . GLU A 1 653 ? 21.724 7.088 -4.515 1.00 98.00 653 GLU A N 1
ATOM 5124 C CA . GLU A 1 653 ? 22.260 7.655 -3.268 1.00 98.00 653 GLU A CA 1
ATOM 5125 C C . GLU A 1 653 ? 22.950 9.012 -3.489 1.00 98.00 653 GLU A C 1
ATOM 5127 O O . GLU A 1 653 ? 22.717 9.953 -2.725 1.00 98.00 653 GLU A O 1
ATOM 5132 N N . LEU A 1 654 ? 23.747 9.138 -4.557 1.00 98.25 654 LEU A N 1
ATOM 5133 C CA . LEU A 1 654 ? 24.444 10.382 -4.902 1.00 98.25 654 LEU A CA 1
ATOM 5134 C C . LEU A 1 654 ? 23.472 11.482 -5.359 1.00 98.25 654 LEU A C 1
ATOM 5136 O O . LEU A 1 654 ? 23.524 12.607 -4.858 1.00 98.25 654 LEU A O 1
ATOM 5140 N N . LEU A 1 655 ? 22.559 11.156 -6.276 1.00 98.62 655 LEU A N 1
ATOM 5141 C CA . LEU A 1 655 ? 21.564 12.094 -6.800 1.00 98.62 655 LEU A CA 1
ATOM 5142 C C . LEU A 1 655 ? 20.565 12.528 -5.726 1.00 98.62 655 LEU A C 1
ATOM 5144 O O . LEU A 1 655 ? 20.193 13.695 -5.690 1.00 98.62 655 LEU A O 1
ATOM 5148 N N . ASN A 1 656 ? 20.177 11.641 -4.806 1.00 98.44 656 ASN A N 1
ATOM 5149 C CA . ASN A 1 656 ? 19.318 12.001 -3.680 1.00 98.44 656 ASN A CA 1
ATOM 5150 C C . ASN A 1 656 ? 19.992 13.032 -2.760 1.00 98.44 656 ASN A C 1
ATOM 5152 O O . ASN A 1 656 ? 19.343 13.984 -2.332 1.00 98.44 656 ASN A O 1
ATOM 5156 N N . LYS A 1 657 ? 21.304 12.911 -2.499 1.00 98.38 657 LYS A N 1
ATOM 5157 C CA . LYS A 1 657 ? 22.047 13.958 -1.773 1.00 98.38 657 LYS A CA 1
ATOM 5158 C C . LYS A 1 657 ? 22.067 15.282 -2.537 1.00 98.38 657 LYS A C 1
ATOM 5160 O O . LYS A 1 657 ? 21.907 16.322 -1.908 1.00 98.38 657 LYS A O 1
ATOM 5165 N N . LEU A 1 658 ? 22.187 15.261 -3.864 1.00 98.56 658 LEU A N 1
ATOM 5166 C CA . LEU A 1 658 ? 22.089 16.482 -4.666 1.00 98.56 658 LEU A CA 1
ATOM 5167 C C . LEU A 1 658 ? 20.682 17.100 -4.630 1.00 98.56 658 LEU A C 1
ATOM 5169 O O . LEU A 1 658 ? 20.565 18.300 -4.432 1.00 98.56 658 LEU A O 1
ATOM 5173 N N . VAL A 1 659 ? 19.620 16.299 -4.737 1.00 98.50 659 VAL A N 1
ATOM 5174 C CA . VAL A 1 659 ? 18.226 16.780 -4.703 1.00 98.50 659 VAL A CA 1
ATOM 5175 C C . VAL A 1 659 ? 17.837 17.348 -3.330 1.00 98.50 659 VAL A C 1
ATOM 5177 O O . VAL A 1 659 ? 17.152 18.364 -3.277 1.00 98.50 659 VAL A O 1
ATOM 5180 N N . TYR A 1 660 ? 18.323 16.783 -2.219 1.00 98.38 660 TYR A N 1
ATOM 5181 C CA . TYR A 1 660 ? 18.154 17.403 -0.894 1.00 98.38 660 TYR A CA 1
ATOM 5182 C C . TYR A 1 660 ? 19.009 18.666 -0.696 1.00 98.38 660 TYR A C 1
ATOM 5184 O O . TYR A 1 660 ? 18.582 19.575 0.010 1.00 98.38 660 TYR A O 1
ATOM 5192 N N . GLY A 1 661 ? 20.210 18.735 -1.284 1.00 98.12 661 GLY A N 1
ATOM 5193 C CA . GLY A 1 661 ? 21.093 19.902 -1.167 1.00 98.12 661 GLY A CA 1
ATOM 5194 C C . GLY A 1 661 ? 20.701 21.073 -2.076 1.00 98.12 661 GLY A C 1
ATOM 5195 O O . GLY A 1 661 ? 20.928 22.229 -1.730 1.00 98.12 661 GLY A O 1
ATOM 5196 N N . GLU A 1 662 ? 20.096 20.777 -3.226 1.00 97.50 662 GLU A N 1
ATOM 5197 C CA . GLU A 1 662 ? 19.684 21.727 -4.260 1.00 97.50 662 GLU A CA 1
ATOM 5198 C C . GLU A 1 662 ? 18.272 21.374 -4.794 1.00 97.50 662 GLU A C 1
ATOM 5200 O O . GLU A 1 662 ? 18.132 20.963 -5.947 1.00 97.50 662 GLU A O 1
ATOM 5205 N N . PRO A 1 663 ? 17.187 21.537 -4.011 1.00 95.81 663 PRO A N 1
ATOM 5206 C CA . PRO A 1 663 ? 15.839 21.093 -4.409 1.00 95.81 663 PRO A CA 1
ATOM 5207 C C . PRO A 1 663 ? 15.275 21.791 -5.660 1.00 95.81 663 PRO A C 1
ATOM 5209 O O . PRO A 1 663 ? 14.430 21.237 -6.362 1.00 95.81 663 PRO A O 1
ATOM 5212 N N . GLY A 1 664 ? 15.777 22.986 -5.992 1.00 89.88 664 GLY A N 1
ATOM 5213 C CA . GLY A 1 664 ? 15.466 23.684 -7.246 1.00 89.88 664 GLY A CA 1
ATOM 5214 C C . GLY A 1 664 ? 16.206 23.148 -8.484 1.00 89.88 664 GLY A C 1
ATOM 5215 O O . GLY A 1 664 ? 15.942 23.607 -9.594 1.00 89.88 664 GLY A O 1
ATOM 5216 N N . ASN A 1 665 ? 17.136 22.198 -8.335 1.00 88.31 665 ASN A N 1
ATOM 5217 C CA . ASN A 1 665 ? 17.936 21.670 -9.438 1.00 88.31 665 ASN A CA 1
ATOM 5218 C C . ASN A 1 665 ? 17.125 20.653 -10.260 1.00 88.31 665 ASN A C 1
ATOM 5220 O O . ASN A 1 665 ? 17.160 19.441 -10.030 1.00 88.31 665 ASN A O 1
ATOM 5224 N N . GLN A 1 666 ? 16.385 21.156 -11.253 1.00 85.81 666 GLN A N 1
ATOM 5225 C CA . GLN A 1 666 ? 15.531 20.323 -12.102 1.00 85.81 666 GLN A CA 1
ATOM 5226 C C . GLN A 1 666 ? 16.319 19.260 -12.887 1.00 85.81 666 GLN A C 1
ATOM 5228 O O . GLN A 1 666 ? 15.781 18.184 -13.140 1.00 85.81 666 GLN A O 1
ATOM 5233 N N . ALA A 1 667 ? 17.589 19.505 -13.233 1.00 82.06 667 ALA A N 1
ATOM 5234 C CA . ALA A 1 667 ? 18.435 18.508 -13.893 1.00 82.06 667 ALA A CA 1
ATOM 5235 C C . ALA A 1 667 ? 18.732 17.315 -12.966 1.00 82.06 667 ALA A C 1
ATOM 5237 O O . ALA A 1 667 ? 18.557 16.166 -13.371 1.00 82.06 667 ALA A O 1
ATOM 5238 N N . ALA A 1 668 ? 19.087 17.578 -11.703 1.00 90.50 668 ALA A N 1
ATOM 5239 C CA . ALA A 1 668 ? 19.290 16.544 -10.690 1.00 90.50 668 ALA A CA 1
ATOM 5240 C C . ALA A 1 668 ? 18.003 15.761 -10.387 1.00 90.50 668 ALA A C 1
ATOM 5242 O O . ALA A 1 668 ? 18.033 14.530 -10.359 1.00 90.50 668 ALA A O 1
ATOM 5243 N N . LYS A 1 669 ? 16.861 16.451 -10.232 1.00 92.56 669 LYS A N 1
ATOM 5244 C CA . LYS A 1 669 ? 15.552 15.803 -10.027 1.00 92.56 669 LYS A CA 1
ATOM 5245 C C . LYS A 1 669 ? 15.161 14.911 -11.205 1.00 92.56 669 LYS A C 1
ATOM 5247 O O . LYS A 1 669 ? 14.779 13.762 -10.997 1.00 92.56 669 LYS A O 1
ATOM 5252 N N . SER A 1 670 ? 15.319 15.405 -12.434 1.00 85.81 670 SER A N 1
ATOM 5253 C CA . SER A 1 670 ? 15.018 14.638 -13.649 1.00 85.81 670 SER A CA 1
ATOM 5254 C C . SER A 1 670 ? 15.922 13.410 -13.758 1.00 85.81 670 SER A C 1
ATOM 5256 O O . SER A 1 670 ? 15.443 12.322 -14.057 1.00 85.81 670 SER A O 1
ATOM 5258 N N . ARG A 1 671 ? 17.209 13.544 -13.417 1.00 91.88 671 ARG A N 1
ATOM 5259 C CA . ARG A 1 671 ? 18.151 12.425 -13.456 1.00 91.88 671 ARG A CA 1
ATOM 5260 C C . ARG A 1 671 ? 17.910 11.383 -12.362 1.00 91.88 671 ARG A C 1
ATOM 5262 O O . ARG A 1 671 ? 18.071 10.190 -12.609 1.00 91.88 671 ARG A O 1
ATOM 5269 N N . LEU A 1 672 ? 17.484 11.808 -11.172 1.00 97.81 672 LEU A N 1
ATOM 5270 C CA . LEU A 1 672 ? 17.032 10.897 -10.119 1.00 97.81 672 LEU A CA 1
ATOM 5271 C C . LEU A 1 672 ? 15.754 10.153 -10.539 1.00 97.81 672 LEU A C 1
ATOM 5273 O O . LEU A 1 672 ? 15.637 8.960 -10.268 1.00 97.81 672 LEU A O 1
ATOM 5277 N N . ALA A 1 673 ? 14.844 10.819 -11.257 1.00 95.19 673 ALA A N 1
ATOM 5278 C CA . ALA A 1 673 ? 13.659 10.187 -11.829 1.00 95.19 673 ALA A CA 1
ATOM 5279 C C . ALA A 1 673 ? 14.014 9.085 -12.847 1.00 95.19 673 ALA A C 1
ATOM 5281 O O . ALA A 1 673 ? 13.460 7.994 -12.747 1.00 95.19 673 ALA A O 1
ATOM 5282 N N . ASP A 1 674 ? 14.990 9.302 -13.742 1.00 91.94 674 ASP A N 1
ATOM 5283 C CA . ASP A 1 674 ? 15.470 8.253 -14.666 1.00 91.94 674 ASP A CA 1
ATOM 5284 C C . ASP A 1 674 ? 15.986 7.012 -13.912 1.00 91.94 674 ASP A C 1
ATOM 5286 O O . ASP A 1 674 ? 15.746 5.868 -14.303 1.00 91.94 674 ASP A O 1
ATOM 5290 N N . VAL A 1 675 ? 16.727 7.236 -12.820 1.00 98.00 675 VAL A N 1
ATOM 5291 C CA . VAL A 1 675 ? 17.280 6.166 -11.978 1.00 98.00 675 VAL A CA 1
ATOM 5292 C C . VAL A 1 675 ? 16.167 5.410 -11.260 1.00 98.00 675 VAL A C 1
ATOM 5294 O O . VAL A 1 675 ? 16.192 4.179 -11.218 1.00 98.00 675 VAL A O 1
ATOM 5297 N N . PHE A 1 676 ? 15.180 6.127 -10.723 1.00 98.38 676 PHE A N 1
ATOM 5298 C CA . PHE A 1 676 ? 13.990 5.527 -10.134 1.00 98.38 676 PHE A CA 1
ATOM 5299 C C . PHE A 1 676 ? 13.181 4.724 -11.164 1.00 98.38 676 PHE A C 1
ATOM 5301 O O . PHE A 1 676 ? 12.739 3.629 -10.835 1.00 98.38 676 PHE A O 1
ATOM 5308 N N . GLU A 1 677 ? 13.046 5.169 -12.414 1.00 96.44 677 GLU A N 1
ATOM 5309 C CA . GLU A 1 677 ? 12.372 4.375 -13.452 1.00 96.44 677 GLU A CA 1
ATOM 5310 C C . GLU A 1 677 ? 13.081 3.057 -13.748 1.00 96.44 677 GLU A C 1
ATOM 5312 O O . GLU A 1 677 ? 12.431 2.014 -13.734 1.00 96.44 677 GLU A O 1
ATOM 5317 N N . GLN A 1 678 ? 14.406 3.057 -13.925 1.00 97.38 678 GLN A N 1
ATOM 5318 C CA . GLN A 1 678 ? 15.139 1.802 -14.140 1.00 97.38 678 GLN A CA 1
ATOM 5319 C C . GLN A 1 678 ? 15.006 0.851 -12.940 1.00 97.38 678 GLN A C 1
ATOM 5321 O O . GLN A 1 678 ? 14.812 -0.347 -13.132 1.00 97.38 678 GLN A O 1
ATOM 5326 N N . LEU A 1 679 ? 15.019 1.374 -11.709 1.00 98.25 679 LEU A N 1
ATOM 5327 C CA . LEU A 1 679 ? 14.730 0.585 -10.506 1.00 98.25 679 LEU A CA 1
ATOM 5328 C C . LEU A 1 679 ? 13.287 0.042 -10.505 1.00 98.25 679 LEU A C 1
ATOM 5330 O O . LEU A 1 679 ? 13.073 -1.137 -10.234 1.00 98.25 679 LEU A O 1
ATOM 5334 N N . GLY A 1 680 ? 12.296 0.863 -10.858 1.00 98.00 680 GLY A N 1
ATOM 5335 C CA . GLY A 1 680 ? 10.891 0.458 -10.958 1.00 98.00 680 GLY A CA 1
ATOM 5336 C C . GLY A 1 680 ? 10.609 -0.549 -12.081 1.00 98.00 680 GLY A C 1
ATOM 5337 O O . GLY A 1 680 ? 9.658 -1.328 -11.995 1.00 98.00 680 GLY A O 1
ATOM 5338 N N . TYR A 1 681 ? 11.446 -0.580 -13.118 1.00 98.19 681 TYR A N 1
ATOM 5339 C CA . TYR A 1 681 ? 11.405 -1.609 -14.156 1.00 98.19 681 TYR A CA 1
ATOM 5340 C C . TYR A 1 681 ? 12.009 -2.932 -13.659 1.00 98.19 681 TYR A C 1
ATOM 5342 O O . TYR A 1 681 ? 11.458 -3.983 -13.970 1.00 98.19 681 TYR A O 1
ATOM 5350 N N . GLN A 1 682 ? 13.067 -2.877 -12.838 1.00 98.00 682 GLN A N 1
ATOM 5351 C CA . GLN A 1 682 ? 13.809 -4.041 -12.329 1.00 98.00 682 GLN A CA 1
ATOM 5352 C C . GLN A 1 682 ? 13.174 -4.777 -11.139 1.00 98.00 682 GLN A C 1
ATOM 5354 O O . GLN A 1 682 ? 13.493 -5.948 -10.931 1.00 98.00 682 GLN A O 1
ATOM 5359 N N . TYR A 1 683 ? 12.338 -4.133 -10.317 1.00 97.56 683 TYR A N 1
ATOM 5360 C CA . TYR A 1 683 ? 11.803 -4.771 -9.105 1.00 97.56 683 TYR A CA 1
ATOM 5361 C C . TYR A 1 683 ? 10.571 -5.658 -9.365 1.00 97.56 683 TYR A C 1
ATOM 5363 O O . TYR A 1 683 ? 9.626 -5.266 -10.046 1.00 97.56 683 TYR A O 1
ATOM 5371 N N . GLU A 1 684 ? 10.568 -6.852 -8.755 1.00 98.19 684 GLU A N 1
ATOM 5372 C CA . GLU A 1 684 ? 9.452 -7.815 -8.792 1.00 98.19 684 GLU A CA 1
ATOM 5373 C C . GLU A 1 684 ? 8.215 -7.329 -8.022 1.00 98.19 684 GLU A C 1
ATOM 5375 O O . GLU A 1 684 ? 7.084 -7.602 -8.423 1.00 98.19 684 GLU A O 1
ATOM 5380 N N . SER A 1 685 ? 8.435 -6.602 -6.925 1.00 98.56 685 SER A N 1
ATOM 5381 C CA . SER A 1 685 ? 7.374 -6.118 -6.045 1.00 98.56 685 SER A CA 1
ATOM 5382 C C . SER A 1 685 ? 6.635 -4.928 -6.658 1.00 98.56 685 SER A C 1
ATOM 5384 O O . SER A 1 685 ? 7.249 -3.900 -6.962 1.00 98.56 685 SER A O 1
ATOM 5386 N N . THR A 1 686 ? 5.307 -5.022 -6.770 1.00 98.19 686 THR A N 1
ATOM 5387 C CA . THR A 1 686 ? 4.443 -3.917 -7.223 1.00 98.19 686 THR A CA 1
ATOM 5388 C C . THR A 1 686 ? 4.574 -2.707 -6.311 1.00 98.19 686 THR A C 1
ATOM 5390 O O . THR A 1 686 ? 4.713 -1.588 -6.801 1.00 98.19 686 THR A O 1
ATOM 5393 N N . SER A 1 687 ? 4.638 -2.935 -4.997 1.00 96.69 687 SER A N 1
ATOM 5394 C CA . SER A 1 687 ? 4.862 -1.903 -3.985 1.00 96.69 687 SER A CA 1
ATOM 5395 C C . SER A 1 687 ? 6.150 -1.119 -4.257 1.00 96.69 687 SER A C 1
ATOM 5397 O O . SER A 1 687 ? 6.141 0.110 -4.207 1.00 96.69 687 SER A O 1
ATOM 5399 N N . MET A 1 688 ? 7.253 -1.802 -4.594 1.00 97.94 688 MET A N 1
ATOM 5400 C CA . MET A 1 688 ? 8.518 -1.136 -4.928 1.00 97.94 688 MET A CA 1
ATOM 5401 C C . MET A 1 688 ? 8.457 -0.433 -6.286 1.00 97.94 688 MET A C 1
ATOM 5403 O O . MET A 1 688 ? 8.821 0.740 -6.368 1.00 97.94 688 MET A O 1
ATOM 5407 N N . ARG A 1 689 ? 7.959 -1.109 -7.333 1.00 98.50 689 ARG A N 1
ATOM 5408 C CA . ARG A 1 689 ? 7.779 -0.523 -8.671 1.00 98.50 689 ARG A CA 1
ATOM 5409 C C . ARG A 1 689 ? 7.012 0.793 -8.598 1.00 98.50 689 ARG A C 1
ATOM 5411 O O . ARG A 1 689 ? 7.497 1.820 -9.067 1.00 98.50 689 ARG A O 1
ATOM 5418 N N . ASN A 1 690 ? 5.832 0.763 -7.992 1.00 98.31 690 ASN A N 1
ATOM 5419 C CA . ASN A 1 690 ? 4.925 1.898 -7.950 1.00 98.31 690 ASN A CA 1
ATOM 5420 C C . ASN A 1 690 ? 5.500 3.054 -7.118 1.00 98.31 690 ASN A C 1
ATOM 5422 O O . ASN A 1 690 ? 5.384 4.205 -7.538 1.00 98.31 690 ASN A O 1
ATOM 5426 N N . VAL A 1 691 ? 6.189 2.767 -6.002 1.00 98.19 691 VAL A N 1
ATOM 5427 C CA . VAL A 1 691 ? 6.900 3.781 -5.199 1.00 98.19 691 VAL A CA 1
ATOM 5428 C C . VAL A 1 691 ? 7.953 4.507 -6.033 1.00 98.19 691 VAL A C 1
ATOM 5430 O O . VAL A 1 691 ? 7.969 5.737 -6.042 1.00 98.19 691 VAL A O 1
ATOM 5433 N N . PHE A 1 692 ? 8.803 3.775 -6.757 1.00 98.50 692 PHE A N 1
ATOM 5434 C CA . PHE A 1 692 ? 9.848 4.387 -7.578 1.00 98.50 692 PHE A CA 1
ATOM 5435 C C . PHE A 1 692 ? 9.278 5.168 -8.769 1.00 98.50 692 PHE A C 1
ATOM 5437 O O . PHE A 1 692 ? 9.671 6.312 -8.990 1.00 98.50 692 PHE A O 1
ATOM 5444 N N . LEU A 1 693 ? 8.315 4.601 -9.500 1.00 97.00 693 LEU A N 1
ATOM 5445 C CA . LEU A 1 693 ? 7.700 5.277 -10.646 1.00 97.00 693 LEU A CA 1
ATOM 5446 C C . LEU A 1 693 ? 6.902 6.524 -10.227 1.00 97.00 693 LEU A C 1
ATOM 5448 O O . LEU A 1 693 ? 6.985 7.551 -10.897 1.00 97.00 693 LEU A O 1
ATOM 5452 N N . THR A 1 694 ? 6.198 6.486 -9.089 1.00 95.62 694 THR A N 1
ATOM 5453 C CA . THR A 1 694 ? 5.497 7.668 -8.552 1.00 95.62 694 THR A CA 1
ATOM 5454 C C . THR A 1 694 ? 6.492 8.747 -8.121 1.00 95.62 694 THR A C 1
ATOM 5456 O O . THR A 1 694 ? 6.312 9.916 -8.453 1.00 95.62 694 THR A O 1
ATOM 5459 N N . ALA A 1 695 ? 7.595 8.369 -7.463 1.00 97.12 695 ALA A N 1
ATOM 5460 C CA . ALA A 1 695 ? 8.663 9.307 -7.121 1.00 97.12 695 ALA A CA 1
ATOM 5461 C C . ALA A 1 695 ? 9.282 9.965 -8.369 1.00 97.12 695 ALA A C 1
ATOM 5463 O O . ALA A 1 695 ? 9.544 11.167 -8.364 1.00 97.12 695 ALA A O 1
ATOM 5464 N N . ALA A 1 696 ? 9.486 9.198 -9.445 1.00 94.25 696 ALA A N 1
ATOM 5465 C CA . ALA A 1 696 ? 9.980 9.709 -10.721 1.00 94.25 696 ALA A CA 1
ATOM 5466 C C . ALA A 1 696 ? 9.001 10.707 -11.368 1.00 94.25 696 ALA A C 1
ATOM 5468 O O . ALA A 1 696 ? 9.425 11.752 -11.865 1.00 94.25 696 ALA A O 1
ATOM 5469 N N . GLN A 1 697 ? 7.697 10.415 -11.319 1.00 86.81 697 GLN A N 1
ATOM 5470 C CA . GLN A 1 697 ? 6.643 11.310 -11.799 1.00 86.81 697 GLN A CA 1
ATOM 5471 C C . GLN A 1 697 ? 6.647 12.642 -11.030 1.00 86.81 697 GLN A C 1
ATOM 5473 O O . GLN A 1 697 ? 6.692 13.701 -11.653 1.00 86.81 697 GLN A O 1
ATOM 5478 N N . GLU A 1 698 ? 6.679 12.610 -9.695 1.00 90.31 698 GLU A N 1
ATOM 5479 C CA . GLU A 1 698 ? 6.647 13.836 -8.882 1.00 90.31 698 GLU A CA 1
ATOM 5480 C C . GLU A 1 698 ? 7.938 14.665 -8.975 1.00 90.31 698 GLU A C 1
ATOM 5482 O O . GLU A 1 698 ? 7.881 15.892 -8.998 1.00 90.31 698 GLU A O 1
ATOM 5487 N N . LEU A 1 699 ? 9.110 14.035 -9.113 1.00 86.94 699 LEU A N 1
ATOM 5488 C CA . LEU A 1 699 ? 10.374 14.753 -9.344 1.00 86.94 699 LEU A CA 1
ATOM 5489 C C . LEU A 1 699 ? 10.383 15.546 -10.664 1.00 86.94 699 LEU A C 1
ATOM 5491 O O . LEU A 1 699 ? 11.019 16.606 -10.745 1.00 86.94 699 LEU A O 1
ATOM 5495 N N . ARG A 1 700 ? 9.685 15.041 -11.690 1.00 80.69 700 ARG A N 1
ATOM 5496 C CA . ARG A 1 700 ? 9.583 15.668 -13.016 1.00 80.69 700 ARG A CA 1
ATOM 5497 C C . ARG A 1 700 ? 8.468 16.707 -13.110 1.00 80.69 700 ARG A C 1
ATOM 5499 O O . ARG A 1 700 ? 8.710 17.770 -13.674 1.00 80.69 700 ARG A O 1
ATOM 5506 N N . TYR A 1 701 ? 7.285 16.412 -12.571 1.00 76.88 701 TYR A N 1
ATOM 5507 C CA . TYR A 1 701 ? 6.056 17.181 -12.833 1.00 76.88 701 TYR A CA 1
ATOM 5508 C C . TYR A 1 701 ? 5.427 17.817 -11.584 1.00 76.88 701 TYR A C 1
ATOM 5510 O O . TYR A 1 701 ? 4.423 18.519 -11.695 1.00 76.88 701 TYR A O 1
ATOM 5518 N N . GLY A 1 702 ? 6.009 17.572 -10.410 1.00 81.12 702 GLY A N 1
ATOM 5519 C CA . GLY A 1 702 ? 5.467 17.978 -9.122 1.00 81.12 702 GLY A CA 1
ATOM 5520 C C . GLY A 1 702 ? 4.359 17.057 -8.602 1.00 81.12 702 GLY A C 1
ATOM 5521 O O . GLY A 1 702 ? 3.959 16.085 -9.248 1.00 81.12 702 GLY A O 1
ATOM 5522 N N . ILE A 1 703 ? 3.877 17.350 -7.395 1.00 83.56 703 ILE A N 1
ATOM 5523 C CA . ILE A 1 703 ? 2.802 16.589 -6.747 1.00 83.56 703 ILE A CA 1
ATOM 5524 C C . ILE A 1 703 ? 1.482 16.855 -7.479 1.00 83.56 703 ILE A C 1
ATOM 5526 O O . ILE A 1 703 ? 1.052 18.003 -7.609 1.00 83.56 703 ILE A O 1
ATOM 5530 N N . ALA A 1 704 ? 0.807 15.792 -7.922 1.00 74.44 704 ALA A N 1
ATOM 5531 C CA . ALA A 1 704 ? -0.524 15.908 -8.510 1.00 74.44 704 ALA A CA 1
ATOM 5532 C C . ALA A 1 704 ? -1.514 16.534 -7.499 1.00 74.44 704 ALA A C 1
ATOM 5534 O O . ALA A 1 704 ? -1.478 16.166 -6.319 1.00 74.44 704 ALA A O 1
ATOM 5535 N N . PRO A 1 705 ? -2.420 17.441 -7.921 1.00 68.25 705 PRO A N 1
ATOM 5536 C CA . PRO A 1 705 ? -3.413 18.025 -7.025 1.00 68.25 705 PRO A CA 1
ATOM 5537 C C . PRO A 1 705 ? -4.203 16.952 -6.273 1.00 68.25 705 PRO A C 1
ATOM 5539 O O . PRO A 1 705 ? -4.573 15.925 -6.850 1.00 68.25 705 PRO A O 1
ATOM 5542 N N . ALA A 1 706 ? -4.500 17.202 -4.995 1.00 64.56 706 ALA A N 1
ATOM 5543 C CA . ALA A 1 706 ? -5.384 16.327 -4.239 1.00 64.56 706 ALA A CA 1
ATOM 5544 C C . ALA A 1 706 ? -6.721 16.177 -4.977 1.00 64.56 706 ALA A C 1
ATOM 5546 O O . ALA A 1 706 ? -7.356 17.167 -5.350 1.00 64.56 706 ALA A O 1
ATOM 5547 N N . GLY A 1 707 ? -7.178 14.933 -5.132 1.00 60.81 707 GLY A N 1
ATOM 5548 C CA . GLY A 1 707 ? -8.590 14.687 -5.402 1.00 60.81 707 GLY A CA 1
ATOM 5549 C C . GLY A 1 707 ? -9.459 15.202 -4.243 1.00 60.81 707 GLY A C 1
ATOM 5550 O O . GLY A 1 707 ? -8.930 15.546 -3.182 1.00 60.81 707 GLY A O 1
ATOM 5551 N N . PRO A 1 708 ? -10.794 15.231 -4.405 1.00 51.56 708 PRO A N 1
ATOM 5552 C CA . PRO A 1 708 ? -11.701 15.590 -3.320 1.00 51.56 708 PRO A CA 1
ATOM 5553 C C . PRO A 1 708 ? -11.366 14.799 -2.054 1.00 51.56 708 PRO A C 1
ATOM 5555 O O . PRO A 1 708 ? -11.216 13.575 -2.111 1.00 51.56 708 PRO A O 1
ATOM 5558 N N . ALA A 1 709 ? -11.225 15.495 -0.924 1.00 51.22 709 ALA A N 1
ATOM 5559 C CA . ALA A 1 709 ? -10.880 14.857 0.337 1.00 51.22 709 ALA A CA 1
ATOM 5560 C C . ALA A 1 709 ? -11.913 13.769 0.667 1.00 51.22 709 ALA A C 1
ATOM 5562 O O . ALA A 1 709 ? -13.107 14.051 0.795 1.00 51.22 709 ALA A O 1
ATOM 5563 N N . ARG A 1 710 ? -11.451 12.523 0.820 1.00 53.50 710 ARG A N 1
ATOM 5564 C CA . ARG A 1 710 ? -12.263 11.451 1.399 1.00 53.50 710 ARG A CA 1
ATOM 5565 C C . ARG A 1 710 ? -12.411 11.748 2.890 1.00 53.50 710 ARG A C 1
ATOM 5567 O O . ARG A 1 710 ? -11.562 11.358 3.684 1.00 53.50 710 ARG A O 1
ATOM 5574 N N . GLY A 1 711 ? -13.460 12.482 3.254 1.00 54.34 711 GLY A N 1
ATOM 5575 C CA . GLY A 1 711 ? -13.879 12.582 4.650 1.00 54.34 711 GLY A CA 1
ATOM 5576 C C . GLY A 1 711 ? -14.222 11.195 5.198 1.00 54.34 711 GLY A C 1
ATOM 5577 O O . GLY A 1 711 ? -14.579 10.295 4.432 1.00 54.34 711 GLY A O 1
ATOM 5578 N N . THR A 1 712 ? -14.126 11.024 6.517 1.00 65.94 712 THR A N 1
ATOM 5579 C CA . THR A 1 712 ? -14.585 9.810 7.204 1.00 65.94 712 THR A CA 1
ATOM 5580 C C . THR A 1 712 ? -16.014 9.502 6.761 1.00 65.94 712 THR A C 1
ATOM 5582 O O . THR A 1 712 ? -16.885 10.371 6.866 1.00 65.94 712 THR A O 1
ATOM 5585 N N . SER A 1 713 ? -16.268 8.299 6.237 1.00 71.62 713 SER A N 1
ATOM 5586 C CA . SER A 1 713 ? -17.623 7.944 5.807 1.00 71.62 713 SER A CA 1
ATOM 5587 C C . SER A 1 713 ? -18.580 7.961 7.010 1.00 71.62 713 SER A C 1
ATOM 5589 O O . SER A 1 713 ? -18.133 7.747 8.142 1.00 71.62 713 SER A O 1
ATOM 5591 N N . PRO A 1 714 ? -19.893 8.200 6.813 1.00 77.81 714 PRO A N 1
ATOM 5592 C CA . PRO A 1 714 ? -20.855 8.233 7.921 1.00 77.81 714 PRO A CA 1
ATOM 5593 C C . PRO A 1 714 ? -20.839 6.967 8.781 1.00 77.81 714 PRO A C 1
ATOM 5595 O O . PRO A 1 714 ? -21.104 7.016 9.977 1.00 77.81 714 PRO A O 1
ATOM 5598 N N . ASP A 1 715 ? -20.484 5.845 8.167 1.00 79.06 715 ASP A N 1
ATOM 5599 C CA . ASP A 1 715 ? -20.312 4.552 8.809 1.00 79.06 715 ASP A CA 1
ATOM 5600 C C . ASP A 1 715 ? -19.089 4.496 9.717 1.00 79.06 715 ASP A C 1
ATOM 5602 O O . ASP A 1 715 ? -19.213 4.184 10.899 1.00 79.06 715 ASP A O 1
ATOM 5606 N N . LEU A 1 716 ? -17.916 4.860 9.192 1.00 78.12 716 LEU A N 1
ATOM 5607 C CA . LEU A 1 716 ? -16.677 4.904 9.969 1.00 78.12 716 LEU A CA 1
ATOM 5608 C C . LEU A 1 716 ? -16.763 5.945 11.101 1.00 78.12 716 LEU A C 1
ATOM 5610 O O . LEU A 1 716 ? -16.207 5.734 12.175 1.00 78.12 716 LEU A O 1
ATOM 5614 N N . ALA A 1 717 ? -17.515 7.033 10.904 1.00 79.81 717 ALA A N 1
ATOM 5615 C CA . ALA A 1 717 ? -17.767 8.043 11.931 1.00 79.81 717 ALA A CA 1
ATOM 5616 C C . ALA A 1 717 ? -18.684 7.544 13.065 1.00 79.81 717 ALA A C 1
ATOM 5618 O O . ALA A 1 717 ? -18.453 7.886 14.227 1.00 79.81 717 ALA A O 1
ATOM 5619 N N . ARG A 1 718 ? -19.680 6.701 12.754 1.00 83.00 718 ARG A N 1
ATOM 5620 C CA . ARG A 1 718 ? -20.514 6.014 13.757 1.00 83.00 718 ARG A CA 1
ATOM 5621 C C . ARG A 1 718 ? -19.763 4.895 14.479 1.00 83.00 718 ARG A C 1
ATOM 5623 O O . ARG A 1 718 ? -19.944 4.722 15.679 1.00 83.00 718 ARG A O 1
ATOM 5630 N N . ALA A 1 719 ? -18.928 4.152 13.755 1.00 82.62 719 ALA A N 1
ATOM 5631 C CA . ALA A 1 719 ? -18.110 3.064 14.288 1.00 82.62 719 ALA A CA 1
ATOM 5632 C C . ALA A 1 719 ? -16.999 3.552 15.234 1.00 82.62 719 ALA A C 1
ATOM 5634 O O . ALA A 1 719 ? -16.639 2.848 16.176 1.00 82.62 719 ALA A O 1
ATOM 5635 N N . MET A 1 720 ? -16.471 4.758 15.006 1.00 87.06 720 MET A N 1
ATOM 5636 C CA . MET A 1 720 ? -15.468 5.382 15.866 1.00 87.06 720 MET A CA 1
ATOM 5637 C C . MET A 1 720 ? -16.030 5.669 17.265 1.00 87.06 720 MET A C 1
ATOM 5639 O O . MET A 1 720 ? -17.016 6.393 17.430 1.00 87.06 720 MET A O 1
ATOM 5643 N N . THR A 1 721 ? -15.373 5.151 18.301 1.00 89.06 721 THR A N 1
ATOM 5644 C CA . THR A 1 721 ? -15.746 5.453 19.689 1.00 89.06 721 THR A CA 1
ATOM 5645 C C . THR A 1 721 ? -15.475 6.920 20.033 1.00 89.06 721 THR A C 1
ATOM 5647 O O . THR A 1 721 ? -14.583 7.564 19.476 1.00 89.06 721 THR A O 1
ATOM 5650 N N . THR A 1 722 ? -16.208 7.456 21.011 1.00 92.06 722 THR A N 1
ATOM 5651 C CA . THR A 1 722 ? -16.019 8.834 21.494 1.00 92.06 722 THR A CA 1
ATOM 5652 C C . THR A 1 722 ? -14.590 9.074 22.012 1.00 92.06 722 THR A C 1
ATOM 5654 O O . THR A 1 722 ? -14.060 10.169 21.842 1.00 92.06 722 THR A O 1
ATOM 5657 N N . SER A 1 723 ? -13.937 8.044 22.573 1.00 92.00 723 SER A N 1
ATOM 5658 C CA . SER A 1 723 ? -12.529 8.098 23.002 1.00 92.00 723 SER A CA 1
ATOM 5659 C C . SER A 1 723 ? -11.568 8.201 21.813 1.00 92.00 723 SER A C 1
ATOM 5661 O O . SER A 1 723 ? -10.765 9.127 21.773 1.00 92.00 723 SER A O 1
ATOM 5663 N N . GLN A 1 724 ? -11.704 7.324 20.805 1.00 89.88 724 GLN A N 1
ATOM 5664 C CA . GLN A 1 724 ? -10.867 7.362 19.594 1.00 89.88 724 GLN A CA 1
ATOM 5665 C C . GLN A 1 724 ? -11.003 8.694 18.845 1.00 89.88 724 GLN A C 1
ATOM 5667 O O . GLN A 1 724 ? -10.029 9.213 18.304 1.00 89.88 724 GLN A O 1
ATOM 5672 N N . TRP A 1 725 ? -12.199 9.292 18.837 1.00 91.88 725 TRP A N 1
ATOM 5673 C CA . TRP A 1 725 ? -12.371 10.632 18.284 1.00 91.88 725 TRP A CA 1
ATOM 5674 C C . TRP A 1 725 ? -11.608 11.696 19.087 1.00 91.88 725 TRP A C 1
ATOM 5676 O O . TRP A 1 725 ? -10.927 12.526 18.486 1.00 91.88 725 TRP A O 1
ATOM 5686 N N . TRP A 1 726 ? -11.663 11.673 20.423 1.00 94.44 726 TRP A N 1
ATOM 5687 C CA . TRP A 1 726 ? -10.880 12.601 21.247 1.00 94.44 726 TRP A CA 1
ATOM 5688 C C . TRP A 1 726 ? -9.368 12.409 21.086 1.00 94.44 726 TRP A C 1
ATOM 5690 O O . TRP A 1 726 ? -8.645 13.405 21.034 1.00 94.44 726 TRP A O 1
ATOM 5700 N N . ASP A 1 727 ? -8.895 11.174 20.916 1.00 93.06 727 ASP A N 1
ATOM 5701 C CA . ASP A 1 727 ? -7.500 10.879 20.570 1.00 93.06 727 ASP A CA 1
ATOM 5702 C C . ASP A 1 727 ? -7.132 11.479 19.197 1.00 93.06 727 ASP A C 1
ATOM 5704 O O . ASP A 1 727 ? -6.105 12.143 19.059 1.00 93.06 727 ASP A O 1
ATOM 5708 N N . ALA A 1 728 ? -8.007 11.350 18.193 1.00 90.19 728 ALA A N 1
ATOM 5709 C CA . ALA A 1 728 ? -7.827 11.952 16.868 1.00 90.19 728 ALA A CA 1
ATOM 5710 C C . ALA A 1 728 ? -7.928 13.494 16.858 1.00 90.19 728 ALA A C 1
ATOM 5712 O O . ALA A 1 728 ? -7.380 14.151 15.971 1.00 90.19 728 ALA A O 1
ATOM 5713 N N . VAL A 1 729 ? -8.607 14.103 17.837 1.00 93.38 729 VAL A N 1
ATOM 5714 C CA . VAL A 1 729 ? -8.537 15.554 18.087 1.00 93.38 729 VAL A CA 1
ATOM 5715 C C . VAL A 1 729 ? -7.209 15.912 18.761 1.00 93.38 729 VAL A C 1
ATOM 5717 O O . VAL A 1 729 ? -6.598 16.914 18.395 1.00 93.38 729 VAL A O 1
ATOM 5720 N N . ALA A 1 730 ? -6.724 15.092 19.697 1.00 95.31 730 ALA A N 1
ATOM 5721 C CA . ALA A 1 730 ? -5.461 15.323 20.394 1.00 95.31 730 ALA A CA 1
ATOM 5722 C C . ALA A 1 730 ? -4.240 15.264 19.458 1.00 95.31 730 ALA A C 1
ATOM 5724 O O . ALA A 1 730 ? -3.356 16.111 19.580 1.00 95.31 730 ALA A O 1
ATOM 5725 N N . THR A 1 731 ? -4.207 14.357 18.470 1.00 92.62 731 THR A N 1
ATOM 5726 C CA . THR A 1 731 ? -3.111 14.302 17.474 1.00 92.62 731 THR A CA 1
ATOM 5727 C C . THR A 1 731 ? -3.004 15.559 16.605 1.00 92.62 731 THR A C 1
ATOM 5729 O O . THR A 1 731 ? -1.955 15.802 16.012 1.00 92.62 731 THR A O 1
ATOM 5732 N N . ARG A 1 732 ? -4.063 16.377 16.533 1.00 93.81 732 ARG A N 1
ATOM 5733 C CA . ARG A 1 732 ? -4.107 17.630 15.765 1.00 93.81 732 ARG A CA 1
ATOM 5734 C C . ARG A 1 732 ? -3.653 18.861 16.553 1.00 93.81 732 ARG A C 1
ATOM 5736 O O . ARG A 1 732 ? -3.647 19.948 15.984 1.00 93.81 732 ARG A O 1
ATOM 5743 N N . VAL A 1 733 ? -3.307 18.741 17.832 1.00 97.06 733 VAL A N 1
ATOM 5744 C CA . VAL A 1 733 ? -2.854 19.878 18.650 1.00 97.06 733 VAL A CA 1
ATOM 5745 C C . VAL A 1 733 ? -1.402 20.241 18.315 1.00 97.06 733 VAL A C 1
ATOM 5747 O O . VAL A 1 733 ? -0.504 19.425 18.510 1.00 97.06 733 VAL A O 1
ATOM 5750 N N . ASP A 1 734 ? -1.132 21.481 17.887 1.00 97.56 734 ASP A N 1
ATOM 5751 C CA . ASP A 1 734 ? 0.240 22.014 17.903 1.00 97.56 734 ASP A CA 1
ATOM 5752 C C . ASP A 1 734 ? 0.636 22.327 19.352 1.00 97.56 734 ASP A C 1
ATOM 5754 O O . ASP A 1 734 ? 0.267 23.359 19.921 1.00 97.56 734 ASP A O 1
ATOM 5758 N N . SER A 1 735 ? 1.425 21.434 19.950 1.00 97.00 735 SER A N 1
ATOM 5759 C CA . SER A 1 735 ? 1.891 21.560 21.333 1.00 97.00 735 SER A CA 1
ATOM 5760 C C . SER A 1 735 ? 2.696 22.827 21.627 1.00 97.00 735 SER A C 1
ATOM 5762 O O . SER A 1 735 ? 2.776 23.218 22.788 1.00 97.00 735 SER A O 1
ATOM 5764 N N . ARG A 1 736 ? 3.278 23.496 20.620 1.00 96.69 736 ARG A N 1
ATOM 5765 C CA . ARG A 1 736 ? 3.971 24.783 20.811 1.00 96.69 736 ARG A CA 1
ATOM 5766 C C . ARG A 1 736 ? 2.984 25.943 20.873 1.00 96.69 736 ARG A C 1
ATOM 5768 O O . ARG A 1 736 ? 3.194 26.865 21.653 1.00 96.69 736 ARG A O 1
ATOM 5775 N N . ALA A 1 737 ? 1.910 25.894 20.084 1.00 97.12 737 ALA A N 1
ATOM 5776 C CA . ALA A 1 737 ? 0.821 26.868 20.165 1.00 97.12 737 ALA A CA 1
ATOM 5777 C C . ALA A 1 737 ? -0.018 26.684 21.445 1.00 97.12 737 ALA A C 1
ATOM 5779 O O . ALA A 1 737 ? -0.536 27.655 21.993 1.00 97.12 737 ALA A O 1
ATOM 5780 N N . ALA A 1 738 ? -0.116 25.446 21.937 1.00 97.38 738 ALA A N 1
ATOM 5781 C CA . ALA A 1 738 ? -0.803 25.080 23.173 1.00 97.38 738 ALA A CA 1
ATOM 5782 C C . ALA A 1 738 ? 0.071 25.164 24.445 1.00 97.38 738 ALA A C 1
ATOM 5784 O O . ALA A 1 738 ? -0.410 24.833 25.533 1.00 97.38 738 ALA A O 1
ATOM 5785 N N . ASP A 1 739 ? 1.338 25.589 24.364 1.00 96.19 739 ASP A N 1
ATOM 5786 C CA . ASP A 1 739 ? 2.172 25.719 25.564 1.00 96.19 739 ASP A CA 1
ATOM 5787 C C . ASP A 1 739 ? 1.625 26.800 26.516 1.00 96.19 739 ASP A C 1
ATOM 5789 O O . ASP A 1 739 ? 1.093 27.833 26.107 1.00 96.19 739 ASP A O 1
ATOM 5793 N N . GLY A 1 740 ? 1.689 26.525 27.818 1.00 95.19 740 GLY A N 1
ATOM 5794 C CA . GLY A 1 740 ? 1.053 27.335 28.860 1.00 95.19 740 GLY A CA 1
ATOM 5795 C C . GLY A 1 740 ? -0.486 27.324 28.865 1.00 95.19 740 GLY A C 1
ATOM 5796 O O . GLY A 1 740 ? -1.077 27.859 29.806 1.00 95.19 740 GLY A O 1
ATOM 5797 N N . MET A 1 741 ? -1.153 26.706 27.882 1.00 97.25 741 MET A N 1
ATOM 5798 C CA . MET A 1 741 ? -2.605 26.521 27.887 1.00 97.25 741 MET A CA 1
ATOM 5799 C C . MET A 1 741 ? -3.000 25.485 28.948 1.00 97.25 741 MET A C 1
ATOM 5801 O O . MET A 1 741 ? -2.370 24.431 29.079 1.00 97.25 741 MET A O 1
ATOM 5805 N N . ALA A 1 742 ? -4.041 25.799 29.719 1.00 97.62 742 ALA A N 1
ATOM 5806 C CA . ALA A 1 742 ? -4.579 24.928 30.754 1.00 97.62 742 ALA A CA 1
ATOM 5807 C C . ALA A 1 742 ? -6.100 25.100 30.851 1.00 97.62 742 ALA A C 1
ATOM 5809 O O . ALA A 1 742 ? -6.563 26.212 31.108 1.00 97.62 742 ALA A O 1
ATOM 5810 N N . PHE A 1 743 ? -6.853 24.018 30.647 1.00 98.25 743 PHE A N 1
ATOM 5811 C CA . PHE A 1 743 ? -8.291 23.955 30.928 1.00 98.25 743 PHE A CA 1
ATOM 5812 C C . PHE A 1 743 ? -8.764 22.509 31.104 1.00 98.25 743 PHE A C 1
ATOM 5814 O O . PHE A 1 743 ? -8.153 21.574 30.582 1.00 98.25 743 PHE A O 1
ATOM 5821 N N . ILE A 1 744 ? -9.900 22.334 31.779 1.00 98.56 744 ILE A N 1
ATOM 5822 C CA . ILE A 1 744 ? -10.601 21.055 31.917 1.00 98.56 744 ILE A CA 1
ATOM 5823 C C . ILE A 1 744 ? -12.023 21.179 31.352 1.00 98.56 744 ILE A C 1
ATOM 5825 O O . ILE A 1 744 ? -12.784 22.067 31.737 1.00 98.56 744 ILE A O 1
ATOM 5829 N N . ILE A 1 745 ? -12.406 20.260 30.467 1.00 98.44 745 ILE A N 1
ATOM 5830 C CA . ILE A 1 745 ? -13.754 20.144 29.903 1.00 98.44 745 ILE A CA 1
ATOM 5831 C C . ILE A 1 745 ? -14.369 18.820 30.364 1.00 98.44 745 ILE A C 1
ATOM 5833 O O . ILE A 1 745 ? -13.818 17.756 30.096 1.00 98.44 745 ILE A O 1
ATOM 5837 N N . ASN A 1 746 ? -15.548 18.866 30.983 1.00 98.62 746 ASN A N 1
ATOM 5838 C CA . ASN A 1 746 ? -16.408 17.685 31.075 1.00 98.62 746 ASN A CA 1
ATOM 5839 C C . ASN A 1 746 ? -17.189 17.556 29.761 1.00 98.62 746 ASN A C 1
ATOM 5841 O O . ASN A 1 746 ? -17.867 18.502 29.363 1.00 98.62 746 ASN A O 1
ATOM 5845 N N . PHE A 1 747 ? -17.132 16.407 29.096 1.00 98.06 747 PHE A N 1
ATOM 5846 C CA . PHE A 1 747 ? -17.913 16.120 27.890 1.00 98.06 747 PHE A CA 1
ATOM 5847 C C . PHE A 1 747 ? -18.883 14.970 28.171 1.00 98.06 747 PHE A C 1
ATOM 5849 O O . PHE A 1 747 ? -18.474 13.907 28.629 1.00 98.06 747 PHE A O 1
ATOM 5856 N N . VAL A 1 748 ? -20.177 15.193 27.943 1.00 97.88 748 VAL A N 1
ATOM 5857 C CA . VAL A 1 748 ? -21.253 14.252 28.287 1.00 97.88 748 VAL A CA 1
ATOM 5858 C C . VAL A 1 748 ? -22.150 14.035 27.077 1.00 97.88 748 VAL A C 1
ATOM 5860 O O . VAL A 1 748 ? -22.661 15.008 26.515 1.00 97.88 748 VAL A O 1
ATOM 5863 N N . THR A 1 749 ? -22.400 12.771 26.739 1.00 96.88 749 THR A N 1
ATOM 5864 C CA . THR A 1 749 ? -23.305 12.347 25.661 1.00 96.88 749 THR A CA 1
ATOM 5865 C C . THR A 1 749 ? -24.619 11.807 26.241 1.00 96.88 749 THR A C 1
ATOM 5867 O O . THR A 1 749 ? -24.656 10.694 26.759 1.00 96.88 749 THR A O 1
ATOM 5870 N N . PRO A 1 750 ? -25.726 12.581 26.239 1.00 96.06 750 PRO A N 1
ATOM 5871 C CA . PRO A 1 750 ? -26.939 12.194 26.970 1.00 96.06 750 PRO A CA 1
ATOM 5872 C C . PRO A 1 750 ? -27.687 10.981 26.397 1.00 96.06 750 PRO A C 1
ATOM 5874 O O . PRO A 1 750 ? -28.423 10.331 27.136 1.00 96.06 750 PRO A O 1
ATOM 5877 N N . ASP A 1 751 ? -27.523 10.695 25.105 1.00 95.06 751 ASP A N 1
ATOM 5878 C CA . ASP A 1 751 ? -28.146 9.582 24.380 1.00 95.06 751 ASP A CA 1
ATOM 5879 C C . ASP A 1 751 ? -27.447 8.235 24.628 1.00 95.06 751 ASP A C 1
ATOM 5881 O O . ASP A 1 751 ? -28.129 7.219 24.760 1.00 95.06 751 ASP A O 1
ATOM 5885 N N . THR A 1 752 ? -26.115 8.219 24.752 1.00 94.19 752 THR A N 1
ATOM 5886 C CA . THR A 1 752 ? -25.330 7.015 25.100 1.00 94.19 752 THR A CA 1
ATOM 5887 C C . THR A 1 752 ? -25.016 6.900 26.596 1.00 94.19 752 THR A C 1
ATOM 5889 O O . THR A 1 752 ? -24.701 5.817 27.084 1.00 94.19 752 THR A O 1
ATOM 5892 N N . GLY A 1 753 ? -25.122 8.001 27.344 1.00 95.81 753 GLY A N 1
ATOM 5893 C CA . GLY A 1 753 ? -24.804 8.085 28.770 1.00 95.81 753 GLY A CA 1
ATOM 5894 C C . GLY A 1 753 ? -23.307 8.194 29.089 1.00 95.81 753 GLY A C 1
ATOM 5895 O O . GLY A 1 753 ? -22.952 8.191 30.271 1.00 95.81 753 GLY A O 1
ATOM 5896 N N . GLU A 1 754 ? -22.434 8.292 28.080 1.00 96.94 754 GLU A N 1
ATOM 5897 C CA . GLU A 1 754 ? -20.986 8.390 28.291 1.00 96.94 754 GLU A CA 1
ATOM 5898 C C . GLU A 1 754 ? -20.594 9.750 28.894 1.00 96.94 754 GLU A C 1
ATOM 5900 O O . GLU A 1 754 ? -21.272 10.775 28.752 1.00 96.94 754 GLU A O 1
ATOM 5905 N N . GLN A 1 755 ? -19.469 9.748 29.606 1.00 97.62 755 GLN A N 1
ATOM 5906 C CA . GLN A 1 755 ? -18.920 10.906 30.304 1.00 97.62 755 GLN A CA 1
ATOM 5907 C C . GLN A 1 755 ? -17.406 10.876 30.159 1.00 97.62 755 GLN A C 1
ATOM 5909 O O . GLN A 1 755 ? -16.797 9.824 30.341 1.00 97.62 755 GLN A O 1
ATOM 5914 N N . PHE A 1 756 ? -16.808 12.018 29.848 1.00 98.38 756 PHE A N 1
ATOM 5915 C CA . PHE A 1 756 ? -15.373 12.165 29.670 1.00 98.38 756 PHE A CA 1
ATOM 5916 C C . PHE A 1 756 ? -14.871 13.405 30.405 1.00 98.38 756 PHE A C 1
ATOM 5918 O O . PHE A 1 756 ? -15.527 14.451 30.393 1.00 98.38 756 PHE A O 1
ATOM 5925 N N . VAL A 1 757 ? -13.664 13.314 30.962 1.00 98.56 757 VAL A N 1
ATOM 5926 C CA . VAL A 1 757 ? -12.846 14.493 31.271 1.00 98.56 757 VAL A CA 1
ATOM 5927 C C . VAL A 1 757 ? -11.846 14.665 30.142 1.00 98.56 757 VAL A C 1
ATOM 5929 O O . VAL A 1 757 ? -11.119 13.725 29.831 1.00 98.56 757 VAL A O 1
ATOM 5932 N N . ILE A 1 758 ? -11.810 15.857 29.551 1.00 98.25 758 ILE A N 1
ATOM 5933 C CA . ILE A 1 758 ? -10.824 16.278 28.557 1.00 98.25 758 ILE A CA 1
ATOM 5934 C C . ILE A 1 758 ? -9.950 17.356 29.211 1.00 98.25 758 ILE A C 1
ATOM 5936 O O . ILE A 1 758 ? -10.466 18.409 29.590 1.00 98.25 758 ILE A O 1
ATOM 5940 N N . GLU A 1 759 ? -8.650 17.115 29.378 1.00 98.12 759 GLU A N 1
ATOM 5941 C CA . GLU A 1 759 ? -7.714 18.064 30.006 1.00 98.12 759 GLU A CA 1
ATOM 5942 C C . GLU A 1 759 ? -6.696 18.551 28.970 1.00 98.12 759 GLU A C 1
ATOM 5944 O O . GLU A 1 759 ? -5.984 17.761 28.354 1.00 98.12 759 GLU A O 1
ATOM 5949 N N . MET A 1 760 ? -6.624 19.869 28.773 1.00 98.12 760 MET A N 1
ATOM 5950 C CA . MET A 1 760 ? -5.519 20.517 28.068 1.00 98.12 760 MET A CA 1
ATOM 5951 C C . MET A 1 760 ? -4.492 20.953 29.102 1.00 98.12 760 MET A C 1
ATOM 5953 O O . MET A 1 760 ? -4.823 21.737 29.994 1.00 98.12 760 MET A O 1
ATOM 5957 N N . ARG A 1 761 ? -3.249 20.481 28.980 1.00 97.50 761 ARG A N 1
ATOM 5958 C CA . ARG A 1 761 ? -2.147 20.888 29.854 1.00 97.50 761 ARG A CA 1
ATOM 5959 C C . ARG A 1 761 ? -0.785 20.607 29.231 1.00 97.50 761 ARG A C 1
ATOM 5961 O O . ARG A 1 761 ? -0.554 19.533 28.688 1.00 97.50 761 ARG A O 1
ATOM 5968 N N . GLY A 1 762 ? 0.146 21.555 29.361 1.00 95.06 762 GLY A N 1
ATOM 5969 C CA . GLY A 1 762 ? 1.532 21.378 28.900 1.00 95.06 762 GLY A CA 1
ATOM 5970 C C . GLY A 1 762 ? 1.624 21.084 27.400 1.00 95.06 762 GLY A C 1
ATOM 5971 O O . GLY A 1 762 ? 2.307 20.145 27.000 1.00 95.06 762 GLY A O 1
ATOM 5972 N N . GLY A 1 763 ? 0.856 21.815 26.587 1.00 95.94 763 GLY A N 1
ATOM 5973 C CA . GLY A 1 763 ? 0.784 21.601 25.141 1.00 95.94 763 GLY A CA 1
ATOM 5974 C C . GLY A 1 763 ? 0.109 20.294 24.702 1.00 95.94 763 GLY A C 1
ATOM 5975 O O . GLY A 1 763 ? 0.202 19.935 23.532 1.00 95.94 763 GLY A O 1
ATOM 5976 N N . THR A 1 764 ? -0.538 19.561 25.611 1.00 96.75 764 THR A N 1
ATOM 5977 C CA . THR A 1 764 ? -1.102 18.230 25.344 1.00 96.75 764 THR A CA 1
ATOM 5978 C C . THR A 1 764 ? -2.578 18.187 25.719 1.00 96.75 764 THR A C 1
ATOM 5980 O O . THR A 1 764 ? -2.953 18.646 26.797 1.00 96.75 764 THR A O 1
ATOM 5983 N N . LEU A 1 765 ? -3.405 17.606 24.849 1.00 97.81 765 LEU A N 1
ATOM 5984 C CA . LEU A 1 765 ? -4.799 17.274 25.139 1.00 97.81 765 LEU A CA 1
ATOM 5985 C C . LEU A 1 765 ? -4.886 15.794 25.527 1.00 97.81 765 LEU A C 1
ATOM 5987 O O . LEU A 1 765 ? -4.375 14.939 24.806 1.00 97.81 765 LEU A O 1
ATOM 5991 N N . THR A 1 766 ? -5.532 15.485 26.645 1.00 97.56 766 THR A N 1
ATOM 5992 C CA . THR A 1 766 ? -5.789 14.112 27.100 1.00 97.56 766 THR A CA 1
ATOM 5993 C C . THR A 1 766 ? -7.278 13.910 27.355 1.00 97.56 766 THR A C 1
ATOM 5995 O O . THR A 1 766 ? -8.010 14.873 27.586 1.00 97.56 766 THR A O 1
ATOM 5998 N N . ASN A 1 767 ? -7.743 12.659 27.309 1.00 97.44 767 ASN A N 1
ATOM 5999 C CA . ASN A 1 767 ? -9.114 12.299 27.661 1.00 97.44 767 ASN A CA 1
ATOM 6000 C C . ASN A 1 767 ? -9.156 11.055 28.560 1.00 97.44 767 ASN A C 1
ATOM 6002 O O . ASN A 1 767 ? -8.245 10.229 28.537 1.00 97.44 767 ASN A O 1
ATOM 6006 N N . ILE A 1 768 ? -10.215 10.928 29.360 1.00 97.62 768 ILE A N 1
ATOM 6007 C CA . ILE A 1 768 ? -10.525 9.712 30.119 1.00 97.62 768 ILE A CA 1
ATOM 6008 C C . ILE A 1 768 ? -12.041 9.508 30.205 1.00 97.62 768 ILE A C 1
ATOM 6010 O O . ILE A 1 768 ? -12.775 10.412 30.608 1.00 97.62 768 ILE A O 1
ATOM 6014 N N . SER A 1 769 ? -12.502 8.312 29.829 1.00 97.12 769 SER A N 1
ATOM 6015 C CA . SER A 1 769 ? -13.915 7.911 29.876 1.00 97.12 769 SER A CA 1
ATOM 6016 C C . SER A 1 769 ? -14.351 7.459 31.274 1.00 97.12 769 SER A C 1
ATOM 6018 O O . SER A 1 769 ? -13.563 6.897 32.032 1.00 97.12 769 SER A O 1
ATOM 6020 N N . GLY A 1 770 ? -15.623 7.678 31.610 1.00 97.19 770 GLY A N 1
ATOM 6021 C CA . GLY A 1 770 ? -16.258 7.277 32.869 1.00 97.19 770 GLY A CA 1
ATOM 6022 C C . GLY A 1 770 ? -16.122 8.280 34.021 1.00 97.19 770 GLY A C 1
ATOM 6023 O O . GLY A 1 770 ? -16.547 7.976 35.135 1.00 97.19 770 GLY A O 1
ATOM 6024 N N . TYR A 1 771 ? -15.557 9.467 33.776 1.00 97.75 771 TYR A N 1
ATOM 6025 C CA . TYR A 1 771 ? -15.284 10.477 34.804 1.00 97.75 771 TYR A CA 1
ATOM 6026 C C . TYR A 1 771 ? -15.861 11.854 34.449 1.00 97.75 771 TYR A C 1
ATOM 6028 O O . TYR A 1 771 ? -16.072 12.189 33.286 1.00 97.75 771 TYR A O 1
ATOM 6036 N N . GLN A 1 772 ? -16.054 12.673 35.485 1.00 97.94 772 GLN A N 1
ATOM 6037 C CA . GLN A 1 772 ? -16.237 14.123 35.406 1.00 97.94 772 GLN A CA 1
ATOM 6038 C C . GLN A 1 772 ? -15.351 14.783 36.471 1.00 97.94 772 GLN A C 1
ATOM 6040 O O . GLN 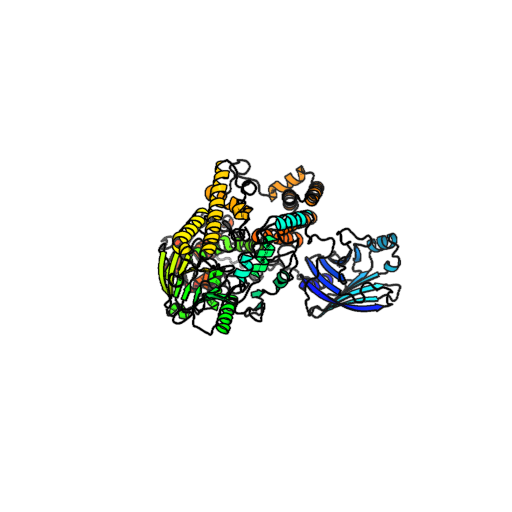A 1 772 ? -15.169 14.236 37.560 1.00 97.94 772 GLN A O 1
ATOM 6045 N N . SER A 1 773 ? -14.817 15.965 36.173 1.00 97.62 773 SER A N 1
ATOM 6046 C CA . SER A 1 773 ? -14.069 16.798 37.111 1.00 97.62 773 SER A CA 1
ATOM 6047 C C . SER A 1 773 ? -14.997 17.794 37.805 1.00 97.62 773 SER A C 1
ATOM 6049 O O . SER A 1 773 ? -15.755 18.512 37.150 1.00 97.62 773 SER A O 1
ATOM 6051 N N . GLU A 1 774 ? -14.887 17.898 39.131 1.00 96.94 774 GLU A N 1
ATOM 6052 C CA . GLU A 1 774 ? -15.526 18.961 39.927 1.00 96.94 774 GLU A CA 1
ATOM 6053 C C . GLU A 1 774 ? -14.912 20.350 39.661 1.00 96.94 774 GLU A C 1
ATOM 6055 O O . GLU A 1 774 ? -15.476 21.366 40.062 1.00 96.94 774 GLU A O 1
ATOM 6060 N N . GLN A 1 775 ? -13.753 20.399 38.993 1.00 96.75 775 GLN A N 1
ATOM 6061 C CA . GLN A 1 775 ? -12.994 21.613 38.673 1.00 96.75 775 GLN A CA 1
ATOM 6062 C C . GLN A 1 775 ? -13.000 21.925 37.167 1.00 96.75 775 GLN A C 1
ATOM 6064 O O . GLN A 1 775 ? -12.105 22.608 36.681 1.00 96.75 775 GLN A O 1
ATOM 6069 N N . ALA A 1 776 ? -13.973 21.403 36.413 1.00 98.06 776 ALA A N 1
ATOM 6070 C CA . ALA A 1 776 ? -14.077 21.680 34.985 1.00 98.06 776 ALA A CA 1
ATOM 6071 C C . ALA A 1 776 ? -14.373 23.164 34.709 1.00 98.06 776 ALA A C 1
ATOM 6073 O O . ALA A 1 776 ? -15.346 23.721 35.221 1.00 98.06 776 ALA A O 1
ATOM 6074 N N . ASP A 1 777 ? -13.565 23.783 33.848 1.00 98.44 777 ASP A N 1
ATOM 6075 C CA . ASP A 1 777 ? -13.784 25.137 33.339 1.00 98.44 777 ASP A CA 1
ATOM 6076 C C . ASP A 1 777 ? -15.071 25.217 32.517 1.00 98.44 777 ASP A C 1
ATOM 6078 O O . ASP A 1 777 ? -15.781 26.222 32.578 1.00 98.44 777 ASP A O 1
ATOM 6082 N N . ALA A 1 778 ? -15.389 24.157 31.767 1.00 98.00 778 ALA A N 1
ATOM 6083 C CA . ALA A 1 778 ? -16.635 24.031 31.020 1.00 98.00 778 ALA A CA 1
ATOM 6084 C C . ALA A 1 778 ? -17.216 22.611 31.083 1.00 98.00 778 ALA A C 1
ATOM 6086 O O . ALA A 1 778 ? -16.492 21.623 31.189 1.00 98.00 778 ALA A O 1
ATOM 6087 N N . THR A 1 779 ? -18.538 22.498 30.962 1.00 98.31 779 THR A N 1
ATOM 6088 C CA . THR A 1 779 ? -19.236 21.223 30.742 1.00 98.31 779 THR A CA 1
ATOM 6089 C C . THR A 1 779 ? -20.018 21.293 29.438 1.00 98.31 779 THR A C 1
ATOM 6091 O O . THR A 1 779 ? -20.896 22.138 29.285 1.00 98.31 779 THR A O 1
ATOM 6094 N N . ILE A 1 780 ? -19.703 20.407 28.498 1.00 97.50 780 ILE A N 1
ATOM 6095 C CA . ILE A 1 780 ? -20.380 20.254 27.212 1.00 97.50 780 ILE A CA 1
ATOM 6096 C C . ILE A 1 780 ? -21.343 19.070 27.309 1.00 97.50 780 ILE A C 1
ATOM 6098 O O . ILE A 1 780 ? -20.954 17.973 27.709 1.00 97.50 780 ILE A O 1
ATOM 6102 N N . ARG A 1 781 ? -22.596 19.286 26.908 1.00 97.56 781 ARG A N 1
ATOM 6103 C CA . ARG A 1 781 ? -23.632 18.252 26.791 1.00 97.56 781 ARG A CA 1
ATOM 6104 C C . ARG A 1 781 ? -24.106 18.205 25.343 1.00 97.56 781 ARG A C 1
ATOM 6106 O O . ARG A 1 781 ? -24.729 19.159 24.887 1.00 97.56 781 ARG A O 1
ATOM 6113 N N . MET A 1 782 ? -23.811 17.135 24.617 1.00 95.81 782 MET A N 1
ATOM 6114 C CA . MET A 1 782 ? -24.137 16.980 23.192 1.00 95.81 782 MET A CA 1
ATOM 6115 C C . MET A 1 782 ? -24.399 15.507 22.911 1.00 95.81 782 MET A C 1
ATOM 6117 O O . MET A 1 782 ? -23.620 14.679 23.361 1.00 95.81 782 MET A O 1
ATOM 6121 N N . ASN A 1 783 ? -25.462 15.163 22.187 1.00 95.50 783 ASN A N 1
ATOM 6122 C CA . ASN A 1 783 ? -25.728 13.763 21.856 1.00 95.50 783 ASN A CA 1
ATOM 6123 C C . ASN A 1 783 ? -24.598 13.198 20.979 1.00 95.50 783 ASN A C 1
ATOM 6125 O O . ASN A 1 783 ? -24.084 13.891 20.098 1.00 95.50 783 ASN A O 1
ATOM 6129 N N . ARG A 1 784 ? -24.235 11.929 21.172 1.00 94.00 784 ARG A N 1
ATOM 6130 C CA . ARG A 1 784 ? -23.257 11.223 20.338 1.00 94.00 784 ARG A CA 1
ATOM 6131 C C . ARG A 1 784 ? -23.697 11.190 18.871 1.00 94.00 784 ARG A C 1
ATOM 6133 O O . ARG A 1 784 ? -22.852 11.286 17.986 1.00 94.00 784 ARG A O 1
ATOM 6140 N N . SER A 1 785 ? -25.001 11.136 18.625 1.00 91.50 785 SER A N 1
ATOM 6141 C CA . SER A 1 785 ? -25.613 11.268 17.294 1.00 91.50 785 SER A CA 1
ATOM 6142 C C . SER A 1 785 ? -25.447 12.662 16.655 1.00 91.50 785 SER A C 1
ATOM 6144 O O . SER A 1 785 ? -25.235 12.766 15.448 1.00 91.50 785 SER A O 1
ATOM 6146 N N . ASP A 1 786 ? -25.464 13.749 17.435 1.00 91.56 786 ASP A N 1
ATOM 6147 C CA . ASP A 1 786 ? -25.154 15.098 16.925 1.00 91.56 786 ASP A CA 1
ATOM 6148 C C . ASP A 1 786 ? -23.648 15.242 16.608 1.00 91.56 786 ASP A C 1
ATOM 6150 O O . ASP A 1 786 ? -23.253 15.930 15.655 1.00 91.56 786 ASP A O 1
ATOM 6154 N N . LEU A 1 787 ? -22.808 14.536 17.375 1.00 91.12 787 LEU A N 1
ATOM 6155 C CA . LEU A 1 787 ? -21.353 14.510 17.234 1.00 91.12 787 LEU A CA 1
ATOM 6156 C C . LEU A 1 787 ? -20.865 13.816 15.947 1.00 91.12 787 LEU A C 1
ATOM 6158 O O . LEU A 1 787 ? -19.814 14.207 15.440 1.00 91.12 787 LEU A O 1
ATOM 6162 N N . ASP A 1 788 ? -21.617 12.874 15.360 1.00 88.31 788 ASP A N 1
ATOM 6163 C CA . ASP A 1 788 ? -21.249 12.191 14.098 1.00 88.31 788 ASP A CA 1
ATOM 6164 C C . ASP A 1 788 ? -20.836 13.182 12.997 1.00 88.31 788 ASP A C 1
ATOM 6166 O O . ASP A 1 788 ? -19.842 12.995 12.296 1.00 88.31 788 ASP A O 1
ATOM 6170 N N . THR A 1 789 ? -21.566 14.293 12.875 1.00 86.69 789 THR A N 1
ATOM 6171 C CA . THR A 1 789 ? -21.275 15.350 11.891 1.00 86.69 789 THR A CA 1
ATOM 6172 C C . THR A 1 789 ? -19.945 16.067 12.127 1.00 86.69 789 THR A C 1
ATOM 6174 O O . THR A 1 789 ? -19.336 16.560 11.177 1.00 86.69 789 THR A O 1
ATOM 6177 N N . VAL A 1 790 ? -19.474 16.110 13.374 1.00 89.19 790 VAL A N 1
ATOM 6178 C CA . VAL A 1 790 ? -18.168 16.664 13.747 1.00 89.19 790 VAL A CA 1
ATOM 6179 C C . VAL A 1 790 ? -17.058 15.650 13.468 1.00 89.19 790 VAL A C 1
ATOM 6181 O O . VAL A 1 790 ? -16.011 16.028 12.951 1.00 89.19 790 VAL A O 1
ATOM 6184 N N . ILE A 1 791 ? -17.304 14.360 13.723 1.00 88.31 791 ILE A N 1
ATOM 6185 C CA . ILE A 1 791 ? -16.372 13.260 13.413 1.00 88.31 791 ILE A CA 1
ATOM 6186 C C . ILE A 1 791 ? -16.156 13.132 11.896 1.00 88.31 791 ILE A C 1
ATOM 6188 O O . ILE A 1 791 ? -15.029 12.950 11.441 1.00 88.31 791 ILE A O 1
ATOM 6192 N N . MET A 1 792 ? -17.215 13.309 11.097 1.00 82.88 792 MET A N 1
ATOM 6193 C CA . MET A 1 792 ? -17.139 13.381 9.630 1.00 82.88 792 MET A CA 1
ATOM 6194 C C . MET A 1 792 ? -16.461 14.659 9.095 1.00 82.88 792 MET A C 1
ATOM 6196 O O . MET A 1 792 ? -16.289 14.789 7.884 1.00 82.88 792 MET A O 1
ATOM 6200 N N . GLY A 1 793 ? -16.134 15.638 9.947 1.00 82.31 793 GLY A N 1
ATOM 6201 C CA . GLY A 1 793 ? -15.597 16.939 9.526 1.00 82.31 793 GLY A CA 1
ATOM 6202 C C . GLY A 1 793 ? -16.602 17.850 8.802 1.00 82.31 793 GLY A C 1
ATOM 6203 O O . GLY A 1 793 ? -16.212 18.872 8.246 1.00 82.31 793 GLY A O 1
ATOM 6204 N N . GLN A 1 794 ? -17.896 17.512 8.809 1.00 85.06 794 GLN A N 1
ATOM 6205 C CA . GLN A 1 794 ? -18.967 18.306 8.183 1.00 85.06 794 GLN A CA 1
ATOM 6206 C C . GLN A 1 794 ? -19.382 19.517 9.035 1.00 85.06 794 GLN A C 1
ATOM 6208 O O . GLN A 1 794 ? -20.018 20.448 8.541 1.00 85.06 794 GLN A O 1
ATOM 6213 N N . ALA A 1 795 ? -19.047 19.496 10.325 1.00 88.44 795 ALA A N 1
ATOM 6214 C CA . ALA A 1 795 ? -19.301 20.556 11.288 1.00 88.44 795 ALA A CA 1
ATOM 6215 C C . ALA A 1 795 ? -18.167 20.625 12.324 1.00 88.44 795 ALA A C 1
ATOM 6217 O O . ALA A 1 795 ? -17.352 19.715 12.448 1.00 88.44 795 ALA A O 1
ATOM 6218 N N . THR A 1 796 ? -18.142 21.687 13.126 1.00 88.44 796 THR A N 1
ATOM 6219 C CA . THR A 1 796 ? -17.329 21.764 14.352 1.00 88.44 796 THR A CA 1
ATOM 6220 C C . THR A 1 796 ? -18.215 21.700 15.596 1.00 88.44 796 THR A C 1
ATOM 6222 O O . THR A 1 796 ? -19.383 22.106 15.547 1.00 88.44 796 THR A O 1
ATOM 6225 N N . LEU A 1 797 ? -17.644 21.290 16.738 1.00 90.06 797 LEU A N 1
ATOM 6226 C CA . LEU A 1 797 ? -18.276 21.400 18.065 1.00 90.06 797 LEU A CA 1
ATOM 6227 C C . LEU A 1 797 ? -18.950 22.768 18.266 1.00 90.06 797 LEU A C 1
ATOM 6229 O O . LEU A 1 797 ? -20.120 22.844 18.632 1.00 90.06 797 LEU A O 1
ATOM 6233 N N . ALA A 1 798 ? -18.226 23.853 17.969 1.00 88.31 798 ALA A N 1
ATOM 6234 C CA . ALA A 1 798 ? -18.721 25.217 18.129 1.00 88.31 798 ALA A CA 1
ATOM 6235 C C . ALA A 1 798 ? -19.934 25.515 17.229 1.00 88.31 798 ALA A C 1
ATOM 6237 O O . ALA A 1 798 ? -20.897 26.127 17.691 1.00 88.31 798 ALA A O 1
ATOM 6238 N N . THR A 1 799 ? -19.931 25.056 15.971 1.00 90.81 799 THR A N 1
ATOM 6239 C CA . THR A 1 799 ? -21.087 25.238 15.073 1.00 90.81 799 THR A CA 1
ATOM 6240 C C . THR A 1 799 ? -22.309 24.429 15.508 1.00 90.81 799 THR A C 1
ATOM 6242 O O . THR A 1 799 ? -23.421 24.943 15.417 1.00 90.81 799 THR A O 1
ATOM 6245 N N . GLN A 1 800 ? -22.128 23.214 16.039 1.00 93.31 800 GLN A N 1
ATOM 6246 C CA . GLN A 1 800 ? -23.244 22.397 16.527 1.00 93.31 800 GLN A CA 1
ATOM 6247 C C . GLN A 1 800 ? -23.856 22.958 17.815 1.00 93.31 800 GLN A C 1
ATOM 6249 O O . GLN A 1 800 ? -25.077 23.089 17.914 1.00 93.31 800 GLN A O 1
ATOM 6254 N N . LEU A 1 801 ? -23.017 23.395 18.759 1.00 92.38 801 LEU A N 1
ATOM 6255 C CA . LEU A 1 801 ? -23.462 24.098 19.966 1.00 92.38 801 LEU A CA 1
ATOM 6256 C C . LEU A 1 801 ? -24.175 25.417 19.621 1.00 92.38 801 LEU A C 1
ATOM 6258 O O . LEU A 1 801 ? -25.238 25.702 20.166 1.00 92.38 801 LEU A O 1
ATOM 6262 N N . GLY A 1 802 ? -23.648 26.190 18.665 1.00 89.81 802 GLY A N 1
ATOM 6263 C CA . GLY A 1 802 ? -24.290 27.412 18.165 1.00 89.81 802 GLY A CA 1
ATOM 6264 C C . GLY A 1 802 ? -25.631 27.169 17.458 1.00 89.81 802 GLY A C 1
ATOM 6265 O O . GLY A 1 802 ? -26.515 28.021 17.515 1.00 89.81 802 GLY A O 1
ATOM 6266 N N . ALA A 1 803 ? -25.813 25.995 16.845 1.00 92.44 803 ALA A N 1
ATOM 6267 C CA . ALA A 1 803 ? -27.077 25.548 16.257 1.00 92.44 803 ALA A CA 1
ATOM 6268 C C . ALA A 1 803 ? -28.071 24.963 17.286 1.00 92.44 803 ALA A C 1
ATOM 6270 O O . ALA A 1 803 ? -29.161 24.538 16.906 1.00 92.44 803 ALA A O 1
ATOM 6271 N N . GLY A 1 804 ? -27.715 24.926 18.577 1.00 92.81 804 GLY A N 1
ATOM 6272 C CA . GLY A 1 804 ? -28.549 24.371 19.646 1.00 92.81 804 GLY A CA 1
ATOM 6273 C C . GLY A 1 804 ? -28.562 22.840 19.722 1.00 92.81 804 GLY A C 1
ATOM 6274 O O . GLY A 1 804 ? -29.360 22.286 20.479 1.00 92.81 804 GLY A O 1
ATOM 6275 N N . ARG A 1 805 ? -27.684 22.143 18.984 1.00 92.81 805 ARG A N 1
ATOM 6276 C CA . ARG A 1 805 ? -27.515 20.677 19.036 1.00 92.81 805 ARG A CA 1
ATOM 6277 C C . ARG A 1 805 ? -26.611 20.263 20.204 1.00 92.81 805 ARG A C 1
ATOM 6279 O O . ARG A 1 805 ? -25.586 19.612 20.036 1.00 92.81 805 ARG A O 1
ATOM 6286 N N . GLY A 1 806 ? -26.952 20.749 21.394 1.00 93.44 806 GLY A N 1
ATOM 6287 C CA . GLY A 1 806 ? -26.160 20.616 22.613 1.00 93.44 806 GLY A CA 1
ATOM 6288 C C . GLY A 1 806 ? -26.102 21.912 23.422 1.00 93.44 806 GLY A C 1
ATOM 6289 O O . GLY A 1 806 ? -26.672 22.935 23.043 1.00 93.44 806 GLY A O 1
ATOM 6290 N N . GLN A 1 807 ? -25.425 21.857 24.565 1.00 95.44 807 GLN A N 1
ATOM 6291 C CA . GLN A 1 807 ? -25.273 22.960 25.513 1.00 95.44 807 GLN A CA 1
ATOM 6292 C C . GLN A 1 807 ? -23.839 23.013 26.044 1.00 95.44 807 GLN A C 1
ATOM 6294 O O . GLN A 1 807 ? -23.163 21.988 26.140 1.00 95.44 807 GLN A O 1
ATOM 6299 N N . VAL A 1 808 ? -23.387 24.212 26.409 1.00 95.81 808 VAL A N 1
ATOM 6300 C CA . VAL A 1 808 ? -22.120 24.434 27.112 1.00 95.81 808 VAL A CA 1
ATOM 6301 C C . VAL A 1 808 ? -22.374 25.290 28.352 1.00 95.81 808 VAL A C 1
ATOM 6303 O O . VAL A 1 808 ? -22.929 26.384 28.270 1.00 95.81 808 VAL A O 1
ATOM 6306 N N . GLU A 1 809 ? -21.984 24.763 29.505 1.00 96.12 809 GLU A N 1
ATOM 6307 C CA . GLU A 1 809 ? -22.020 25.422 30.809 1.00 96.12 809 GLU A CA 1
ATOM 6308 C C . GLU A 1 809 ? -20.588 25.842 31.191 1.00 96.12 809 GLU A C 1
ATOM 6310 O O . GLU A 1 809 ? -19.633 25.141 30.860 1.00 96.12 809 GLU A O 1
ATOM 6315 N N . GLY A 1 810 ? -20.418 26.966 31.895 1.00 96.56 810 GLY A N 1
ATOM 6316 C CA . GLY A 1 810 ? -19.098 27.461 32.317 1.00 96.56 810 GLY A CA 1
ATOM 6317 C C . GLY A 1 810 ? -18.394 28.360 31.288 1.00 96.56 810 GLY A C 1
ATOM 6318 O O . GLY A 1 810 ? -19.019 29.181 30.615 1.00 96.56 810 GLY A O 1
ATOM 6319 N N . ASN A 1 811 ? -17.067 28.260 31.215 1.00 95.50 811 ASN A N 1
ATOM 6320 C CA . ASN A 1 811 ? -16.194 29.114 30.418 1.00 95.50 811 ASN A CA 1
ATOM 6321 C C . ASN A 1 811 ? -16.139 28.676 28.944 1.00 95.50 811 ASN A C 1
ATOM 6323 O O . ASN A 1 811 ? -15.270 27.912 28.534 1.00 95.50 811 ASN A O 1
ATOM 6327 N N . VAL A 1 812 ? -17.021 29.230 28.111 1.00 92.31 812 VAL A N 1
ATOM 6328 C CA . VAL A 1 812 ? -17.094 28.927 26.666 1.00 92.31 812 VAL A CA 1
ATOM 6329 C C . VAL A 1 812 ? -15.791 29.241 25.902 1.00 92.31 812 VAL A C 1
ATOM 6331 O O . VAL A 1 812 ? -15.559 28.676 24.833 1.00 92.31 812 VAL A O 1
ATOM 6334 N N . ALA A 1 813 ? -14.901 30.091 26.435 1.00 93.25 813 ALA A N 1
ATOM 6335 C CA . ALA A 1 813 ? -13.649 30.455 25.764 1.00 93.25 813 ALA A CA 1
ATOM 6336 C C . ALA A 1 813 ? -12.695 29.263 25.550 1.00 93.25 813 ALA A C 1
ATOM 6338 O O . ALA A 1 813 ? -11.896 29.301 24.614 1.00 93.25 813 ALA A O 1
ATOM 6339 N N . VAL A 1 814 ? -12.815 28.181 26.332 1.00 94.69 814 VAL A N 1
ATOM 6340 C CA . VAL A 1 814 ? -11.989 26.967 26.164 1.00 94.69 814 VAL A CA 1
ATOM 6341 C C . VAL A 1 814 ? -12.174 26.311 24.790 1.00 94.69 814 VAL A C 1
ATOM 6343 O O . VAL A 1 814 ? -11.233 25.750 24.239 1.00 94.69 814 VAL A O 1
ATOM 6346 N N . LEU A 1 815 ? -13.354 26.457 24.171 1.00 92.06 815 LEU A N 1
ATOM 6347 C CA . LEU A 1 815 ? -13.607 25.977 22.807 1.00 92.06 815 LEU A CA 1
ATOM 6348 C C . LEU A 1 815 ? -12.822 26.771 21.758 1.00 92.06 815 LEU A C 1
ATOM 6350 O O . LEU A 1 815 ? -12.358 26.201 20.775 1.00 92.06 815 LEU A O 1
ATOM 6354 N N . GLN A 1 816 ? -12.666 28.081 21.966 1.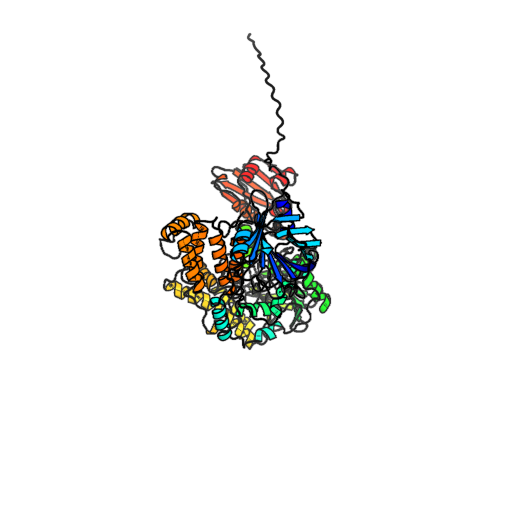00 92.31 816 GLN A N 1
ATOM 6355 C CA . GLN A 1 816 ? -11.863 28.940 21.092 1.00 92.31 816 GLN A CA 1
ATOM 6356 C C . GLN A 1 816 ? -10.368 28.689 21.305 1.00 92.31 816 GLN A C 1
ATOM 6358 O O . GLN A 1 816 ? -9.619 28.650 20.335 1.00 92.31 816 GLN A O 1
ATOM 6363 N N . GLN A 1 817 ? -9.948 28.461 22.554 1.00 95.06 817 GLN A N 1
ATOM 6364 C CA . GLN A 1 817 ? -8.582 28.064 22.895 1.00 95.06 817 GLN A CA 1
ATOM 6365 C C . GLN A 1 817 ? -8.209 26.738 22.219 1.00 95.06 817 GLN A C 1
ATOM 6367 O O . GLN A 1 817 ? -7.226 26.705 21.483 1.00 95.06 817 GLN A O 1
ATOM 6372 N N . LEU A 1 818 ? -9.038 25.695 22.361 1.00 95.38 818 LEU A N 1
ATOM 6373 C CA . LEU A 1 818 ? -8.846 24.420 21.667 1.00 95.38 818 LEU A CA 1
ATOM 6374 C C . LEU A 1 818 ? -8.789 24.617 20.146 1.00 95.38 818 LEU A C 1
ATOM 6376 O O . LEU A 1 818 ? -7.821 24.217 19.512 1.00 95.38 818 LEU A O 1
ATOM 6380 N N . ALA A 1 819 ? -9.780 25.293 19.556 1.00 93.94 819 ALA A N 1
ATOM 6381 C CA . ALA A 1 819 ? -9.806 25.532 18.113 1.00 93.94 819 ALA A CA 1
ATOM 6382 C C . ALA A 1 819 ? -8.583 26.318 17.600 1.00 93.94 819 ALA A C 1
ATOM 6384 O O . ALA A 1 819 ? -8.160 26.095 16.472 1.00 93.94 819 ALA A O 1
ATOM 6385 N N . SER A 1 820 ? -7.993 27.204 18.413 1.00 95.44 820 SER A N 1
ATOM 6386 C CA . SER A 1 820 ? -6.814 27.995 18.026 1.00 95.44 820 SER A CA 1
ATOM 6387 C C . SER A 1 820 ? -5.503 27.205 17.950 1.00 95.44 820 SER A C 1
ATOM 6389 O O . SER A 1 820 ? -4.526 27.726 17.417 1.00 95.44 820 SER A O 1
ATOM 6391 N N . VAL A 1 821 ? -5.479 25.969 18.466 1.00 96.69 821 VAL A N 1
ATOM 6392 C CA . VAL A 1 821 ? -4.291 25.095 18.471 1.00 96.69 821 VAL A CA 1
ATOM 6393 C C . VAL A 1 821 ? -4.474 23.817 17.652 1.00 96.69 821 VAL A C 1
ATOM 6395 O O . VAL A 1 821 ? -3.524 23.051 17.519 1.00 96.69 821 VAL A O 1
ATOM 6398 N N . LEU A 1 822 ? -5.666 23.577 17.092 1.00 95.00 822 LEU A N 1
ATOM 6399 C CA . LEU A 1 822 ? -5.905 22.459 16.179 1.00 95.00 822 LEU A CA 1
ATOM 6400 C C . LEU A 1 822 ? -5.413 22.806 14.772 1.00 95.00 822 LEU A C 1
ATOM 6402 O O . LEU A 1 822 ? -5.898 23.752 14.154 1.00 95.00 822 LEU A O 1
ATOM 6406 N N . VAL A 1 823 ? -4.498 21.999 14.243 1.00 94.12 823 VAL A N 1
ATOM 6407 C CA . VAL A 1 823 ? -4.031 22.108 12.860 1.00 94.12 823 VAL A CA 1
ATOM 6408 C C . VAL A 1 823 ? -4.899 21.297 11.894 1.00 94.12 823 VAL A C 1
ATOM 6410 O O . VAL A 1 823 ? -5.623 20.364 12.267 1.00 94.12 823 VAL A O 1
ATOM 6413 N N . GLU A 1 824 ? -4.819 21.660 10.619 1.00 89.56 824 GLU A N 1
ATOM 6414 C CA . GLU A 1 824 ? -5.255 20.833 9.496 1.00 89.56 824 GLU A CA 1
ATOM 6415 C C . GLU A 1 824 ? -4.013 20.249 8.824 1.00 89.56 824 GLU A C 1
ATOM 6417 O O . GLU A 1 824 ? -3.008 20.940 8.646 1.00 89.56 824 GLU A O 1
ATOM 6422 N N . PHE A 1 825 ? -4.061 18.961 8.489 1.00 89.44 825 PHE A N 1
ATOM 6423 C CA . PHE A 1 825 ? -2.954 18.293 7.819 1.00 89.44 825 PHE A CA 1
ATOM 6424 C C . PHE A 1 825 ? -3.101 18.431 6.306 1.00 89.44 825 PHE A C 1
ATOM 6426 O O . PHE A 1 825 ? -4.153 18.136 5.746 1.00 89.44 825 PHE A O 1
ATOM 6433 N N . ASP A 1 826 ? -2.024 18.852 5.652 1.00 89.88 826 ASP A N 1
ATOM 6434 C CA . ASP A 1 826 ? -1.938 18.905 4.198 1.00 89.88 826 ASP A CA 1
ATOM 6435 C C . ASP A 1 826 ? -1.909 17.475 3.613 1.00 89.88 826 ASP A C 1
ATOM 6437 O O . ASP A 1 826 ? -0.998 16.710 3.955 1.00 89.88 826 ASP A O 1
ATOM 6441 N N . PRO A 1 827 ? -2.856 17.079 2.741 1.00 87.88 827 PRO A N 1
ATOM 6442 C CA . PRO A 1 827 ? -2.840 15.768 2.095 1.00 87.88 827 PRO A CA 1
ATOM 6443 C C . PRO A 1 827 ? -1.789 15.651 0.978 1.00 87.88 827 PRO A C 1
ATOM 6445 O O . PRO A 1 827 ? -1.527 14.538 0.522 1.00 87.88 827 PRO A O 1
ATOM 6448 N N . THR A 1 828 ? -1.175 16.756 0.531 1.00 89.25 828 THR A N 1
ATOM 6449 C CA . THR A 1 828 ? -0.175 16.803 -0.554 1.00 89.25 828 THR A CA 1
ATOM 6450 C C . THR A 1 828 ? 1.213 17.224 -0.070 1.00 89.25 828 THR A C 1
ATOM 6452 O O . THR A 1 828 ? 1.954 17.906 -0.778 1.00 89.25 828 THR A O 1
ATOM 6455 N N . PHE A 1 829 ? 1.610 16.786 1.129 1.00 93.19 829 PHE A N 1
ATOM 6456 C CA . PHE A 1 829 ? 2.971 17.016 1.617 1.00 93.19 829 PHE A CA 1
ATOM 6457 C C . PHE A 1 829 ? 4.039 16.347 0.725 1.00 93.19 829 PHE A C 1
ATOM 6459 O O . PHE A 1 829 ? 3.813 15.294 0.109 1.00 93.19 829 PHE A O 1
ATOM 6466 N N . GLU A 1 830 ? 5.220 16.968 0.668 1.00 94.38 830 GLU A N 1
ATOM 6467 C CA . GLU A 1 830 ? 6.379 16.469 -0.079 1.00 94.38 830 GLU A CA 1
ATOM 6468 C C . GLU A 1 830 ? 6.911 15.157 0.509 1.00 94.38 830 GLU A C 1
ATOM 6470 O O . GLU A 1 830 ? 7.127 15.045 1.715 1.00 94.38 830 GLU A O 1
ATOM 6475 N N . ILE A 1 831 ? 7.174 14.176 -0.358 1.00 95.56 831 ILE A N 1
ATOM 6476 C CA . ILE A 1 831 ? 7.978 12.990 -0.012 1.00 95.56 831 ILE A CA 1
ATOM 6477 C C . ILE A 1 831 ? 9.416 13.162 -0.522 1.00 95.56 831 ILE A C 1
ATOM 6479 O O . ILE A 1 831 ? 10.361 12.810 0.179 1.00 95.56 831 ILE A O 1
ATOM 6483 N N . MET A 1 832 ? 9.580 13.751 -1.711 1.00 95.44 832 MET A N 1
ATOM 6484 C CA . MET A 1 832 ? 10.863 14.216 -2.245 1.00 95.44 832 MET A CA 1
ATOM 6485 C C . MET A 1 832 ? 10.877 15.754 -2.243 1.00 95.44 832 MET A C 1
ATOM 6487 O O . MET A 1 832 ? 9.856 16.349 -2.594 1.00 95.44 832 MET A O 1
ATOM 6491 N N . PRO A 1 833 ? 11.990 16.415 -1.885 1.00 95.06 833 PRO A N 1
ATOM 6492 C CA . PRO A 1 833 ? 12.023 17.870 -1.767 1.00 95.06 833 PRO A CA 1
ATOM 6493 C C . PRO A 1 833 ? 12.000 18.556 -3.142 1.00 95.06 833 PRO A C 1
ATOM 6495 O O . PRO A 1 833 ? 12.577 18.055 -4.112 1.00 95.06 833 PRO A O 1
ATOM 6498 N N . GLY A 1 834 ? 11.348 19.717 -3.229 1.00 90.62 834 GLY A N 1
ATOM 6499 C CA . GLY A 1 834 ? 11.219 20.479 -4.476 1.00 90.62 834 GLY A CA 1
ATOM 6500 C C . GLY A 1 834 ? 10.220 19.875 -5.472 1.00 90.62 834 GLY A C 1
ATOM 6501 O O . GLY A 1 834 ? 10.373 20.057 -6.682 1.00 90.62 834 GLY A O 1
ATOM 6502 N N . THR A 1 835 ? 9.229 19.129 -4.981 1.00 89.00 835 THR A N 1
ATOM 6503 C CA . THR A 1 835 ? 8.111 18.559 -5.756 1.00 89.00 835 THR A CA 1
ATOM 6504 C C . THR A 1 835 ? 6.802 19.324 -5.558 1.00 89.00 835 THR A C 1
ATOM 6506 O O . THR A 1 835 ? 5.897 19.212 -6.385 1.00 89.00 835 THR A O 1
ATOM 6509 N N . LYS A 1 836 ? 6.685 20.140 -4.509 1.00 84.56 836 LYS A N 1
ATOM 6510 C CA . LYS A 1 836 ? 5.563 21.059 -4.324 1.00 84.56 836 LYS A CA 1
ATOM 6511 C C . LYS A 1 836 ? 5.854 22.393 -5.023 1.00 84.56 836 LYS A C 1
ATOM 6513 O O . LYS A 1 836 ? 6.937 22.956 -4.866 1.00 84.56 836 LYS A O 1
ATOM 6518 N N . HIS A 1 837 ? 4.885 22.864 -5.806 1.00 63.47 837 HIS A N 1
ATOM 6519 C CA . HIS A 1 837 ? 4.923 24.126 -6.552 1.00 63.47 837 HIS A CA 1
ATOM 6520 C C . HIS A 1 837 ? 4.096 25.215 -5.858 1.00 63.47 837 HIS A C 1
ATOM 6522 O O . HIS A 1 837 ? 3.079 24.855 -5.220 1.00 63.47 837 HIS A O 1
#

Organism: NCBI:txid1249552

Foldseek 3Di:
DDDDDDDDDDDDDDDDDPDDDPPPPPVPPPDQQQQLLLVLLCVQEQFKWWKDWPDFPPPDPPPLQPPWTWMWHQYFHFSFWTKIFIDTHPARQWIWIWGDDPQHIWIFIQGADQQQHGDLQGGWWATFPDSAGSFKTKGFTDPVNLVSCVVVVVNQCNQKMWMWGDDRLAWIKIWIDGPPDPGIIMMITGNVDTDDDDPHRGNAPLAFDPLLLVLLVVCVVQAPPVPCVLVVQLQAFADDADPDQFFAAPVRDTQGGLPLQCVLVPPDDGSLARRLLSVLLNLLSSADKGDQDPPAWIWGGQLFLWIWIWGDFQQFTEIFFQAQALRSSLVRLVRCCVRPNDGAHQEYEQQAQDRGRFFNVNNRDDVVCCVVNSYFYEFEPCNLVFNQVFCFLCVLLLLLQVCLLQLVVFRCDSLGQRAQSLHRGGTDHGTFHDDGPHYDYDCWDWDQGNNFIKIKGWQALALHNTGIWIARPVSLETECEVLFGLEQADLAARSGDQGGQLLSSLVSLVVCCVPRLQRHQKYHYRGRGIDGGSVRSNVLSCLSSVQSVCLQPVLVVVVVVLQFLVRQLVVDDRDSVSSNRSRYHHANHDSNVSSSSSCCVPPNDDRPDPCRPDDDDLLVCLLVVCVVCPHDVSLLVVLVVCVSVVVLVVSLVSLLSNCSNCVVPLVSLLSNLSSLSNQLSNDNYSSSNSNSNVSSVLSNHFFDDDDPDPFQPLNSLLSDDPQNLQSSLQSQFPLVLLAVPWFWEWEAAPQVGKIKIWIRYNSTIDIDIPDDDPRGQKYKYAHSVLCSCVSSVVDNPVVCCVVVRTHMDHDPCVSVSSVSGGDDDDSRDDPGRNSHD

Sequence (837 aa):
MKRLPAVLCLTSALVLSYCTTNANPVTNVAPTPADAFMANIAQYCGQSFSGRIVANNPPVDDDPFEGQSLVMQVRECTANEIRIPFHVGNDHSRTWILTRTDDGLRLKHDHRHEDGSDDAVTMYGGDTEDVGTAMRQEFPVDQFSIDMFTHEGLMVSLTNVWAMEIHPGRHFYYELARRDSDRLFRVEFDLGQPVSAPPPPWGRPNTASDATTRQHTALRASLPFEDDRDFAESQRGFIAAPPYDRIMGAAGNVVWDMGRYEFLLNGQDYDSIHPSLQRQATLNMNYGLYEVVPDFIYQIRGYDLANMTLIRGETGWILFDVLLTSETAAAALAFANEQLGELPVTAIVYSHSHIDHFGGVRGVVDEADVSAGRVQIYAPVGFMEEAISENVYAGNAMTRRASYQYGNPLPASPFGQVDSAIGKGLARGSSGLIAPTVVVTDDFEEHMIDGVRVVFQNTPGTEAPAEMNAWFPDSKVFWAAENITATIHNIYTLRGALVRDALSWSRQINEALYRFGRDAEVMVSSHNWPRWGNERIQEVMRDQRDAYANLNNQVLNLANRGVTINQMHNEYQVPQSLQQSWAVRQYHGSEFHNSRAVINRYLGYWDGNPATLAPLSPEESAPEFVSMMGGANAIMKRSDELVAQGNYRLAMELLNKLVYGEPGNQAAKSRLADVFEQLGYQYESTSMRNVFLTAAQELRYGIAPAGPARGTSPDLARAMTTSQWWDAVATRVDSRAADGMAFIINFVTPDTGEQFVIEMRGGTLTNISGYQSEQADATIRMNRSDLDTVIMGQATLATQLGAGRGQVEGNVAVLQQLASVLVEFDPTFEIMPGTKH

Secondary structure (DSSP, 8-state):
-----------------------------PPPHHHHHHHHHHTTTT-EEEEEEEEEES--TT-TTTTS-EEEE--EE-SSEEEEEEEETTEEEEEEEEEE-SSSEEEEEEEB-TTSPBPTT-SEEEE-SS---SSEEEEEBPHHHHHHHHHTT-GGGTTEEEEEEEETTTEEEEEEEETTSS-EEEEEEEEEEEEPPPPPPTTSTTSPPHHHHHHHHHHHHHS-TT--HHHHHHHTTEEE--S-SEEE-TTS-EEEESGGGGGGGS----TTS-HHHHHHHHHTT--EEEEEETTTEEEEESSSSS-EEEEE-SSSEEEE---SSHHHHHHHHHHHHHHH----EEEEE--BSSHHHHTTGGGT--HHHHHTTSSEEEEETTHHHHHHHHHHTTHHHHHHHHHHHTTTTS-BSTTSB---SSSS----S-------SEEE-SSEEEEEETTEEEEEEE-TTSSSSSBEEEEETTTTEEE-TTTS-SS---SS-TT--PPP-HHHHHHHHHHHIIIIITT-SEEE-SSS--EESHHHHHHHHHHHHHHHHHHHHHHHHHHTTT--TTTHHHH----HHHHT-GGG--SSS-HHHHHHHHHHHHH-S--S-GGGSSPPPHHHHHHHHHHHTT-HHHHHHHHHHHHHTT-HHHHHHHHHHHHHH-TT-HHHHHHHHHHHHHHHHH-S-HHHHHHHHHHHHHHHH-PPPPPSP-PPPHHHHHHS-HHHHHHHHHTTB-TTTTTT-EEEEEEE-TTT--EEEEEEETTEEEEEET---TT-SEEEE--HHHHHHHHTTSS-HHHHHHTTSSEEEE-THHHHHHHHHB----TT--SSTT---